Protein AF-A0A813QWI6-F1 (afdb_monomer)

Solvent-accessible surface area (backbone atoms only — not comparable to full-atom values): 54389 Å² total; per-residue (Å²): 132,90,76,75,90,68,83,46,74,73,52,45,56,65,76,45,95,67,82,45,71,69,49,52,54,50,31,51,52,47,18,45,76,72,71,45,42,45,34,25,43,69,98,45,74,49,68,54,59,76,91,63,94,68,90,76,75,42,73,71,46,53,60,67,35,51,85,63,88,57,77,86,82,52,78,53,50,66,47,46,58,32,37,49,43,52,48,46,28,51,73,70,72,46,90,71,85,87,86,83,84,77,62,89,78,44,46,57,68,59,53,49,54,53,25,51,52,42,42,52,61,67,38,47,95,74,88,50,66,64,62,55,48,42,63,61,50,48,54,64,51,51,40,37,66,41,12,23,29,41,88,87,31,73,74,34,73,41,47,46,80,47,78,47,76,39,59,47,90,86,41,38,73,77,51,72,48,80,46,80,41,76,64,56,65,62,39,65,79,53,69,56,64,72,28,51,37,45,45,42,65,54,13,49,68,49,47,52,52,76,68,56,29,57,74,62,70,51,75,65,68,85,73,33,59,58,55,48,26,78,74,68,54,59,70,61,83,43,70,69,58,38,54,49,27,23,53,49,30,54,51,45,56,51,50,41,45,72,69,67,46,48,74,67,53,52,49,50,53,53,50,52,54,43,49,51,52,54,62,61,52,64,46,73,47,73,38,89,86,76,77,44,79,44,71,64,76,77,63,79,68,67,86,64,79,42,71,74,48,44,56,68,75,46,94,67,82,43,72,68,41,54,52,48,28,50,52,44,18,44,74,73,69,45,41,44,32,27,46,68,87,34,37,39,36,45,47,77,92,62,92,70,94,75,77,44,72,71,44,53,61,64,35,50,85,64,88,53,76,86,80,51,78,51,47,66,48,44,58,30,37,48,46,53,47,44,31,49,71,72,73,44,30,24,31,39,42,42,46,36,46,72,72,13,47,60,70,65,49,50,54,51,27,54,53,42,39,53,60,65,42,43,89,90,52,63,63,65,59,54,50,47,62,64,52,48,56,66,51,47,43,35,70,41,12,23,28,42,89,82,26,76,75,33,57,40,34,29,39,38,41,36,36,30,20,46,88,84,41,38,67,53,30,36,42,70,43,54,38,77,65,57,44,60,41,63,77,51,73,60,86,84,37,51,35,47,43,44,64,56,14,48,71,46,44,52,52,74,69,53,28,56,71,60,71,52,74,66,65,68,76,29,65,60,57,41,43,90,87,67,58,62,76,60,84,43,70,68,57,34,53,50,30,22,50,49,29,55,50,47,56,51,49,39,46,75,50,69,43,45,76,65,54,52,48,49,54,51,39,54,55,43,25,41,51,29,48,68,54,54,44,75,39,73,43,92,91,46,74,27,42,48,70,70,54,61,64,36,50,53,49,27,19,62,59,50,36,38,61,58,70,54,47,51,47,31,43,34,34,45,80,44,74,60,98,86,42,84,44,79,43,67,25,34,65,65,58,26,52,50,47,46,46,46,50,44,29,49,54,51,52,49,50,51,54,48,52,49,50,46,46,33,67,68,30,45,56,79,80,64,98,82,64,98,59,86,82,83,60,45,37,49,30,39,38,46,51,53,27,59,68,81,59,100,75,24,42,66,66,43,48,55,41,36,52,50,43,51,52,51,51,42,52,48,51,44,56,64,55,51,48,52,51,49,49,35,58,73,73,68,49,89,76,80,86,81,86,74,89,78,54,61,71,58,50,42,47,42,70,34,88,85,8,57,49,41,51,47,54,53,43,51,70,38,89,92,58,48,39,58,55,46,41,51,50,49,51,70,73,40,62,84,42,92,46,45,41,80,61,98,69,91,64,47,45,44,29,38,55,50,94,90,43,81,40,60,34,43,34,75,60,39,47,57,63,30,45,70,68,72,53,68,53,45,43,57,39,39,48,64,21,74,36,68,65,52,21,57,74,52,50,81,54,101,78,70,77,86,55,74,61,60,76,67,71,82,92,86,81,93,76,81,81,63,78,84,80,69,81,79,91,88,81,93,84,85,79,89,86,89,82,86,88,82,92,83,71,98,78,54,62,79,57,49,57,57,62,58,56,75,78,64,75,54,31,37,56,57,36,45,53,52,54,52,50,53,52,51,56,65,49,68,76,29,52,78,44,46,36,44,30,37,49,84,84,54,65,64,70,58,74,71,76,98

InterPro domains:
  IPR001609 Myosin head, motor domain-like [PF00063] (11-298)
  IPR001609 Myosin head, motor domain-like [PF00063] (309-932)
  IPR001609 Myosin head, motor domain-like [PR00193] (336-355)
  IPR001609 Myosin head, motor domain-like [PR00193] (393-418)
  IPR001609 Myosin head, motor domain-like [PR00193] (438-465)
  IPR001609 Myosin head, motor domain-like [PR00193] (681-709)
  IPR001609 Myosin head, motor domain-like [PR00193] (734-762)
  IPR001609 Myosin head, motor domain-like [PS51456] (8-302)
  IPR001609 Myosin head, motor domain-like [PS51456] (306-944)
  IPR001609 Myosin head, motor domain-like [SM00242] (297-944)
  IPR027417 P-loop containing nucleoside triphosphate hydrolase [SSF52540] (9-301)
  IPR027417 P-loop containing nucleoside triphosphate hydrolase [SSF52540] (307-930)
  IPR036961 Kinesin motor domain superfamily [G3DSA:3.40.850.10] (4-300)
  IPR036961 Kinesin motor domain superfamily [G3DSA:3.40.850.10] (310-932)
  IPR052409 Myosin-III family with kinase activity [PTHR46256] (307-930)

Sequence (944 aa):
MVIQVGSGEINDLSILNILNENNLLYELRIRYKKGIIYTYIGDVLIAINPFKQLNIYEKQQHDLYKHIQYRNHSPPHIFWIADHAYRKLCLSKQSQCIIVTGESGSGKTESTKLMVSHVIYCSGNTGDRELQNRIIETSPLLEAFGNAQTCMNQNSSRFGKYLQLNFTDNGRIVGAKVYEYLLEKSRIVQHGSNERTFHFFYYLFAGLEKEDLNYFHLNDPETYRILKDPSGEKVFPNQTDFDHCRQMFNTQKNIMKRMGFTDKDINIVFTILSAILHLTNIQFTRDDETDGVYIEDEYPLEVGSGEINDLSILNILNKNNLLYELRIRYKKGIIYTYIGDVLIAINPFKQLNIYEKQQHDLYKHIQYRNHSPPHIFWVADHAYRKLCLSKQSQCIIVTGESGSGKTESTKLMVSHIIYCSGNSGDRELQNRIIETSPLLEAFGNAQTCMNQNSSRFGKYLQLNFTDNGRIVGAKVYEYLLEKSRIVQHGSNERTFHFFYYLFAGLAKEDLTYFHLNDPETYRILKDPSGEKVFPNQTDFDHCRQMFNTQKNIMKRMGFTDKDINIVFTILSAILHLTNIQFTRDDETDGVYIEDEYPLEVVCTLLALDQEMLTMALISTFSITKGEHVISLKNFDQANDCRDALAKALYERLFSWIVKQINNLLQPTRRNNSMDGDIYLTCSILDMSGFENFQMNSFEQLCINITNEHLQYYFNEHIFIQEQQDYQTEGISYEKIHFQNNEDLIALFMDSLGILALLDEESHFPKANDESLVQKFHSHCKYHSRYIKPKGNETTFGIHHYAGKVVYDAHGFLEKNRDNLSINLIECMKKSGMELIKHLFVITDEINHSSISPYTMTGYTKKHPNWYRKSSANEHIQDHMTEQTNKSNQQELTNIHFKEYFNQNTVAFHFKISLAELLDKMKDTEPSFVRYVDQYVNVTYTFNQ

Organism: NCBI:txid433720

Mean predicted aligned error: 17.24 Å

Radius of gyration: 44.23 Å; Cα contacts (8 Å, |Δi|>4): 1298; chains: 1; bounding box: 97×110×122 Å

Secondary structure (DSSP, 8-state):
-------S--SBGGG-SS--HHHHHHHHHHHHHTT--EEEETTEEEE---SS--GGGSHHHHHHHTT--SGGGS-S-HHHHHHHHHHHHHHH----------STTSSHHHHHHHHHHHHHHHT---S-HHHHHHHHHHHHHHHHHHEE--SS-TTEE-SEEEEEEEE-TTS-EEEEEEEEE---GGGGT---TT--SBHHHHHHHHHS-HHHHHHTT---GGG-GGGS-TT---SS-SHHHHHHHHHHHHHHHHHHHHTT--HHHHHHHHHHHHHHHHHTT--EEE-TTT--EEE---PPPP---S--SBGGG-SS--HHHHHHHHHHHHHTT--EEEETTEEEEE--SS--TTSSHHHHHHHTT--SGGGS-S-HHHHHHHHHHHHHHH---EEEEEEESTTSSHHHHHHHHHHHHHHHH-TTS-HHHHHHHHHHHHHHHHHHEE--SS-TTEE-SEEEEEEEE-TTS-EEEEEEEEE---GGGGT---TT---BHHHHHHHHHS-HHHHHHTT---GGGSTTTS-TT---SS-SHHHHHHHHHHHHHHHHHHHHTT--HHHHHHHHHHHHHHHHHTT--EEE-SSSS-EEES-SHHHHHHHHHTT--HHHHHHHHHEEEEEETTEEEEEE--HHHHHHHHHHHHHHHHHHHHHHHHHHHHHHHS----TT--S----EEEEEEEPPPP---SSB-HHHHHHHHHHHHHHHHHHIIIIIIHHHHHHHTT-----------HHHHHHHHSTTSHHHHHHHHHHSTT--HHHHHHHHHHHHTTSTTEE--SSS-SEEEEEETTEEEEEE-TTHHHHHH-PPPHHHHHHHHT-S-HHHHHHTS--TT--S----TTS-S-------GGG--------------------TTSHHHHHHHHHTT----HHHHHHHHHHHHHHHHHTSEEEEEEEE-SSS-HHHHTT-

Foldseek 3Di:
DDADPAPLPAQECCPDPDDDPVNVVVSCVVVVVVVNQWGHHVVDIGGADNVDDDPCLDPVNLVVLAPDPDPVSDGGDLLVVLNVQLVCCLVVVDHGDDDFDDDWPRCRLVSVLSSLLSLLVNLDPPDCVLQSVLLSLVSLLVQQAAFWCDPVHHRTGQWDKDKAWDADNNSHTDHIDIDIGHRPPCLLQDDAAPIARRLVLLLLVLADDPVVCVVLVNDDLVLFPRQAGPVRADSQNDPVSSVVSNVSSVVNVVSCVSNPQDPVNVSVVSSVSSVSSVVSSWDWDQPPFPSDTDTPPCPPQDPQPLPAQELCPDPDPDPVNVVVSCVSVVVVVNQWHHHVQAIEGADNVDDDPCLDPVNLVVLAPDPDPVVDGGDLLVLLNVQLVCCLPVVFFAEAEEAEAWPLCLLVSVLSSLLSLQVNLHPPDDVLLSVLLSLVSLLLQQQQFWDDPRDRRTGQWKWKKKFWADNNSHTQFIAIFIGQRPLLLLQDDDAPIARHNNLLLLVLADDPVVCVVLVNDQQCLFPRQNHPVRAHSQNDPVSSVVSNVSSVVNVVSCVSLVQDPVNVVLLSLLSSLLRLLSNFAWDADPVDLFIATPDCVSLVSNCVSQVFDSVLVRLLLQWAWDQDPNDTDIDGDGRVSSSLLSSLLSSLSSQLSSLVSSVSSRVSRDGDDDPPDPDDPDTHIYMYIRAHHQDADPAAEPSNVLSLLLVLVVVLVVCCQPQVVVVVVCVVVVHDDDRDDDDHCVLVNCLDPPCLHLLVLLVVLLPDPPRDLLNSQVSCCVSCVPPPQWADDPDSASKTWGQGLLGIHIHRSHCSSVQFLSDHRPSVLVRQCPGPDPSSVVSSDADQPPPDRGLDQRHDDDDPDDDDPVVDPDDDDDDDDDDDDDDDDDDPPCPVVVVVVVVVRPRHTSSNSSVVNSVVVVVVNVSHHYRYYYGDYPPPDSVRSVSD

Nearest PDB structures (foldseek):
  5i0h-assembly2_B  TM=8.793E-01  e=1.228E-44  Homo sapiens
  5i0i-assembly2_B  TM=8.735E-01  e=7.220E-44  Homo sapiens
  5i0h-assembly1_A  TM=8.658E-01  e=7.220E-44  Homo sapiens
  5i4e-assembly1_A  TM=9.130E-01  e=2.925E-40  Homo sapiens
  1l2o-assembly1_A  TM=8.723E-01  e=1.300E-33  Argopecten irradians

Structure (mmCIF, N/CA/C/O backbone):
data_AF-A0A813QWI6-F1
#
_entry.id   AF-A0A813QWI6-F1
#
loop_
_atom_site.group_PDB
_atom_site.id
_atom_site.type_symbol
_atom_site.label_atom_id
_atom_site.label_alt_id
_atom_site.label_comp_id
_atom_site.label_asym_id
_atom_site.label_entity_id
_atom_site.label_seq_id
_atom_site.pdbx_PDB_ins_code
_atom_site.Cartn_x
_atom_site.Cartn_y
_atom_site.Cartn_z
_atom_site.occupancy
_atom_site.B_iso_or_equiv
_atom_site.auth_seq_id
_atom_site.auth_comp_id
_atom_site.auth_asym_id
_atom_site.auth_atom_id
_atom_site.pdbx_PDB_model_num
ATOM 1 N N . MET A 1 1 ? 23.910 70.030 -37.036 1.00 44.31 1 MET A N 1
ATOM 2 C CA . MET A 1 1 ? 25.082 69.230 -37.457 1.00 44.31 1 MET A CA 1
ATOM 3 C C . MET A 1 1 ? 25.262 69.421 -38.952 1.00 44.31 1 MET A C 1
ATOM 5 O O . MET A 1 1 ? 24.313 69.187 -39.686 1.00 44.31 1 MET A O 1
ATOM 9 N N . VAL A 1 2 ? 26.413 69.930 -39.388 1.00 47.38 2 VAL A N 1
ATOM 10 C CA . VAL A 1 2 ? 26.706 70.178 -40.809 1.00 47.38 2 VAL A CA 1
ATOM 11 C C . VAL A 1 2 ? 27.079 68.842 -41.458 1.00 47.38 2 VAL A C 1
ATOM 13 O O . VAL A 1 2 ? 28.115 68.277 -41.120 1.00 47.38 2 VAL A O 1
ATOM 16 N N . ILE A 1 3 ? 26.223 68.313 -42.336 1.00 53.88 3 ILE A N 1
ATOM 17 C CA . ILE A 1 3 ? 26.542 67.161 -43.193 1.00 53.88 3 ILE A CA 1
ATOM 18 C C . ILE A 1 3 ? 27.289 67.713 -44.409 1.00 53.88 3 ILE A C 1
ATOM 20 O O . ILE A 1 3 ? 26.789 68.614 -45.083 1.00 53.88 3 ILE A O 1
ATOM 24 N N . GLN A 1 4 ? 28.492 67.209 -44.679 1.00 59.91 4 GLN A N 1
ATOM 25 C CA . GLN A 1 4 ? 29.205 67.529 -45.916 1.00 59.91 4 GLN A CA 1
ATOM 26 C C . GLN A 1 4 ? 28.412 66.937 -47.093 1.00 59.91 4 GLN A C 1
ATOM 28 O O . GLN A 1 4 ? 28.024 65.772 -47.041 1.00 59.91 4 GLN A O 1
ATOM 33 N N . VAL A 1 5 ? 28.140 67.718 -48.147 1.00 58.56 5 VAL A N 1
ATOM 34 C CA . VAL A 1 5 ? 27.462 67.200 -49.349 1.00 58.56 5 VAL A CA 1
ATOM 35 C C . VAL A 1 5 ? 28.380 66.166 -50.010 1.00 58.56 5 VAL A C 1
ATOM 37 O O . VAL A 1 5 ? 29.357 66.522 -50.664 1.00 58.56 5 VAL A O 1
ATOM 40 N N . GLY A 1 6 ? 28.100 64.886 -49.775 1.00 60.72 6 GLY A N 1
ATOM 41 C CA . GLY A 1 6 ? 28.828 63.759 -50.356 1.00 60.72 6 GLY A CA 1
ATOM 42 C C . GLY A 1 6 ? 28.501 63.563 -51.838 1.00 60.72 6 GLY A C 1
ATOM 43 O O . GLY A 1 6 ? 27.328 63.573 -52.217 1.00 60.72 6 GLY A O 1
ATOM 44 N N . SER A 1 7 ? 29.521 63.395 -52.687 1.00 69.25 7 SER A N 1
ATOM 45 C CA . SER A 1 7 ? 29.357 63.133 -54.127 1.00 69.25 7 SER A CA 1
ATOM 46 C C . SER A 1 7 ? 29.187 61.640 -54.442 1.00 69.25 7 SER A C 1
ATOM 48 O O . SER A 1 7 ? 28.728 61.276 -55.530 1.00 69.25 7 SER A O 1
ATOM 50 N N . GLY A 1 8 ? 29.526 60.742 -53.513 1.00 71.12 8 GLY A N 1
ATOM 51 C CA . GLY A 1 8 ? 29.617 59.302 -53.758 1.00 71.12 8 GLY A CA 1
ATOM 52 C C . GLY A 1 8 ? 30.841 58.894 -54.586 1.00 71.12 8 GLY A C 1
ATOM 53 O O . GLY A 1 8 ? 30.968 57.724 -54.936 1.00 71.12 8 GLY A O 1
ATOM 54 N N . GLU A 1 9 ? 31.716 59.826 -54.966 1.00 77.31 9 GLU A N 1
ATOM 55 C CA . GLU A 1 9 ? 32.822 59.583 -55.909 1.00 77.31 9 GLU A CA 1
ATOM 56 C C . GLU A 1 9 ? 34.158 59.320 -55.206 1.00 77.31 9 GLU A C 1
ATOM 58 O O . GLU A 1 9 ? 35.120 58.874 -55.831 1.00 77.31 9 GLU A O 1
ATOM 63 N N . ILE A 1 10 ? 34.215 59.532 -53.891 1.00 83.38 10 ILE A N 1
ATOM 64 C CA . ILE A 1 10 ? 35.433 59.359 -53.106 1.00 83.38 10 ILE A CA 1
ATOM 65 C C . ILE A 1 10 ? 35.701 57.866 -52.893 1.00 83.38 10 ILE A C 1
ATOM 67 O O . ILE A 1 10 ? 34.918 57.149 -52.273 1.00 83.38 10 ILE A O 1
ATOM 71 N N . ASN A 1 11 ? 36.833 57.393 -53.415 1.00 86.69 11 ASN A N 1
ATOM 72 C CA . ASN A 1 11 ? 37.232 55.988 -53.326 1.00 86.69 11 ASN A CA 1
ATOM 73 C C . ASN A 1 11 ? 37.906 55.619 -52.000 1.00 86.69 11 ASN A C 1
ATOM 75 O O . ASN A 1 11 ? 37.876 54.442 -51.644 1.00 86.69 11 ASN A O 1
ATOM 79 N N . ASP A 1 12 ? 38.480 56.592 -51.287 1.00 89.25 12 ASP A N 1
ATOM 80 C CA . ASP A 1 12 ? 39.084 56.421 -49.961 1.00 89.25 12 ASP A CA 1
ATOM 81 C C . ASP A 1 12 ? 38.489 57.433 -48.981 1.00 89.25 12 ASP A C 1
ATOM 83 O O . ASP A 1 12 ? 38.676 58.634 -49.125 1.00 89.25 12 ASP A O 1
ATOM 87 N N . LEU A 1 13 ? 37.744 56.972 -47.982 1.00 89.00 13 LEU A N 1
ATOM 88 C CA . LEU A 1 13 ? 37.056 57.858 -47.045 1.00 89.00 13 LEU A CA 1
ATOM 89 C C . LEU A 1 13 ? 38.000 58.523 -46.034 1.00 89.00 13 LEU A C 1
ATOM 91 O O . LEU A 1 13 ? 37.581 59.451 -45.347 1.00 89.00 13 LEU A O 1
ATOM 95 N N . SER A 1 14 ? 39.269 58.104 -45.946 1.00 86.00 14 SER A N 1
ATOM 96 C CA . SER A 1 14 ? 40.253 58.741 -45.055 1.00 86.00 14 SER A CA 1
ATOM 97 C C . SER A 1 14 ? 40.628 60.165 -45.478 1.00 86.00 14 SER A C 1
ATOM 99 O O . SER A 1 14 ? 41.108 60.932 -44.649 1.00 86.00 14 SER A O 1
ATOM 101 N N . ILE A 1 15 ? 40.365 60.545 -46.736 1.00 86.00 15 ILE A N 1
ATOM 102 C CA . ILE A 1 15 ? 40.625 61.898 -47.253 1.00 86.00 15 ILE A CA 1
ATOM 103 C C . ILE A 1 15 ? 39.456 62.873 -47.037 1.00 86.00 15 ILE A C 1
ATOM 105 O O . ILE A 1 15 ? 39.494 63.999 -47.530 1.00 86.00 15 ILE A O 1
ATOM 109 N N . LEU A 1 16 ? 38.397 62.464 -46.327 1.00 83.81 16 LEU A N 1
ATOM 110 C CA . LEU A 1 16 ? 37.287 63.355 -45.996 1.00 83.81 16 LEU A CA 1
ATOM 111 C C . LEU A 1 16 ? 37.747 64.485 -45.064 1.00 83.81 16 LEU A C 1
ATOM 113 O O . LEU A 1 16 ? 38.348 64.238 -44.022 1.00 83.81 16 LEU A O 1
ATOM 117 N N . ASN A 1 17 ? 37.363 65.723 -45.393 1.00 81.00 17 ASN A N 1
ATOM 118 C CA . ASN A 1 17 ? 37.655 66.906 -44.573 1.00 81.00 17 ASN A CA 1
ATOM 119 C C . ASN A 1 17 ? 37.103 66.783 -43.141 1.00 81.00 17 ASN A C 1
ATOM 121 O O . ASN A 1 17 ? 37.677 67.340 -42.208 1.00 81.00 17 ASN A O 1
ATOM 125 N N . ILE A 1 18 ? 35.977 66.079 -42.968 1.00 81.56 18 ILE A N 1
ATOM 126 C CA . ILE A 1 18 ? 35.355 65.813 -41.666 1.00 81.56 18 ILE A CA 1
ATOM 127 C C . ILE A 1 18 ? 35.074 64.311 -41.544 1.00 81.56 18 ILE A C 1
ATOM 129 O O . ILE A 1 18 ? 34.026 63.823 -41.980 1.00 81.56 18 ILE A O 1
ATOM 133 N N . LEU A 1 19 ? 36.002 63.589 -40.913 1.00 81.81 19 LEU A N 1
ATOM 134 C CA . LEU A 1 19 ? 35.899 62.156 -40.647 1.00 81.81 19 LEU A CA 1
ATOM 135 C C . LEU A 1 19 ? 35.086 61.900 -39.366 1.00 81.81 19 LEU A C 1
ATOM 137 O O . LEU A 1 19 ? 35.622 61.884 -38.261 1.00 81.81 19 LEU A O 1
ATOM 141 N N . ASN A 1 20 ? 33.774 61.719 -39.513 1.00 83.81 20 ASN A N 1
ATOM 142 C CA . ASN A 1 20 ? 32.887 61.274 -38.437 1.00 83.81 20 ASN A CA 1
ATOM 143 C C . ASN A 1 20 ? 31.924 60.190 -38.942 1.00 83.81 20 ASN A C 1
ATOM 145 O O . ASN A 1 20 ? 31.740 60.022 -40.149 1.00 83.81 20 ASN A O 1
ATOM 149 N N . GLU A 1 21 ? 31.304 59.465 -38.012 1.00 84.12 21 GLU A N 1
ATOM 150 C CA . GLU A 1 21 ? 30.407 58.343 -38.313 1.00 84.12 21 GLU A CA 1
ATOM 151 C C . GLU A 1 21 ? 29.265 58.733 -39.265 1.00 84.12 21 GLU A C 1
ATOM 153 O O . GLU A 1 21 ? 29.009 58.040 -40.248 1.00 84.12 21 GLU A O 1
ATOM 158 N N . ASN A 1 22 ? 28.631 59.887 -39.038 1.00 84.75 22 ASN A N 1
ATOM 159 C CA . ASN A 1 22 ? 27.509 60.355 -39.852 1.00 84.75 22 ASN A CA 1
ATOM 160 C C . ASN A 1 22 ? 27.908 60.596 -41.315 1.00 84.75 22 ASN A C 1
ATOM 162 O O . ASN A 1 22 ? 27.182 60.195 -42.224 1.00 84.75 22 ASN A O 1
ATOM 166 N N . ASN A 1 23 ? 29.066 61.218 -41.552 1.00 83.69 23 ASN A N 1
ATOM 167 C CA . ASN A 1 23 ? 29.574 61.478 -42.899 1.00 83.69 23 ASN A CA 1
ATOM 168 C C . ASN A 1 23 ? 30.032 60.186 -43.592 1.00 83.69 23 ASN A C 1
ATOM 170 O O . ASN A 1 23 ? 29.757 60.007 -44.778 1.00 83.69 23 ASN A O 1
ATOM 174 N N . LEU A 1 24 ? 30.662 59.262 -42.856 1.00 86.94 24 LEU A N 1
ATOM 175 C CA . LEU A 1 24 ? 31.039 57.942 -43.372 1.00 86.94 24 LEU A CA 1
ATOM 176 C C . LEU A 1 24 ? 29.807 57.146 -43.818 1.00 86.94 24 LEU A C 1
ATOM 178 O O . LEU A 1 24 ? 29.759 56.657 -44.947 1.00 86.94 24 LEU A O 1
ATOM 182 N N . LEU A 1 25 ? 28.783 57.061 -42.964 1.00 87.88 25 LEU A N 1
ATOM 183 C CA . LEU A 1 25 ? 27.530 56.372 -43.278 1.00 87.88 25 LEU A CA 1
ATOM 184 C C . LEU A 1 25 ? 26.789 57.033 -44.444 1.00 87.88 25 LEU A C 1
ATOM 186 O O . LEU A 1 25 ? 26.219 56.333 -45.283 1.00 87.88 25 LEU A O 1
ATOM 190 N N . TYR A 1 26 ? 26.788 58.365 -44.515 1.00 87.00 26 TYR A N 1
ATOM 191 C CA . TYR A 1 26 ? 26.155 59.102 -45.607 1.00 87.00 26 TYR A CA 1
ATOM 192 C C . TYR A 1 26 ? 26.817 58.796 -46.959 1.00 87.00 26 TYR A C 1
ATOM 194 O O . TYR A 1 26 ? 26.122 58.436 -47.912 1.00 87.00 26 TYR A O 1
ATOM 202 N N . GLU A 1 27 ? 28.150 58.841 -47.031 1.00 87.88 27 GLU A N 1
ATOM 203 C CA . GLU A 1 27 ? 28.899 58.565 -48.263 1.00 87.88 27 GLU A CA 1
ATOM 204 C C . GLU A 1 27 ? 28.772 57.094 -48.689 1.00 87.88 27 GLU A C 1
ATOM 206 O O . GLU A 1 27 ? 28.483 56.802 -49.853 1.00 87.88 27 GLU A O 1
ATOM 211 N N . LEU A 1 28 ? 28.878 56.155 -47.741 1.00 91.00 28 LEU A N 1
ATOM 212 C CA . LEU A 1 28 ? 28.663 54.727 -47.995 1.00 91.00 28 LEU A CA 1
ATOM 213 C C . LEU A 1 28 ? 27.247 54.442 -48.518 1.00 91.00 28 LEU A C 1
ATOM 215 O O . LEU A 1 28 ? 27.088 53.656 -49.453 1.00 91.00 28 LEU A O 1
ATOM 219 N N . ARG A 1 29 ? 26.213 55.110 -47.984 1.00 90.25 29 ARG A N 1
ATOM 220 C CA . ARG A 1 29 ? 24.828 54.983 -48.477 1.00 90.25 29 ARG A CA 1
ATOM 221 C C . ARG A 1 29 ? 24.676 55.480 -49.913 1.00 90.25 29 ARG A C 1
ATOM 223 O O . ARG A 1 29 ? 23.979 54.836 -50.697 1.00 90.25 29 ARG A O 1
ATOM 230 N N . ILE A 1 30 ? 25.297 56.604 -50.273 1.00 89.62 30 ILE A N 1
ATOM 231 C CA . ILE A 1 30 ? 25.254 57.124 -51.650 1.00 89.62 30 ILE A CA 1
ATOM 232 C C . ILE A 1 30 ? 25.974 56.167 -52.603 1.00 89.62 30 ILE A C 1
ATOM 234 O O . ILE A 1 30 ? 25.431 55.833 -53.657 1.00 89.62 30 ILE A O 1
ATOM 238 N N . ARG A 1 31 ? 27.161 55.682 -52.224 1.00 91.69 31 ARG A N 1
ATOM 239 C CA . ARG A 1 31 ? 27.935 54.712 -53.017 1.00 91.69 31 ARG A CA 1
ATOM 240 C C . ARG A 1 31 ? 27.169 53.412 -53.231 1.00 91.69 31 ARG A C 1
ATOM 242 O O . ARG A 1 31 ? 27.044 52.965 -54.371 1.00 91.69 31 ARG A O 1
ATOM 249 N N . TYR A 1 32 ? 26.544 52.884 -52.180 1.00 90.56 32 TYR A N 1
ATOM 250 C CA . TYR A 1 32 ? 25.694 51.700 -52.274 1.00 90.56 32 TYR A CA 1
ATOM 251 C C . TYR A 1 32 ? 24.506 51.908 -53.225 1.00 90.56 32 TYR A C 1
ATOM 253 O O . TYR A 1 32 ? 24.249 51.062 -54.080 1.00 90.56 32 TYR A O 1
ATOM 261 N N . LYS A 1 33 ? 23.826 53.067 -53.164 1.00 89.12 33 LYS A N 1
ATOM 262 C CA . LYS A 1 33 ? 22.745 53.419 -54.110 1.00 89.12 33 LYS A CA 1
ATOM 263 C C . LYS A 1 33 ? 23.216 53.475 -55.568 1.00 89.12 33 LYS A C 1
ATOM 265 O O . LYS A 1 33 ? 22.429 53.178 -56.460 1.00 89.12 33 LYS A O 1
ATOM 270 N N . LYS A 1 34 ? 24.484 53.819 -55.811 1.00 88.44 34 LYS A N 1
ATOM 271 C CA . LYS A 1 34 ? 25.125 53.796 -57.139 1.00 88.44 34 LYS A CA 1
ATOM 272 C C . LYS A 1 34 ? 25.622 52.398 -57.553 1.00 88.44 34 LYS A C 1
ATOM 274 O O . LYS A 1 34 ? 26.202 52.259 -58.624 1.00 88.44 34 LYS A O 1
ATOM 279 N N . GLY A 1 35 ? 25.420 51.367 -56.728 1.00 86.88 35 GLY A N 1
ATOM 280 C CA . GLY A 1 35 ? 25.907 50.006 -56.978 1.00 86.88 35 GLY A CA 1
ATOM 281 C C . GLY A 1 35 ? 27.397 49.804 -56.684 1.00 86.88 35 GLY A C 1
ATOM 282 O O . GLY A 1 35 ? 27.949 48.763 -57.030 1.00 86.88 35 GLY A O 1
ATOM 283 N N . ILE A 1 36 ? 28.052 50.774 -56.041 1.00 91.19 36 ILE A N 1
ATOM 284 C CA . ILE A 1 36 ? 29.466 50.705 -55.668 1.00 91.19 36 ILE A CA 1
ATOM 285 C C . ILE A 1 36 ? 29.559 50.146 -54.248 1.00 91.19 36 ILE A C 1
ATOM 287 O O . ILE A 1 36 ? 29.297 50.846 -53.271 1.00 91.19 36 ILE A O 1
ATOM 291 N N . ILE A 1 37 ? 29.922 48.869 -54.141 1.00 92.75 37 ILE A N 1
ATOM 292 C CA . ILE A 1 37 ? 29.901 48.133 -52.867 1.00 92.75 37 ILE A CA 1
ATOM 293 C C . ILE A 1 37 ? 31.237 48.119 -52.117 1.00 92.75 37 ILE A C 1
ATOM 295 O O . ILE A 1 37 ? 31.281 47.728 -50.952 1.00 92.75 37 ILE A O 1
ATOM 299 N N . TYR A 1 38 ? 32.314 48.544 -52.778 1.00 94.00 38 TYR A N 1
ATOM 300 C CA . TYR A 1 38 ? 33.671 48.552 -52.246 1.00 94.00 38 TYR A CA 1
ATOM 301 C C . TYR A 1 38 ? 34.173 49.985 -52.079 1.00 94.00 38 TYR A C 1
ATOM 303 O O . TYR A 1 38 ? 34.094 50.809 -52.997 1.00 94.00 38 TYR A O 1
ATOM 311 N N . THR A 1 39 ? 34.694 50.290 -50.894 1.00 93.56 39 THR A N 1
ATOM 312 C CA . THR A 1 39 ? 35.210 51.624 -50.564 1.00 93.56 39 THR A CA 1
ATOM 313 C C . THR A 1 39 ? 36.405 51.501 -49.629 1.00 93.56 39 THR A C 1
ATOM 315 O O . THR A 1 39 ? 36.351 50.746 -48.663 1.00 93.56 39 THR A O 1
ATOM 318 N N . TYR A 1 40 ? 37.493 52.216 -49.900 1.00 92.00 40 TYR A N 1
ATOM 319 C CA . TYR A 1 40 ? 38.649 52.241 -49.009 1.00 92.00 40 TYR A CA 1
ATOM 320 C C . TYR A 1 40 ? 38.436 53.192 -47.826 1.00 92.00 40 TYR A C 1
ATOM 322 O O . TYR A 1 40 ? 37.682 54.159 -47.921 1.00 92.00 40 TYR A O 1
ATOM 330 N N . ILE A 1 41 ? 39.120 52.921 -46.718 1.00 89.56 41 ILE A N 1
ATOM 331 C CA . ILE A 1 41 ? 39.307 53.845 -45.597 1.00 89.56 41 ILE A CA 1
ATOM 332 C C . ILE A 1 41 ? 40.699 53.607 -45.003 1.00 89.56 41 ILE A C 1
ATOM 334 O O . ILE A 1 41 ? 40.916 52.665 -44.240 1.00 89.56 41 ILE A O 1
ATOM 338 N N . GLY A 1 42 ? 41.685 54.410 -45.410 1.00 86.19 42 GLY A N 1
ATOM 339 C CA . GLY A 1 42 ? 43.085 54.113 -45.081 1.00 86.19 42 GLY A CA 1
ATOM 340 C C . GLY A 1 42 ? 43.440 52.717 -45.596 1.00 86.19 42 GLY A C 1
ATOM 341 O O . GLY A 1 42 ? 43.032 52.371 -46.694 1.00 86.19 42 GLY A O 1
ATOM 342 N N . ASP A 1 43 ? 44.121 51.862 -44.837 1.00 84.50 43 ASP A N 1
ATOM 343 C CA . ASP A 1 43 ? 44.499 50.510 -45.303 1.00 84.50 43 ASP A CA 1
ATOM 344 C C . ASP A 1 43 ? 43.355 49.475 -45.310 1.00 84.50 43 ASP A C 1
ATOM 346 O O . ASP A 1 43 ? 43.538 48.342 -45.757 1.00 84.50 43 ASP A O 1
ATOM 350 N N . VAL A 1 44 ? 42.156 49.853 -44.861 1.00 90.56 44 VAL A N 1
ATOM 351 C CA . VAL A 1 44 ? 40.992 48.961 -44.785 1.00 90.56 44 VAL A CA 1
ATOM 352 C C . VAL A 1 44 ? 40.128 49.096 -46.040 1.00 90.56 44 VAL A C 1
ATOM 354 O O . VAL A 1 44 ? 39.949 50.185 -46.590 1.00 90.56 44 VAL A O 1
ATOM 357 N N . LEU A 1 45 ? 39.560 47.978 -46.498 1.00 93.81 45 LEU A N 1
ATOM 358 C CA . LEU A 1 45 ? 38.522 47.951 -47.526 1.00 93.81 45 LEU A CA 1
ATOM 359 C C . LEU A 1 45 ? 37.172 47.618 -46.882 1.00 93.81 45 LEU A C 1
ATOM 361 O O . LEU A 1 45 ? 36.987 46.528 -46.347 1.00 93.81 45 LEU A O 1
ATOM 365 N N . ILE A 1 46 ? 36.221 48.544 -46.976 1.00 93.38 46 ILE A N 1
ATOM 366 C CA . ILE A 1 46 ? 34.824 48.329 -46.599 1.00 93.38 46 ILE A CA 1
ATOM 367 C C . ILE A 1 46 ? 34.105 47.650 -47.766 1.00 93.38 46 ILE A C 1
ATOM 369 O O . ILE A 1 46 ? 34.158 48.128 -48.902 1.00 93.38 46 ILE A O 1
ATOM 373 N N . ALA A 1 47 ? 33.406 46.556 -47.464 1.00 93.31 47 ALA A N 1
ATOM 374 C CA . ALA A 1 47 ? 32.544 45.828 -48.385 1.00 93.31 47 ALA A CA 1
ATOM 375 C C . ALA A 1 47 ? 31.105 45.814 -47.854 1.00 93.31 47 ALA A C 1
ATOM 377 O O . ALA A 1 47 ? 30.873 45.422 -46.711 1.00 93.31 47 ALA A O 1
ATOM 378 N N . ILE A 1 48 ? 30.141 46.223 -48.680 1.00 91.69 48 ILE A N 1
ATOM 379 C CA . ILE A 1 48 ? 28.708 46.179 -48.353 1.00 91.69 48 ILE A CA 1
ATOM 380 C C . ILE A 1 48 ? 28.053 45.076 -49.184 1.00 91.69 48 ILE A C 1
ATOM 382 O O . ILE A 1 48 ? 28.099 45.132 -50.410 1.00 91.69 48 ILE A O 1
ATOM 386 N N . ASN A 1 49 ? 27.436 44.078 -48.544 1.00 89.00 49 ASN A N 1
ATOM 387 C CA . ASN A 1 49 ? 26.795 42.980 -49.271 1.00 89.00 49 ASN A CA 1
ATOM 388 C C . ASN A 1 49 ? 25.585 43.491 -50.084 1.00 89.00 49 ASN A C 1
ATOM 390 O O . ASN A 1 49 ? 24.640 44.008 -49.488 1.00 89.00 49 ASN A O 1
ATOM 394 N N . PRO A 1 50 ? 25.571 43.331 -51.421 1.00 87.50 50 PRO A N 1
ATOM 395 C CA . PRO A 1 50 ? 24.446 43.747 -52.256 1.00 87.50 50 PRO A CA 1
ATOM 396 C C . PRO A 1 50 ? 23.258 42.770 -52.248 1.00 87.50 50 PRO A C 1
ATOM 398 O O . PRO A 1 50 ? 22.249 43.068 -52.885 1.00 87.50 50 PRO A O 1
ATOM 401 N N . PHE A 1 51 ? 23.380 41.600 -51.604 1.00 82.00 51 PHE A N 1
ATOM 402 C CA . PHE A 1 51 ? 22.396 40.501 -51.619 1.00 82.00 51 PHE A CA 1
ATOM 403 C C . PHE A 1 51 ? 21.979 40.047 -53.030 1.00 82.00 51 PHE A C 1
ATOM 405 O O . PHE A 1 51 ? 20.906 39.486 -53.235 1.00 82.00 51 PHE A O 1
ATOM 412 N N . LYS A 1 52 ? 22.846 40.281 -54.019 1.00 84.56 52 LYS A N 1
ATOM 413 C CA . LYS A 1 52 ? 22.683 39.856 -55.410 1.00 84.56 52 LYS A CA 1
ATOM 414 C C . LYS A 1 52 ? 24.045 39.624 -56.046 1.00 84.56 52 LYS A C 1
ATOM 416 O O . LYS A 1 52 ? 25.039 40.225 -55.638 1.00 84.56 52 LYS A O 1
ATOM 421 N N . GLN A 1 53 ? 24.084 38.792 -57.075 1.00 80.19 53 GLN A N 1
ATOM 422 C CA . GLN A 1 53 ? 25.299 38.577 -57.847 1.00 80.19 53 GLN A CA 1
ATOM 423 C C . GLN A 1 53 ? 25.615 39.815 -58.696 1.00 80.19 53 GLN A C 1
ATOM 425 O O . GLN A 1 53 ? 24.723 40.421 -59.293 1.00 80.19 53 GLN A O 1
ATOM 430 N N . LEU A 1 54 ? 26.888 40.206 -58.725 1.00 84.25 54 LEU A N 1
ATOM 431 C CA . LEU A 1 54 ? 27.390 41.315 -59.531 1.00 84.25 54 LEU A CA 1
ATOM 432 C C . LEU A 1 54 ? 28.420 40.790 -60.535 1.00 84.25 54 LEU A C 1
ATOM 434 O O . LEU A 1 54 ? 29.246 39.947 -60.191 1.00 84.25 54 LEU A O 1
ATOM 438 N N . ASN A 1 55 ? 28.446 41.361 -61.737 1.00 84.56 55 ASN A N 1
ATOM 439 C CA . ASN A 1 55 ? 29.378 40.978 -62.809 1.00 84.56 55 ASN A CA 1
ATOM 440 C C . ASN A 1 55 ? 30.785 41.597 -62.636 1.00 84.56 55 ASN A C 1
ATOM 442 O O . ASN A 1 55 ? 31.520 41.802 -63.597 1.00 84.56 55 ASN A O 1
ATOM 446 N N . ILE A 1 56 ? 31.176 41.924 -61.401 1.00 87.50 56 ILE A N 1
ATOM 447 C CA . ILE A 1 56 ? 32.455 42.584 -61.075 1.00 87.50 56 ILE A CA 1
ATOM 448 C C . ILE A 1 56 ? 33.569 41.594 -60.700 1.00 87.50 56 ILE A C 1
ATOM 450 O O . ILE A 1 56 ? 34.652 42.003 -60.294 1.00 87.50 56 ILE A O 1
ATOM 454 N N . TYR A 1 57 ? 33.324 40.294 -60.869 1.00 88.81 57 TYR A N 1
ATOM 455 C CA . TYR A 1 57 ? 34.276 39.221 -60.559 1.00 88.81 57 TYR A CA 1
ATOM 456 C C . TYR A 1 57 ? 34.638 38.371 -61.783 1.00 88.81 57 TYR A C 1
ATOM 458 O O . TYR A 1 57 ? 35.241 37.309 -61.656 1.00 88.81 57 TYR A O 1
ATOM 466 N N . GLU A 1 58 ? 34.249 38.815 -62.979 1.00 87.50 58 GLU A N 1
ATOM 467 C CA . GLU A 1 58 ? 34.548 38.114 -64.225 1.00 87.50 58 GLU A CA 1
ATOM 468 C C . GLU A 1 58 ? 36.046 38.150 -64.558 1.00 87.50 58 GLU A C 1
ATOM 470 O O . GLU A 1 58 ? 36.822 38.937 -64.014 1.00 87.50 58 GLU A O 1
ATOM 475 N N . LYS A 1 59 ? 36.471 37.319 -65.514 1.00 85.00 59 LYS A N 1
ATOM 476 C CA . LYS A 1 59 ? 37.880 37.193 -65.914 1.00 85.00 59 LYS A CA 1
ATOM 477 C C . LYS A 1 59 ? 38.549 38.535 -66.254 1.00 85.00 59 LYS A C 1
ATOM 479 O O . LYS A 1 59 ? 39.688 38.758 -65.862 1.00 85.00 59 LYS A O 1
ATOM 484 N N . GLN A 1 60 ? 37.828 39.448 -66.907 1.00 86.44 60 GLN A N 1
ATOM 485 C CA . GLN A 1 60 ? 38.335 40.787 -67.240 1.00 86.44 60 GLN A CA 1
ATOM 486 C C . GLN A 1 60 ? 38.744 41.587 -65.992 1.00 86.44 60 GLN A C 1
ATOM 488 O O . GLN A 1 60 ? 39.698 42.358 -66.031 1.00 86.44 60 GLN A O 1
ATOM 493 N N . GLN A 1 61 ? 38.057 41.372 -64.868 1.00 88.31 61 GLN A N 1
ATOM 494 C CA . GLN A 1 61 ? 38.363 42.020 -63.594 1.00 88.31 61 GLN A CA 1
ATOM 495 C C . GLN A 1 61 ? 39.593 41.400 -62.934 1.00 88.31 61 GLN A C 1
ATOM 497 O O . GLN A 1 61 ? 40.396 42.111 -62.335 1.00 88.31 61 GLN A O 1
ATOM 502 N N . HIS A 1 62 ? 39.809 40.091 -63.087 1.00 88.06 62 HIS A N 1
ATOM 503 C CA . HIS A 1 62 ? 41.078 39.491 -62.681 1.00 88.06 62 HIS A CA 1
ATOM 504 C C . HIS A 1 62 ? 42.260 40.108 -63.435 1.00 88.06 62 HIS A C 1
ATOM 506 O O . HIS A 1 62 ? 43.266 40.432 -62.811 1.00 88.06 62 HIS A O 1
ATOM 512 N N . ASP A 1 63 ? 42.132 40.312 -64.748 1.00 87.56 63 ASP A N 1
ATOM 513 C CA . ASP A 1 63 ? 43.179 40.946 -65.556 1.00 87.56 63 ASP A CA 1
ATOM 514 C C . ASP A 1 63 ? 43.397 42.415 -65.179 1.00 87.56 63 ASP A C 1
ATOM 516 O O . ASP A 1 63 ? 44.543 42.853 -65.117 1.00 87.56 63 ASP A O 1
ATOM 520 N N . LEU A 1 64 ? 42.321 43.149 -64.863 1.00 88.25 64 LEU A N 1
ATOM 521 C CA . LEU A 1 64 ? 42.409 44.541 -64.426 1.00 88.25 64 LEU A CA 1
ATOM 522 C C . LEU A 1 64 ? 43.289 44.677 -63.180 1.00 88.25 64 LEU A C 1
ATOM 524 O O . LEU A 1 64 ? 44.185 45.509 -63.175 1.00 88.25 64 LEU A O 1
ATOM 528 N N . TYR A 1 65 ? 43.063 43.849 -62.154 1.00 89.75 65 TYR A N 1
ATOM 529 C CA . TYR A 1 65 ? 43.731 43.962 -60.850 1.00 89.75 65 TYR A CA 1
ATOM 530 C C . TYR A 1 65 ? 45.061 43.208 -60.731 1.00 89.75 65 TYR A C 1
ATOM 532 O O . TYR A 1 65 ? 45.771 43.375 -59.737 1.00 89.75 65 TYR A O 1
ATOM 540 N N . LYS A 1 66 ? 45.429 42.416 -61.739 1.00 87.75 66 LYS A N 1
ATOM 541 C CA . LYS A 1 66 ? 46.655 41.622 -61.738 1.00 87.75 66 LYS A CA 1
ATOM 542 C C . LYS A 1 66 ? 47.892 42.512 -61.875 1.00 87.75 66 LYS A C 1
ATOM 544 O O . LYS A 1 66 ? 48.064 43.225 -62.858 1.00 87.75 66 LYS A O 1
ATOM 549 N N . HIS A 1 67 ? 48.804 42.406 -60.912 1.00 79.94 67 HIS A N 1
ATOM 550 C CA . HIS A 1 67 ? 50.097 43.099 -60.888 1.00 79.94 67 HIS A CA 1
ATOM 551 C C . HIS A 1 67 ? 50.048 44.641 -60.851 1.00 79.94 67 HIS A C 1
ATOM 553 O O . HIS A 1 67 ? 51.039 45.298 -61.186 1.00 79.94 67 HIS A O 1
ATOM 559 N N . ILE A 1 68 ? 48.951 45.248 -60.388 1.00 80.06 68 ILE A N 1
ATOM 560 C CA . ILE A 1 68 ? 48.869 46.711 -60.247 1.00 80.06 68 ILE A CA 1
ATOM 561 C C . ILE A 1 68 ? 49.799 47.190 -59.128 1.00 80.06 68 ILE A C 1
ATOM 563 O O . ILE A 1 68 ? 49.590 46.874 -57.960 1.00 80.06 68 ILE A O 1
ATOM 567 N N . GLN A 1 69 ? 50.773 48.050 -59.438 1.00 71.19 69 GLN A N 1
ATOM 568 C CA . GLN A 1 69 ? 51.735 48.531 -58.438 1.00 71.19 69 GLN A CA 1
ATOM 569 C C . GLN A 1 69 ? 51.156 49.542 -57.437 1.00 71.19 69 GLN A C 1
ATOM 571 O O . GLN A 1 69 ? 51.437 49.418 -56.243 1.00 71.19 69 GLN A O 1
ATOM 576 N N . TYR A 1 70 ? 50.330 50.499 -57.882 1.00 76.44 70 TYR A N 1
ATOM 577 C CA . TYR A 1 70 ? 49.800 51.556 -57.009 1.00 76.44 70 TYR A CA 1
ATOM 578 C C . TYR A 1 70 ? 48.279 51.523 -56.891 1.00 76.44 70 TYR A C 1
ATOM 580 O O . TYR A 1 70 ? 47.566 51.442 -57.890 1.00 76.44 70 TYR A O 1
ATOM 588 N N . ARG A 1 71 ? 47.801 51.690 -55.656 1.00 76.88 71 ARG A N 1
ATOM 589 C CA . ARG A 1 71 ? 46.391 51.639 -55.250 1.00 76.88 71 ARG A CA 1
ATOM 590 C C . ARG A 1 71 ? 45.449 52.543 -56.048 1.00 76.88 71 ARG A C 1
ATOM 592 O O . ARG A 1 71 ? 44.322 52.148 -56.309 1.00 76.88 71 ARG A O 1
ATOM 599 N N . ASN A 1 72 ? 45.916 53.720 -56.463 1.00 75.25 72 ASN A N 1
ATOM 600 C CA . ASN A 1 72 ? 45.076 54.736 -57.108 1.00 75.25 72 ASN A CA 1
ATOM 601 C C . ASN A 1 72 ? 44.836 54.492 -58.610 1.00 75.25 72 ASN A C 1
ATOM 603 O O . ASN A 1 72 ? 44.056 55.220 -59.214 1.00 75.25 72 ASN A O 1
ATOM 607 N N . HIS A 1 73 ? 45.475 53.485 -59.221 1.00 78.19 73 HIS A N 1
ATOM 608 C CA . HIS A 1 73 ? 45.269 53.162 -60.642 1.00 78.19 73 HIS A CA 1
ATOM 609 C C . HIS A 1 73 ? 43.997 52.350 -60.904 1.00 78.19 73 HIS A C 1
ATOM 611 O O . HIS A 1 73 ? 43.661 52.100 -62.060 1.00 78.19 73 HIS A O 1
ATOM 617 N N . SER A 1 74 ? 43.291 51.894 -59.867 1.00 80.50 74 SER A N 1
ATOM 618 C CA . SER A 1 74 ? 42.045 51.148 -60.035 1.00 80.50 74 SER A CA 1
ATOM 619 C C . SER A 1 74 ? 41.051 51.411 -58.906 1.00 80.50 74 SER A C 1
ATOM 621 O O . SER A 1 74 ? 41.461 51.767 -57.799 1.00 80.50 74 SER A O 1
ATOM 623 N N . PRO A 1 75 ? 39.740 51.241 -59.163 1.00 87.62 75 PRO A N 1
ATOM 624 C CA . PRO A 1 75 ? 38.708 51.404 -58.145 1.00 87.62 75 PRO A CA 1
ATOM 625 C C . PRO A 1 75 ? 38.905 50.463 -56.943 1.00 87.62 75 PRO A C 1
ATOM 627 O O . PRO A 1 75 ? 39.553 49.419 -57.083 1.00 87.62 75 PRO A O 1
ATOM 630 N N . PRO A 1 76 ? 38.321 50.774 -55.771 1.00 92.19 76 PRO A N 1
ATOM 631 C CA . PRO A 1 76 ? 38.366 49.887 -54.616 1.00 92.19 76 PRO A CA 1
ATOM 632 C C . PRO A 1 76 ? 37.794 48.504 -54.926 1.00 92.19 76 PRO A C 1
ATOM 634 O O . PRO A 1 76 ? 36.674 48.395 -55.423 1.00 92.19 76 PRO A O 1
ATOM 637 N N . HIS A 1 77 ? 38.556 47.448 -54.633 1.00 93.25 77 HIS A N 1
ATOM 638 C CA . HIS A 1 77 ? 38.130 46.072 -54.891 1.00 93.25 77 HIS A CA 1
ATOM 639 C C . HIS A 1 77 ? 38.917 45.055 -54.057 1.00 93.25 77 HIS A C 1
ATOM 641 O O . HIS A 1 77 ? 40.095 45.258 -53.754 1.00 93.25 77 HIS A O 1
ATOM 647 N N . ILE A 1 78 ? 38.291 43.917 -53.745 1.00 94.31 78 ILE A N 1
ATOM 648 C CA . ILE A 1 78 ? 38.920 42.818 -52.988 1.00 94.31 78 ILE A CA 1
ATOM 649 C C . ILE A 1 78 ? 40.124 42.204 -53.719 1.00 94.31 78 ILE A C 1
ATOM 651 O O . ILE A 1 78 ? 41.087 41.782 -53.086 1.00 94.31 78 ILE A O 1
ATOM 655 N N . PHE A 1 79 ? 40.109 42.205 -55.054 1.00 94.19 79 PHE A N 1
ATOM 656 C CA . PHE A 1 79 ? 41.220 41.694 -55.864 1.00 94.19 79 PHE A CA 1
ATOM 657 C C . PHE A 1 79 ? 42.483 42.530 -55.710 1.00 94.19 79 PHE A C 1
ATOM 659 O O . PHE A 1 79 ? 43.567 41.963 -55.678 1.00 94.19 79 PHE A O 1
ATOM 666 N N . TRP A 1 80 ? 42.361 43.847 -55.517 1.00 92.31 80 TRP A N 1
ATOM 667 C CA . TRP A 1 80 ? 43.532 44.673 -55.243 1.00 92.31 80 TRP A CA 1
ATOM 668 C C . TRP A 1 80 ? 44.194 44.292 -53.913 1.00 92.31 80 TRP A C 1
ATOM 670 O O . TRP A 1 80 ? 45.413 44.179 -53.854 1.00 92.31 80 TRP A O 1
ATOM 680 N N . ILE A 1 81 ? 43.404 44.046 -52.858 1.00 92.81 81 ILE A N 1
ATOM 681 C CA . ILE A 1 81 ? 43.915 43.592 -51.551 1.00 92.81 81 ILE A CA 1
ATOM 682 C C . ILE A 1 81 ? 44.644 42.250 -51.704 1.00 92.81 81 ILE A C 1
ATOM 684 O O . ILE A 1 81 ? 45.753 42.075 -51.195 1.00 92.81 81 ILE A O 1
ATOM 688 N N . ALA A 1 82 ? 44.040 41.328 -52.455 1.00 93.75 82 ALA A N 1
ATOM 689 C CA . ALA A 1 82 ? 44.581 40.002 -52.717 1.00 93.75 82 ALA A CA 1
ATOM 690 C C . ALA A 1 82 ? 45.882 40.041 -53.547 1.00 93.75 82 ALA A C 1
ATOM 692 O O . ALA A 1 82 ? 46.879 39.430 -53.159 1.00 93.75 82 ALA A O 1
ATOM 693 N N . ASP A 1 83 ? 45.908 40.803 -54.645 1.00 92.25 83 ASP A N 1
ATOM 694 C CA . ASP A 1 83 ? 47.095 41.004 -55.488 1.00 92.25 83 ASP A CA 1
ATOM 695 C C . ASP A 1 83 ? 48.201 41.759 -54.741 1.00 92.25 83 ASP A C 1
ATOM 697 O O . ASP A 1 83 ? 49.373 41.407 -54.850 1.00 92.25 83 ASP A O 1
ATOM 701 N N . HIS A 1 84 ? 47.850 42.758 -53.924 1.00 92.00 84 HIS A N 1
ATOM 702 C CA . HIS A 1 84 ? 48.810 43.479 -53.091 1.00 92.00 84 HIS A CA 1
ATOM 703 C C . HIS A 1 84 ? 49.510 42.550 -52.097 1.00 92.00 84 HIS A C 1
ATOM 705 O O . HIS A 1 84 ? 50.741 42.562 -52.024 1.00 92.00 84 HIS A O 1
ATOM 711 N N . ALA A 1 85 ? 48.756 41.707 -51.385 1.00 92.75 85 ALA A N 1
ATOM 712 C CA . ALA A 1 85 ? 49.329 40.695 -50.503 1.00 92.75 85 ALA A CA 1
ATOM 713 C C . ALA A 1 85 ? 50.209 39.707 -51.289 1.00 92.75 85 ALA A C 1
ATOM 715 O O . ALA A 1 85 ? 51.360 39.481 -50.924 1.00 92.75 85 ALA A O 1
ATOM 716 N N . TYR A 1 86 ? 49.730 39.179 -52.417 1.00 92.94 86 TYR A N 1
ATOM 717 C CA . TYR A 1 86 ? 50.507 38.255 -53.248 1.00 92.94 86 TYR A CA 1
ATOM 718 C C . TYR A 1 86 ? 51.819 38.877 -53.764 1.00 92.94 86 TYR A C 1
ATOM 720 O O . TYR A 1 86 ? 52.887 38.279 -53.650 1.00 92.94 86 TYR A O 1
ATOM 728 N N . ARG A 1 87 ? 51.794 40.119 -54.257 1.00 91.06 87 ARG A N 1
ATOM 729 C CA . ARG A 1 87 ? 53.009 40.822 -54.694 1.00 91.06 87 ARG A CA 1
ATOM 730 C C . ARG A 1 87 ? 53.973 41.077 -53.551 1.00 91.06 87 ARG A C 1
ATOM 732 O O . ARG A 1 87 ? 55.174 40.899 -53.737 1.00 91.06 87 ARG A O 1
ATOM 739 N N . LYS A 1 88 ? 53.480 41.510 -52.386 1.00 91.50 88 LYS A N 1
ATOM 740 C CA . LYS A 1 88 ? 54.329 41.717 -51.207 1.00 91.50 88 LYS A CA 1
ATOM 741 C C . LYS A 1 88 ? 55.004 40.415 -50.804 1.00 91.50 88 LYS A C 1
ATOM 743 O O . LYS A 1 88 ? 56.216 40.434 -50.649 1.00 91.50 88 LYS A O 1
ATOM 748 N N . LEU A 1 89 ? 54.275 39.299 -50.781 1.00 92.25 89 LEU A N 1
ATOM 749 C CA . LEU A 1 89 ? 54.843 37.965 -50.575 1.00 92.25 89 LEU A CA 1
ATOM 750 C C . LEU A 1 89 ? 55.978 37.672 -51.575 1.00 92.25 89 LEU A C 1
ATOM 752 O O . LEU A 1 89 ? 57.077 37.301 -51.167 1.00 92.25 89 LEU A O 1
ATOM 756 N N . CYS A 1 90 ? 55.750 37.884 -52.876 1.00 89.62 90 CYS A N 1
ATOM 757 C CA . CYS A 1 90 ? 56.756 37.620 -53.911 1.00 89.62 90 CYS A CA 1
ATOM 758 C C . CYS A 1 90 ? 57.986 38.537 -53.828 1.00 89.62 90 CYS A C 1
ATOM 760 O O . CYS A 1 90 ? 59.092 38.085 -54.135 1.00 89.62 90 CYS A O 1
ATOM 762 N N . LEU A 1 91 ? 57.804 39.806 -53.448 1.00 89.56 91 LEU A N 1
ATOM 763 C CA . LEU A 1 91 ? 58.861 40.821 -53.399 1.00 89.56 91 LEU A CA 1
ATOM 764 C C . LEU A 1 91 ? 59.670 40.768 -52.100 1.00 89.56 91 LEU A C 1
ATOM 766 O O . LEU A 1 91 ? 60.894 40.802 -52.152 1.00 89.56 91 LEU A O 1
ATOM 770 N N . SER A 1 92 ? 59.006 40.703 -50.942 1.00 89.62 92 SER A N 1
ATOM 771 C CA . SER A 1 92 ? 59.669 40.731 -49.632 1.00 89.62 92 SER A CA 1
ATOM 772 C C . SER A 1 92 ? 60.107 39.354 -49.146 1.00 89.62 92 SER A C 1
ATOM 774 O O . SER A 1 92 ? 60.893 39.280 -48.206 1.00 89.62 92 SER A O 1
ATOM 776 N N . LYS A 1 93 ? 59.586 38.274 -49.750 1.00 86.50 93 LYS A N 1
ATOM 777 C CA . LYS A 1 93 ? 59.742 36.887 -49.276 1.00 86.50 93 LYS A CA 1
ATOM 778 C C . LYS A 1 93 ? 59.250 36.675 -47.837 1.00 86.50 93 LYS A C 1
ATOM 780 O O . LYS A 1 93 ? 59.659 35.730 -47.173 1.00 86.50 93 LYS A O 1
ATOM 785 N N . GLN A 1 94 ? 58.363 37.545 -47.347 1.00 90.94 94 GLN A N 1
ATOM 786 C CA . GLN A 1 94 ? 57.745 37.432 -46.024 1.00 90.94 94 GLN A CA 1
ATOM 787 C C . GLN A 1 94 ? 56.280 37.014 -46.144 1.00 90.94 94 GLN A C 1
ATOM 789 O O . GLN A 1 94 ? 55.557 37.524 -47.004 1.00 90.94 94 GLN A O 1
ATOM 794 N N . SER A 1 95 ? 55.823 36.147 -45.240 1.00 91.38 95 SER A N 1
ATOM 795 C CA . SER A 1 95 ? 54.425 35.711 -45.150 1.00 91.38 95 SER A CA 1
ATOM 796 C C . SER A 1 95 ? 53.459 36.890 -45.011 1.00 91.38 95 SER A C 1
ATOM 798 O O . SER A 1 95 ? 53.735 37.847 -44.291 1.00 91.38 95 SER A O 1
ATOM 800 N N . GLN A 1 96 ? 52.314 36.806 -45.688 1.00 94.50 96 GLN A N 1
ATOM 801 C CA . GLN A 1 96 ? 51.278 37.842 -45.691 1.00 94.50 96 GLN A CA 1
ATOM 802 C C . GLN A 1 96 ? 49.974 37.292 -45.109 1.00 94.50 96 GLN A C 1
ATOM 804 O O . GLN A 1 96 ? 49.703 36.096 -45.209 1.00 94.50 96 GLN A O 1
ATOM 809 N N . CYS A 1 97 ? 49.160 38.165 -44.516 1.00 93.38 97 CYS A N 1
ATOM 810 C CA . CYS A 1 97 ? 47.875 37.805 -43.924 1.00 93.38 97 CYS A CA 1
ATOM 811 C C . CYS A 1 97 ? 46.787 38.768 -44.407 1.00 93.38 97 CYS A C 1
ATOM 813 O O . CYS A 1 97 ? 46.981 39.982 -44.384 1.00 93.38 97 CYS A O 1
ATOM 815 N N . ILE A 1 98 ? 45.647 38.221 -44.831 1.00 93.81 98 ILE A N 1
ATOM 816 C CA . ILE A 1 98 ? 44.438 38.985 -45.148 1.00 93.81 98 ILE A CA 1
ATOM 817 C C . ILE A 1 98 ? 43.396 38.628 -44.093 1.00 93.81 98 ILE A C 1
ATOM 819 O O . ILE A 1 98 ? 43.059 37.458 -43.922 1.00 93.81 98 ILE A O 1
ATOM 823 N N . ILE A 1 99 ? 42.887 39.640 -43.395 1.00 92.19 99 ILE A N 1
ATOM 824 C CA . ILE A 1 99 ? 41.880 39.480 -42.346 1.00 92.19 99 ILE A CA 1
ATOM 825 C C . ILE A 1 99 ? 40.539 39.983 -42.885 1.00 92.19 99 ILE A C 1
ATOM 827 O O . ILE A 1 99 ? 40.438 41.122 -43.334 1.00 92.19 99 ILE A O 1
ATOM 831 N N . VAL A 1 100 ? 39.510 39.133 -42.833 1.00 91.38 100 VAL A N 1
ATOM 832 C CA . VAL A 1 100 ? 38.149 39.457 -43.289 1.00 91.38 100 VAL A CA 1
ATOM 833 C C . VAL A 1 100 ? 37.189 39.353 -42.108 1.00 91.38 100 VAL A C 1
ATOM 835 O O . VAL A 1 100 ? 36.935 38.262 -41.601 1.00 91.38 100 VAL A O 1
ATOM 838 N N . THR A 1 101 ? 36.640 40.484 -41.672 1.00 90.12 101 THR A N 1
ATOM 839 C CA . THR A 1 101 ? 35.730 40.578 -40.519 1.00 90.12 101 THR A CA 1
ATOM 840 C C . THR A 1 101 ? 34.409 41.245 -40.904 1.00 90.12 101 THR A C 1
ATOM 842 O O . THR A 1 101 ? 34.279 41.840 -41.972 1.00 90.12 101 THR A O 1
ATOM 845 N N . GLY A 1 102 ? 33.388 41.085 -40.060 1.00 87.19 102 GLY A N 1
ATOM 846 C CA . GLY A 1 102 ? 32.049 41.637 -40.278 1.00 87.19 102 GLY A CA 1
ATOM 847 C C . GLY A 1 102 ? 30.936 40.754 -39.714 1.00 87.19 102 GLY A C 1
ATOM 848 O O . GLY A 1 102 ? 31.158 39.582 -39.393 1.00 87.19 102 GLY A O 1
ATOM 849 N N . GLU A 1 103 ? 29.729 41.304 -39.625 1.00 81.94 103 GLU A N 1
ATOM 850 C CA . GLU A 1 103 ? 28.535 40.620 -39.108 1.00 81.94 103 GLU A CA 1
ATOM 851 C C . GLU A 1 103 ? 28.088 39.436 -39.984 1.00 81.94 103 GLU A C 1
ATOM 853 O O . GLU A 1 103 ? 28.532 39.271 -41.127 1.00 81.94 103 GLU A O 1
ATOM 858 N N . SER A 1 104 ? 27.237 38.549 -39.453 1.00 80.62 104 SER A N 1
ATOM 859 C CA . SER A 1 104 ? 26.694 37.445 -40.257 1.00 80.62 104 SER A CA 1
ATOM 860 C C . SER A 1 104 ? 25.933 37.981 -41.473 1.00 80.62 104 SER A C 1
ATOM 862 O O . SER A 1 104 ? 25.285 39.018 -41.407 1.00 80.62 104 SER A O 1
ATOM 864 N N . GLY A 1 105 ? 26.064 37.303 -42.613 1.00 78.06 105 GLY A N 1
ATOM 865 C CA . GLY A 1 105 ? 25.453 37.752 -43.864 1.00 78.06 105 GLY A CA 1
ATOM 866 C C . GLY A 1 105 ? 26.178 38.911 -44.559 1.00 78.06 105 GLY A C 1
ATOM 867 O O . GLY A 1 105 ? 25.767 39.288 -45.647 1.00 78.06 105 GLY A O 1
ATOM 868 N N . SER A 1 106 ? 27.293 39.440 -44.037 1.00 85.50 106 SER A N 1
ATOM 869 C CA . SER A 1 106 ? 28.027 40.544 -44.689 1.00 85.50 106 SER A CA 1
ATOM 870 C C . SER A 1 106 ? 28.850 40.152 -45.933 1.00 85.50 106 SER A C 1
ATOM 872 O O . SER A 1 106 ? 29.476 41.012 -46.545 1.00 85.50 106 SER A O 1
ATOM 874 N N . GLY A 1 107 ? 28.877 38.870 -46.327 1.00 85.81 107 GLY A N 1
ATOM 875 C CA . GLY A 1 107 ? 29.586 38.402 -47.533 1.00 85.81 107 GLY A CA 1
ATOM 876 C C . GLY A 1 107 ? 31.065 38.022 -47.341 1.00 85.81 107 GLY A C 1
ATOM 877 O O . GLY A 1 107 ? 31.797 37.891 -48.323 1.00 85.81 107 GLY A O 1
ATOM 878 N N . LYS A 1 108 ? 31.523 37.814 -46.096 1.00 87.19 108 LYS A N 1
ATOM 879 C CA . LYS A 1 108 ? 32.923 37.454 -45.766 1.00 87.19 108 LYS A CA 1
ATOM 880 C C . LYS A 1 108 ? 33.426 36.209 -46.500 1.00 87.19 108 LYS A C 1
ATOM 882 O O . LYS A 1 108 ? 34.490 36.231 -47.117 1.00 87.19 108 LYS A O 1
ATOM 887 N N . THR A 1 109 ? 32.659 35.123 -46.410 1.00 85.12 109 THR A N 1
ATOM 888 C CA . THR A 1 109 ? 33.023 33.817 -46.970 1.00 85.12 109 THR A CA 1
ATOM 889 C C . THR A 1 109 ? 33.157 33.906 -48.488 1.00 85.12 109 THR A C 1
ATOM 891 O O . THR A 1 109 ? 34.150 33.448 -49.046 1.00 85.12 109 THR A O 1
ATOM 894 N N . GLU A 1 110 ? 32.216 34.588 -49.142 1.00 85.88 110 GLU A N 1
ATOM 895 C CA . GLU A 1 110 ? 32.237 34.784 -50.591 1.00 85.88 110 GLU A CA 1
ATOM 896 C C . GLU A 1 110 ? 33.404 35.672 -51.035 1.00 85.88 110 GLU A C 1
ATOM 898 O O . GLU A 1 110 ? 34.165 35.308 -51.928 1.00 85.88 110 GLU A O 1
ATOM 903 N N . SER A 1 111 ? 33.640 36.782 -50.329 1.00 90.12 111 SER A N 1
ATOM 904 C CA . SER A 1 111 ? 34.800 37.646 -50.582 1.00 90.12 111 SER A CA 1
ATOM 905 C C . SER A 1 111 ? 36.117 36.875 -50.453 1.00 90.12 111 SER A C 1
ATOM 907 O O . SER A 1 111 ? 37.029 37.066 -51.253 1.00 90.12 111 SER A O 1
ATOM 909 N N . THR A 1 112 ? 36.211 35.960 -49.485 1.00 89.94 112 THR A N 1
ATOM 910 C CA . THR A 1 112 ? 37.395 35.112 -49.286 1.00 89.94 112 THR A CA 1
ATOM 911 C C . THR A 1 112 ? 37.599 34.146 -50.454 1.00 89.94 112 THR A C 1
ATOM 913 O O . THR A 1 112 ? 38.707 34.084 -50.984 1.00 89.94 112 THR A O 1
ATOM 916 N N . LYS A 1 113 ? 36.548 33.449 -50.915 1.00 88.50 113 LYS A N 1
ATOM 917 C CA . LYS A 1 113 ? 36.611 32.566 -52.100 1.00 88.50 113 LYS A CA 1
ATOM 918 C C . LYS A 1 113 ? 37.106 33.318 -53.334 1.00 88.50 113 LYS A C 1
ATOM 920 O O . LYS A 1 113 ? 38.001 32.848 -54.035 1.00 88.50 113 LYS A O 1
ATOM 925 N N . LEU A 1 114 ? 36.558 34.509 -53.563 1.00 91.06 114 LEU A N 1
ATOM 926 C CA . LEU A 1 114 ? 36.908 35.362 -54.694 1.00 91.06 114 LEU A CA 1
ATOM 927 C C . LEU A 1 114 ? 38.364 35.844 -54.613 1.00 91.06 114 LEU A C 1
ATOM 929 O O . LEU A 1 114 ? 39.087 35.781 -55.607 1.00 91.06 114 LEU A O 1
ATOM 933 N N . MET A 1 115 ? 38.839 36.257 -53.434 1.00 92.38 115 MET A N 1
ATOM 934 C CA . MET A 1 115 ? 40.245 36.632 -53.238 1.00 92.38 115 MET A CA 1
ATOM 935 C C . MET A 1 115 ? 41.198 35.454 -53.455 1.00 92.38 115 MET A C 1
ATOM 937 O O . MET A 1 11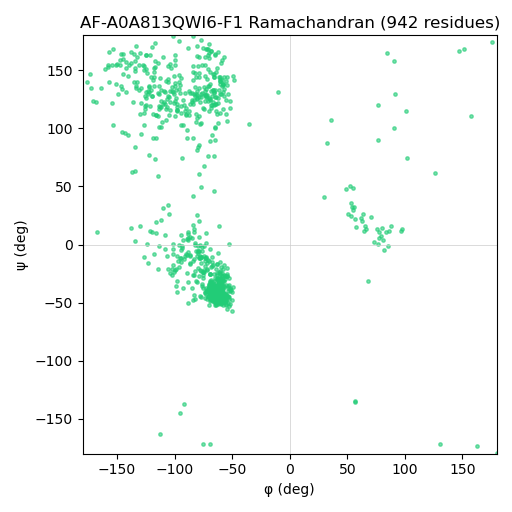5 ? 42.217 35.622 -54.117 1.00 92.38 115 MET A O 1
ATOM 941 N N . VAL A 1 116 ? 40.866 34.261 -52.955 1.00 90.81 116 VAL A N 1
ATOM 942 C CA . VAL A 1 116 ? 41.667 33.042 -53.171 1.00 90.81 116 VAL A CA 1
ATOM 943 C C . VAL A 1 116 ? 41.738 32.701 -54.657 1.00 90.81 116 VAL A C 1
ATOM 945 O O . VAL A 1 116 ? 42.829 32.477 -55.176 1.00 90.81 116 VAL A O 1
ATOM 948 N N . SER A 1 117 ? 40.602 32.742 -55.359 1.00 89.69 117 SER A N 1
ATOM 949 C CA . SER A 1 117 ? 40.538 32.569 -56.816 1.00 89.69 117 SER A CA 1
ATOM 950 C C . SER A 1 117 ? 41.446 33.571 -57.540 1.00 89.69 117 SER A C 1
ATOM 952 O O . SER A 1 117 ? 42.210 33.202 -58.433 1.00 89.69 117 SER A O 1
ATOM 954 N N . HIS A 1 118 ? 41.450 34.835 -57.106 1.00 91.94 118 HIS A N 1
ATOM 955 C CA . HIS A 1 118 ? 42.318 35.859 -57.679 1.00 91.94 118 HIS A CA 1
ATOM 956 C C . HIS A 1 118 ? 43.806 35.617 -57.403 1.00 91.94 118 HIS A C 1
ATOM 958 O O . HIS A 1 118 ? 44.618 35.732 -58.317 1.00 91.94 118 HIS A O 1
ATOM 964 N N . VAL A 1 119 ? 44.179 35.211 -56.188 1.00 91.31 119 VAL A N 1
ATOM 965 C CA . VAL A 1 119 ? 45.571 34.861 -55.856 1.00 91.31 119 VAL A CA 1
ATOM 966 C C . VAL A 1 119 ? 46.054 33.676 -56.695 1.00 91.31 119 VAL A C 1
ATOM 968 O O . VAL A 1 119 ? 47.166 33.709 -57.224 1.00 91.31 119 VAL A O 1
ATOM 971 N N . ILE A 1 120 ? 45.211 32.655 -56.879 1.00 88.31 120 ILE A N 1
ATOM 972 C CA . ILE A 1 120 ? 45.501 31.516 -57.762 1.00 88.31 120 ILE A CA 1
ATOM 973 C C . ILE A 1 120 ? 45.694 31.998 -59.208 1.00 88.31 120 ILE A C 1
ATOM 975 O O . ILE A 1 120 ? 46.655 31.599 -59.865 1.00 88.31 120 ILE A O 1
ATOM 979 N N . TYR A 1 121 ? 44.843 32.912 -59.686 1.00 88.00 121 TYR A N 1
ATOM 980 C CA . TYR A 1 121 ? 44.967 33.520 -61.014 1.00 88.00 121 TYR A CA 1
ATOM 981 C C . TYR A 1 121 ? 46.283 34.302 -61.194 1.00 88.00 121 TYR A C 1
ATOM 983 O O . TYR A 1 121 ? 46.945 34.191 -62.234 1.00 88.00 121 TYR A O 1
ATOM 991 N N . CYS A 1 122 ? 46.702 35.065 -60.178 1.00 88.25 122 CYS A N 1
ATOM 992 C CA . CYS A 1 122 ? 47.961 35.816 -60.179 1.00 88.25 122 CYS A CA 1
ATOM 993 C C . CYS A 1 122 ? 49.201 34.913 -60.106 1.00 88.25 122 CYS A C 1
ATOM 995 O O . CYS A 1 122 ? 50.223 35.246 -60.708 1.00 88.25 122 CYS A O 1
ATOM 997 N N . SER A 1 123 ? 49.104 33.753 -59.447 1.00 84.88 123 SER A N 1
ATOM 998 C CA . SER A 1 123 ? 50.171 32.740 -59.365 1.00 84.88 123 SER A CA 1
ATOM 999 C C . SER A 1 123 ? 50.482 32.050 -60.707 1.00 84.88 123 SER A C 1
ATOM 1001 O O . SER A 1 123 ? 51.509 31.385 -60.858 1.00 84.88 123 SER A O 1
ATOM 1003 N N . GLY A 1 124 ? 49.644 32.266 -61.727 1.00 72.81 124 GLY A N 1
ATOM 1004 C CA . GLY A 1 124 ? 49.867 31.801 -63.094 1.00 72.81 124 GLY A CA 1
ATOM 1005 C C . GLY A 1 124 ? 49.408 30.360 -63.350 1.00 72.81 124 GLY A C 1
ATOM 1006 O O . GLY A 1 124 ? 49.156 29.569 -62.443 1.00 72.81 124 GLY A O 1
ATOM 1007 N N . ASN A 1 125 ? 49.295 30.014 -64.637 1.00 60.66 125 ASN A N 1
ATOM 1008 C CA . ASN A 1 125 ? 48.722 28.759 -65.144 1.00 60.66 125 ASN A CA 1
ATOM 1009 C C . ASN A 1 125 ? 49.726 27.589 -65.025 1.00 60.66 125 ASN A C 1
ATOM 1011 O O . ASN A 1 125 ? 50.200 27.032 -66.013 1.00 60.66 125 ASN A O 1
ATOM 1015 N N . THR A 1 126 ? 50.139 27.272 -63.802 1.00 54.06 126 THR A N 1
ATOM 1016 C CA . THR A 1 126 ? 51.281 26.395 -63.527 1.00 54.06 126 THR A CA 1
ATOM 1017 C C . THR A 1 126 ? 50.873 24.930 -63.325 1.00 54.06 126 THR A C 1
ATOM 1019 O O . THR A 1 126 ? 50.918 24.409 -62.219 1.00 54.06 126 THR A O 1
ATOM 1022 N N . GLY A 1 127 ? 50.534 24.237 -64.417 1.00 56.91 127 GLY A N 1
ATOM 1023 C CA . GLY A 1 127 ? 50.593 22.767 -64.569 1.00 56.91 127 GLY A CA 1
ATOM 1024 C C . GLY A 1 127 ? 49.628 21.884 -63.759 1.00 56.91 127 GLY A C 1
ATOM 1025 O O . GLY A 1 127 ? 49.227 20.847 -64.270 1.00 56.91 127 GLY A O 1
ATOM 1026 N N . ASP A 1 128 ? 49.213 22.278 -62.556 1.00 69.25 128 ASP A N 1
ATOM 1027 C CA . ASP A 1 128 ? 48.387 21.465 -61.659 1.00 69.25 128 ASP A CA 1
ATOM 1028 C C . ASP A 1 128 ? 47.030 22.141 -61.414 1.00 69.25 128 ASP A C 1
ATOM 1030 O O . ASP A 1 128 ? 46.757 22.749 -60.375 1.00 69.25 128 ASP A O 1
ATOM 1034 N N . ARG A 1 129 ? 46.177 22.089 -62.445 1.00 77.00 129 ARG A N 1
ATOM 1035 C CA . ARG A 1 129 ? 44.788 22.575 -62.367 1.00 77.00 129 ARG A CA 1
ATOM 1036 C C . ARG A 1 129 ? 43.978 21.818 -61.314 1.00 77.00 129 ARG A C 1
ATOM 1038 O O . ARG A 1 129 ? 43.005 22.354 -60.795 1.00 77.00 129 ARG A O 1
ATOM 1045 N N . GLU A 1 130 ? 44.373 20.590 -61.001 1.00 79.62 130 GLU A N 1
ATOM 1046 C CA . GLU A 1 130 ? 43.695 19.745 -60.028 1.00 79.62 130 GLU A CA 1
ATOM 1047 C C . GLU A 1 130 ? 43.910 20.265 -58.604 1.00 79.62 130 GLU A C 1
ATOM 1049 O O . GLU A 1 130 ? 42.940 20.448 -57.867 1.00 79.62 130 GLU A O 1
ATOM 1054 N N . LEU A 1 131 ? 45.144 20.636 -58.247 1.00 83.56 131 LEU A N 1
ATOM 1055 C CA . LEU A 1 131 ? 45.444 21.312 -56.984 1.00 83.56 131 LEU A CA 1
ATOM 1056 C C . LEU A 1 131 ? 44.657 22.620 -56.838 1.00 83.56 131 LEU A C 1
ATOM 1058 O O . LEU A 1 131 ? 44.080 22.882 -55.785 1.00 83.56 131 LEU A O 1
ATOM 1062 N N . GLN A 1 132 ? 44.600 23.434 -57.894 1.00 82.50 132 GLN A N 1
ATOM 1063 C CA . GLN A 1 132 ? 43.862 24.702 -57.877 1.00 82.50 132 GLN A CA 1
ATOM 1064 C C . GLN A 1 132 ? 42.362 24.485 -57.637 1.00 82.50 132 GLN A C 1
ATOM 1066 O O . GLN A 1 132 ? 41.773 25.149 -56.782 1.00 82.50 132 GLN A O 1
ATOM 1071 N N . ASN A 1 133 ? 41.762 23.514 -58.331 1.00 82.69 133 ASN A N 1
ATOM 1072 C CA . ASN A 1 133 ? 40.359 23.152 -58.142 1.00 82.69 133 ASN A CA 1
ATOM 1073 C C . ASN A 1 133 ? 40.098 22.640 -56.721 1.00 82.69 133 ASN A C 1
ATOM 1075 O O . ASN A 1 133 ? 39.151 23.091 -56.084 1.00 82.69 133 ASN A O 1
ATOM 1079 N N . ARG A 1 134 ? 40.973 21.787 -56.172 1.00 87.00 134 ARG A N 1
ATOM 1080 C CA . ARG A 1 134 ? 40.856 21.301 -54.786 1.00 87.00 134 ARG A CA 1
ATOM 1081 C C . ARG A 1 134 ? 40.871 22.438 -53.764 1.00 87.00 134 ARG A C 1
ATOM 1083 O O . ARG A 1 134 ? 40.080 22.423 -52.822 1.00 87.00 134 ARG A O 1
ATOM 1090 N N . ILE A 1 135 ? 41.734 23.440 -53.949 1.00 87.00 135 ILE A N 1
ATOM 1091 C CA . ILE A 1 135 ? 41.810 24.606 -53.053 1.00 87.00 135 ILE A CA 1
ATOM 1092 C C . ILE A 1 135 ? 40.496 25.400 -53.085 1.00 87.00 135 ILE A C 1
ATOM 1094 O O . ILE A 1 135 ? 39.984 25.781 -52.033 1.00 87.00 135 ILE A O 1
ATOM 1098 N N . ILE A 1 136 ? 39.913 25.603 -54.270 1.00 84.50 136 ILE A N 1
ATOM 1099 C CA . ILE A 1 136 ? 38.636 26.317 -54.430 1.00 84.50 136 ILE A CA 1
ATOM 1100 C C . ILE A 1 136 ? 37.477 25.513 -53.819 1.00 84.50 136 ILE A C 1
ATOM 1102 O O . ILE A 1 136 ? 36.669 26.056 -53.061 1.00 84.50 136 ILE A O 1
ATOM 1106 N N . GLU A 1 137 ? 37.423 24.208 -54.085 1.00 86.50 137 GLU A N 1
ATOM 1107 C CA . GLU A 1 137 ? 36.362 23.305 -53.616 1.00 86.50 137 GLU A CA 1
ATOM 1108 C C . GLU A 1 137 ? 36.398 23.040 -52.104 1.00 86.50 137 GLU A C 1
ATOM 1110 O O . GLU A 1 137 ? 35.406 22.586 -51.531 1.00 86.50 137 GLU A O 1
ATOM 1115 N N . THR A 1 138 ? 37.496 23.392 -51.428 1.00 86.69 138 THR A N 1
ATOM 1116 C CA . THR A 1 138 ? 37.616 23.267 -49.966 1.00 86.69 138 THR A CA 1
ATOM 1117 C C . THR A 1 138 ? 36.567 24.104 -49.236 1.00 86.69 138 THR A C 1
ATOM 1119 O O . THR A 1 138 ? 36.038 23.681 -48.209 1.00 86.69 138 THR A O 1
ATOM 1122 N N . SER A 1 139 ? 36.212 25.276 -49.770 1.00 85.06 139 SER A N 1
ATOM 1123 C CA . SER A 1 139 ? 35.234 26.148 -49.110 1.00 85.06 139 SER A CA 1
ATOM 1124 C C . SER A 1 139 ? 33.806 25.581 -49.152 1.00 85.06 139 SER A C 1
ATOM 1126 O O . SER A 1 139 ? 33.229 25.449 -48.072 1.00 85.06 139 SER A O 1
ATOM 1128 N N . PRO A 1 140 ? 33.243 25.187 -50.317 1.00 87.38 140 PRO A N 1
ATOM 1129 C CA . PRO A 1 140 ? 31.943 24.511 -50.381 1.00 87.38 140 PRO A CA 1
ATOM 1130 C C . PRO A 1 140 ? 31.835 23.266 -49.496 1.00 87.38 140 PRO A C 1
ATOM 1132 O O . PRO A 1 140 ? 30.810 23.086 -48.840 1.00 87.38 140 PRO A O 1
ATOM 1135 N N . LEU A 1 141 ? 32.892 22.445 -49.428 1.00 90.06 141 LEU A N 1
ATOM 1136 C CA . LEU A 1 141 ? 32.882 21.247 -48.588 1.00 90.06 141 LEU A CA 1
ATOM 1137 C C . LEU A 1 141 ? 32.763 21.604 -47.108 1.00 90.06 141 LEU A C 1
ATOM 1139 O O . LEU A 1 141 ? 31.871 21.126 -46.416 1.00 90.06 141 LEU A O 1
ATOM 1143 N N . LEU A 1 142 ? 33.622 22.500 -46.623 1.00 89.44 142 LEU A N 1
ATOM 1144 C CA . LEU A 1 142 ? 33.592 22.929 -45.226 1.00 89.44 142 LEU A CA 1
ATOM 1145 C C . LEU A 1 142 ? 32.296 23.675 -44.870 1.00 89.44 142 LEU A C 1
ATOM 1147 O O . LEU A 1 142 ? 31.856 23.636 -43.726 1.00 89.44 142 LEU A O 1
ATOM 1151 N N . GLU A 1 143 ? 31.669 24.357 -45.830 1.00 88.88 143 GLU A N 1
ATOM 1152 C CA . GLU A 1 143 ? 30.358 24.989 -45.641 1.00 88.88 143 GLU A CA 1
ATOM 1153 C C . GLU A 1 143 ? 29.246 23.964 -45.441 1.00 88.88 143 GLU A C 1
ATOM 1155 O O . GLU A 1 143 ? 28.411 24.161 -44.567 1.00 88.88 143 GLU A O 1
ATOM 1160 N N . ALA A 1 144 ? 29.259 22.846 -46.166 1.00 90.94 144 ALA A N 1
ATOM 1161 C CA . ALA A 1 144 ? 28.252 21.806 -45.982 1.00 90.94 144 ALA A CA 1
ATOM 1162 C C . ALA A 1 144 ? 28.262 21.227 -44.553 1.00 90.94 144 ALA A C 1
ATOM 1164 O O . ALA A 1 144 ? 27.201 20.958 -43.993 1.00 90.94 144 ALA A O 1
ATOM 1165 N N . PHE A 1 145 ? 29.446 21.089 -43.948 1.00 92.69 145 PHE A N 1
ATOM 1166 C CA . PHE A 1 145 ? 29.616 20.547 -42.594 1.00 92.69 145 PHE A CA 1
ATOM 1167 C C . PHE A 1 145 ? 29.549 21.593 -41.471 1.00 92.69 145 PHE A C 1
ATOM 1169 O O . PHE A 1 145 ? 29.253 21.233 -40.337 1.00 92.69 145 PHE A O 1
ATOM 1176 N N . GLY A 1 146 ? 29.848 22.866 -41.751 1.00 91.31 146 GLY A N 1
ATOM 1177 C CA . GLY A 1 146 ? 30.012 23.900 -40.720 1.00 91.31 146 GLY A CA 1
ATOM 1178 C C . GLY A 1 146 ? 29.113 25.132 -40.868 1.00 91.31 146 GLY A C 1
ATOM 1179 O O . GLY A 1 146 ? 29.203 26.056 -40.052 1.00 91.31 146 GLY A O 1
ATOM 1180 N N . ASN A 1 147 ? 28.249 25.180 -41.884 1.00 92.25 147 ASN A N 1
ATOM 1181 C CA . ASN A 1 147 ? 27.214 26.204 -42.000 1.00 92.25 147 ASN A CA 1
ATOM 1182 C C . ASN A 1 147 ? 25.831 25.651 -41.634 1.00 92.25 147 ASN A C 1
ATOM 1184 O O . ASN A 1 147 ? 25.569 24.452 -41.745 1.00 92.25 147 ASN A O 1
ATOM 1188 N N . ALA A 1 148 ? 24.954 26.556 -41.208 1.00 92.25 148 ALA A N 1
ATOM 1189 C CA . ALA A 1 148 ? 23.572 26.260 -40.860 1.00 92.25 148 ALA A CA 1
ATOM 1190 C C . ALA A 1 148 ? 22.643 27.423 -41.236 1.00 92.25 148 ALA A C 1
ATOM 1192 O O . ALA A 1 148 ? 23.082 28.576 -41.350 1.00 92.25 148 ALA A O 1
ATOM 1193 N N . GLN A 1 149 ? 21.351 27.123 -41.365 1.00 89.81 149 GLN A N 1
ATOM 1194 C CA . GLN A 1 149 ? 20.308 28.133 -41.531 1.00 89.81 149 GLN A CA 1
ATOM 1195 C C . GLN A 1 149 ? 19.990 28.799 -40.191 1.00 89.81 149 GLN A C 1
ATOM 1197 O O . GLN A 1 149 ? 19.707 28.124 -39.202 1.00 89.81 149 GLN A O 1
ATOM 1202 N N . THR A 1 150 ? 20.001 30.130 -40.187 1.00 87.31 150 THR A N 1
ATOM 1203 C CA . THR A 1 150 ? 19.533 30.978 -39.086 1.00 87.31 150 THR A CA 1
ATOM 1204 C C . THR A 1 150 ? 18.392 31.874 -39.557 1.00 87.31 150 THR A C 1
ATOM 1206 O O . THR A 1 150 ? 18.174 32.032 -40.760 1.00 87.31 150 THR A O 1
ATOM 1209 N N . CYS A 1 151 ? 17.722 32.547 -38.622 1.00 83.31 151 CYS A N 1
ATOM 1210 C CA . CYS A 1 151 ? 16.645 33.494 -38.929 1.00 83.31 151 CYS A CA 1
ATOM 1211 C C . CYS A 1 151 ? 17.056 34.643 -39.876 1.00 83.31 151 CYS A C 1
ATOM 1213 O O . CYS A 1 151 ? 16.218 35.185 -40.591 1.00 83.31 151 CYS A O 1
ATOM 1215 N N . MET A 1 152 ? 18.344 35.003 -39.902 1.00 77.31 152 MET A N 1
ATOM 1216 C CA . MET A 1 152 ? 18.879 36.108 -40.712 1.00 77.31 152 MET A CA 1
ATOM 1217 C C . MET A 1 152 ? 19.592 35.647 -41.989 1.00 77.31 152 MET A C 1
ATOM 1219 O O . MET A 1 152 ? 19.804 36.450 -42.896 1.00 77.31 152 MET A O 1
ATOM 1223 N N . ASN A 1 153 ? 20.041 34.390 -42.054 1.00 81.31 153 ASN A N 1
ATOM 1224 C CA . ASN A 1 153 ? 20.872 33.892 -43.147 1.00 81.31 153 ASN A CA 1
ATOM 1225 C C . ASN A 1 153 ? 20.721 32.373 -43.306 1.00 81.31 153 ASN A C 1
ATOM 1227 O O . ASN A 1 153 ? 21.053 31.612 -42.400 1.00 81.31 153 ASN A O 1
ATOM 1231 N N . GLN A 1 154 ? 20.308 31.936 -44.497 1.00 83.38 154 GLN A N 1
ATOM 1232 C CA . GLN A 1 154 ? 20.084 30.523 -44.815 1.00 83.38 154 GLN A CA 1
ATOM 1233 C C . GLN A 1 154 ? 21.364 29.676 -44.870 1.00 83.38 154 GLN A C 1
ATOM 1235 O O . GLN A 1 154 ? 21.275 28.463 -44.741 1.00 83.38 154 GLN A O 1
ATOM 1240 N N . ASN A 1 155 ? 22.544 30.284 -45.027 1.00 87.19 155 ASN A N 1
ATOM 1241 C CA . ASN A 1 155 ? 23.823 29.572 -45.111 1.00 87.19 155 ASN A CA 1
ATOM 1242 C C . ASN A 1 155 ? 24.899 30.296 -44.280 1.00 87.19 155 ASN A C 1
ATOM 1244 O O . ASN A 1 155 ? 25.880 30.844 -44.793 1.00 87.19 155 ASN A O 1
ATOM 1248 N N . SER A 1 156 ? 24.669 30.382 -42.971 1.00 88.00 156 SER A N 1
ATOM 1249 C CA . SER A 1 156 ? 25.522 31.110 -42.030 1.00 88.00 156 SER A CA 1
ATOM 1250 C C . SER A 1 156 ? 26.687 30.246 -41.555 1.00 88.00 156 SER A C 1
ATOM 1252 O O . SER A 1 156 ? 26.473 29.175 -40.994 1.00 88.00 156 SER A O 1
ATOM 1254 N N . SER A 1 157 ? 27.928 30.716 -41.717 1.00 89.31 157 SER A N 1
ATOM 1255 C CA . SER A 1 157 ? 29.105 30.016 -41.182 1.00 89.31 157 SER A CA 1
ATOM 1256 C C . SER A 1 157 ? 29.146 30.080 -39.659 1.00 89.31 157 SER A C 1
ATOM 1258 O O . SER A 1 157 ? 29.143 31.168 -39.084 1.00 89.31 157 SER A O 1
ATOM 1260 N N . ARG A 1 158 ? 29.215 28.912 -39.010 1.00 89.94 158 ARG A N 1
ATOM 1261 C CA . ARG A 1 158 ? 29.226 28.771 -37.542 1.00 89.94 158 ARG A CA 1
ATOM 1262 C C . ARG A 1 158 ? 30.584 28.303 -37.005 1.00 89.94 158 ARG A C 1
ATOM 1264 O O . ARG A 1 158 ? 30.662 27.585 -36.014 1.00 89.94 158 ARG A O 1
ATOM 1271 N N . PHE A 1 159 ? 31.650 28.692 -37.700 1.00 89.62 159 PHE A N 1
ATOM 1272 C CA . PHE A 1 159 ? 33.044 28.432 -37.348 1.00 89.62 159 PHE A CA 1
ATOM 1273 C C . PHE A 1 159 ? 33.965 29.448 -38.027 1.00 89.62 159 PHE A C 1
ATOM 1275 O O . PHE A 1 159 ? 33.641 30.005 -39.082 1.00 89.62 159 PHE A O 1
ATOM 1282 N N . GLY A 1 160 ? 35.127 29.678 -37.424 1.00 85.25 160 GLY A N 1
ATOM 1283 C CA . GLY A 1 160 ? 36.232 30.426 -38.008 1.00 85.25 160 GLY A CA 1
ATOM 1284 C C . GLY A 1 160 ? 37.067 29.554 -38.946 1.00 85.25 160 GLY A C 1
ATOM 1285 O O . GLY A 1 160 ? 37.278 28.370 -38.687 1.00 85.25 160 GLY A O 1
ATOM 1286 N N . LYS A 1 161 ? 37.564 30.158 -40.028 1.00 86.31 161 LYS A N 1
ATOM 1287 C CA . LYS A 1 161 ? 38.420 29.514 -41.032 1.00 86.31 161 LYS A CA 1
ATOM 1288 C C . LYS A 1 161 ? 39.705 30.317 -41.196 1.00 86.31 161 LYS A C 1
ATOM 1290 O O . LYS A 1 161 ? 39.643 31.512 -41.476 1.00 86.31 161 LYS A O 1
ATOM 1295 N N . TYR A 1 162 ? 40.852 29.658 -41.097 1.00 89.00 162 TYR A N 1
ATOM 1296 C CA . TYR A 1 162 ? 42.145 30.193 -41.508 1.00 89.00 162 TYR A CA 1
ATOM 1297 C C . TYR A 1 162 ? 42.686 29.338 -42.652 1.00 89.00 162 TYR A C 1
ATOM 1299 O O . TYR A 1 162 ? 43.013 28.165 -42.474 1.00 89.00 162 TYR A O 1
ATOM 1307 N N . LEU A 1 163 ? 42.736 29.924 -43.846 1.00 90.25 163 LEU A N 1
ATOM 1308 C CA . LEU A 1 163 ? 43.266 29.280 -45.041 1.00 90.25 163 LEU A CA 1
ATOM 1309 C C . LEU A 1 163 ? 44.694 29.771 -45.275 1.00 90.25 163 LEU A C 1
ATOM 1311 O O . LEU A 1 163 ? 44.919 30.921 -45.648 1.00 90.25 163 LEU A O 1
ATOM 1315 N N . GLN A 1 164 ? 45.653 28.877 -45.082 1.00 92.69 164 GLN A N 1
ATOM 1316 C CA . GLN A 1 164 ? 47.053 29.100 -45.396 1.00 92.69 164 GLN A CA 1
ATOM 1317 C C . GLN A 1 164 ? 47.328 28.611 -46.820 1.00 92.69 164 GLN A C 1
ATOM 1319 O O . GLN A 1 164 ? 47.167 27.428 -47.110 1.00 92.69 164 GLN A O 1
ATOM 1324 N N . LEU A 1 165 ? 47.768 29.505 -47.703 1.00 91.88 165 LEU A N 1
ATOM 1325 C CA . LEU A 1 165 ? 48.226 29.163 -49.051 1.00 91.88 165 LEU A CA 1
ATOM 1326 C C . LEU A 1 165 ? 49.759 29.144 -49.074 1.00 91.88 165 LEU A C 1
ATOM 1328 O O . LEU A 1 165 ? 50.397 30.099 -48.634 1.00 91.88 165 LEU A O 1
ATOM 1332 N N . ASN A 1 166 ? 50.343 28.065 -49.589 1.00 91.06 166 ASN A N 1
ATOM 1333 C CA . ASN A 1 166 ? 51.787 27.869 -49.649 1.00 91.06 166 ASN A CA 1
ATOM 1334 C C . ASN A 1 166 ? 52.297 28.138 -51.064 1.00 91.06 166 ASN A C 1
ATOM 1336 O O . ASN A 1 166 ? 51.762 27.603 -52.041 1.00 91.06 166 ASN A O 1
ATOM 1340 N N . PHE A 1 167 ? 53.368 28.921 -51.160 1.00 90.19 167 PHE A N 1
ATOM 1341 C CA . PHE A 1 167 ? 53.994 29.305 -52.420 1.00 90.19 167 PHE A CA 1
ATOM 1342 C C . PHE A 1 167 ? 55.489 28.983 -52.396 1.00 90.19 167 PHE A C 1
ATOM 1344 O O . PHE A 1 167 ? 56.123 29.016 -51.346 1.00 90.19 167 PHE A O 1
ATOM 1351 N N . THR A 1 168 ? 56.051 28.691 -53.564 1.00 88.12 168 THR A N 1
ATOM 1352 C CA . THR A 1 168 ? 57.506 28.677 -53.782 1.00 88.12 168 THR A CA 1
ATOM 1353 C C . THR A 1 168 ? 58.092 30.085 -53.709 1.00 88.12 168 THR A C 1
ATOM 1355 O O . THR A 1 168 ? 57.375 31.074 -53.886 1.00 88.12 168 THR A O 1
ATOM 1358 N N . ASP A 1 169 ? 59.420 30.176 -53.614 1.00 83.56 169 ASP A N 1
ATOM 1359 C CA . ASP A 1 169 ? 60.157 31.441 -53.725 1.00 83.56 169 ASP A CA 1
ATOM 1360 C C . ASP A 1 169 ? 59.839 32.210 -55.015 1.00 83.56 169 ASP A C 1
ATOM 1362 O O . ASP A 1 169 ? 59.891 33.438 -55.035 1.00 83.56 169 ASP A O 1
ATOM 1366 N N . ASN A 1 170 ? 59.439 31.519 -56.083 1.00 84.50 170 ASN A N 1
ATOM 1367 C CA . ASN A 1 170 ? 59.083 32.129 -57.364 1.00 84.50 170 ASN A CA 1
ATOM 1368 C C . ASN A 1 170 ? 57.596 32.529 -57.463 1.00 84.50 170 ASN A C 1
ATOM 1370 O O . ASN A 1 170 ? 57.133 32.883 -58.543 1.00 84.50 170 ASN A O 1
ATOM 1374 N N . GLY A 1 171 ? 56.828 32.463 -56.368 1.00 85.31 171 GLY A N 1
ATOM 1375 C CA . GLY A 1 171 ? 55.409 32.851 -56.328 1.00 85.31 171 GLY A CA 1
ATOM 1376 C C . GLY A 1 171 ? 54.432 31.789 -56.848 1.00 85.31 171 GLY A C 1
ATOM 1377 O O . GLY A 1 171 ? 53.226 32.018 -56.896 1.00 85.31 171 GLY A O 1
ATOM 1378 N N . ARG A 1 172 ? 54.914 30.595 -57.210 1.00 86.44 172 ARG A N 1
ATOM 1379 C CA . ARG A 1 172 ? 54.054 29.479 -57.636 1.00 86.44 172 ARG A CA 1
ATOM 1380 C C . ARG A 1 172 ? 53.366 28.818 -56.443 1.00 86.44 172 ARG A C 1
ATOM 1382 O O . ARG A 1 172 ? 54.065 28.430 -55.511 1.00 86.44 172 ARG A O 1
ATOM 1389 N N . ILE A 1 173 ? 52.049 28.626 -56.505 1.00 88.44 173 ILE A N 1
ATOM 1390 C CA . ILE A 1 173 ? 51.282 27.885 -55.495 1.00 88.44 173 ILE A CA 1
ATOM 1391 C C . ILE A 1 173 ? 51.657 26.395 -55.488 1.00 88.44 173 ILE A C 1
ATOM 1393 O O . ILE A 1 173 ? 51.759 25.770 -56.542 1.00 88.44 173 ILE A O 1
ATOM 1397 N N . VAL A 1 174 ? 51.885 25.835 -54.300 1.00 89.06 174 VAL A N 1
ATOM 1398 C CA . VAL A 1 174 ? 52.291 24.425 -54.104 1.00 89.06 174 VAL A CA 1
ATOM 1399 C C . VAL A 1 174 ? 51.398 23.663 -53.137 1.00 89.06 174 VAL A C 1
ATOM 1401 O O . VAL A 1 174 ? 51.490 22.445 -53.044 1.00 89.06 174 VAL A O 1
ATOM 1404 N N . GLY A 1 175 ? 50.516 24.354 -52.421 1.00 88.75 175 GLY A N 1
ATOM 1405 C CA . GLY A 1 175 ? 49.561 23.703 -51.541 1.00 88.75 175 GLY A CA 1
ATOM 1406 C C . GLY A 1 175 ? 48.732 24.694 -50.748 1.00 88.75 175 GLY A C 1
ATOM 1407 O O . GLY A 1 175 ? 48.978 25.899 -50.771 1.00 88.75 175 GLY A O 1
ATOM 1408 N N . ALA A 1 176 ? 47.768 24.161 -50.013 1.00 90.00 176 ALA A N 1
ATOM 1409 C CA . ALA A 1 176 ? 47.001 24.909 -49.036 1.00 90.00 176 ALA A CA 1
ATOM 1410 C C . ALA A 1 176 ? 46.772 24.058 -47.790 1.00 90.00 176 ALA A C 1
ATOM 1412 O O . ALA A 1 176 ? 46.755 22.828 -47.859 1.00 90.00 176 ALA A O 1
ATOM 1413 N N . LYS A 1 177 ? 46.571 24.722 -46.657 1.00 90.38 177 LYS A N 1
ATOM 1414 C CA . LYS A 1 177 ? 46.157 24.105 -45.404 1.00 90.38 177 LYS A CA 1
ATOM 1415 C C . LYS A 1 177 ? 45.033 24.927 -44.798 1.00 90.38 177 LYS A C 1
ATOM 1417 O O . LYS A 1 177 ? 45.114 26.153 -44.768 1.00 90.38 177 LYS A O 1
ATOM 1422 N N . VAL A 1 178 ? 43.990 24.254 -44.331 1.00 88.25 178 VAL A N 1
ATOM 1423 C CA . VAL A 1 178 ? 42.896 24.898 -43.606 1.00 88.25 178 VAL A CA 1
ATOM 1424 C C . VAL A 1 178 ? 43.015 24.567 -42.134 1.00 88.25 178 VAL A C 1
ATOM 1426 O O . VAL A 1 178 ? 43.343 23.439 -41.777 1.00 88.25 178 VAL A O 1
ATOM 1429 N N . TYR A 1 179 ? 42.754 25.571 -41.311 1.00 88.56 179 TYR A N 1
ATOM 1430 C CA . TYR A 1 179 ? 42.592 25.444 -39.877 1.00 88.56 179 TYR A CA 1
ATOM 1431 C C . TYR A 1 179 ? 41.223 26.004 -39.501 1.00 88.56 179 TYR A C 1
ATOM 1433 O O . TYR A 1 179 ? 40.853 27.114 -39.900 1.00 88.56 179 TYR A O 1
ATOM 1441 N N . GLU A 1 180 ? 40.466 25.225 -38.754 1.00 85.19 180 GLU A N 1
ATOM 1442 C CA . GLU A 1 180 ? 39.175 25.582 -38.196 1.00 85.19 180 GLU A CA 1
ATOM 1443 C C . GLU A 1 180 ? 39.313 26.078 -36.756 1.00 85.19 180 GLU A C 1
ATOM 1445 O O . GLU A 1 180 ? 40.142 25.602 -35.981 1.00 85.19 180 GLU A O 1
ATOM 1450 N N . TYR A 1 181 ? 38.471 27.037 -36.381 1.00 84.12 181 TYR A N 1
ATOM 1451 C CA . TYR A 1 181 ? 38.415 27.565 -35.021 1.00 84.12 181 TYR A CA 1
ATOM 1452 C C . TYR A 1 181 ? 36.967 27.696 -34.574 1.00 84.12 181 TYR A C 1
ATOM 1454 O O . TYR A 1 181 ? 36.126 28.164 -35.337 1.00 84.12 181 TYR A O 1
ATOM 1462 N N . LEU A 1 182 ? 36.691 27.346 -33.316 1.00 85.94 182 LEU A N 1
ATOM 1463 C CA . LEU A 1 182 ? 35.422 27.652 -32.645 1.00 85.94 182 LEU A CA 1
ATOM 1464 C C . LEU A 1 182 ? 34.174 27.216 -33.439 1.00 85.94 182 LEU A C 1
ATOM 1466 O O . LEU A 1 182 ? 33.256 28.007 -33.641 1.00 85.94 182 LEU A O 1
ATOM 1470 N N . LEU A 1 183 ? 34.137 25.959 -33.897 1.00 89.88 183 LEU A N 1
ATOM 1471 C CA . LEU A 1 183 ? 32.895 25.371 -34.405 1.00 89.88 183 LEU A CA 1
ATOM 1472 C C . LEU A 1 183 ? 31.824 25.414 -33.308 1.00 89.88 183 LEU A C 1
ATOM 1474 O O . LEU A 1 183 ? 32.081 24.997 -32.177 1.00 89.88 183 LEU A O 1
ATOM 1478 N N . GLU A 1 184 ? 30.628 25.897 -33.635 1.00 90.31 184 GLU A N 1
ATOM 1479 C CA . GLU A 1 184 ? 29.485 25.968 -32.719 1.00 90.31 184 GLU A CA 1
ATOM 1480 C C . GLU A 1 184 ? 28.916 24.570 -32.422 1.00 90.31 184 GLU A C 1
ATOM 1482 O O . GLU A 1 184 ? 27.874 24.161 -32.931 1.00 90.31 184 GLU A O 1
ATOM 1487 N N . LYS A 1 185 ? 29.616 23.811 -31.576 1.00 88.56 185 LYS A N 1
ATOM 1488 C CA . LYS A 1 185 ? 29.246 22.433 -31.220 1.00 88.56 185 LYS A CA 1
ATOM 1489 C C . LYS A 1 185 ? 27.875 22.338 -30.544 1.00 88.56 185 LYS A C 1
ATOM 1491 O O . LYS A 1 185 ? 27.191 21.336 -30.715 1.00 88.56 185 LYS A O 1
ATOM 1496 N N . SER A 1 186 ? 27.455 23.376 -29.816 1.00 88.81 186 SER A N 1
ATOM 1497 C CA . SER A 1 186 ? 26.149 23.425 -29.142 1.00 88.81 186 SER A CA 1
ATOM 1498 C C . SER A 1 186 ? 24.972 23.270 -30.106 1.00 88.81 186 SER A C 1
ATOM 1500 O O . SER A 1 186 ? 23.944 22.731 -29.708 1.00 88.81 186 SER A O 1
ATOM 1502 N N . ARG A 1 187 ? 25.138 23.651 -31.381 1.00 89.12 187 ARG A N 1
ATOM 1503 C CA . ARG A 1 187 ? 24.097 23.543 -32.413 1.00 89.12 187 ARG A CA 1
ATOM 1504 C C . ARG A 1 187 ? 23.662 22.104 -32.705 1.00 89.12 187 ARG A C 1
ATOM 1506 O O . ARG A 1 187 ? 22.539 21.888 -33.142 1.00 89.12 187 ARG A O 1
ATOM 1513 N N . ILE A 1 188 ? 24.528 21.124 -32.437 1.00 87.88 188 ILE A N 1
ATOM 1514 C CA . ILE A 1 188 ? 24.181 19.697 -32.527 1.00 87.88 188 ILE A CA 1
ATOM 1515 C C . ILE A 1 188 ? 23.199 19.288 -31.425 1.00 87.88 188 ILE A C 1
ATOM 1517 O O . ILE A 1 188 ? 22.460 18.335 -31.601 1.00 87.88 188 ILE A O 1
ATOM 1521 N N . VAL A 1 189 ? 23.174 19.991 -30.293 1.00 84.06 189 VAL A N 1
ATOM 1522 C CA . VAL A 1 189 ? 22.333 19.630 -29.142 1.00 84.06 189 VAL A CA 1
ATOM 1523 C C . VAL A 1 189 ? 21.051 20.461 -29.106 1.00 84.06 189 VAL A C 1
ATOM 1525 O O . VAL A 1 189 ? 20.000 19.947 -28.710 1.00 84.06 189 VAL A O 1
ATOM 1528 N N . GLN A 1 190 ? 21.140 21.733 -29.511 1.00 83.62 190 GLN A N 1
ATOM 1529 C CA . GLN A 1 190 ? 20.041 22.693 -29.483 1.00 83.62 190 GLN A CA 1
ATOM 1530 C C . GLN A 1 190 ? 20.260 23.828 -30.497 1.00 83.62 190 GLN A C 1
ATOM 1532 O O . GLN A 1 190 ? 21.358 24.373 -30.613 1.00 83.62 190 GLN A O 1
ATOM 1537 N N . HIS A 1 191 ? 19.192 24.243 -31.172 1.00 86.94 191 HIS A N 1
ATOM 1538 C CA . HIS A 1 191 ? 19.129 25.466 -31.975 1.00 86.94 191 HIS A CA 1
ATOM 1539 C C . HIS A 1 191 ? 17.795 26.190 -31.738 1.00 86.94 191 HIS A C 1
ATOM 1541 O O . HIS A 1 191 ? 16.887 25.634 -31.122 1.00 86.94 191 HIS A O 1
ATOM 1547 N N . GLY A 1 192 ? 17.703 27.456 -32.154 1.00 83.44 192 GLY A N 1
ATOM 1548 C CA . GLY A 1 192 ? 16.489 28.260 -31.986 1.00 83.44 192 GLY A CA 1
ATOM 1549 C C . GLY A 1 192 ? 15.354 27.840 -32.925 1.00 83.44 192 GLY A C 1
ATOM 1550 O O . GLY A 1 192 ? 15.575 27.095 -33.881 1.00 83.44 192 GLY A O 1
ATOM 1551 N N . SER A 1 193 ? 14.148 28.352 -32.662 1.00 86.38 193 SER A N 1
ATOM 1552 C CA . SER A 1 193 ? 13.000 28.233 -33.570 1.00 86.38 193 SER A CA 1
ATOM 1553 C C . SER A 1 193 ? 13.299 28.886 -34.921 1.00 86.38 193 SER A C 1
ATOM 1555 O O . SER A 1 193 ? 13.900 29.965 -34.957 1.00 86.38 193 SER A O 1
ATOM 1557 N N . ASN A 1 194 ? 12.852 28.273 -36.017 1.00 84.69 194 ASN A N 1
ATOM 1558 C CA . ASN A 1 194 ? 13.114 28.706 -37.398 1.00 84.69 194 ASN A CA 1
ATOM 1559 C C . ASN A 1 194 ? 14.608 28.673 -37.787 1.00 84.69 194 ASN A C 1
ATOM 1561 O O . ASN A 1 194 ? 15.037 29.338 -38.737 1.00 84.69 194 ASN A O 1
ATOM 1565 N N . GLU A 1 195 ? 15.420 27.910 -37.051 1.00 89.44 195 GLU A N 1
ATOM 1566 C CA . GLU A 1 195 ? 16.806 27.594 -37.393 1.00 89.44 195 GLU A CA 1
ATOM 1567 C C . GLU A 1 195 ? 16.963 26.098 -37.665 1.00 89.44 195 GLU A C 1
ATOM 1569 O O . GLU A 1 195 ? 16.223 25.275 -37.134 1.00 89.44 195 GLU A O 1
ATOM 1574 N N . ARG A 1 196 ? 17.988 25.739 -38.443 1.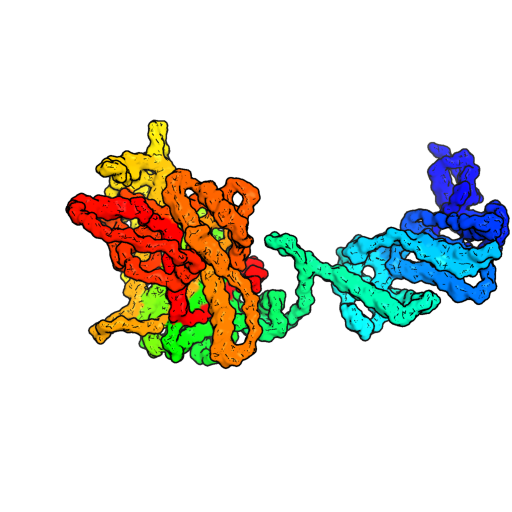00 91.12 196 ARG A N 1
ATOM 1575 C CA . ARG A 1 196 ? 18.393 24.343 -38.649 1.00 91.12 196 ARG A CA 1
ATOM 1576 C C . ARG A 1 196 ? 19.736 24.063 -37.973 1.00 91.12 196 ARG A C 1
ATOM 1578 O O . ARG A 1 196 ? 20.532 24.974 -37.701 1.00 91.12 196 ARG A O 1
ATOM 1585 N N . THR A 1 197 ? 20.018 22.781 -37.750 1.00 93.69 197 THR A N 1
ATOM 1586 C CA . THR A 1 197 ? 21.387 22.298 -37.517 1.00 93.69 197 THR A CA 1
ATOM 1587 C C . THR A 1 197 ? 22.241 22.382 -38.799 1.00 93.69 197 THR A C 1
ATOM 1589 O O . THR A 1 197 ? 21.834 22.986 -39.796 1.00 93.69 197 THR A O 1
ATOM 1592 N N . PHE A 1 198 ? 23.454 21.824 -38.787 1.00 95.31 198 PHE A N 1
ATOM 1593 C CA . PHE A 1 198 ? 24.363 21.844 -39.937 1.00 95.31 198 PHE A CA 1
ATOM 1594 C C . PHE A 1 198 ? 23.770 21.149 -41.168 1.00 95.31 198 PHE A C 1
ATOM 1596 O O . PHE A 1 198 ? 23.146 20.090 -41.066 1.00 95.31 198 PHE A O 1
ATOM 1603 N N . HIS A 1 199 ? 24.010 21.723 -42.348 1.00 95.38 199 HIS A N 1
ATOM 1604 C CA . HIS A 1 199 ? 23.346 21.301 -43.585 1.00 95.38 199 HIS A CA 1
ATOM 1605 C C . HIS A 1 199 ? 23.569 19.830 -43.954 1.00 95.38 199 HIS A C 1
ATOM 1607 O O . HIS A 1 199 ? 22.653 19.184 -44.462 1.00 95.38 199 HIS A O 1
ATOM 1613 N N . PHE A 1 200 ? 24.756 19.276 -43.682 1.00 96.25 200 PHE A N 1
ATOM 1614 C CA . PHE A 1 200 ? 25.083 17.917 -44.113 1.00 96.25 200 PHE A CA 1
ATOM 1615 C C . PHE A 1 200 ? 24.153 16.843 -43.531 1.00 96.25 200 PHE A C 1
ATOM 1617 O O . PHE A 1 200 ? 23.921 15.842 -44.201 1.00 96.25 200 PHE A O 1
ATOM 1624 N N . PHE A 1 201 ? 23.570 17.039 -42.342 1.00 95.75 201 PHE A N 1
ATOM 1625 C CA . PHE A 1 201 ? 22.613 16.069 -41.794 1.00 95.75 201 PHE A CA 1
ATOM 1626 C C . PHE A 1 201 ? 21.355 15.947 -42.667 1.00 95.75 201 PHE A C 1
ATOM 1628 O O . PHE A 1 201 ? 20.882 14.843 -42.914 1.00 95.75 201 PHE A O 1
ATOM 1635 N N . TYR A 1 202 ? 20.869 17.060 -43.218 1.00 95.50 202 TYR A N 1
ATOM 1636 C CA . TYR A 1 202 ? 19.741 17.077 -44.154 1.00 95.50 202 TYR A CA 1
ATOM 1637 C C . TYR A 1 202 ? 20.140 16.502 -45.518 1.00 95.50 202 TYR A C 1
ATOM 1639 O O . TYR A 1 202 ? 19.382 15.752 -46.131 1.00 95.50 202 TYR A O 1
ATOM 1647 N N . TYR A 1 203 ? 21.360 16.804 -45.979 1.00 96.38 203 TYR A N 1
ATOM 1648 C CA . TYR A 1 203 ? 21.906 16.239 -47.217 1.00 96.38 203 TYR A CA 1
ATOM 1649 C C . TYR A 1 203 ? 22.013 14.713 -47.131 1.00 96.38 203 TYR A C 1
ATOM 1651 O O . TYR A 1 203 ? 21.681 14.028 -48.094 1.00 96.38 203 TYR A O 1
ATOM 1659 N N . LEU A 1 204 ? 22.432 14.184 -45.979 1.00 95.75 204 LEU A N 1
ATOM 1660 C CA . LEU A 1 204 ? 22.554 12.751 -45.726 1.00 95.75 204 LEU A CA 1
ATOM 1661 C C . LEU A 1 204 ? 21.202 12.041 -45.891 1.00 95.75 204 LEU A C 1
ATOM 1663 O O . LEU A 1 204 ? 21.110 11.105 -46.678 1.00 95.75 204 LEU A O 1
ATOM 1667 N N . PHE A 1 205 ? 20.143 12.531 -45.238 1.00 93.75 205 PHE A N 1
ATOM 1668 C CA . PHE A 1 205 ? 18.799 11.946 -45.359 1.00 93.75 205 PHE A CA 1
ATOM 1669 C C . PHE A 1 205 ? 18.226 12.028 -46.776 1.00 93.75 205 PHE A C 1
ATOM 1671 O O . PHE A 1 205 ? 17.620 11.073 -47.250 1.00 93.75 205 PHE A O 1
ATOM 1678 N N . ALA A 1 206 ? 18.417 13.153 -47.468 1.00 94.94 206 ALA A N 1
ATOM 1679 C CA . ALA A 1 206 ? 17.875 13.324 -48.814 1.00 94.94 206 ALA A CA 1
ATOM 1680 C C . ALA A 1 206 ? 18.654 12.538 -49.887 1.00 94.94 206 ALA A C 1
ATOM 1682 O O . ALA A 1 206 ? 18.110 12.183 -50.939 1.00 94.94 206 ALA A O 1
ATOM 1683 N N . GLY A 1 207 ? 19.948 12.315 -49.654 1.00 94.00 207 GLY A N 1
ATOM 1684 C CA . GLY A 1 207 ? 20.881 11.790 -50.643 1.00 94.00 207 GLY A CA 1
ATOM 1685 C C . GLY A 1 207 ? 21.192 10.298 -50.552 1.00 94.00 207 GLY A C 1
ATOM 1686 O O . GLY A 1 207 ? 21.623 9.737 -51.558 1.00 94.00 207 GLY A O 1
ATOM 1687 N N . LEU A 1 208 ? 20.996 9.662 -49.394 1.00 94.56 208 LEU A N 1
ATOM 1688 C CA . LEU A 1 208 ? 21.168 8.216 -49.250 1.00 94.56 208 LEU A CA 1
ATOM 1689 C C . LEU A 1 208 ? 20.019 7.447 -49.913 1.00 94.56 208 LEU A C 1
ATOM 1691 O O . LEU A 1 208 ? 18.861 7.868 -49.892 1.00 94.56 208 LEU A O 1
ATOM 1695 N N . GLU A 1 209 ? 20.354 6.295 -50.489 1.00 92.31 209 GLU A N 1
ATOM 1696 C CA . GLU A 1 209 ? 19.355 5.356 -50.990 1.00 92.31 209 GLU A CA 1
ATOM 1697 C C . GLU A 1 209 ? 18.751 4.552 -49.834 1.00 92.31 209 GLU A C 1
ATOM 1699 O O . GLU A 1 209 ? 19.320 4.455 -48.746 1.00 92.31 209 GLU A O 1
ATOM 1704 N N . LYS A 1 210 ? 17.587 3.938 -50.067 1.00 87.38 210 LYS A N 1
ATOM 1705 C CA . LYS A 1 210 ? 16.846 3.207 -49.024 1.00 87.38 210 LYS A CA 1
ATOM 1706 C C . LYS A 1 210 ? 17.670 2.091 -48.364 1.00 87.38 210 LYS A C 1
ATOM 1708 O O . LYS A 1 210 ? 17.537 1.857 -47.168 1.00 87.38 210 LYS A O 1
ATOM 1713 N N . GLU A 1 211 ? 18.512 1.408 -49.135 1.00 88.38 211 GLU A N 1
ATOM 1714 C CA . GLU A 1 211 ? 19.399 0.354 -48.627 1.00 88.38 211 GLU A CA 1
ATOM 1715 C C . GLU A 1 211 ? 20.463 0.914 -47.674 1.00 88.38 211 GLU A C 1
ATOM 1717 O O . GLU A 1 211 ? 20.697 0.336 -46.613 1.00 88.38 211 GLU A O 1
ATOM 1722 N N . ASP A 1 212 ? 21.038 2.073 -48.003 1.00 89.06 212 ASP A N 1
ATOM 1723 C CA . ASP A 1 212 ? 22.036 2.741 -47.165 1.00 89.06 212 ASP A CA 1
ATOM 1724 C C . ASP A 1 212 ? 21.399 3.332 -45.900 1.00 89.06 212 ASP A C 1
ATOM 1726 O O . ASP A 1 212 ? 21.962 3.220 -44.814 1.00 89.06 212 ASP A O 1
ATOM 1730 N N . LEU A 1 213 ? 20.198 3.916 -46.009 1.00 89.19 213 LEU A N 1
ATOM 1731 C CA . LEU A 1 213 ? 19.430 4.374 -44.845 1.00 89.19 213 LEU A CA 1
ATOM 1732 C C . LEU A 1 213 ? 19.193 3.222 -43.862 1.00 89.19 213 LEU A C 1
ATOM 1734 O O . LEU A 1 213 ? 19.459 3.371 -42.671 1.00 89.19 213 LEU A O 1
ATOM 1738 N N . ASN A 1 214 ? 18.797 2.049 -44.364 1.00 86.31 214 ASN A N 1
ATOM 1739 C CA . ASN A 1 214 ? 18.638 0.851 -43.541 1.00 86.31 214 ASN A CA 1
ATOM 1740 C C . ASN A 1 214 ? 19.966 0.393 -42.920 1.00 86.31 214 ASN A C 1
ATOM 1742 O O . ASN A 1 214 ? 19.991 0.041 -41.744 1.00 86.31 214 ASN A O 1
ATOM 1746 N N . TYR A 1 215 ? 21.065 0.418 -43.683 1.00 87.50 215 TYR A N 1
ATOM 1747 C CA . TYR A 1 215 ? 22.398 0.052 -43.190 1.00 87.50 215 TYR A CA 1
ATOM 1748 C C . TYR A 1 215 ? 22.855 0.942 -42.021 1.00 87.50 215 TYR A C 1
ATOM 1750 O O . TYR A 1 215 ? 23.467 0.453 -41.074 1.00 87.50 215 TYR A O 1
ATOM 1758 N N . PHE A 1 216 ? 22.524 2.235 -42.050 1.00 88.62 216 PHE A N 1
ATOM 1759 C CA . PHE A 1 216 ? 22.822 3.175 -40.962 1.00 88.62 216 PHE A CA 1
ATOM 1760 C C . PHE A 1 216 ? 21.729 3.259 -39.883 1.00 88.62 216 PHE A C 1
ATOM 1762 O O . PHE A 1 216 ? 21.833 4.078 -38.964 1.00 88.62 216 PHE A O 1
ATOM 1769 N N . HIS A 1 217 ? 20.684 2.430 -39.978 1.00 89.12 217 HIS A N 1
ATOM 1770 C CA . HIS A 1 217 ? 19.500 2.474 -39.116 1.00 89.12 217 HIS A CA 1
ATOM 1771 C C . HIS A 1 217 ? 18.840 3.863 -39.067 1.00 89.12 217 HIS A C 1
ATOM 1773 O O . HIS A 1 217 ? 18.362 4.299 -38.022 1.00 89.12 217 HIS A O 1
ATOM 1779 N N . LEU A 1 218 ? 18.852 4.585 -40.187 1.00 87.88 218 LEU A N 1
ATOM 1780 C CA . LEU A 1 218 ? 18.219 5.890 -40.325 1.00 87.88 218 LEU A CA 1
ATOM 1781 C C . LEU A 1 218 ? 16.775 5.721 -40.804 1.00 87.88 218 LEU A C 1
ATOM 1783 O O . LEU A 1 218 ? 16.537 5.306 -41.937 1.00 87.88 218 LEU A O 1
ATOM 1787 N N . ASN A 1 219 ? 15.823 6.044 -39.927 1.00 86.25 219 ASN A N 1
ATOM 1788 C CA . ASN A 1 219 ? 14.388 5.921 -40.190 1.00 86.25 219 ASN A CA 1
ATOM 1789 C C . ASN A 1 219 ? 13.815 7.235 -40.759 1.00 86.25 219 ASN A C 1
ATOM 1791 O O . ASN A 1 219 ? 14.415 7.862 -41.631 1.00 86.25 219 ASN A O 1
ATOM 1795 N N . ASP A 1 220 ? 12.641 7.657 -40.291 1.00 87.69 220 ASP A N 1
ATOM 1796 C CA . ASP A 1 220 ? 12.033 8.924 -40.691 1.00 87.69 220 ASP A CA 1
ATOM 1797 C C . ASP A 1 220 ? 12.871 10.104 -40.145 1.00 87.69 220 ASP A C 1
ATOM 1799 O O . ASP A 1 220 ? 13.157 10.139 -38.948 1.00 87.69 220 ASP A O 1
ATOM 1803 N N . PRO A 1 221 ? 13.284 11.088 -40.968 1.00 89.38 221 PRO A N 1
ATOM 1804 C CA . PRO A 1 221 ? 13.971 12.285 -40.474 1.00 89.38 221 PRO A CA 1
ATOM 1805 C C . PRO A 1 221 ? 13.209 13.000 -39.341 1.00 89.38 221 PRO A C 1
ATOM 1807 O O . PRO A 1 221 ? 13.840 13.580 -38.456 1.00 89.38 221 PRO A O 1
ATOM 1810 N N . GLU A 1 222 ? 11.876 12.905 -39.311 1.00 88.88 222 GLU A N 1
ATOM 1811 C CA . GLU A 1 222 ? 11.009 13.454 -38.261 1.00 88.88 222 GLU A CA 1
ATOM 1812 C C . GLU A 1 222 ? 11.147 12.733 -36.905 1.00 88.88 222 GLU A C 1
ATOM 1814 O O . GLU A 1 222 ? 10.525 13.147 -35.927 1.00 88.88 222 GLU A O 1
ATOM 1819 N N . THR A 1 223 ? 11.938 11.663 -36.774 1.00 87.06 223 THR A N 1
ATOM 1820 C CA . THR A 1 223 ? 12.194 11.015 -35.470 1.00 87.06 223 THR A CA 1
ATOM 1821 C C . THR A 1 223 ? 13.428 11.557 -34.761 1.00 87.06 223 THR A C 1
ATOM 1823 O O . THR A 1 223 ? 13.594 11.303 -33.571 1.00 87.06 223 THR A O 1
ATOM 1826 N N . TYR A 1 224 ? 14.278 12.327 -35.447 1.00 89.25 224 TYR A N 1
ATOM 1827 C CA . TYR A 1 224 ? 15.567 12.773 -34.914 1.00 89.25 224 TYR A CA 1
ATOM 1828 C C . TYR A 1 224 ? 15.485 14.187 -34.354 1.00 89.25 224 TYR A C 1
ATOM 1830 O O . TYR A 1 224 ? 15.293 15.154 -35.093 1.00 89.25 224 TYR A O 1
ATOM 1838 N N . ARG A 1 225 ? 15.690 14.329 -33.040 1.00 87.19 225 ARG A N 1
ATOM 1839 C CA . ARG A 1 225 ? 15.537 15.604 -32.316 1.00 87.19 225 ARG A CA 1
ATOM 1840 C C . ARG A 1 225 ? 16.302 16.772 -32.941 1.00 87.19 225 ARG A C 1
ATOM 1842 O O . ARG A 1 225 ? 15.775 17.874 -32.995 1.00 87.19 225 ARG A O 1
ATOM 1849 N N . ILE A 1 226 ? 17.520 16.534 -33.424 1.00 89.94 226 ILE A N 1
ATOM 1850 C CA . ILE A 1 226 ? 18.412 17.586 -33.948 1.00 89.94 226 ILE A CA 1
ATOM 1851 C C . ILE A 1 226 ? 18.003 18.129 -35.319 1.00 89.94 226 ILE A C 1
ATOM 1853 O O . ILE A 1 226 ? 18.584 19.105 -35.792 1.00 89.94 226 ILE A O 1
ATOM 1857 N N . LEU A 1 227 ? 17.070 17.452 -35.991 1.00 91.25 227 LEU A N 1
ATOM 1858 C CA . LEU A 1 227 ? 16.525 17.880 -37.276 1.00 91.25 227 LEU A CA 1
ATOM 1859 C C . LEU A 1 227 ? 15.217 18.652 -37.120 1.00 91.25 227 LEU A C 1
ATOM 1861 O O . LEU A 1 227 ? 14.833 19.371 -38.040 1.00 91.25 227 LEU A O 1
ATOM 1865 N N . LYS A 1 228 ? 14.542 18.507 -35.974 1.00 86.88 228 LYS A N 1
ATOM 1866 C CA . LYS A 1 228 ? 13.249 19.139 -35.721 1.00 86.88 228 LYS A CA 1
ATOM 1867 C C . LYS A 1 228 ? 13.417 20.623 -35.470 1.00 86.88 228 LYS A C 1
ATOM 1869 O O . LYS A 1 228 ? 14.248 21.034 -34.661 1.00 86.88 228 LYS A O 1
ATOM 1874 N N . ASP A 1 229 ? 12.551 21.416 -36.086 1.00 81.62 229 ASP A N 1
ATOM 1875 C CA . ASP A 1 229 ? 12.373 22.796 -35.663 1.00 81.62 229 ASP A CA 1
ATOM 1876 C C . ASP A 1 229 ? 11.611 22.821 -34.326 1.00 81.62 229 ASP A C 1
ATOM 1878 O O . ASP A 1 229 ? 10.529 22.229 -34.232 1.00 81.62 229 ASP A O 1
ATOM 1882 N N . PRO A 1 230 ? 12.111 23.519 -33.289 1.00 78.44 230 PRO A N 1
ATOM 1883 C CA . PRO A 1 230 ? 11.349 23.756 -32.065 1.00 78.44 230 PRO A CA 1
ATOM 1884 C C . PRO A 1 230 ? 9.966 24.398 -32.283 1.00 78.44 230 PRO A C 1
ATOM 1886 O O . PRO A 1 230 ? 9.118 24.313 -31.399 1.00 78.44 230 PRO A O 1
ATOM 1889 N N . SER A 1 231 ? 9.725 25.057 -33.423 1.00 78.88 231 SER A N 1
ATOM 1890 C CA . SER A 1 231 ? 8.421 25.619 -33.809 1.00 78.88 231 SER A CA 1
ATOM 1891 C C . SER A 1 231 ? 7.415 24.578 -34.329 1.00 78.88 231 SER A C 1
ATOM 1893 O O . SER A 1 231 ? 6.236 24.900 -34.476 1.00 78.88 231 SER A O 1
ATOM 1895 N N . GLY A 1 232 ? 7.851 23.336 -34.582 1.00 78.00 232 GLY A N 1
ATOM 1896 C CA . GLY A 1 232 ? 7.018 22.254 -35.113 1.00 78.00 232 GLY A CA 1
ATOM 1897 C C . GLY A 1 232 ? 6.915 22.207 -36.643 1.00 78.00 232 GLY A C 1
ATOM 1898 O O . GLY A 1 232 ? 6.073 21.477 -37.167 1.00 78.00 232 GLY A O 1
ATOM 1899 N N . GLU A 1 233 ? 7.740 22.968 -37.371 1.00 82.62 233 GLU A N 1
ATOM 1900 C CA . GLU A 1 233 ? 7.861 22.817 -38.825 1.00 82.62 233 GLU A CA 1
ATOM 1901 C C . GLU A 1 233 ? 8.464 21.455 -39.210 1.00 82.62 233 GLU A C 1
ATOM 1903 O O . GLU A 1 233 ? 9.324 20.912 -38.514 1.00 82.62 233 GLU A O 1
ATOM 1908 N N . LYS A 1 234 ? 8.016 20.914 -40.353 1.00 87.25 234 LYS A N 1
ATOM 1909 C CA . LYS A 1 234 ? 8.560 19.671 -40.919 1.00 87.25 234 LYS A CA 1
ATOM 1910 C C . LYS A 1 234 ? 10.042 19.822 -41.242 1.00 87.25 234 LYS A C 1
ATOM 1912 O O . LYS A 1 234 ? 10.452 20.852 -41.782 1.00 87.25 234 LYS A O 1
ATOM 1917 N N . VAL A 1 235 ? 10.811 18.751 -41.042 1.00 90.62 235 VAL A N 1
ATOM 1918 C CA . VAL A 1 235 ? 12.251 18.694 -41.356 1.00 90.62 235 VAL A CA 1
ATOM 1919 C C . VAL A 1 235 ? 12.503 19.105 -42.808 1.00 90.62 235 VAL A C 1
ATOM 1921 O O . VAL A 1 235 ? 13.382 19.927 -43.078 1.00 90.62 235 VAL A O 1
ATOM 1924 N N . PHE A 1 236 ? 11.678 18.595 -43.728 1.00 92.69 236 PHE A N 1
ATOM 1925 C CA . PHE A 1 236 ? 11.627 19.010 -45.131 1.00 92.69 236 PHE A CA 1
ATOM 1926 C C . PHE A 1 236 ? 10.276 19.687 -45.428 1.00 92.69 236 PHE A C 1
ATOM 1928 O O . PHE A 1 236 ? 9.272 18.997 -45.631 1.00 92.69 236 PHE A O 1
ATOM 1935 N N . PRO A 1 237 ? 10.216 21.032 -45.480 1.00 85.50 237 PRO A N 1
ATOM 1936 C CA . PRO A 1 237 ? 8.971 21.778 -45.662 1.00 85.50 237 PRO A CA 1
ATOM 1937 C C . PRO A 1 237 ? 8.265 21.497 -46.993 1.00 85.50 237 PRO A C 1
ATOM 1939 O O . PRO A 1 237 ? 7.046 21.627 -47.094 1.00 85.50 237 PRO A O 1
ATOM 1942 N N . ASN A 1 238 ? 9.020 21.147 -48.038 1.00 89.88 238 ASN A N 1
ATOM 1943 C CA . ASN A 1 238 ? 8.502 20.873 -49.376 1.00 89.88 238 ASN A CA 1
ATOM 1944 C C . ASN A 1 238 ? 9.460 19.982 -50.187 1.00 89.88 238 ASN A C 1
ATOM 1946 O O . ASN A 1 238 ? 10.634 19.829 -49.852 1.00 89.88 238 ASN A O 1
ATOM 1950 N N . GLN A 1 239 ? 8.956 19.428 -51.295 1.00 90.81 239 GLN A N 1
ATOM 1951 C CA . GLN A 1 239 ? 9.738 18.562 -52.185 1.00 90.81 239 GLN A CA 1
ATOM 1952 C C . GLN A 1 239 ? 10.954 19.281 -52.789 1.00 90.81 239 GLN A C 1
ATOM 1954 O O . GLN A 1 239 ? 12.006 18.678 -52.961 1.00 90.81 239 GLN A O 1
ATOM 1959 N N . THR A 1 240 ? 10.841 20.584 -53.060 1.00 93.25 240 THR A N 1
ATOM 1960 C CA . THR A 1 240 ? 11.945 21.373 -53.624 1.00 93.25 240 THR A CA 1
ATOM 1961 C C . THR A 1 240 ? 13.149 21.476 -52.683 1.00 93.25 240 THR A C 1
ATOM 1963 O O . THR A 1 240 ? 14.284 21.435 -53.152 1.00 93.25 240 THR A O 1
ATOM 1966 N N . ASP A 1 241 ? 12.928 21.565 -51.369 1.00 91.31 241 ASP A N 1
ATOM 1967 C CA . ASP A 1 241 ? 13.991 21.566 -50.355 1.00 91.31 241 ASP A CA 1
ATOM 1968 C C . ASP A 1 241 ? 14.670 20.190 -50.258 1.00 91.31 241 ASP A C 1
ATOM 1970 O O . ASP A 1 241 ? 15.900 20.103 -50.224 1.00 91.31 241 ASP A O 1
ATOM 1974 N N . PHE A 1 242 ? 13.882 19.111 -50.314 1.00 93.00 242 PHE A N 1
ATOM 1975 C CA . PHE A 1 242 ? 14.398 17.740 -50.352 1.00 93.00 242 PHE A CA 1
ATOM 1976 C C . PHE A 1 242 ? 15.272 17.493 -51.593 1.00 93.00 242 PHE A C 1
ATOM 1978 O O . PHE A 1 242 ? 16.409 17.030 -51.478 1.00 93.00 242 PHE A O 1
ATOM 1985 N N . ASP A 1 243 ? 14.787 17.868 -52.779 1.00 94.38 243 ASP A N 1
ATOM 1986 C CA . ASP A 1 243 ? 15.517 17.701 -54.040 1.00 94.38 243 ASP A CA 1
ATOM 1987 C C . ASP A 1 243 ? 16.811 18.533 -54.061 1.00 94.38 243 ASP A C 1
ATOM 1989 O O . ASP A 1 243 ? 17.857 18.059 -54.520 1.00 94.38 243 ASP A O 1
ATOM 1993 N N . HIS A 1 244 ? 16.778 19.749 -53.502 1.00 94.19 244 HIS A N 1
ATOM 1994 C CA . HIS A 1 244 ? 17.969 20.578 -53.331 1.00 94.19 244 HIS A CA 1
ATOM 1995 C C . HIS A 1 244 ? 19.001 19.906 -52.414 1.00 94.19 244 HIS A C 1
ATOM 1997 O O . HIS A 1 244 ? 20.177 19.803 -52.778 1.00 94.19 244 HIS A O 1
ATOM 2003 N N . CYS A 1 245 ? 18.573 19.387 -51.259 1.00 95.62 245 CYS A N 1
ATOM 2004 C CA . CYS A 1 245 ? 19.444 18.667 -50.328 1.00 95.62 245 CYS A CA 1
ATOM 2005 C C . CYS A 1 245 ? 20.074 17.426 -50.977 1.00 95.62 245 CYS A C 1
ATOM 2007 O O . CYS A 1 245 ? 21.276 17.192 -50.827 1.00 95.62 245 CYS A O 1
ATOM 2009 N N . ARG A 1 246 ? 19.303 16.676 -51.773 1.00 95.81 246 ARG A N 1
ATOM 2010 C CA . ARG A 1 246 ? 19.789 15.524 -52.548 1.00 95.81 246 ARG A CA 1
ATOM 2011 C C . ARG A 1 246 ? 20.831 15.929 -53.595 1.00 95.81 246 ARG A C 1
ATOM 2013 O O . ARG A 1 246 ? 21.853 15.256 -53.758 1.00 95.81 246 ARG A O 1
ATOM 2020 N N . GLN A 1 247 ? 20.624 17.041 -54.301 1.00 96.44 247 GLN A N 1
ATOM 2021 C CA . GLN A 1 247 ? 21.616 17.566 -55.245 1.00 96.44 247 GLN A CA 1
ATOM 2022 C C . GLN A 1 247 ? 22.908 17.984 -54.527 1.00 96.44 247 GLN A C 1
ATOM 2024 O O . GLN A 1 247 ? 24.014 17.692 -55.002 1.00 96.44 247 GLN A O 1
ATOM 2029 N N . MET A 1 248 ? 22.782 18.653 -53.379 1.00 95.44 248 MET A N 1
ATOM 2030 C CA . MET A 1 248 ? 23.929 19.071 -52.576 1.00 95.44 248 MET A CA 1
ATOM 2031 C C . MET A 1 248 ? 24.705 17.867 -52.047 1.00 95.44 248 MET A C 1
ATOM 2033 O O . MET A 1 248 ? 25.926 17.856 -52.181 1.00 95.44 248 MET A O 1
ATOM 2037 N N . PHE A 1 249 ? 24.035 16.818 -51.567 1.00 96.81 249 PHE A N 1
ATOM 2038 C CA . PHE A 1 249 ? 24.680 15.569 -51.151 1.00 96.81 249 PHE A CA 1
ATOM 2039 C C . PHE A 1 249 ? 25.592 14.992 -52.238 1.00 96.81 249 PHE A C 1
ATOM 2041 O O . PHE A 1 249 ? 26.784 14.774 -52.009 1.00 96.81 249 PHE A O 1
ATOM 2048 N N . ASN A 1 250 ? 25.063 14.820 -53.453 1.00 95.31 250 ASN A N 1
ATOM 2049 C CA . ASN A 1 250 ? 25.828 14.294 -54.584 1.00 95.31 250 ASN A CA 1
ATOM 2050 C C . ASN A 1 250 ? 27.008 15.201 -54.955 1.00 95.31 250 ASN A C 1
ATOM 2052 O O . ASN A 1 250 ? 28.105 14.726 -55.258 1.00 95.31 250 ASN A O 1
ATOM 2056 N N . THR A 1 251 ? 26.805 16.518 -54.886 1.00 95.06 251 THR A N 1
ATOM 2057 C CA . THR A 1 251 ? 27.861 17.506 -55.133 1.00 95.06 251 THR A CA 1
ATOM 2058 C C . THR A 1 251 ? 28.989 17.369 -54.112 1.00 95.06 251 THR A C 1
ATOM 2060 O O . THR A 1 251 ? 30.152 17.265 -54.504 1.00 95.06 251 THR A O 1
ATOM 2063 N N . GLN A 1 252 ? 28.664 17.293 -52.818 1.00 95.44 252 GLN A N 1
ATOM 2064 C CA . GLN A 1 252 ? 29.663 17.160 -51.758 1.00 95.44 252 GLN A CA 1
ATOM 2065 C C . GLN A 1 252 ? 30.386 15.813 -51.815 1.00 95.44 252 GLN A C 1
ATOM 2067 O O . GLN A 1 252 ? 31.611 15.783 -51.721 1.00 95.44 252 GLN A O 1
ATOM 2072 N N . LYS A 1 253 ? 29.668 14.711 -52.070 1.00 94.81 253 LYS A N 1
ATOM 2073 C CA . LYS A 1 253 ? 30.265 13.378 -52.258 1.00 94.81 253 LYS A CA 1
ATOM 2074 C C . LYS A 1 253 ? 31.302 13.384 -53.387 1.00 94.81 253 LYS A C 1
ATOM 2076 O O . LYS A 1 253 ? 32.395 12.844 -53.231 1.00 94.81 253 LYS A O 1
ATOM 2081 N N . ASN A 1 254 ? 31.003 14.053 -54.502 1.00 93.88 254 ASN A N 1
ATOM 2082 C CA . ASN A 1 254 ? 31.938 14.199 -55.620 1.00 93.88 254 ASN A CA 1
ATOM 2083 C C . ASN A 1 254 ? 33.148 15.085 -55.281 1.00 93.88 254 ASN A C 1
ATOM 2085 O O . ASN A 1 254 ? 34.262 14.776 -55.706 1.00 93.88 254 ASN A O 1
ATOM 2089 N N . ILE A 1 255 ? 32.949 16.161 -54.512 1.00 93.69 255 ILE A N 1
ATOM 2090 C CA . ILE A 1 255 ? 34.045 17.010 -54.022 1.00 93.69 255 ILE A CA 1
ATOM 2091 C C . ILE A 1 255 ? 34.974 16.208 -53.099 1.00 93.69 255 ILE A C 1
ATOM 2093 O O . ILE A 1 255 ? 36.188 16.249 -53.281 1.00 93.69 255 ILE A O 1
ATOM 2097 N N . MET A 1 256 ? 34.430 15.417 -52.167 1.00 94.31 256 MET A N 1
ATOM 2098 C CA . MET A 1 256 ? 35.225 14.550 -51.286 1.00 94.31 256 MET A CA 1
ATOM 2099 C C . MET A 1 256 ? 36.109 13.591 -52.095 1.00 94.31 256 MET A C 1
ATOM 2101 O O . MET A 1 256 ? 37.309 13.498 -51.835 1.00 94.31 256 MET A O 1
ATOM 2105 N N . LYS A 1 257 ? 35.566 12.955 -53.144 1.00 93.31 257 LYS A N 1
ATOM 2106 C CA . LYS A 1 257 ? 36.355 12.094 -54.045 1.00 93.31 257 LYS A CA 1
ATOM 2107 C C . LYS A 1 257 ? 37.502 12.850 -54.721 1.00 93.31 257 LYS A C 1
ATOM 2109 O O . LYS A 1 257 ? 38.628 12.363 -54.728 1.00 93.31 257 LYS A O 1
ATOM 2114 N N . ARG A 1 258 ? 37.256 14.064 -55.229 1.00 89.75 258 ARG A N 1
ATOM 2115 C CA . ARG A 1 258 ? 38.305 14.916 -55.831 1.00 89.75 258 ARG A CA 1
ATOM 2116 C C . ARG A 1 258 ? 39.354 15.395 -54.829 1.00 89.75 258 ARG A C 1
ATOM 2118 O O . ARG A 1 258 ? 40.487 15.671 -55.209 1.00 89.75 258 ARG A O 1
ATOM 2125 N N . MET A 1 259 ? 39.009 15.477 -53.547 1.00 88.00 259 MET A N 1
ATOM 2126 C CA . MET A 1 259 ? 39.966 15.777 -52.480 1.00 88.00 259 MET A CA 1
ATOM 2127 C C . MET A 1 259 ? 40.806 14.572 -52.047 1.00 88.00 259 MET A C 1
ATOM 2129 O O . MET A 1 259 ? 41.738 14.754 -51.264 1.00 88.00 259 MET A O 1
ATOM 2133 N N . GLY A 1 260 ? 40.520 13.380 -52.580 1.00 89.94 260 GLY A N 1
ATOM 2134 C CA . GLY A 1 260 ? 41.264 12.152 -52.311 1.00 89.94 260 GLY A CA 1
ATOM 2135 C C . GLY A 1 260 ? 40.643 11.248 -51.246 1.00 89.94 260 GLY A C 1
ATOM 2136 O O . GLY A 1 260 ? 41.316 10.328 -50.794 1.00 89.94 260 GLY A O 1
ATOM 2137 N N . PHE A 1 261 ? 39.389 11.478 -50.841 1.00 94.38 261 PHE A N 1
ATOM 2138 C CA . PHE A 1 261 ? 38.678 10.556 -49.952 1.00 94.38 261 PHE A CA 1
ATOM 2139 C C . PHE A 1 261 ? 38.307 9.285 -50.718 1.00 94.38 261 PHE A C 1
ATOM 2141 O O . PHE A 1 261 ? 37.687 9.349 -51.785 1.00 94.38 261 PHE A O 1
ATOM 2148 N N . THR A 1 262 ? 38.651 8.127 -50.162 1.00 96.62 262 THR A N 1
ATOM 2149 C CA . THR A 1 262 ? 38.196 6.835 -50.686 1.00 96.62 262 THR A CA 1
ATOM 2150 C C . THR A 1 262 ? 36.714 6.620 -50.365 1.00 96.62 262 THR A C 1
ATOM 2152 O O . THR A 1 262 ? 36.167 7.243 -49.454 1.00 96.62 262 THR A O 1
ATOM 2155 N N . ASP A 1 263 ? 36.044 5.699 -51.065 1.00 94.12 263 ASP A N 1
ATOM 2156 C CA . ASP A 1 263 ? 34.657 5.336 -50.726 1.00 94.12 263 ASP A CA 1
ATOM 2157 C C . ASP A 1 263 ? 34.537 4.827 -49.277 1.00 94.12 263 ASP A C 1
ATOM 2159 O O . ASP A 1 263 ? 33.534 5.081 -48.611 1.00 94.12 263 ASP A O 1
ATOM 2163 N N . LYS A 1 264 ? 35.595 4.193 -48.750 1.00 94.00 264 LYS A N 1
ATOM 2164 C CA . LYS A 1 264 ? 35.679 3.789 -47.343 1.00 94.00 264 LYS A CA 1
ATOM 2165 C C . LYS A 1 264 ? 35.719 4.996 -46.403 1.00 94.00 264 LYS A C 1
ATOM 2167 O O . LYS A 1 264 ? 34.997 4.995 -45.411 1.00 94.00 264 LYS A O 1
ATOM 2172 N N . ASP A 1 265 ? 36.514 6.020 -46.714 1.00 95.88 265 ASP A N 1
ATOM 2173 C CA . ASP A 1 265 ? 36.590 7.240 -45.896 1.00 95.88 265 ASP A CA 1
ATOM 2174 C C . ASP A 1 265 ? 35.244 7.970 -45.876 1.00 95.88 265 ASP A C 1
ATOM 2176 O O . ASP A 1 265 ? 34.779 8.395 -44.821 1.00 95.88 265 ASP A O 1
ATOM 2180 N N . ILE A 1 266 ? 34.579 8.060 -47.032 1.00 95.56 266 ILE A N 1
ATOM 2181 C CA . ILE A 1 266 ? 33.240 8.651 -47.151 1.00 95.56 266 ILE A CA 1
ATOM 2182 C C . ILE A 1 266 ? 32.229 7.859 -46.308 1.00 95.56 266 ILE A C 1
ATOM 2184 O O . ILE A 1 266 ? 31.458 8.455 -45.557 1.00 95.56 266 ILE A O 1
ATOM 2188 N N . ASN A 1 267 ? 32.264 6.526 -46.374 1.00 93.62 267 ASN A N 1
ATOM 2189 C CA . ASN A 1 267 ? 31.385 5.670 -45.578 1.00 93.62 267 ASN A CA 1
ATOM 2190 C C . ASN A 1 267 ? 31.609 5.844 -44.066 1.00 93.62 267 ASN A C 1
ATOM 2192 O O . ASN A 1 267 ? 30.653 5.890 -43.294 1.00 93.62 267 ASN A O 1
ATOM 2196 N N . ILE A 1 268 ? 32.866 5.993 -43.631 1.00 95.62 268 ILE A N 1
ATOM 2197 C CA . ILE A 1 268 ? 33.202 6.282 -42.228 1.00 95.62 268 ILE A CA 1
ATOM 2198 C C . ILE A 1 268 ? 32.611 7.630 -41.805 1.00 95.62 268 ILE A C 1
ATOM 2200 O O . ILE A 1 268 ? 32.003 7.717 -40.741 1.00 95.62 268 ILE A O 1
ATOM 2204 N N . VAL A 1 269 ? 32.725 8.667 -42.641 1.00 95.88 269 VAL A N 1
ATOM 2205 C CA . VAL A 1 269 ? 32.114 9.977 -42.363 1.00 95.88 269 VAL A CA 1
ATOM 2206 C C . VAL A 1 269 ? 30.596 9.846 -42.201 1.00 95.88 269 VAL A C 1
ATOM 2208 O O . VAL A 1 269 ? 30.043 10.372 -41.237 1.00 95.88 269 VAL A O 1
ATOM 2211 N N . PHE A 1 270 ? 29.918 9.106 -43.080 1.00 96.06 270 PHE A N 1
ATOM 2212 C CA . PHE A 1 270 ? 28.468 8.884 -42.981 1.00 96.06 270 PHE A CA 1
ATOM 2213 C C . PHE A 1 270 ? 28.083 8.073 -41.743 1.00 96.06 270 PHE A C 1
ATOM 2215 O O . PHE A 1 270 ? 27.101 8.403 -41.079 1.00 96.06 270 PHE A O 1
ATOM 2222 N N . THR A 1 271 ? 28.895 7.083 -41.374 1.00 95.19 271 THR A N 1
ATOM 2223 C CA . THR A 1 271 ? 28.720 6.308 -40.137 1.00 95.19 271 THR A CA 1
ATOM 2224 C C . THR A 1 271 ? 28.786 7.222 -38.914 1.00 95.19 271 THR A C 1
ATOM 2226 O O . THR A 1 271 ? 27.916 7.160 -38.051 1.00 95.19 271 THR A O 1
ATOM 2229 N N . ILE A 1 272 ? 29.779 8.118 -38.853 1.00 95.56 272 ILE A N 1
ATOM 2230 C CA . ILE A 1 272 ? 29.944 9.066 -37.742 1.00 95.56 272 ILE A CA 1
ATOM 2231 C C . ILE A 1 272 ? 28.748 10.019 -37.657 1.00 95.56 272 ILE A C 1
ATOM 2233 O O . ILE A 1 272 ? 28.211 10.232 -36.574 1.00 95.56 272 ILE A O 1
ATOM 2237 N N . LEU A 1 273 ? 28.300 10.575 -38.785 1.00 95.06 273 LEU A N 1
ATOM 2238 C CA . LEU A 1 273 ? 27.134 11.464 -38.812 1.00 95.06 273 LEU A CA 1
ATOM 2239 C C . LEU A 1 273 ? 25.851 10.750 -38.366 1.00 95.06 273 LEU A C 1
ATOM 2241 O O . LEU A 1 273 ? 25.077 11.310 -37.593 1.00 95.06 273 LEU A O 1
ATOM 2245 N N . SER A 1 274 ? 25.657 9.505 -38.801 1.00 94.00 274 SER A N 1
ATOM 2246 C CA . SER A 1 274 ? 24.516 8.676 -38.395 1.00 94.00 274 SER A CA 1
ATOM 2247 C C . SER A 1 274 ? 24.567 8.346 -36.902 1.00 94.00 274 SER A C 1
ATOM 2249 O O . SER A 1 274 ? 23.564 8.453 -36.204 1.00 94.00 274 SER A O 1
ATOM 2251 N N . ALA A 1 275 ? 25.750 8.038 -36.366 1.00 91.88 275 ALA A N 1
ATOM 2252 C CA . ALA A 1 275 ? 25.936 7.820 -34.934 1.00 91.88 275 ALA A CA 1
ATOM 2253 C C . ALA A 1 275 ? 25.635 9.082 -34.108 1.00 91.88 275 ALA A C 1
ATOM 2255 O O . ALA A 1 275 ? 25.044 8.979 -33.039 1.00 91.88 275 ALA A O 1
ATOM 2256 N N . ILE A 1 276 ? 25.986 10.276 -34.602 1.00 93.31 276 ILE A N 1
ATOM 2257 C CA . ILE A 1 276 ? 25.639 11.548 -33.945 1.00 93.31 276 ILE A CA 1
ATOM 2258 C C . ILE A 1 276 ? 24.115 11.749 -33.906 1.00 93.31 276 ILE A C 1
ATOM 2260 O O . ILE A 1 276 ? 23.584 12.164 -32.874 1.00 93.31 276 ILE A O 1
ATOM 2264 N N . LEU A 1 277 ? 23.405 11.429 -34.993 1.00 91.44 277 LEU A N 1
ATOM 2265 C CA . LEU A 1 277 ? 21.937 11.477 -35.039 1.00 91.44 277 LEU A CA 1
ATOM 2266 C C . LEU A 1 277 ? 21.307 10.573 -33.971 1.00 91.44 277 LEU A C 1
ATOM 2268 O O . LEU A 1 277 ? 20.413 11.012 -33.256 1.00 91.44 277 LEU A O 1
ATOM 2272 N N . HIS A 1 278 ? 21.813 9.351 -33.811 1.00 89.12 278 HIS A N 1
ATOM 2273 C CA . HIS A 1 278 ? 21.335 8.419 -32.784 1.00 89.12 278 HIS A CA 1
ATOM 2274 C C . HIS A 1 278 ? 21.692 8.864 -31.364 1.00 89.12 278 HIS A C 1
ATOM 2276 O O . HIS A 1 278 ? 20.826 8.908 -30.496 1.00 89.12 278 HIS A O 1
ATOM 2282 N N . LEU A 1 279 ? 22.944 9.273 -31.130 1.00 87.19 279 LEU A N 1
ATOM 2283 C CA . LEU A 1 279 ? 23.433 9.702 -29.814 1.00 87.19 279 LEU A CA 1
ATOM 2284 C C . LEU A 1 279 ? 22.629 10.882 -29.257 1.00 87.19 279 LEU A C 1
ATOM 2286 O O . LEU A 1 279 ? 22.376 10.966 -28.060 1.00 87.19 279 LEU A O 1
ATOM 2290 N N . THR A 1 280 ? 22.231 11.803 -30.130 1.00 85.25 280 THR A N 1
ATOM 2291 C CA . THR A 1 280 ? 21.457 12.992 -29.750 1.00 85.25 280 THR A CA 1
ATOM 2292 C C . THR A 1 280 ? 19.970 12.716 -29.537 1.00 85.25 280 THR A C 1
ATOM 2294 O O . THR A 1 280 ? 19.272 13.573 -28.992 1.00 85.25 280 THR A O 1
ATOM 2297 N N . ASN A 1 281 ? 19.493 11.535 -29.934 1.00 83.94 281 ASN A N 1
ATOM 2298 C CA . ASN A 1 281 ? 18.123 11.093 -29.705 1.00 83.94 281 ASN A CA 1
ATOM 2299 C C . ASN A 1 281 ? 17.946 10.359 -28.367 1.00 83.94 281 ASN A C 1
ATOM 2301 O O . ASN A 1 281 ? 16.813 10.120 -27.963 1.00 83.94 281 ASN A O 1
ATOM 2305 N N . ILE A 1 282 ? 19.044 10.037 -27.672 1.00 80.62 282 ILE A N 1
ATOM 2306 C CA . ILE A 1 282 ? 19.017 9.443 -26.333 1.00 80.62 282 ILE A CA 1
ATOM 2307 C C . ILE A 1 282 ? 18.403 10.446 -25.354 1.00 80.62 282 ILE A C 1
ATOM 2309 O O . ILE A 1 282 ? 18.919 11.555 -25.175 1.00 80.62 282 ILE A O 1
ATOM 2313 N N . GLN A 1 283 ? 17.307 10.048 -24.710 1.00 70.19 283 GLN A N 1
ATOM 2314 C CA . GLN A 1 283 ? 16.681 10.814 -23.642 1.00 70.19 283 GLN A CA 1
ATOM 2315 C C . GLN A 1 283 ? 17.082 10.246 -22.291 1.00 70.19 283 GLN A C 1
ATOM 2317 O O . GLN A 1 283 ? 17.186 9.037 -22.101 1.00 70.19 283 GLN A O 1
ATOM 2322 N N . PHE A 1 284 ? 17.341 11.157 -21.364 1.00 72.25 284 PHE A N 1
ATOM 2323 C CA . PHE A 1 284 ? 17.700 10.827 -20.002 1.00 72.25 284 PHE A CA 1
ATOM 2324 C C . PHE A 1 284 ? 16.556 11.255 -19.100 1.00 72.25 284 PHE A C 1
ATOM 2326 O O . PHE A 1 284 ? 16.242 12.445 -19.017 1.00 72.25 284 PHE A O 1
ATOM 2333 N N . THR A 1 285 ? 15.956 10.294 -18.418 1.00 61.53 285 THR A N 1
ATOM 2334 C CA . THR A 1 285 ? 14.977 10.558 -17.369 1.00 61.53 285 THR A CA 1
ATOM 2335 C C . THR A 1 285 ? 15.676 10.530 -16.023 1.00 61.53 285 THR A C 1
ATOM 2337 O O . THR A 1 285 ? 16.485 9.641 -15.738 1.00 61.53 285 THR A O 1
ATOM 2340 N N . ARG A 1 286 ? 15.372 11.535 -15.202 1.00 54.38 286 ARG A N 1
ATOM 2341 C CA . ARG A 1 286 ? 15.792 11.557 -13.808 1.00 54.38 286 ARG A CA 1
ATOM 2342 C C . ARG A 1 286 ? 14.832 10.678 -13.027 1.00 54.38 286 ARG A C 1
ATOM 2344 O O . ARG A 1 286 ? 13.622 10.869 -13.097 1.00 54.38 286 ARG A O 1
ATOM 2351 N N . ASP A 1 287 ? 15.389 9.720 -12.313 1.00 51.69 287 ASP A N 1
ATOM 2352 C CA . ASP A 1 287 ? 14.669 9.045 -11.253 1.00 51.69 287 ASP A CA 1
ATOM 2353 C C . ASP A 1 287 ? 14.667 9.979 -10.038 1.00 51.69 287 ASP A C 1
ATOM 2355 O O . ASP A 1 287 ? 15.689 10.158 -9.366 1.00 51.69 287 ASP A O 1
ATOM 2359 N N . ASP A 1 288 ? 13.522 10.616 -9.793 1.00 52.88 288 ASP A N 1
ATOM 2360 C CA . ASP A 1 288 ? 13.333 11.555 -8.686 1.00 52.88 288 ASP A CA 1
ATOM 2361 C C . ASP A 1 288 ? 13.558 10.893 -7.308 1.00 52.88 288 ASP A C 1
ATOM 2363 O O . ASP A 1 288 ? 13.758 11.592 -6.312 1.00 52.88 288 ASP A O 1
ATOM 2367 N N . GLU A 1 289 ? 13.592 9.555 -7.227 1.00 44.00 289 GLU A N 1
ATOM 2368 C CA . GLU A 1 289 ? 13.798 8.820 -5.980 1.00 44.00 289 GLU A CA 1
ATOM 2369 C C . GLU A 1 289 ? 15.260 8.473 -5.696 1.00 44.00 289 GLU A C 1
ATOM 2371 O O . GLU A 1 289 ? 15.675 8.507 -4.530 1.00 44.00 289 GLU A O 1
ATOM 2376 N N . THR A 1 290 ? 16.050 8.125 -6.714 1.00 47.19 290 THR A N 1
ATOM 2377 C CA . THR A 1 290 ? 17.463 7.719 -6.550 1.00 47.19 290 THR A CA 1
ATOM 2378 C C . THR A 1 290 ? 18.460 8.816 -6.906 1.00 47.19 290 THR A C 1
ATOM 2380 O O . THR A 1 290 ? 19.653 8.659 -6.648 1.00 47.19 290 THR A O 1
ATOM 2383 N N . ASP A 1 291 ? 17.985 9.927 -7.479 1.00 50.88 291 ASP A N 1
ATOM 2384 C CA . ASP A 1 291 ? 18.814 10.936 -8.149 1.00 50.88 291 ASP A CA 1
ATOM 2385 C C . ASP A 1 291 ? 19.654 10.342 -9.306 1.00 50.88 291 ASP A C 1
ATOM 2387 O O . ASP A 1 291 ? 20.612 10.949 -9.794 1.00 50.88 291 ASP A O 1
ATOM 2391 N N . GLY A 1 292 ? 19.295 9.127 -9.739 1.00 47.44 292 GLY A N 1
ATOM 2392 C CA . GLY A 1 292 ? 19.902 8.394 -10.836 1.00 47.44 292 GLY A CA 1
ATOM 2393 C C . GLY A 1 292 ? 19.409 8.902 -12.186 1.00 47.44 292 GLY A C 1
ATOM 2394 O O . GLY A 1 292 ? 18.273 9.353 -12.339 1.00 47.44 292 GLY A O 1
ATOM 2395 N N . VAL A 1 293 ? 20.284 8.838 -13.186 1.00 46.00 293 VAL A N 1
ATOM 2396 C CA . VAL A 1 293 ? 19.974 9.227 -14.562 1.00 46.00 293 VAL A CA 1
ATOM 2397 C C . VAL A 1 293 ? 20.029 7.973 -15.420 1.00 46.00 293 VAL A C 1
ATOM 2399 O O . VAL A 1 293 ? 21.092 7.365 -15.550 1.00 46.00 293 VAL A O 1
ATOM 2402 N N . TYR A 1 294 ? 18.895 7.598 -16.003 1.00 59.62 294 TYR A N 1
ATOM 2403 C CA . TYR A 1 294 ? 18.784 6.413 -16.850 1.00 59.62 294 TYR A CA 1
ATOM 2404 C C . TYR A 1 294 ? 18.375 6.814 -18.264 1.00 59.62 294 TYR A C 1
ATOM 2406 O O . TYR A 1 294 ? 17.695 7.822 -18.464 1.00 59.62 294 TYR A O 1
ATOM 2414 N N . ILE A 1 295 ? 18.840 6.038 -19.241 1.00 56.34 295 ILE A N 1
ATOM 2415 C CA . ILE A 1 295 ? 18.436 6.188 -20.636 1.00 56.34 295 ILE A CA 1
ATOM 2416 C C . ILE A 1 295 ? 17.013 5.643 -20.761 1.00 56.34 295 ILE A C 1
ATOM 2418 O O . ILE A 1 295 ? 16.734 4.535 -20.306 1.00 56.34 295 ILE A O 1
ATOM 2422 N N . GLU A 1 296 ? 16.118 6.428 -21.351 1.00 55.53 296 GLU A N 1
ATOM 2423 C CA . GLU A 1 296 ? 14.786 5.970 -21.732 1.00 55.53 296 GLU A CA 1
ATOM 2424 C C . GLU A 1 296 ? 14.953 4.974 -22.892 1.00 55.53 296 GLU A C 1
ATOM 2426 O O . GLU A 1 296 ? 15.025 5.356 -24.060 1.00 55.53 296 GLU A O 1
ATOM 2431 N N . ASP A 1 297 ? 15.128 3.690 -22.568 1.00 48.19 297 ASP A N 1
ATOM 2432 C CA . ASP A 1 297 ? 15.170 2.628 -23.569 1.00 48.19 297 ASP A CA 1
ATOM 2433 C C . ASP A 1 297 ? 13.768 2.494 -24.186 1.00 48.19 297 ASP A C 1
ATOM 2435 O O . ASP A 1 297 ? 12.901 1.771 -23.680 1.00 48.19 297 ASP A O 1
ATOM 2439 N N . GLU A 1 298 ? 13.532 3.173 -25.312 1.00 45.41 298 GLU A N 1
ATOM 2440 C CA . GLU A 1 298 ? 12.501 2.769 -26.268 1.00 45.41 298 GLU A CA 1
ATOM 2441 C C . GLU A 1 298 ? 12.921 1.419 -26.873 1.00 45.41 298 GLU A C 1
ATOM 2443 O O . GLU A 1 298 ? 13.365 1.316 -28.017 1.00 45.41 298 GLU A O 1
ATOM 2448 N N . TYR A 1 299 ? 12.753 0.335 -26.111 1.00 44.16 299 TYR A N 1
ATOM 2449 C CA . TYR A 1 299 ? 12.406 -0.925 -26.756 1.00 44.16 299 TYR A CA 1
ATOM 2450 C C . TYR A 1 299 ? 11.164 -0.627 -27.600 1.00 44.16 299 TYR A C 1
ATOM 2452 O O . TYR A 1 299 ? 10.229 -0.020 -27.063 1.00 44.16 299 TYR A O 1
ATOM 2460 N N . PRO A 1 300 ? 11.124 -0.994 -28.895 1.00 47.16 300 PRO A N 1
ATOM 2461 C CA . PRO A 1 300 ? 9.903 -0.848 -29.667 1.00 47.16 300 PRO A CA 1
ATOM 2462 C C . PRO A 1 300 ? 8.794 -1.532 -28.872 1.00 47.16 300 PRO A C 1
ATOM 2464 O O . PRO A 1 300 ? 8.897 -2.727 -28.583 1.00 47.16 300 PRO A O 1
ATOM 2467 N N . LEU A 1 301 ? 7.790 -0.752 -28.454 1.00 49.28 301 LEU A N 1
ATOM 2468 C CA . LEU A 1 301 ? 6.604 -1.307 -27.821 1.00 49.28 301 LEU A CA 1
ATOM 2469 C C . LEU A 1 301 ? 6.104 -2.393 -28.765 1.00 49.28 301 LEU A C 1
ATOM 2471 O O . LEU A 1 301 ? 5.873 -2.123 -29.951 1.00 49.28 301 LEU A O 1
ATOM 2475 N N . GLU A 1 302 ? 5.974 -3.623 -28.270 1.00 56.09 302 GLU A N 1
ATOM 2476 C CA . GLU A 1 302 ? 5.253 -4.621 -29.047 1.00 56.09 302 GLU A CA 1
ATOM 2477 C C . GLU A 1 302 ? 3.872 -4.035 -29.366 1.00 56.09 302 GLU A C 1
ATOM 2479 O O . GLU A 1 302 ? 3.306 -3.284 -28.563 1.00 56.09 302 GLU A O 1
ATOM 2484 N N . VAL A 1 303 ? 3.334 -4.322 -30.555 1.00 56.91 303 VAL A N 1
ATOM 2485 C CA . VAL A 1 303 ? 1.968 -3.910 -30.896 1.00 56.91 303 VAL A CA 1
ATOM 2486 C C . VAL A 1 303 ? 1.027 -4.655 -29.950 1.00 56.91 303 VAL A C 1
ATOM 2488 O O . VAL A 1 303 ? 0.606 -5.775 -30.228 1.00 56.91 303 VAL A O 1
ATOM 2491 N N . GLY A 1 304 ? 0.751 -4.044 -28.801 1.00 59.84 304 GLY A N 1
ATOM 2492 C CA . GLY A 1 304 ? -0.124 -4.579 -27.774 1.00 59.84 304 GLY A CA 1
ATOM 2493 C C . GLY A 1 304 ? -1.511 -4.773 -28.359 1.00 59.84 304 GLY A C 1
ATOM 2494 O O . GLY A 1 304 ? -2.184 -3.818 -28.757 1.00 59.84 304 GLY A O 1
ATOM 2495 N N . SER A 1 305 ? -1.928 -6.029 -28.467 1.00 71.69 305 SER A N 1
ATOM 2496 C CA . SER A 1 305 ? -3.255 -6.372 -28.968 1.00 71.69 305 SER A CA 1
ATOM 2497 C C . SER A 1 305 ? -4.318 -6.095 -27.907 1.00 71.69 305 SER A C 1
ATOM 2499 O O . SER A 1 305 ? -5.482 -5.871 -28.247 1.00 71.69 305 SER A O 1
ATOM 2501 N N . GLY A 1 306 ? -3.950 -6.077 -26.621 1.00 76.50 306 GLY A N 1
ATOM 2502 C CA . GLY A 1 306 ? -4.890 -6.130 -25.506 1.00 76.50 306 GLY A CA 1
ATOM 2503 C C . GLY A 1 306 ? -5.633 -7.465 -25.412 1.00 76.50 306 GLY A C 1
ATOM 2504 O O . GLY A 1 306 ? -6.681 -7.518 -24.771 1.00 76.50 306 GLY A O 1
ATOM 2505 N N . GLU A 1 307 ? -5.188 -8.501 -26.124 1.00 82.88 307 GLU A N 1
ATOM 2506 C CA . GLU A 1 307 ? -5.826 -9.825 -26.191 1.00 82.88 307 GLU A CA 1
ATOM 2507 C C . GLU A 1 307 ? -5.040 -10.881 -25.406 1.00 82.88 307 GLU A C 1
ATOM 2509 O O . GLU A 1 307 ? -5.546 -11.977 -25.162 1.00 82.88 307 GLU A O 1
ATOM 2514 N N . ILE A 1 308 ? -3.831 -10.545 -24.949 1.00 87.81 308 ILE A N 1
ATOM 2515 C CA . ILE A 1 308 ? -2.964 -11.469 -24.226 1.00 87.81 308 ILE A CA 1
ATOM 2516 C C . ILE A 1 308 ? -3.501 -11.647 -22.807 1.00 87.81 308 ILE A C 1
ATOM 2518 O O . ILE A 1 308 ? -3.596 -10.701 -22.026 1.00 87.81 308 ILE A O 1
ATOM 2522 N N . ASN A 1 309 ? -3.899 -12.876 -22.487 1.00 90.56 309 ASN A N 1
ATOM 2523 C CA . ASN A 1 309 ? -4.486 -13.222 -21.195 1.00 90.56 309 ASN A CA 1
ATOM 2524 C C . ASN A 1 309 ? -3.442 -13.497 -20.110 1.00 90.56 309 ASN A C 1
ATOM 2526 O O . ASN A 1 309 ? -3.753 -13.305 -18.937 1.00 90.56 309 ASN A O 1
ATOM 2530 N N . ASP A 1 310 ? -2.238 -13.917 -20.499 1.00 91.56 310 ASP A N 1
ATOM 2531 C CA . ASP A 1 310 ? -1.104 -14.160 -19.608 1.00 91.56 310 ASP A CA 1
ATOM 2532 C C . ASP A 1 310 ? 0.106 -13.368 -20.099 1.00 91.56 310 ASP A C 1
ATOM 2534 O O . ASP A 1 310 ? 0.584 -13.580 -21.206 1.00 91.56 310 ASP A O 1
ATOM 2538 N N . LEU A 1 311 ? 0.588 -12.418 -19.308 1.00 90.38 311 LEU A N 1
ATOM 2539 C CA . LEU A 1 311 ? 1.687 -11.547 -19.713 1.00 90.38 311 LEU A CA 1
ATOM 2540 C C . LEU A 1 311 ? 3.043 -12.263 -19.722 1.00 90.38 311 LEU A C 1
ATOM 2542 O O . LEU A 1 311 ? 3.980 -11.749 -20.326 1.00 90.38 311 LEU A O 1
ATOM 2546 N N . SER A 1 312 ? 3.157 -13.449 -19.114 1.00 86.81 312 SER A N 1
ATOM 2547 C CA . SER A 1 312 ? 4.402 -14.234 -19.130 1.00 86.81 312 SER A CA 1
ATOM 2548 C C . SER A 1 312 ? 4.787 -14.749 -20.524 1.00 86.81 312 SER A C 1
ATOM 2550 O O . SER A 1 312 ? 5.945 -15.093 -20.740 1.00 86.81 312 SER A O 1
ATOM 2552 N N . ILE A 1 313 ? 3.849 -14.765 -21.481 1.00 86.69 313 ILE A N 1
ATOM 2553 C CA . ILE A 1 313 ? 4.092 -15.205 -22.866 1.00 86.69 313 ILE A CA 1
ATOM 2554 C C . ILE A 1 313 ? 4.477 -14.065 -23.824 1.00 86.69 313 ILE A C 1
ATOM 2556 O O . ILE A 1 313 ? 4.606 -14.304 -25.024 1.00 86.69 313 ILE A O 1
ATOM 2560 N N . LEU A 1 314 ? 4.632 -12.829 -23.333 1.00 83.25 314 LEU A N 1
ATOM 2561 C CA . LEU A 1 314 ? 5.148 -11.716 -24.140 1.00 83.25 314 LEU A CA 1
ATOM 2562 C C . LEU A 1 314 ? 6.564 -12.038 -24.636 1.00 83.25 314 LEU A C 1
ATOM 2564 O O . LEU A 1 314 ? 7.386 -12.519 -23.856 1.00 83.25 314 LEU A O 1
ATOM 2568 N N . ASN A 1 315 ? 6.888 -11.735 -25.902 1.00 78.00 315 ASN A N 1
ATOM 2569 C CA . ASN A 1 315 ? 8.239 -12.040 -26.399 1.00 78.00 315 ASN A CA 1
ATOM 2570 C C . ASN A 1 315 ? 9.284 -11.130 -25.744 1.00 78.00 315 ASN A C 1
ATOM 2572 O O . ASN A 1 315 ? 10.424 -11.542 -25.540 1.00 78.00 315 ASN A O 1
ATOM 2576 N N . ILE A 1 316 ? 8.893 -9.893 -25.416 1.00 77.69 316 ILE A N 1
ATOM 2577 C CA . ILE A 1 316 ? 9.726 -8.926 -24.700 1.00 77.69 316 ILE A CA 1
ATOM 2578 C C . ILE A 1 316 ? 9.051 -8.573 -23.372 1.00 77.69 316 ILE A C 1
ATOM 2580 O O . ILE A 1 316 ? 8.260 -7.627 -23.280 1.00 77.69 316 ILE A O 1
ATOM 2584 N N . LEU A 1 317 ? 9.401 -9.325 -22.328 1.00 76.50 317 LEU A N 1
ATOM 2585 C CA . LEU A 1 317 ? 8.941 -9.100 -20.961 1.00 76.50 317 LEU A CA 1
ATOM 2586 C C . LEU A 1 317 ? 9.728 -7.949 -20.311 1.00 76.50 317 LEU A C 1
ATOM 2588 O O . LEU A 1 317 ? 10.733 -8.159 -19.638 1.00 76.50 317 LEU A O 1
ATOM 2592 N N . ASN A 1 318 ? 9.279 -6.714 -20.534 1.00 76.25 318 ASN A N 1
ATOM 2593 C CA . ASN A 1 318 ? 9.807 -5.527 -19.862 1.00 76.25 318 ASN A CA 1
ATOM 2594 C C . ASN A 1 318 ? 8.674 -4.678 -19.273 1.00 76.25 318 ASN A C 1
ATOM 2596 O O . ASN A 1 318 ? 7.503 -4.822 -19.636 1.00 76.25 318 ASN A O 1
ATOM 2600 N N . LYS A 1 319 ? 9.038 -3.760 -18.375 1.00 74.88 319 LYS A N 1
ATOM 2601 C CA . LYS A 1 319 ? 8.092 -2.876 -17.689 1.00 74.88 319 LYS A CA 1
ATOM 2602 C C . LYS A 1 319 ? 7.177 -2.118 -18.656 1.00 74.88 319 LYS A C 1
ATOM 2604 O O . LYS A 1 319 ? 5.971 -2.073 -18.444 1.00 74.88 319 LYS A O 1
ATOM 2609 N N . ASN A 1 320 ? 7.726 -1.559 -19.732 1.00 72.56 320 ASN A N 1
ATOM 2610 C CA . ASN A 1 320 ? 6.967 -0.740 -20.675 1.00 72.56 320 ASN A CA 1
ATOM 2611 C C . ASN A 1 320 ? 5.911 -1.561 -21.431 1.00 72.56 320 ASN A C 1
ATOM 2613 O O . ASN A 1 320 ? 4.763 -1.129 -21.523 1.00 72.56 320 ASN A O 1
ATOM 2617 N N . ASN A 1 321 ? 6.258 -2.762 -21.898 1.00 79.44 321 ASN A N 1
ATOM 2618 C CA . ASN A 1 321 ? 5.336 -3.663 -22.593 1.00 79.44 321 ASN A CA 1
ATOM 2619 C C . ASN A 1 321 ? 4.244 -4.203 -21.662 1.00 79.44 321 ASN A C 1
ATOM 2621 O O . ASN A 1 321 ? 3.074 -4.222 -22.042 1.00 79.44 321 ASN A O 1
ATOM 2625 N N . LEU A 1 322 ? 4.602 -4.573 -20.426 1.00 84.19 322 LEU A N 1
ATOM 2626 C CA . LEU A 1 322 ? 3.642 -5.007 -19.405 1.00 84.19 322 LEU A CA 1
ATOM 2627 C C . LEU A 1 322 ? 2.600 -3.919 -19.117 1.00 84.19 322 LEU A C 1
ATOM 2629 O O . LEU A 1 322 ? 1.392 -4.165 -19.169 1.00 84.19 322 LEU A O 1
ATOM 2633 N N . LEU A 1 323 ? 3.072 -2.694 -18.873 1.00 82.88 323 LEU A N 1
ATOM 2634 C CA . LEU A 1 323 ? 2.224 -1.528 -18.636 1.00 82.88 323 LEU A CA 1
ATOM 2635 C C . LEU A 1 323 ? 1.357 -1.189 -19.850 1.00 82.88 323 LEU A C 1
ATOM 2637 O O . LEU A 1 323 ? 0.178 -0.858 -19.700 1.00 82.88 323 LEU A O 1
ATOM 2641 N N . TYR A 1 324 ? 1.926 -1.268 -21.052 1.00 81.25 324 TYR A N 1
ATOM 2642 C CA . TYR A 1 324 ? 1.222 -0.977 -22.293 1.00 81.25 324 TYR A CA 1
ATOM 2643 C C . TYR A 1 324 ? 0.070 -1.959 -22.539 1.00 81.25 324 TYR A C 1
ATOM 2645 O O . TYR A 1 324 ? -1.064 -1.521 -22.755 1.00 81.25 324 TYR A O 1
ATOM 2653 N N . GLU A 1 325 ? 0.318 -3.267 -22.425 1.00 85.50 325 GLU A N 1
ATOM 2654 C CA . GLU A 1 325 ? -0.699 -4.304 -22.639 1.00 85.50 325 GLU A CA 1
ATOM 2655 C C . GLU A 1 325 ? -1.822 -4.209 -21.596 1.00 85.50 325 GLU A C 1
ATOM 2657 O O . GLU A 1 325 ? -3.005 -4.180 -21.956 1.00 85.50 325 GLU A O 1
ATOM 2662 N N . LEU A 1 326 ? -1.485 -4.046 -20.310 1.00 88.81 326 LEU A N 1
ATOM 2663 C CA . LEU A 1 326 ? -2.488 -3.817 -19.267 1.00 88.81 326 LEU A CA 1
ATOM 2664 C C . LEU A 1 326 ? -3.330 -2.571 -19.525 1.00 88.81 326 LEU A C 1
ATOM 2666 O O . LEU A 1 326 ? -4.547 -2.599 -19.340 1.00 88.81 326 LEU A O 1
ATOM 2670 N N . ARG A 1 327 ? -2.711 -1.474 -19.972 1.00 85.38 327 ARG A N 1
ATOM 2671 C CA . ARG A 1 327 ? -3.429 -0.232 -20.272 1.00 85.38 327 ARG A CA 1
ATOM 2672 C C . ARG A 1 327 ? -4.430 -0.425 -21.409 1.00 85.38 327 ARG A C 1
ATOM 2674 O O . ARG A 1 327 ? -5.523 0.141 -21.352 1.00 85.38 327 ARG A O 1
ATOM 2681 N N . ILE A 1 328 ? -4.087 -1.202 -22.437 1.00 85.50 328 ILE A N 1
ATOM 2682 C CA . ILE A 1 328 ? -5.014 -1.526 -23.531 1.00 85.50 328 ILE A CA 1
ATOM 2683 C C . ILE A 1 328 ? -6.142 -2.429 -23.027 1.00 85.50 328 ILE A C 1
ATOM 2685 O O . ILE A 1 328 ? -7.309 -2.128 -23.290 1.00 85.50 328 ILE A O 1
ATOM 2689 N N . ARG A 1 329 ? -5.829 -3.485 -22.265 1.00 90.69 329 ARG A N 1
ATOM 2690 C CA . ARG A 1 329 ? -6.830 -4.381 -21.656 1.00 90.69 329 ARG A CA 1
ATOM 2691 C C . ARG A 1 329 ? -7.817 -3.612 -20.780 1.00 90.69 329 ARG A C 1
ATOM 2693 O O . ARG A 1 329 ? -9.028 -3.720 -20.979 1.00 90.69 329 ARG A O 1
ATOM 2700 N N . TYR A 1 330 ? -7.312 -2.735 -19.914 1.00 89.38 330 TYR A N 1
ATOM 2701 C CA . TYR A 1 330 ? -8.130 -1.887 -19.053 1.00 89.38 330 TYR A CA 1
ATOM 2702 C C . TYR A 1 330 ? -9.055 -0.962 -19.857 1.00 89.38 330 TYR A C 1
ATOM 2704 O O . TYR A 1 330 ? -10.252 -0.886 -19.581 1.00 89.38 330 TYR A O 1
ATOM 2712 N N . LYS A 1 331 ? -8.547 -0.325 -20.925 1.00 86.88 331 LYS A N 1
ATOM 2713 C CA . LYS A 1 331 ? -9.367 0.497 -21.840 1.00 86.88 331 LYS A CA 1
ATOM 2714 C C . LYS A 1 331 ? -10.482 -0.299 -22.526 1.00 86.88 331 LYS A C 1
ATOM 2716 O O . LYS A 1 331 ? -11.536 0.268 -22.802 1.00 86.88 331 LYS A O 1
ATOM 2721 N N . LYS A 1 332 ? -10.276 -1.596 -22.777 1.00 89.25 332 LYS A N 1
ATOM 2722 C CA . LYS A 1 332 ? -11.304 -2.517 -23.295 1.00 89.25 332 LYS A CA 1
ATOM 2723 C C . LYS A 1 332 ? -12.273 -3.023 -22.213 1.00 89.25 332 LYS A C 1
ATOM 2725 O O . LYS A 1 332 ? -13.192 -3.770 -22.528 1.00 89.25 332 LYS A O 1
ATOM 2730 N N . GLY A 1 333 ? -12.096 -2.625 -20.951 1.00 88.44 333 GLY A N 1
ATOM 2731 C CA . GLY A 1 333 ? -12.897 -3.091 -19.817 1.00 88.44 333 GLY A CA 1
ATOM 2732 C C . GLY A 1 333 ? -12.481 -4.462 -19.277 1.00 88.44 333 GLY A C 1
ATOM 2733 O O . GLY A 1 333 ? -13.234 -5.061 -18.512 1.00 88.44 333 GLY A O 1
ATOM 2734 N N . ILE A 1 334 ? -11.303 -4.960 -19.660 1.00 92.62 334 ILE A N 1
ATOM 2735 C CA . ILE A 1 334 ? -10.745 -6.226 -19.185 1.00 92.62 334 ILE A CA 1
ATOM 2736 C C . ILE A 1 334 ? -9.823 -5.924 -18.002 1.00 92.62 334 ILE A C 1
ATOM 2738 O O . ILE A 1 334 ? -8.710 -5.434 -18.178 1.00 92.62 334 ILE A O 1
ATOM 2742 N N . ILE A 1 335 ? -10.310 -6.193 -16.792 1.00 93.44 335 ILE A N 1
ATOM 2743 C CA . ILE A 1 335 ? -9.634 -5.804 -15.543 1.00 93.44 335 ILE A CA 1
ATOM 2744 C C . ILE A 1 335 ? -8.747 -6.891 -14.933 1.00 93.44 335 ILE A C 1
ATOM 2746 O O . ILE A 1 335 ? -7.944 -6.601 -14.051 1.00 93.44 335 ILE A O 1
ATOM 2750 N N . TYR A 1 336 ? -8.905 -8.130 -15.390 1.00 95.19 336 TYR A N 1
ATOM 2751 C CA . TYR A 1 336 ? -8.182 -9.294 -14.897 1.00 95.19 336 TYR A CA 1
ATOM 2752 C C . TYR A 1 336 ? -7.174 -9.755 -15.944 1.00 95.19 336 TYR A C 1
ATOM 2754 O O . TYR A 1 336 ? -7.517 -9.907 -17.121 1.00 95.19 336 TYR A O 1
ATOM 2762 N N . THR A 1 337 ? -5.933 -9.985 -15.526 1.00 94.44 337 THR A N 1
ATOM 2763 C CA . THR A 1 337 ? -4.848 -10.441 -16.407 1.00 94.44 337 THR A CA 1
ATOM 2764 C C . THR A 1 337 ? -3.908 -11.346 -15.629 1.00 94.44 337 THR A C 1
ATOM 2766 O O . THR A 1 337 ? -3.576 -11.042 -14.490 1.00 94.44 337 THR A O 1
ATOM 2769 N N . TYR A 1 338 ? -3.483 -12.459 -16.212 1.00 93.31 338 TYR A N 1
ATOM 2770 C CA . TYR A 1 338 ? -2.494 -13.331 -15.591 1.00 93.31 338 TYR A CA 1
ATOM 2771 C C . TYR A 1 338 ? -1.066 -12.850 -15.860 1.00 93.31 338 TYR A C 1
ATOM 2773 O O . TYR A 1 338 ? -0.807 -12.200 -16.871 1.00 93.31 338 TYR A O 1
ATOM 2781 N N . ILE A 1 339 ? -0.146 -13.182 -14.961 1.00 90.19 339 ILE A N 1
ATOM 2782 C CA . ILE A 1 339 ? 1.300 -13.103 -15.180 1.00 90.19 339 ILE A CA 1
ATOM 2783 C C . ILE A 1 339 ? 1.948 -14.299 -14.479 1.00 90.19 339 ILE A C 1
ATOM 2785 O O . ILE A 1 339 ? 2.121 -14.303 -13.261 1.00 90.19 339 ILE A O 1
ATOM 2789 N N . GLY A 1 340 ? 2.207 -15.373 -15.229 1.00 87.62 340 GLY A N 1
ATOM 2790 C CA . GLY A 1 340 ? 2.575 -16.648 -14.605 1.00 87.62 340 GLY A CA 1
ATOM 2791 C C . GLY A 1 340 ? 1.484 -17.074 -13.621 1.00 87.62 340 GLY A C 1
ATOM 2792 O O . GLY A 1 340 ? 0.303 -16.932 -13.927 1.00 87.62 340 GLY A O 1
ATOM 2793 N N . ASP A 1 341 ? 1.817 -17.523 -12.416 1.00 85.00 341 ASP A N 1
ATOM 2794 C CA . ASP A 1 341 ? 0.823 -17.998 -11.434 1.00 85.00 341 ASP A CA 1
ATOM 2795 C C . ASP A 1 341 ? 0.049 -16.900 -10.688 1.00 85.00 341 ASP A C 1
ATOM 2797 O O . ASP A 1 341 ? -0.853 -17.186 -9.897 1.00 85.00 341 ASP A O 1
ATOM 2801 N N . VAL A 1 342 ? 0.337 -15.628 -10.969 1.00 91.06 342 VAL A N 1
ATOM 2802 C CA . VAL A 1 342 ? -0.309 -14.488 -10.314 1.00 91.06 342 VAL A CA 1
ATOM 2803 C C . VAL A 1 342 ? -1.468 -13.964 -11.161 1.00 91.06 342 VAL A C 1
ATOM 2805 O O . VAL A 1 342 ? -1.378 -13.855 -12.387 1.00 91.06 342 VAL A O 1
ATOM 2808 N N . LEU A 1 343 ? -2.577 -13.599 -10.510 1.00 94.44 343 LEU A N 1
ATOM 2809 C CA . LEU A 1 343 ? -3.651 -12.822 -11.133 1.00 94.44 343 LEU A CA 1
ATOM 2810 C C . LEU A 1 343 ? -3.507 -11.338 -10.774 1.00 94.44 343 LEU A C 1
ATOM 2812 O O . LEU A 1 343 ? -3.591 -10.973 -9.605 1.00 94.44 343 LEU A O 1
ATOM 2816 N N . ILE A 1 344 ? -3.362 -10.484 -11.785 1.00 93.44 344 ILE A N 1
ATOM 2817 C CA . ILE A 1 344 ? -3.446 -9.028 -11.661 1.00 93.44 344 ILE A CA 1
ATOM 2818 C C . ILE A 1 344 ? -4.907 -8.595 -11.810 1.00 93.44 344 ILE A C 1
ATOM 2820 O O . ILE A 1 344 ? -5.590 -8.996 -12.758 1.00 93.44 344 ILE A O 1
ATOM 2824 N N . ALA A 1 345 ? -5.366 -7.743 -10.897 1.00 93.25 345 ALA A N 1
ATOM 2825 C CA . ALA A 1 345 ? -6.682 -7.121 -10.907 1.00 93.25 345 ALA A CA 1
ATOM 2826 C C . ALA A 1 345 ? -6.557 -5.589 -10.846 1.00 93.25 345 ALA A C 1
ATOM 2828 O O . ALA A 1 345 ? -5.927 -5.052 -9.939 1.00 93.25 345 ALA A O 1
ATOM 2829 N N . ILE A 1 346 ? -7.175 -4.880 -11.792 1.00 92.00 346 ILE A N 1
ATOM 2830 C CA . ILE A 1 346 ? -7.190 -3.407 -11.828 1.00 92.00 346 ILE A CA 1
ATOM 2831 C C . ILE A 1 346 ? -8.597 -2.914 -11.498 1.00 92.00 346 ILE A C 1
ATOM 2833 O O . ILE A 1 346 ? -9.551 -3.271 -12.190 1.00 92.00 346 ILE A O 1
ATOM 2837 N N . ASN A 1 347 ? -8.750 -2.088 -10.463 1.00 88.62 347 ASN A N 1
ATOM 2838 C CA . ASN A 1 347 ? -10.073 -1.606 -10.059 1.00 88.62 347 ASN A CA 1
ATOM 2839 C C . ASN A 1 347 ? -10.710 -0.731 -11.162 1.00 88.62 347 ASN A C 1
ATOM 2841 O O . ASN A 1 347 ? -10.143 0.306 -11.502 1.00 88.62 347 ASN A O 1
ATOM 2845 N N . PRO A 1 348 ? -11.892 -1.087 -11.708 1.00 87.75 348 PRO A N 1
ATOM 2846 C CA . PRO A 1 348 ? -12.559 -0.289 -12.738 1.00 87.75 348 PRO A CA 1
ATOM 2847 C C . PRO A 1 348 ? -13.291 0.953 -12.205 1.00 87.75 348 PRO A C 1
ATOM 2849 O O . PRO A 1 348 ? -13.784 1.742 -13.011 1.00 87.75 348 PRO A O 1
ATOM 2852 N N . PHE A 1 349 ? -13.465 1.086 -10.881 1.00 84.12 349 PHE A N 1
ATOM 2853 C CA . PHE A 1 349 ? -14.291 2.117 -10.225 1.00 84.12 349 PHE A CA 1
ATOM 2854 C C . PHE A 1 349 ? -15.723 2.229 -10.786 1.00 84.12 349 PHE A C 1
ATOM 2856 O O . PHE A 1 349 ? -16.372 3.272 -10.722 1.00 84.12 349 PHE A O 1
ATOM 2863 N N . LYS A 1 350 ? -16.232 1.126 -11.341 1.00 86.44 350 LYS A N 1
ATOM 2864 C CA . LYS A 1 350 ? -17.602 0.973 -11.835 1.00 86.44 350 LYS A CA 1
ATOM 2865 C C . LYS A 1 350 ? -18.032 -0.483 -11.728 1.00 86.44 350 LYS A C 1
ATOM 2867 O O . LYS A 1 350 ? -17.207 -1.394 -11.786 1.00 86.44 350 LYS A O 1
ATOM 2872 N N . GLN A 1 351 ? -19.334 -0.704 -11.628 1.00 85.31 351 GLN A N 1
ATOM 2873 C CA . GLN A 1 351 ? -19.892 -2.049 -11.641 1.00 85.31 351 GLN A CA 1
ATOM 2874 C C . GLN A 1 351 ? -19.770 -2.668 -13.042 1.00 85.31 351 GLN A C 1
ATOM 2876 O O . GLN A 1 351 ? -20.029 -2.008 -14.050 1.00 85.31 351 GLN A O 1
ATOM 2881 N N . LEU A 1 352 ? -19.366 -3.937 -13.098 1.00 87.75 352 LEU A N 1
ATOM 2882 C CA . LEU A 1 352 ? -19.244 -4.721 -14.326 1.00 87.75 352 LEU A CA 1
ATOM 2883 C C . LEU A 1 352 ? -20.144 -5.959 -14.240 1.00 87.75 352 LEU A C 1
ATOM 2885 O O . LEU A 1 352 ? -20.231 -6.594 -13.190 1.00 87.75 352 LEU A O 1
ATOM 2889 N N . ASN A 1 353 ? -20.743 -6.359 -15.362 1.00 89.31 353 ASN A N 1
ATOM 2890 C CA . ASN A 1 353 ? -21.626 -7.532 -15.447 1.00 89.31 353 ASN A CA 1
ATOM 2891 C C . ASN A 1 353 ? -20.834 -8.843 -15.644 1.00 89.31 353 ASN A C 1
ATOM 2893 O O . ASN A 1 353 ? -21.192 -9.687 -16.461 1.00 89.31 353 ASN A O 1
ATOM 2897 N N . ILE A 1 354 ? -19.719 -8.999 -14.925 1.00 91.81 354 ILE A N 1
ATOM 2898 C CA . ILE A 1 354 ? -18.812 -10.162 -15.021 1.00 91.81 354 ILE A CA 1
ATOM 2899 C C . ILE A 1 354 ? -18.879 -11.077 -13.788 1.00 91.81 354 ILE A C 1
ATOM 2901 O O . ILE A 1 354 ? -18.120 -12.032 -13.677 1.00 91.81 354 ILE A O 1
ATOM 2905 N N . TYR A 1 355 ? -19.835 -10.833 -12.890 1.00 93.19 355 TYR A N 1
ATOM 2906 C CA . TYR A 1 355 ? -20.019 -11.598 -11.649 1.00 93.19 355 TYR A CA 1
ATOM 2907 C C . TYR A 1 355 ? -21.406 -12.242 -11.536 1.00 93.19 355 TYR A C 1
ATOM 2909 O O . TYR A 1 355 ? -21.807 -12.707 -10.472 1.00 93.19 355 TYR A O 1
ATOM 2917 N N . GLU A 1 356 ? -22.174 -12.245 -12.625 1.00 92.19 356 GLU A N 1
ATOM 2918 C CA . GLU A 1 356 ? -23.509 -12.838 -12.650 1.00 92.19 356 GLU A CA 1
ATOM 2919 C C . GLU A 1 356 ? -23.456 -14.370 -12.587 1.00 92.19 356 GLU A C 1
ATOM 2921 O O . GLU A 1 356 ? -22.419 -15.000 -12.806 1.00 92.19 356 GLU A O 1
ATOM 2926 N N . LYS A 1 357 ? -24.610 -15.005 -12.355 1.00 91.06 357 LYS A N 1
ATOM 2927 C CA . LYS A 1 357 ? -24.725 -16.469 -12.271 1.00 91.06 357 LYS A CA 1
ATOM 2928 C C . LYS A 1 357 ? -24.115 -17.198 -13.479 1.00 91.06 357 LYS A C 1
ATOM 2930 O O . LYS A 1 357 ? -23.476 -18.226 -13.302 1.00 91.06 357 LYS A O 1
ATOM 2935 N N . GLN A 1 358 ? -24.255 -16.643 -14.684 1.00 92.12 358 GLN A N 1
ATOM 2936 C CA . GLN A 1 358 ? -23.664 -17.219 -15.898 1.00 92.12 358 GLN A CA 1
ATOM 2937 C C . GLN A 1 358 ? -22.135 -17.342 -15.802 1.00 92.12 358 GLN A C 1
ATOM 2939 O O . GLN A 1 358 ? -21.562 -18.303 -16.301 1.00 92.12 358 GLN A O 1
ATOM 2944 N N . GLN A 1 359 ? -21.478 -16.398 -15.123 1.00 93.06 359 GLN A N 1
ATOM 2945 C CA . GLN A 1 359 ? -20.031 -16.409 -14.914 1.00 93.06 359 GLN A CA 1
ATOM 2946 C C . GLN A 1 359 ? -19.635 -17.422 -13.840 1.00 93.06 359 GLN A C 1
ATOM 2948 O O . GLN A 1 359 ? -18.631 -18.111 -13.986 1.00 93.06 359 GLN A O 1
ATOM 2953 N N . HIS A 1 360 ? -20.453 -17.592 -12.797 1.00 93.50 360 HIS A N 1
ATOM 2954 C CA . HIS A 1 360 ? -20.262 -18.704 -11.866 1.00 93.50 360 HIS A CA 1
ATOM 2955 C C . HIS A 1 360 ? -20.312 -20.060 -12.582 1.00 93.50 360 HIS A C 1
ATOM 2957 O O . HIS A 1 360 ? -19.460 -20.905 -12.332 1.00 93.50 360 HIS A O 1
ATOM 2963 N N . ASP A 1 361 ? -21.273 -20.256 -13.486 1.00 92.38 361 ASP A N 1
ATOM 2964 C CA . ASP A 1 361 ? -21.384 -21.488 -14.274 1.00 92.38 361 ASP A CA 1
ATOM 2965 C C . ASP A 1 361 ? -20.213 -21.666 -15.250 1.00 92.38 361 ASP A C 1
ATOM 2967 O O . ASP A 1 361 ? -19.737 -22.785 -15.417 1.00 92.38 361 ASP A O 1
ATOM 2971 N N . LEU A 1 362 ? -19.719 -20.575 -15.848 1.00 92.06 362 LEU A N 1
ATOM 2972 C CA . LEU A 1 362 ? -18.571 -20.605 -16.755 1.00 92.06 362 LEU A CA 1
ATOM 2973 C C . LEU A 1 362 ? -17.297 -21.086 -16.051 1.00 92.06 362 LEU A C 1
ATOM 2975 O O . LEU A 1 362 ? -16.613 -21.952 -16.582 1.00 92.06 362 LEU A O 1
ATOM 2979 N N . TYR A 1 363 ? -16.991 -20.539 -14.868 1.00 93.62 363 TYR A N 1
ATOM 2980 C CA . TYR A 1 363 ? -15.737 -20.813 -14.151 1.00 93.62 363 TYR A CA 1
ATOM 2981 C C . TYR A 1 363 ? -15.766 -22.050 -13.251 1.00 93.62 363 TYR A C 1
ATOM 2983 O O . TYR A 1 363 ? -14.719 -22.487 -12.776 1.00 93.62 363 TYR A O 1
ATOM 2991 N N . LYS A 1 364 ? -16.939 -22.647 -13.045 1.00 90.50 364 LYS A N 1
ATOM 2992 C CA . LYS A 1 364 ? -17.098 -23.839 -12.219 1.00 90.50 364 LYS A CA 1
ATOM 2993 C C . LYS A 1 364 ? -16.525 -25.077 -12.915 1.00 90.50 364 LYS A C 1
ATOM 2995 O O . LYS A 1 364 ? -16.944 -25.432 -14.013 1.00 90.50 364 LYS A O 1
ATOM 3000 N N . HIS A 1 365 ? -15.637 -25.796 -12.228 1.00 82.00 365 HIS A N 1
ATOM 3001 C CA . HIS A 1 365 ? -15.026 -27.051 -12.697 1.00 82.00 365 HIS A CA 1
ATOM 3002 C C . HIS A 1 365 ? -14.152 -26.930 -13.960 1.00 82.00 365 HIS A C 1
ATOM 3004 O O . HIS A 1 365 ? -13.963 -27.915 -14.682 1.00 82.00 365 HIS A O 1
ATOM 3010 N N . ILE A 1 366 ? -13.568 -25.759 -14.221 1.00 81.25 366 ILE A N 1
ATOM 3011 C CA . ILE A 1 366 ? -12.615 -25.601 -15.325 1.00 81.25 366 ILE A CA 1
ATOM 3012 C C . ILE A 1 366 ? -11.321 -26.345 -14.985 1.00 81.25 366 ILE A C 1
ATOM 3014 O O . ILE A 1 366 ? -10.591 -25.952 -14.083 1.00 81.25 366 ILE A O 1
ATOM 3018 N N . GLN A 1 367 ? -10.978 -27.388 -15.744 1.00 75.38 367 GLN A N 1
ATOM 3019 C CA . GLN A 1 367 ? -9.730 -28.134 -15.520 1.00 75.38 367 GLN A CA 1
ATOM 3020 C C . GLN A 1 367 ? -8.476 -27.365 -15.957 1.00 75.38 367 GLN A C 1
ATOM 3022 O O . GLN A 1 367 ? -7.455 -27.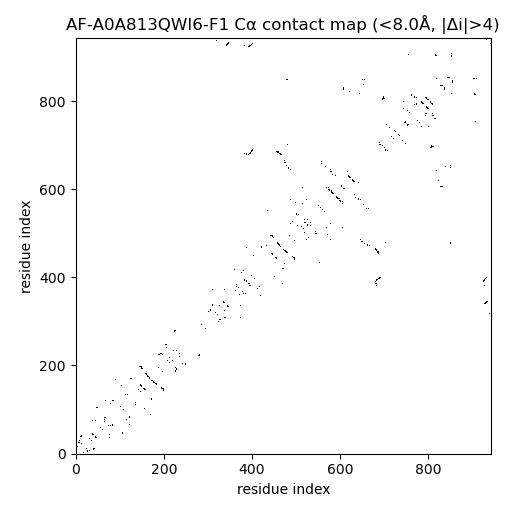437 -15.279 1.00 75.38 367 GLN A O 1
ATOM 3027 N N . TYR A 1 368 ? -8.555 -26.614 -17.061 1.00 79.56 368 TYR A N 1
ATOM 3028 C CA . TYR A 1 368 ? -7.404 -25.950 -17.675 1.00 79.56 368 TYR A CA 1
ATOM 3029 C C . TYR A 1 368 ? -7.592 -24.437 -17.716 1.00 79.56 368 TYR A C 1
ATOM 3031 O O . TYR A 1 368 ? -8.587 -23.946 -18.246 1.00 79.56 368 TYR A O 1
ATOM 3039 N N . ARG A 1 369 ? -6.598 -23.697 -17.212 1.00 83.00 369 ARG A N 1
ATOM 3040 C CA . ARG A 1 369 ? -6.588 -22.225 -17.146 1.00 83.00 369 ARG A CA 1
ATOM 3041 C C . ARG A 1 369 ? -6.923 -21.549 -18.474 1.00 83.00 369 ARG A C 1
ATOM 3043 O O . ARG A 1 369 ? -7.705 -20.611 -18.500 1.00 83.00 369 ARG A O 1
ATOM 3050 N N . ASN A 1 370 ? -6.400 -22.078 -19.577 1.00 81.38 370 ASN A N 1
ATOM 3051 C CA . ASN A 1 370 ? -6.502 -21.453 -20.898 1.00 81.38 370 ASN A CA 1
ATOM 3052 C C . ASN A 1 370 ? -7.883 -21.615 -21.559 1.00 81.38 370 ASN A C 1
ATOM 3054 O O . ASN A 1 370 ? -8.118 -21.049 -22.623 1.00 81.38 370 ASN A O 1
ATOM 3058 N N . HIS A 1 371 ? -8.801 -22.382 -20.961 1.00 83.62 371 HIS A N 1
ATOM 3059 C CA . HIS A 1 371 ? -10.158 -22.554 -21.492 1.00 83.62 371 HIS A CA 1
ATOM 3060 C C . HIS A 1 371 ? -11.085 -21.374 -21.198 1.00 83.62 371 HIS A C 1
ATOM 3062 O O . HIS A 1 371 ? -12.190 -21.318 -21.739 1.00 83.62 371 HIS A O 1
ATOM 3068 N N . SER A 1 372 ? -10.690 -20.443 -20.333 1.00 86.69 372 SER A N 1
ATOM 3069 C CA . SER A 1 372 ? -11.477 -19.243 -20.058 1.00 86.69 372 SER A CA 1
ATOM 3070 C C . SER A 1 372 ? -10.581 -18.026 -19.852 1.00 86.69 372 SER A C 1
ATOM 3072 O O . SER A 1 372 ? -9.399 -18.181 -19.542 1.00 86.69 372 SER A O 1
ATOM 3074 N N . PRO A 1 373 ? -11.112 -16.809 -20.063 1.00 91.69 373 PRO A N 1
ATOM 3075 C CA . PRO A 1 373 ? -10.370 -15.584 -19.798 1.00 91.69 373 PRO A CA 1
ATOM 3076 C C . PRO A 1 373 ? -9.889 -15.488 -18.338 1.00 91.69 373 PRO A C 1
ATOM 3078 O O . PRO A 1 373 ? -10.431 -16.157 -17.457 1.00 91.69 373 PRO A O 1
ATOM 3081 N N . PRO A 1 374 ? -8.902 -14.628 -18.045 1.00 95.00 374 PRO A N 1
ATOM 3082 C CA . PRO A 1 374 ? -8.478 -14.384 -16.680 1.00 95.00 374 PRO A CA 1
ATOM 3083 C C . PRO A 1 374 ? -9.629 -13.847 -15.844 1.00 95.00 374 PRO A C 1
ATOM 3085 O O . PRO A 1 374 ? -10.302 -12.887 -16.226 1.00 95.00 374 PRO A O 1
ATOM 3088 N N . HIS A 1 375 ? -9.851 -14.472 -14.692 1.00 95.25 375 HIS A N 1
ATOM 3089 C CA . HIS A 1 375 ? -10.908 -14.067 -13.781 1.00 95.25 375 HIS A CA 1
ATOM 3090 C C . HIS A 1 375 ? -10.633 -14.548 -12.363 1.00 95.25 375 HIS A C 1
ATOM 3092 O O . HIS A 1 375 ? -10.028 -15.599 -12.141 1.00 95.25 375 HIS A O 1
ATOM 3098 N N . ILE A 1 376 ? -11.158 -13.812 -11.390 1.00 95.56 376 ILE A N 1
ATOM 3099 C CA . ILE A 1 376 ? -11.014 -14.155 -9.978 1.00 95.56 376 ILE A CA 1
ATOM 3100 C C . ILE A 1 376 ? -11.729 -15.460 -9.595 1.00 95.56 376 ILE A C 1
ATOM 3102 O O . ILE A 1 376 ? -11.251 -16.221 -8.756 1.00 95.56 376 ILE A O 1
ATOM 3106 N N . PHE A 1 377 ? -12.842 -15.769 -10.264 1.00 95.81 377 PHE A N 1
ATOM 3107 C CA . PHE A 1 377 ? -13.546 -17.042 -10.081 1.00 95.81 377 PHE A CA 1
ATOM 3108 C C . PHE A 1 377 ? -12.692 -18.247 -10.468 1.00 95.81 377 PHE A C 1
ATOM 3110 O O . PHE A 1 377 ? -12.799 -19.280 -9.819 1.00 95.81 377 PHE A O 1
ATOM 3117 N N . TRP A 1 378 ? -11.791 -18.110 -11.447 1.00 94.62 378 TRP A N 1
ATOM 3118 C CA . TRP A 1 378 ? -10.854 -19.184 -11.758 1.00 94.62 378 TRP A CA 1
ATOM 3119 C C . TRP A 1 378 ? -9.897 -19.456 -10.593 1.00 94.62 378 TRP A C 1
ATOM 3121 O O . TRP A 1 378 ? -9.672 -20.614 -10.268 1.00 94.62 378 TRP A O 1
ATOM 3131 N N . VAL A 1 379 ? -9.373 -18.415 -9.933 1.00 94.81 379 VAL A N 1
ATOM 3132 C CA . VAL A 1 379 ? -8.480 -18.570 -8.764 1.00 94.81 379 VAL A CA 1
ATOM 3133 C C . VAL A 1 379 ? -9.218 -19.273 -7.621 1.00 94.81 379 VAL A C 1
ATOM 3135 O O . VAL A 1 379 ? -8.700 -20.219 -7.031 1.00 94.81 379 VAL A O 1
ATOM 3138 N N . ALA A 1 380 ? -10.462 -18.862 -7.365 1.00 95.31 380 ALA A N 1
ATOM 3139 C CA . ALA A 1 380 ? -11.340 -19.483 -6.378 1.00 95.31 380 ALA A CA 1
ATOM 3140 C C . ALA A 1 380 ? -11.653 -20.963 -6.691 1.00 95.31 380 ALA A C 1
ATOM 3142 O O . ALA A 1 380 ? -11.513 -21.818 -5.816 1.00 95.31 380 ALA A O 1
ATOM 3143 N N . ASP A 1 381 ? -12.052 -21.283 -7.927 1.00 94.00 381 ASP A N 1
ATOM 3144 C CA . ASP A 1 381 ? -12.329 -22.658 -8.368 1.00 94.00 381 ASP A CA 1
ATOM 3145 C C . ASP A 1 381 ? -11.058 -23.519 -8.373 1.00 94.00 381 ASP A C 1
ATOM 3147 O O . ASP A 1 381 ? -11.100 -24.681 -7.975 1.00 94.00 381 ASP A O 1
ATOM 3151 N N . HIS A 1 382 ? -9.912 -22.950 -8.757 1.00 93.12 382 HIS A N 1
ATOM 3152 C CA . HIS A 1 382 ? -8.612 -23.615 -8.730 1.00 93.12 382 HIS A CA 1
ATOM 3153 C C . HIS A 1 382 ? -8.201 -24.016 -7.314 1.00 93.12 382 HIS A C 1
ATOM 3155 O O . HIS A 1 382 ? -7.925 -25.195 -7.091 1.00 93.12 382 HIS A O 1
ATOM 3161 N N . ALA A 1 383 ? -8.239 -23.084 -6.356 1.00 93.62 383 ALA A N 1
ATOM 3162 C CA . ALA A 1 383 ? -7.970 -23.382 -4.951 1.00 93.62 383 ALA A CA 1
ATOM 3163 C C . ALA A 1 383 ? -8.948 -24.448 -4.424 1.00 93.62 383 ALA A C 1
ATOM 3165 O O . ALA A 1 383 ? -8.536 -25.474 -3.888 1.00 93.62 383 ALA A O 1
ATOM 3166 N N . TYR A 1 384 ? -10.253 -24.284 -4.664 1.00 93.62 384 TYR A N 1
ATOM 3167 C CA . TYR A 1 384 ? -11.255 -25.260 -4.227 1.00 93.62 384 TYR A CA 1
ATOM 3168 C C . TYR A 1 384 ? -11.035 -26.663 -4.824 1.00 93.62 384 TYR A C 1
ATOM 3170 O O . TYR A 1 384 ? -11.126 -27.669 -4.114 1.00 93.62 384 TYR A O 1
ATOM 3178 N N . ARG A 1 385 ? -10.717 -26.764 -6.119 1.00 91.56 385 ARG A N 1
ATOM 3179 C CA . ARG A 1 385 ? -10.422 -28.047 -6.770 1.00 91.56 385 ARG A CA 1
ATOM 3180 C C . ARG A 1 385 ? -9.139 -28.669 -6.248 1.00 91.56 385 ARG A C 1
ATOM 3182 O O . ARG A 1 385 ? -9.157 -29.870 -5.991 1.00 91.56 385 ARG A O 1
ATOM 3189 N N . LYS A 1 386 ? -8.060 -27.894 -6.086 1.00 90.75 386 LYS A N 1
ATOM 3190 C CA . LYS A 1 386 ? -6.814 -28.395 -5.492 1.00 90.75 386 LYS A CA 1
ATOM 3191 C C . LYS A 1 386 ? -7.090 -28.969 -4.110 1.00 90.75 386 LYS A C 1
ATOM 3193 O O . LYS A 1 386 ? -6.824 -30.148 -3.918 1.00 90.75 386 LYS A O 1
ATOM 3198 N N . LEU A 1 387 ? -7.793 -28.240 -3.241 1.00 92.12 387 LEU A N 1
ATOM 3199 C CA . LEU A 1 387 ? -8.241 -28.746 -1.938 1.00 92.12 387 LEU A CA 1
ATOM 3200 C C . LEU A 1 387 ? -8.956 -30.101 -2.050 1.00 92.12 387 LEU A C 1
ATOM 3202 O O . LEU A 1 387 ? -8.645 -31.044 -1.322 1.00 92.12 387 LEU A O 1
ATOM 3206 N N . CYS A 1 388 ? -9.900 -30.227 -2.986 1.00 90.25 388 CYS A N 1
ATOM 3207 C CA . CYS A 1 388 ? -10.661 -31.462 -3.170 1.00 90.25 388 CYS A CA 1
ATOM 3208 C C . CYS A 1 388 ? -9.817 -32.629 -3.710 1.00 90.25 388 CYS A C 1
ATOM 3210 O O . CYS A 1 388 ? -10.094 -33.780 -3.356 1.00 90.25 388 CYS A O 1
ATOM 3212 N N . LEU A 1 389 ? -8.831 -32.352 -4.568 1.00 90.00 389 LEU A N 1
ATOM 3213 C CA . LEU A 1 389 ? -8.015 -33.347 -5.270 1.00 90.00 389 LEU A CA 1
ATOM 3214 C C . LEU A 1 389 ? -6.778 -33.767 -4.469 1.00 90.00 389 LEU A C 1
ATOM 3216 O O . LEU A 1 389 ? -6.562 -34.963 -4.293 1.00 90.00 389 LEU A O 1
ATOM 3220 N N . SER A 1 390 ? -5.988 -32.809 -3.977 1.00 88.00 390 SER A N 1
ATOM 3221 C CA . SER A 1 390 ? -4.735 -33.052 -3.251 1.00 88.00 390 SER A CA 1
ATOM 3222 C C . SER A 1 390 ? -4.942 -33.338 -1.765 1.00 88.00 390 SER A C 1
ATOM 3224 O O . SER A 1 390 ? -4.024 -33.825 -1.114 1.00 88.00 390 SER A O 1
ATOM 3226 N N . LYS A 1 391 ? -6.140 -33.057 -1.226 1.00 88.81 391 LYS A N 1
ATOM 3227 C CA . LYS A 1 391 ? -6.425 -33.103 0.221 1.00 88.81 391 LYS A CA 1
ATOM 3228 C C . LYS A 1 391 ? -5.476 -32.210 1.029 1.00 88.81 391 LYS A C 1
ATOM 3230 O O . LYS A 1 391 ? -5.152 -32.518 2.171 1.00 88.81 391 LYS A O 1
ATOM 3235 N N . GLN A 1 392 ? -5.051 -31.097 0.434 1.00 89.44 392 GLN A N 1
ATOM 3236 C CA . GLN A 1 392 ? -4.203 -30.091 1.064 1.00 89.44 392 GLN A CA 1
ATOM 3237 C C . GLN A 1 392 ? -4.976 -28.785 1.238 1.00 89.44 392 GLN A C 1
ATOM 3239 O O . GLN A 1 392 ? -5.668 -28.335 0.322 1.00 89.44 392 GLN A O 1
ATOM 3244 N N . SER A 1 393 ? -4.838 -28.158 2.404 1.00 92.69 393 SER A N 1
ATOM 3245 C CA . SER A 1 393 ? -5.419 -26.843 2.666 1.00 92.69 393 SER A CA 1
ATOM 3246 C C . SER A 1 393 ? -4.814 -25.759 1.771 1.00 92.69 393 SER A C 1
ATOM 3248 O O . SER A 1 393 ? -3.648 -25.820 1.390 1.00 92.69 393 SER A O 1
ATOM 3250 N N . GLN A 1 394 ? -5.616 -24.754 1.435 1.00 94.69 394 GLN A N 1
ATOM 3251 C CA . GLN A 1 394 ? -5.290 -23.716 0.457 1.00 94.69 394 GLN A CA 1
ATOM 3252 C C . GLN A 1 394 ? -5.428 -22.334 1.093 1.00 94.69 394 GLN A C 1
ATOM 3254 O O . GLN A 1 394 ? -6.270 -22.135 1.973 1.00 94.69 394 GLN A O 1
ATOM 3259 N N . CYS A 1 395 ? -4.651 -21.366 0.621 1.00 95.00 395 CYS A N 1
ATOM 3260 C CA . CYS A 1 395 ? -4.756 -19.975 1.050 1.00 95.00 395 CYS A CA 1
ATOM 3261 C C . CYS A 1 395 ? -4.688 -19.036 -0.153 1.00 95.00 395 CYS A C 1
ATOM 3263 O O . CYS A 1 395 ? -3.720 -19.034 -0.904 1.00 95.00 395 CYS A O 1
ATOM 3265 N N . ILE A 1 396 ? -5.715 -18.212 -0.340 1.00 95.50 396 ILE A N 1
ATOM 3266 C CA . ILE A 1 396 ? -5.708 -17.153 -1.346 1.00 95.50 396 ILE A CA 1
ATOM 3267 C C . ILE A 1 396 ? -5.249 -15.865 -0.670 1.00 95.50 396 ILE A C 1
ATOM 3269 O O . ILE A 1 396 ? -5.891 -15.372 0.259 1.00 95.50 396 ILE A O 1
ATOM 3273 N N . ILE A 1 397 ? -4.139 -15.317 -1.146 1.00 92.62 397 ILE A N 1
ATOM 3274 C CA . ILE A 1 397 ? -3.501 -14.131 -0.587 1.00 92.62 397 ILE A CA 1
ATOM 3275 C C . ILE A 1 397 ? -3.818 -12.948 -1.496 1.00 92.62 397 ILE A C 1
ATOM 3277 O O . ILE A 1 397 ? -3.422 -12.915 -2.665 1.00 92.62 397 ILE A O 1
ATOM 3281 N N . VAL A 1 398 ? -4.556 -11.985 -0.945 1.00 89.75 398 VAL A N 1
ATOM 3282 C CA . VAL A 1 398 ? -4.997 -10.778 -1.641 1.00 89.75 398 VAL A CA 1
ATOM 3283 C C . VAL A 1 398 ? -4.162 -9.594 -1.161 1.00 89.75 398 VAL A C 1
ATOM 3285 O O . VAL A 1 398 ? -4.292 -9.158 -0.018 1.00 89.75 398 VAL A O 1
ATOM 3288 N N . THR A 1 399 ? -3.313 -9.053 -2.037 1.00 85.75 399 THR A N 1
ATOM 3289 C CA . THR A 1 399 ? -2.444 -7.904 -1.721 1.00 85.75 399 THR A CA 1
ATOM 3290 C C . THR A 1 399 ? -2.591 -6.786 -2.743 1.00 85.75 399 THR A C 1
ATOM 3292 O O . THR A 1 399 ? -2.985 -7.001 -3.886 1.00 85.75 399 THR A O 1
ATOM 3295 N N . GLY A 1 400 ? -2.294 -5.561 -2.322 1.00 80.69 400 GLY A N 1
ATOM 3296 C CA . GLY A 1 400 ? -2.404 -4.361 -3.149 1.00 80.69 400 GLY A CA 1
ATOM 3297 C C . GLY A 1 400 ? -2.689 -3.131 -2.300 1.00 80.69 400 GLY A C 1
ATOM 3298 O O . GLY A 1 400 ? -3.045 -3.245 -1.125 1.00 80.69 400 GLY A O 1
ATOM 3299 N N . GLU A 1 401 ? -2.574 -1.951 -2.891 1.00 76.00 401 GLU A N 1
ATOM 3300 C CA . GLU A 1 401 ? -2.723 -0.663 -2.201 1.00 76.00 401 GLU A CA 1
ATOM 3301 C C . GLU A 1 401 ? -4.146 -0.434 -1.668 1.00 76.00 401 GLU A C 1
ATOM 3303 O O . GLU A 1 401 ? -5.100 -1.134 -2.038 1.00 76.00 401 GLU A O 1
ATOM 3308 N N . SER A 1 402 ? -4.313 0.517 -0.748 1.00 74.25 402 SER A N 1
ATOM 3309 C CA . SER A 1 402 ? -5.639 0.885 -0.235 1.00 74.25 402 SER A CA 1
ATOM 3310 C C . SER A 1 402 ? -6.566 1.346 -1.373 1.00 74.25 402 SER A C 1
ATOM 3312 O O . SER A 1 402 ? -6.137 2.062 -2.264 1.00 74.25 402 SER A O 1
ATOM 3314 N N . GLY A 1 403 ? -7.829 0.900 -1.385 1.00 74.12 403 GLY A N 1
ATOM 3315 C CA . GLY A 1 403 ? -8.803 1.262 -2.435 1.00 74.12 403 GLY A CA 1
ATOM 3316 C C . GLY A 1 403 ? -8.729 0.457 -3.747 1.00 74.12 403 GLY A C 1
ATOM 3317 O O . GLY A 1 403 ? -9.619 0.564 -4.588 1.00 74.12 403 GLY A O 1
ATOM 3318 N N . SER A 1 404 ? -7.750 -0.436 -3.909 1.00 81.56 404 SER A N 1
ATOM 3319 C CA . SER A 1 404 ? -7.536 -1.213 -5.148 1.00 81.56 404 SER A CA 1
ATOM 3320 C C . SER A 1 404 ? -8.555 -2.338 -5.438 1.00 81.56 404 SER A C 1
ATOM 3322 O O . SER A 1 404 ? -8.441 -3.023 -6.449 1.00 81.56 404 SER A O 1
ATOM 3324 N N . GLY A 1 405 ? -9.580 -2.540 -4.597 1.00 85.69 405 GLY A N 1
ATOM 3325 C CA . GLY A 1 405 ? -10.664 -3.514 -4.843 1.00 85.69 405 GLY A CA 1
ATOM 3326 C C . GLY A 1 405 ? -10.516 -4.888 -4.168 1.00 85.69 405 GLY A C 1
ATOM 3327 O O . GLY A 1 405 ? -11.290 -5.802 -4.471 1.00 85.69 405 GLY A O 1
ATOM 3328 N N . LYS A 1 406 ? -9.568 -5.029 -3.230 1.00 87.44 406 LYS A N 1
ATOM 3329 C CA . LYS A 1 406 ? -9.306 -6.248 -2.436 1.00 87.44 406 LYS A CA 1
ATOM 3330 C C . LYS A 1 406 ? -10.559 -6.834 -1.771 1.00 87.44 406 LYS A C 1
ATOM 3332 O O . LYS A 1 406 ? -10.935 -7.973 -2.036 1.00 87.44 406 LYS A O 1
ATOM 3337 N N . THR A 1 407 ? -11.242 -6.030 -0.958 1.00 86.38 407 THR A N 1
ATOM 3338 C CA . THR A 1 407 ? -12.371 -6.473 -0.126 1.00 86.38 407 THR A CA 1
ATOM 3339 C C . THR A 1 407 ? -13.577 -6.929 -0.949 1.00 86.38 407 THR A C 1
ATOM 3341 O O . THR A 1 407 ? -14.159 -7.976 -0.662 1.00 86.38 407 THR A O 1
ATOM 3344 N N . GLU A 1 408 ? -13.921 -6.204 -2.018 1.00 87.56 408 GLU A N 1
ATOM 3345 C CA . GLU A 1 408 ? -15.002 -6.596 -2.939 1.00 87.56 408 GLU A CA 1
ATOM 3346 C C . GLU A 1 408 ? -14.705 -7.928 -3.623 1.00 87.56 408 GLU A C 1
ATOM 3348 O O . GLU A 1 408 ? -15.550 -8.818 -3.730 1.00 87.56 408 GLU A O 1
ATOM 3353 N N . SER A 1 409 ? -13.455 -8.104 -4.016 1.00 90.19 409 SER A N 1
ATOM 3354 C CA . SER A 1 409 ? -13.000 -9.309 -4.681 1.00 90.19 409 SER A CA 1
ATOM 3355 C C . SER A 1 409 ? -12.964 -10.524 -3.749 1.00 90.19 409 SER A C 1
ATOM 3357 O O . SER A 1 409 ? -13.337 -11.625 -4.156 1.00 90.19 409 SER A O 1
ATOM 3359 N N . THR A 1 410 ? -12.635 -10.330 -2.469 1.00 91.81 410 THR A N 1
ATOM 3360 C CA . THR A 1 410 ? -12.781 -11.356 -1.424 1.00 91.81 410 THR A CA 1
ATOM 3361 C C . THR A 1 410 ? -14.227 -11.848 -1.314 1.00 91.81 410 THR A C 1
ATOM 3363 O O . THR A 1 410 ? -14.454 -13.058 -1.321 1.00 91.81 410 THR A O 1
ATOM 3366 N N . LYS A 1 411 ? -15.224 -10.947 -1.294 1.00 90.69 411 LYS A N 1
ATOM 3367 C CA . LYS A 1 411 ? -16.656 -11.325 -1.263 1.00 90.69 411 LYS A CA 1
ATOM 3368 C C . LYS A 1 411 ? -17.032 -12.194 -2.468 1.00 90.69 411 LYS A C 1
ATOM 3370 O O . LYS A 1 411 ? -17.717 -13.209 -2.323 1.00 90.69 411 LYS A O 1
ATOM 3375 N N . LEU A 1 412 ? -16.551 -11.815 -3.651 1.00 93.31 412 LEU A N 1
ATOM 3376 C CA . LEU A 1 412 ? -16.796 -12.526 -4.906 1.00 93.31 412 LEU A CA 1
ATOM 3377 C C . LEU A 1 412 ? -16.168 -13.928 -4.912 1.00 93.31 412 LEU A C 1
ATOM 3379 O O . LEU A 1 412 ? -16.835 -14.890 -5.296 1.00 93.31 412 LEU A O 1
ATOM 3383 N N . MET A 1 413 ? -14.929 -14.074 -4.433 1.00 94.69 413 MET A N 1
ATOM 3384 C CA . MET A 1 413 ? -14.276 -15.383 -4.298 1.00 94.69 413 MET A CA 1
ATOM 3385 C C . MET A 1 413 ? -15.025 -16.304 -3.346 1.00 94.69 413 MET A C 1
ATOM 3387 O O . MET A 1 413 ? -15.303 -17.445 -3.706 1.00 94.69 413 MET A O 1
ATOM 3391 N N . VAL A 1 414 ? -15.401 -15.809 -2.163 1.00 93.75 414 VAL A N 1
ATOM 3392 C CA . VAL A 1 414 ? -16.174 -16.583 -1.178 1.00 93.75 414 VAL A CA 1
ATOM 3393 C C . VAL A 1 414 ? -17.483 -17.075 -1.791 1.00 93.75 414 VAL A C 1
ATOM 3395 O O . VAL A 1 414 ? -17.794 -18.263 -1.707 1.00 93.75 414 VAL A O 1
ATOM 3398 N N . SER A 1 415 ? -18.218 -16.185 -2.464 1.00 92.50 415 SER A N 1
ATOM 3399 C CA . SER A 1 415 ? -19.454 -16.532 -3.172 1.00 92.50 415 SER A CA 1
ATOM 3400 C C . SER A 1 415 ? -19.227 -17.638 -4.211 1.00 92.50 415 SER A C 1
ATOM 3402 O O . SER A 1 415 ? -20.002 -18.593 -4.293 1.00 92.50 415 SER A O 1
ATOM 3404 N N . HIS A 1 416 ? -18.133 -17.565 -4.975 1.00 94.38 416 HIS A N 1
ATOM 3405 C CA . HIS A 1 416 ? -17.809 -18.575 -5.979 1.00 94.38 416 HIS A CA 1
ATOM 3406 C C . HIS A 1 416 ? -17.405 -19.924 -5.370 1.00 94.38 416 HIS A C 1
ATOM 3408 O O . HIS A 1 416 ? -17.905 -20.955 -5.812 1.00 94.38 416 HIS A O 1
ATOM 3414 N N . ILE A 1 417 ? -16.586 -19.939 -4.313 1.00 93.88 417 ILE A N 1
ATOM 3415 C CA . ILE A 1 417 ? -16.213 -21.172 -3.597 1.00 93.88 417 ILE A CA 1
ATOM 3416 C C . ILE A 1 417 ? -17.464 -21.865 -3.039 1.00 93.88 417 ILE A C 1
ATOM 3418 O O . ILE A 1 417 ? -17.633 -23.078 -3.194 1.00 93.88 417 ILE A O 1
ATOM 3422 N N . ILE A 1 418 ? -18.378 -21.096 -2.440 1.00 91.31 418 ILE A N 1
ATOM 3423 C CA . ILE A 1 418 ? -19.669 -21.602 -1.954 1.00 91.31 418 ILE A CA 1
ATOM 3424 C C . ILE A 1 418 ? -20.487 -22.200 -3.110 1.00 91.31 418 ILE A C 1
ATOM 3426 O O . ILE A 1 418 ? -21.026 -23.302 -2.980 1.00 91.31 418 ILE A O 1
ATOM 3430 N N . TYR A 1 419 ? -20.532 -21.525 -4.263 1.00 90.62 419 TYR A N 1
ATOM 3431 C CA . TYR A 1 419 ? -21.216 -22.013 -5.465 1.00 90.62 419 TYR A CA 1
ATOM 3432 C C . TYR A 1 419 ? -20.628 -23.332 -6.005 1.00 90.62 419 TYR A C 1
ATOM 3434 O O . TYR A 1 419 ? -21.368 -24.232 -6.438 1.00 90.62 419 TYR A O 1
ATOM 3442 N N . CYS A 1 420 ? -19.300 -23.479 -5.964 1.00 90.19 420 CYS A N 1
ATOM 3443 C CA . CYS A 1 420 ? -18.598 -24.694 -6.377 1.00 90.19 420 CYS A CA 1
ATOM 3444 C C . CYS A 1 420 ? -18.838 -25.863 -5.413 1.00 90.19 420 CYS A C 1
ATOM 3446 O O . CYS A 1 420 ? -19.066 -26.978 -5.883 1.00 90.19 420 CYS A O 1
ATOM 3448 N N . SER A 1 421 ? -18.906 -25.606 -4.101 1.00 87.19 421 SER A N 1
ATOM 3449 C CA . SER A 1 421 ? -19.210 -26.618 -3.070 1.00 87.19 421 SER A CA 1
ATOM 3450 C C . SER A 1 421 ? -20.611 -27.244 -3.201 1.00 87.19 421 SER A C 1
ATOM 3452 O O . SER A 1 421 ? -20.868 -28.339 -2.694 1.00 87.19 421 SER A O 1
ATOM 3454 N N . GLY A 1 422 ? -21.505 -26.598 -3.956 1.00 75.88 422 GLY A N 1
ATOM 3455 C CA . GLY A 1 422 ? -22.808 -27.128 -4.351 1.00 75.88 422 GLY A CA 1
ATOM 3456 C C . GLY A 1 422 ? -23.953 -26.798 -3.385 1.00 75.88 422 GLY A C 1
ATOM 3457 O O . GLY A 1 422 ? -23.770 -26.536 -2.199 1.00 75.88 422 GLY A O 1
ATOM 3458 N N . ASN A 1 423 ? -25.183 -26.855 -3.910 1.00 60.12 423 ASN A N 1
ATOM 3459 C CA . ASN A 1 423 ? -26.422 -26.492 -3.201 1.00 60.12 423 ASN A CA 1
ATOM 3460 C C . ASN A 1 423 ? -26.951 -27.571 -2.231 1.00 60.12 423 ASN A C 1
ATOM 3462 O O . ASN A 1 423 ? -28.059 -27.440 -1.721 1.00 60.12 423 ASN A O 1
ATOM 3466 N N . SER A 1 424 ? -26.215 -28.661 -1.993 1.00 53.31 424 SER A N 1
ATOM 3467 C CA . SER A 1 424 ? -26.643 -29.751 -1.096 1.00 53.31 424 SER A CA 1
ATOM 3468 C C . SER A 1 424 ? -26.316 -29.508 0.387 1.00 53.31 424 SER A C 1
ATOM 3470 O O . SER A 1 424 ? -26.470 -30.422 1.196 1.00 53.31 424 SER A O 1
ATOM 3472 N N . GLY A 1 425 ? -25.796 -28.324 0.725 1.00 60.09 425 GLY A N 1
ATOM 3473 C CA . GLY A 1 425 ? -25.424 -27.916 2.081 1.00 60.09 425 GLY A CA 1
ATOM 3474 C C . GLY A 1 425 ? -26.454 -27.002 2.749 1.00 60.09 425 GLY A C 1
ATOM 3475 O O . GLY A 1 425 ? -27.479 -26.649 2.167 1.00 60.09 425 GLY A O 1
ATOM 3476 N N . ASP A 1 426 ? -26.157 -26.612 3.984 1.00 74.94 426 ASP A N 1
ATOM 3477 C CA . ASP A 1 426 ? -26.933 -25.642 4.751 1.00 74.94 426 ASP A CA 1
ATOM 3478 C C . ASP A 1 426 ? -26.864 -24.253 4.084 1.00 74.94 426 ASP A C 1
ATOM 3480 O O . ASP A 1 426 ? -25.870 -23.531 4.184 1.00 74.94 426 ASP A O 1
ATOM 3484 N N . ARG A 1 427 ? -27.927 -23.886 3.357 1.00 81.81 427 ARG A N 1
ATOM 3485 C CA . ARG A 1 427 ? -28.029 -22.588 2.672 1.00 81.81 427 ARG A CA 1
ATOM 3486 C C . ARG A 1 427 ? -28.020 -21.417 3.655 1.00 81.81 427 ARG A C 1
ATOM 3488 O O . ARG A 1 427 ? -27.616 -20.318 3.285 1.00 81.81 427 ARG A O 1
ATOM 3495 N N . GLU A 1 428 ? -28.459 -21.635 4.891 1.00 84.50 428 GLU A N 1
ATOM 3496 C CA . GLU A 1 428 ? -28.428 -20.609 5.926 1.00 84.50 428 GLU A CA 1
ATOM 3497 C C . GLU A 1 428 ? -26.988 -20.332 6.365 1.00 84.50 428 GLU A C 1
ATOM 3499 O O . GLU A 1 428 ? -26.582 -19.171 6.398 1.00 84.50 428 GLU A O 1
ATOM 3504 N N . LEU A 1 429 ? -26.183 -21.378 6.580 1.00 87.31 429 LEU A N 1
ATOM 3505 C CA . LEU A 1 429 ? -24.743 -21.244 6.828 1.00 87.31 429 LEU A CA 1
ATOM 3506 C C . LEU A 1 429 ? -24.043 -20.490 5.688 1.00 87.31 429 LEU A C 1
ATOM 3508 O O . LEU A 1 429 ? -23.278 -19.564 5.942 1.00 87.31 429 LEU A O 1
ATOM 3512 N N . GLN A 1 430 ? -24.324 -20.848 4.433 1.00 87.12 430 GLN A N 1
ATOM 3513 C CA . GLN A 1 430 ? -23.734 -20.184 3.264 1.00 87.12 430 GLN A CA 1
ATOM 3514 C C . GLN A 1 430 ? -24.055 -18.682 3.224 1.00 87.12 430 GLN A C 1
ATOM 3516 O O . GLN A 1 430 ? -23.159 -17.864 3.015 1.00 87.12 430 GLN A O 1
ATOM 3521 N N . ASN A 1 431 ? -25.315 -18.310 3.473 1.00 87.38 431 ASN A N 1
ATOM 3522 C CA . ASN A 1 431 ? -25.723 -16.907 3.540 1.00 87.38 431 ASN A CA 1
ATOM 3523 C C . ASN A 1 431 ? -25.037 -16.175 4.700 1.00 87.38 431 ASN A C 1
ATOM 3525 O O . ASN A 1 431 ? -24.566 -15.056 4.511 1.00 87.38 431 ASN A O 1
ATOM 3529 N N . ARG A 1 432 ? -24.925 -16.812 5.875 1.00 90.50 432 ARG A N 1
ATOM 3530 C CA . ARG A 1 432 ? -24.206 -16.242 7.025 1.00 90.50 432 ARG A CA 1
ATOM 3531 C C . ARG A 1 432 ? -22.743 -15.967 6.679 1.00 90.50 432 ARG A C 1
ATOM 3533 O O . ARG A 1 432 ? -22.277 -14.868 6.927 1.00 90.50 432 ARG A O 1
ATOM 3540 N N . ILE A 1 433 ? -22.038 -16.892 6.026 1.00 91.44 433 ILE A N 1
ATOM 3541 C CA . ILE A 1 433 ? -20.634 -16.681 5.619 1.00 91.44 433 ILE A CA 1
ATOM 3542 C C . ILE A 1 433 ? -20.486 -15.447 4.712 1.00 91.44 433 ILE A C 1
ATOM 3544 O O . ILE A 1 433 ? -19.566 -14.649 4.890 1.00 91.44 433 ILE A O 1
ATOM 3548 N N . ILE A 1 434 ? -21.398 -15.261 3.752 1.00 88.81 434 ILE A N 1
ATOM 3549 C CA . ILE A 1 434 ? -21.377 -14.105 2.839 1.00 88.81 434 ILE A CA 1
ATOM 3550 C C . ILE A 1 434 ? -21.654 -12.798 3.601 1.00 88.81 434 ILE A C 1
ATOM 3552 O O . ILE A 1 434 ? -20.983 -11.789 3.381 1.00 88.81 434 ILE A O 1
ATOM 3556 N N . GLU A 1 435 ? -22.612 -12.817 4.527 1.00 90.12 435 GLU A N 1
ATOM 3557 C CA . GLU A 1 435 ? -23.022 -11.654 5.321 1.00 90.12 435 GLU A CA 1
ATOM 3558 C C . GLU A 1 435 ? -22.005 -11.238 6.395 1.00 90.12 435 GLU A C 1
ATOM 3560 O O . GLU A 1 435 ? -22.101 -10.135 6.934 1.00 90.12 435 GLU A O 1
ATOM 3565 N N . THR A 1 436 ? -20.996 -12.066 6.680 1.00 91.50 436 THR A N 1
ATOM 3566 C CA . THR A 1 436 ? -19.940 -11.734 7.642 1.00 91.50 436 THR A CA 1
ATOM 3567 C C . THR A 1 436 ? -19.140 -10.505 7.218 1.00 91.50 436 THR A C 1
ATOM 3569 O O . THR A 1 436 ? -18.868 -9.648 8.052 1.00 91.50 436 THR A O 1
ATOM 3572 N N . SER A 1 437 ? -18.781 -10.378 5.935 1.00 90.12 437 SER A N 1
ATOM 3573 C CA . SER A 1 437 ? -17.951 -9.247 5.485 1.00 90.12 437 SER A CA 1
ATOM 3574 C C . SER A 1 437 ? -18.660 -7.892 5.645 1.00 90.12 437 SER A C 1
ATOM 3576 O O . SER A 1 437 ? -18.096 -7.041 6.327 1.00 90.12 437 SER A O 1
ATOM 3578 N N . PRO A 1 438 ? -19.903 -7.689 5.150 1.00 91.69 438 PRO A N 1
ATOM 3579 C CA . PRO A 1 438 ? -20.631 -6.436 5.368 1.00 91.69 438 PRO A CA 1
ATOM 3580 C C . PRO A 1 438 ? -20.781 -6.033 6.839 1.00 91.69 438 PRO A C 1
ATOM 3582 O O . PRO A 1 438 ? -20.751 -4.840 7.139 1.00 91.69 438 PRO A O 1
ATOM 3585 N N . LEU A 1 439 ? -20.940 -7.007 7.744 1.00 93.69 439 LEU A N 1
ATOM 3586 C CA . LEU A 1 439 ? -21.045 -6.733 9.176 1.00 93.69 439 LEU A CA 1
ATOM 3587 C C . LEU A 1 439 ? -19.715 -6.245 9.749 1.00 93.69 439 LEU A C 1
ATOM 3589 O O . LEU A 1 439 ? -19.683 -5.223 10.425 1.00 93.69 439 LEU A O 1
ATOM 3593 N N . LEU A 1 440 ? -18.615 -6.938 9.452 1.00 93.62 440 LEU A N 1
ATOM 3594 C CA . LEU A 1 440 ? -17.291 -6.529 9.921 1.00 93.62 440 LEU A CA 1
ATOM 3595 C C . LEU A 1 440 ? -16.863 -5.189 9.333 1.00 93.62 440 LEU A C 1
ATOM 3597 O O . LEU A 1 440 ? -16.252 -4.399 10.036 1.00 93.62 440 LEU A O 1
ATOM 3601 N N . GLU A 1 441 ? -17.221 -4.896 8.083 1.00 92.50 441 GLU A N 1
ATOM 3602 C CA . GLU A 1 441 ? -16.937 -3.602 7.457 1.00 92.50 441 GLU A CA 1
ATOM 3603 C C . GLU A 1 441 ? -17.634 -2.452 8.190 1.00 92.50 441 GLU A C 1
ATOM 3605 O O . GLU A 1 441 ? -17.038 -1.398 8.381 1.00 92.50 441 GLU A O 1
ATOM 3610 N N . ALA A 1 442 ? -18.852 -2.650 8.699 1.00 94.62 442 ALA A N 1
ATOM 3611 C CA . ALA A 1 442 ? -19.542 -1.603 9.448 1.00 94.62 442 ALA A CA 1
ATOM 3612 C C . ALA A 1 442 ? -18.799 -1.192 10.737 1.00 94.62 442 ALA A C 1
ATOM 3614 O O . ALA A 1 442 ? -18.840 -0.020 11.111 1.00 94.62 442 ALA A O 1
ATOM 3615 N N . PHE A 1 443 ? -18.106 -2.132 11.393 1.00 96.25 443 PHE A N 1
ATOM 3616 C CA . PHE A 1 443 ? -17.347 -1.895 12.632 1.00 96.25 443 PHE A CA 1
ATOM 3617 C C . PHE A 1 443 ? -15.828 -1.750 12.422 1.00 96.25 443 PHE A C 1
ATOM 3619 O O . PHE A 1 443 ? -15.129 -1.264 13.302 1.00 96.25 443 PHE A O 1
ATOM 3626 N N . GLY A 1 444 ? -15.285 -2.185 11.292 1.00 93.00 444 GLY A N 1
ATOM 3627 C CA . GLY A 1 444 ? -13.843 -2.254 11.049 1.00 93.00 444 GLY A CA 1
ATOM 3628 C C . GLY A 1 444 ? -13.363 -1.383 9.891 1.00 93.00 444 GLY A C 1
ATOM 3629 O O . GLY A 1 444 ? -12.153 -1.234 9.709 1.00 93.00 444 GLY A O 1
ATOM 3630 N N . ASN A 1 445 ? -14.277 -0.788 9.119 1.00 92.50 445 ASN A N 1
ATOM 3631 C CA . ASN A 1 445 ? -13.931 0.139 8.049 1.00 92.50 445 ASN A CA 1
ATOM 3632 C C . ASN A 1 445 ? -14.243 1.591 8.420 1.00 92.50 445 ASN A C 1
ATOM 3634 O O . ASN A 1 445 ? -15.124 1.888 9.234 1.00 92.50 445 ASN A O 1
ATOM 3638 N N . ALA A 1 446 ? -13.497 2.492 7.789 1.00 90.69 446 ALA A N 1
ATOM 3639 C CA . ALA A 1 446 ? -13.664 3.928 7.914 1.00 90.69 446 ALA A CA 1
ATOM 3640 C C . ALA A 1 446 ? -13.324 4.643 6.600 1.00 90.69 446 ALA A C 1
ATOM 3642 O O . ALA A 1 446 ? -12.656 4.088 5.722 1.00 90.69 446 ALA A O 1
ATOM 3643 N N . GLN A 1 447 ? -13.755 5.900 6.486 1.00 88.38 447 GLN A N 1
ATOM 3644 C CA . GLN A 1 447 ? -13.365 6.770 5.379 1.00 88.38 447 GLN A CA 1
ATOM 3645 C C . GLN A 1 447 ? -11.979 7.371 5.640 1.00 88.38 447 GLN A C 1
ATOM 3647 O O . GLN A 1 447 ? -11.750 7.983 6.684 1.00 88.38 447 GLN A O 1
ATOM 3652 N N . THR A 1 448 ? -11.093 7.240 4.654 1.00 80.94 448 THR A N 1
ATOM 3653 C CA . THR A 1 448 ? -9.779 7.894 4.579 1.00 80.94 448 THR A CA 1
ATOM 3654 C C . THR A 1 448 ? -9.723 8.837 3.377 1.00 80.94 448 THR A C 1
ATOM 3656 O O . THR A 1 448 ? -10.618 8.825 2.527 1.00 80.94 448 THR A O 1
ATOM 3659 N N . CYS A 1 449 ? -8.639 9.604 3.243 1.00 75.56 449 CYS A N 1
ATOM 3660 C CA . CYS A 1 449 ? -8.410 10.475 2.082 1.00 75.56 449 CYS A CA 1
ATOM 3661 C C . CYS A 1 449 ? -8.435 9.736 0.728 1.00 75.56 449 CYS A C 1
ATOM 3663 O O . CYS A 1 449 ? -8.736 10.345 -0.296 1.00 75.56 449 CYS A O 1
ATOM 3665 N N . MET A 1 450 ? -8.111 8.438 0.717 1.00 68.62 450 MET A N 1
ATOM 3666 C CA . MET A 1 450 ? -7.977 7.632 -0.505 1.00 68.62 450 MET A CA 1
ATOM 3667 C C . MET A 1 450 ? -9.190 6.732 -0.772 1.00 68.62 450 MET A C 1
ATOM 3669 O O . MET A 1 450 ? -9.438 6.355 -1.914 1.00 68.62 450 MET A O 1
ATOM 3673 N N . ASN A 1 451 ? -9.939 6.344 0.266 1.00 76.06 451 ASN A N 1
ATOM 3674 C CA . ASN A 1 451 ? -11.010 5.358 0.149 1.00 76.06 451 ASN A CA 1
ATOM 3675 C C . ASN A 1 451 ? -12.137 5.631 1.156 1.00 76.06 451 ASN A C 1
ATOM 3677 O O . ASN A 1 451 ? -11.900 5.740 2.356 1.00 76.06 451 ASN A O 1
ATOM 3681 N N . GLN A 1 452 ? -13.379 5.666 0.669 1.00 84.00 452 GLN A N 1
ATOM 3682 C CA . GLN A 1 452 ? -14.572 5.891 1.490 1.00 84.00 452 GLN A CA 1
ATOM 3683 C C . GLN A 1 452 ? -14.943 4.703 2.392 1.00 84.00 452 GLN A C 1
ATOM 3685 O O . GLN A 1 452 ? -15.637 4.904 3.381 1.00 84.00 452 GLN A O 1
ATOM 3690 N N . ASN A 1 453 ? -14.488 3.487 2.072 1.00 86.38 453 ASN A N 1
ATOM 3691 C CA . ASN A 1 453 ? -14.757 2.260 2.831 1.00 86.38 453 ASN A CA 1
ATOM 3692 C C . ASN A 1 453 ? -13.453 1.456 3.003 1.00 86.38 453 ASN A C 1
ATOM 3694 O O . ASN A 1 453 ? -13.282 0.374 2.439 1.00 86.38 453 ASN A O 1
ATOM 3698 N N . SER A 1 454 ? -12.477 2.038 3.703 1.00 84.50 454 SER A N 1
ATOM 3699 C CA . SER A 1 454 ? -11.143 1.464 3.907 1.00 84.50 454 SER A CA 1
ATOM 3700 C C . SER A 1 454 ? -11.132 0.500 5.087 1.00 84.50 454 SER A C 1
ATOM 3702 O O . SER A 1 454 ? -11.443 0.906 6.206 1.00 84.50 454 SER A O 1
ATOM 3704 N N . SER A 1 455 ? -10.734 -0.758 4.871 1.00 87.25 455 SER A N 1
ATOM 3705 C CA . SER A 1 455 ? -10.536 -1.717 5.963 1.00 87.25 455 SER A CA 1
ATOM 3706 C C . SER A 1 455 ? -9.357 -1.321 6.842 1.00 87.25 455 SER A C 1
ATOM 3708 O O . SER A 1 455 ? -8.218 -1.215 6.377 1.00 87.25 455 SER A O 1
ATOM 3710 N N . ARG A 1 456 ? -9.646 -1.103 8.128 1.00 86.75 456 ARG A N 1
ATOM 3711 C CA . ARG A 1 456 ? -8.678 -0.702 9.159 1.00 86.75 456 ARG A CA 1
ATOM 3712 C C . ARG A 1 456 ? -8.320 -1.860 10.094 1.00 86.75 456 ARG A C 1
ATOM 3714 O O . ARG A 1 456 ? -7.986 -1.649 11.254 1.00 86.75 456 ARG A O 1
ATOM 3721 N N . PHE A 1 457 ? -8.451 -3.082 9.588 1.00 87.00 457 PHE A N 1
ATOM 3722 C CA . PHE A 1 457 ? -8.047 -4.329 10.223 1.00 87.00 457 PHE A CA 1
ATOM 3723 C C . PHE A 1 457 ? -7.764 -5.370 9.132 1.00 87.00 457 PHE A C 1
ATOM 3725 O O . PHE A 1 457 ? -8.300 -5.305 8.024 1.00 87.00 457 PHE A O 1
ATOM 3732 N N . GLY A 1 458 ? -6.925 -6.340 9.462 1.00 85.69 458 GLY A N 1
ATOM 3733 C CA . GLY A 1 458 ? -6.672 -7.539 8.687 1.00 85.69 458 GLY A CA 1
ATOM 3734 C C . GLY A 1 458 ? -7.720 -8.617 8.926 1.00 85.69 458 GLY A C 1
ATOM 3735 O O . GLY A 1 458 ? -8.068 -8.908 10.070 1.00 85.69 458 GLY A O 1
ATOM 3736 N N . LYS A 1 459 ? -8.196 -9.247 7.853 1.00 89.31 459 LYS A N 1
ATOM 3737 C CA . LYS A 1 459 ? -9.208 -10.306 7.896 1.00 89.31 459 LYS A CA 1
ATOM 3738 C C . LYS A 1 459 ? -8.659 -11.580 7.266 1.00 89.31 459 LYS A C 1
ATOM 3740 O O . LYS A 1 459 ? -8.375 -11.617 6.072 1.00 89.31 459 LYS A O 1
ATOM 3745 N N . TYR A 1 460 ? -8.591 -12.653 8.045 1.00 91.75 460 TYR A N 1
ATOM 3746 C CA . TYR A 1 460 ? -8.326 -14.000 7.536 1.00 91.75 460 TYR A CA 1
ATOM 3747 C C . TYR A 1 460 ? -9.592 -14.841 7.691 1.00 91.75 460 TYR A C 1
ATOM 3749 O O . TYR A 1 460 ? -9.972 -15.234 8.798 1.00 91.75 460 TYR A O 1
ATOM 3757 N N . LEU A 1 461 ? -10.278 -15.087 6.575 1.00 93.94 461 LEU A N 1
ATOM 3758 C CA . LEU A 1 461 ? -11.477 -15.920 6.531 1.00 93.94 461 LEU A CA 1
ATOM 3759 C C . LEU A 1 461 ? -11.079 -17.347 6.168 1.00 93.94 461 LEU A C 1
ATOM 3761 O O . LEU A 1 461 ? -10.677 -17.610 5.040 1.00 93.94 461 LEU A O 1
ATOM 3765 N N . GLN A 1 462 ? -11.240 -18.268 7.107 1.00 93.75 462 GLN A N 1
ATOM 3766 C CA . GLN A 1 462 ? -11.013 -19.694 6.920 1.00 93.75 462 GLN A CA 1
ATOM 3767 C C . GLN A 1 462 ? -12.345 -20.397 6.646 1.00 93.75 462 GLN A C 1
ATOM 3769 O O . GLN A 1 462 ? -13.227 -20.405 7.504 1.00 93.75 462 GLN A O 1
ATOM 3774 N N . LEU A 1 463 ? -12.498 -21.019 5.479 1.00 94.00 463 LEU A N 1
ATOM 3775 C CA . LEU A 1 463 ? -13.643 -21.872 5.153 1.00 94.00 463 LEU A CA 1
ATOM 3776 C C . LEU A 1 463 ? -13.281 -23.336 5.426 1.00 94.00 463 LEU A C 1
ATOM 3778 O O . LEU A 1 463 ? -12.246 -23.807 4.958 1.00 94.00 463 LEU A O 1
ATOM 3782 N N . ASN A 1 464 ? -14.131 -24.056 6.158 1.00 92.50 464 ASN A N 1
ATOM 3783 C CA . ASN A 1 464 ? -13.902 -25.448 6.550 1.00 92.50 464 ASN A CA 1
ATOM 3784 C C . ASN A 1 464 ? -14.702 -26.401 5.657 1.00 92.50 464 ASN A C 1
ATOM 3786 O O . ASN A 1 464 ? -15.918 -26.243 5.492 1.00 92.50 464 ASN A O 1
ATOM 3790 N N . PHE A 1 465 ? -14.033 -27.430 5.143 1.00 90.62 465 PHE A N 1
ATOM 3791 C CA . PHE A 1 465 ? -14.595 -28.436 4.251 1.00 90.62 465 PHE A CA 1
ATOM 3792 C C . PHE A 1 465 ? -14.404 -29.847 4.803 1.00 90.62 465 PHE A C 1
ATOM 3794 O O . PHE A 1 465 ? -13.405 -30.173 5.440 1.00 90.62 465 PHE A O 1
ATOM 3801 N N . THR A 1 466 ? -15.370 -30.709 4.502 1.00 87.31 466 THR A N 1
ATOM 3802 C CA . THR A 1 466 ? -15.183 -32.166 4.589 1.00 87.31 466 THR A CA 1
ATOM 3803 C C . THR A 1 466 ? -14.235 -32.668 3.501 1.00 87.31 466 THR A C 1
ATOM 3805 O O . THR A 1 466 ? -14.089 -32.025 2.461 1.00 87.31 466 THR A O 1
ATOM 3808 N N . ASP A 1 467 ? -13.731 -33.893 3.655 1.00 83.12 467 ASP A N 1
ATOM 3809 C CA . ASP A 1 467 ? -12.943 -34.592 2.627 1.00 83.12 467 ASP A CA 1
ATOM 3810 C C . ASP A 1 467 ? -13.644 -34.687 1.265 1.00 83.12 467 ASP A C 1
ATOM 3812 O O . ASP A 1 467 ? -12.991 -34.772 0.227 1.00 83.12 467 ASP A O 1
ATOM 3816 N N . ASN A 1 468 ? -14.979 -34.642 1.244 1.00 83.69 468 ASN A N 1
ATOM 3817 C CA . ASN A 1 468 ? -15.783 -34.671 0.021 1.00 83.69 468 ASN A CA 1
ATOM 3818 C C . ASN A 1 468 ? -16.031 -33.272 -0.577 1.00 83.69 468 ASN A C 1
ATOM 3820 O O . ASN A 1 468 ? -16.898 -33.125 -1.437 1.00 83.69 468 ASN A O 1
ATOM 3824 N N . GLY A 1 469 ? -15.342 -32.231 -0.098 1.00 86.38 469 GLY A N 1
ATOM 3825 C CA . GLY A 1 469 ? -15.435 -30.867 -0.628 1.00 86.38 469 GLY A CA 1
ATOM 3826 C C . GLY A 1 469 ? -16.705 -30.106 -0.231 1.00 86.38 469 GLY A C 1
ATOM 3827 O O . GLY A 1 469 ? -17.008 -29.062 -0.816 1.00 86.38 469 GLY A O 1
ATOM 3828 N N . ARG A 1 470 ? -17.476 -30.599 0.748 1.00 87.81 470 ARG A N 1
ATOM 3829 C CA . ARG A 1 470 ? -18.661 -29.893 1.273 1.00 87.81 470 ARG A CA 1
ATOM 3830 C C . ARG A 1 470 ? -18.277 -28.920 2.373 1.00 87.81 470 ARG A C 1
ATOM 3832 O O . ARG A 1 470 ? -17.617 -29.342 3.321 1.00 87.81 470 ARG A O 1
ATOM 3839 N N . ILE A 1 471 ? -18.746 -27.680 2.265 1.00 90.06 471 ILE A N 1
ATOM 3840 C CA . ILE A 1 471 ? -18.587 -26.662 3.304 1.00 90.06 471 ILE A CA 1
ATOM 3841 C C . ILE A 1 471 ? -19.374 -27.046 4.564 1.00 90.06 471 ILE A C 1
ATOM 3843 O O . ILE A 1 471 ? -20.539 -27.439 4.483 1.00 90.06 471 ILE A O 1
ATOM 3847 N N . VAL A 1 472 ? -18.724 -26.964 5.723 1.00 89.56 472 VAL A N 1
ATOM 3848 C CA . VAL A 1 472 ? -19.313 -27.318 7.031 1.00 89.56 472 VAL A CA 1
ATOM 3849 C C . VAL A 1 472 ? -19.262 -26.190 8.043 1.00 89.56 472 VAL A C 1
ATOM 3851 O O . VAL A 1 472 ? -19.975 -26.244 9.036 1.00 89.56 472 VAL A O 1
ATOM 3854 N N . GLY A 1 473 ? -18.442 -25.173 7.800 1.00 91.62 473 GLY A N 1
ATOM 3855 C CA . GLY A 1 473 ? -18.337 -24.013 8.667 1.00 91.62 473 GLY A CA 1
ATOM 3856 C C . GLY A 1 473 ? -17.316 -23.016 8.149 1.00 91.62 473 GLY A C 1
ATOM 3857 O O . GLY A 1 473 ? -16.673 -23.239 7.122 1.00 91.62 473 GLY A O 1
ATOM 3858 N N . ALA A 1 474 ? -17.143 -21.934 8.888 1.00 92.81 474 ALA A N 1
ATOM 3859 C CA . ALA A 1 474 ? -16.104 -20.948 8.656 1.00 92.81 474 ALA A CA 1
ATOM 3860 C C . ALA A 1 474 ? -15.595 -20.382 9.984 1.00 92.81 474 ALA A C 1
ATOM 3862 O O . ALA A 1 474 ? -16.227 -20.534 11.031 1.00 92.81 474 ALA A O 1
ATOM 3863 N N . LYS A 1 475 ? -14.437 -19.733 9.939 1.00 92.38 475 LYS A N 1
ATOM 3864 C CA . LYS A 1 475 ? -13.873 -18.993 11.060 1.00 92.38 475 LYS A CA 1
ATOM 3865 C C . LYS A 1 475 ? -13.191 -17.735 10.545 1.00 92.38 475 LYS A C 1
ATOM 3867 O O . LYS A 1 475 ? -12.402 -17.798 9.609 1.00 92.38 475 LYS A O 1
ATOM 3872 N N . VAL A 1 476 ? -13.496 -16.605 11.162 1.00 92.00 476 VAL A N 1
ATOM 3873 C CA . VAL A 1 476 ? -12.828 -15.332 10.916 1.00 92.00 476 VAL A CA 1
ATOM 3874 C C . VAL A 1 476 ? -11.794 -15.098 11.998 1.00 92.00 476 VAL A C 1
ATOM 3876 O O . VAL A 1 476 ? -12.081 -15.245 13.186 1.00 92.00 476 VAL A O 1
ATOM 3879 N N . TYR A 1 477 ? -10.605 -14.706 11.569 1.00 89.75 477 TYR A N 1
ATOM 3880 C CA . TYR A 1 477 ? -9.586 -14.128 12.423 1.00 89.75 477 TYR A CA 1
ATOM 3881 C C . TYR A 1 477 ? -9.422 -12.659 12.042 1.00 89.75 477 TYR A C 1
ATOM 3883 O O . TYR A 1 477 ? -9.352 -12.317 10.858 1.00 89.75 477 TYR A O 1
ATOM 3891 N N . GLU A 1 478 ? -9.401 -11.813 13.059 1.00 87.44 478 GLU A N 1
ATOM 3892 C CA . GLU A 1 478 ? -9.119 -10.389 12.954 1.00 87.44 478 GLU A CA 1
ATOM 3893 C C . GLU A 1 478 ? -7.669 -10.136 13.369 1.00 87.44 478 GLU A C 1
ATOM 3895 O O . GLU A 1 478 ? -7.142 -10.807 14.254 1.00 87.44 478 GLU A O 1
ATOM 3900 N N . TYR A 1 479 ? -7.021 -9.179 12.721 1.00 83.06 479 TYR A N 1
ATOM 3901 C CA . TYR A 1 479 ? -5.653 -8.783 13.027 1.00 83.06 479 TYR A CA 1
ATOM 3902 C C . TYR A 1 479 ? -5.538 -7.263 12.926 1.00 83.06 479 TYR A C 1
ATOM 3904 O O . TYR A 1 479 ? -6.139 -6.662 12.045 1.00 83.06 479 TYR A O 1
ATOM 3912 N N . LEU A 1 480 ? -4.726 -6.634 13.777 1.00 75.88 480 LEU A N 1
ATOM 3913 C CA . LEU A 1 480 ? -4.285 -5.241 13.596 1.00 75.88 480 LEU A CA 1
ATOM 3914 C C . LEU A 1 480 ? -5.415 -4.201 13.433 1.00 75.88 480 LEU A C 1
ATOM 3916 O O . LEU A 1 480 ? -5.365 -3.379 12.521 1.00 75.88 480 LEU A O 1
ATOM 3920 N N . LEU A 1 481 ? -6.433 -4.220 14.301 1.00 85.31 481 LEU A N 1
ATOM 3921 C CA . LEU A 1 481 ? -7.445 -3.158 14.309 1.00 85.31 481 LEU A CA 1
ATOM 3922 C C . LEU A 1 481 ? -6.800 -1.801 14.650 1.00 85.31 481 LEU A C 1
ATOM 3924 O O . LEU A 1 481 ? -6.175 -1.652 15.702 1.00 85.31 481 LEU A O 1
ATOM 3928 N N . GLU A 1 482 ? -7.002 -0.792 13.802 1.00 82.94 482 GLU A N 1
ATOM 3929 C CA . GLU A 1 482 ? -6.529 0.586 14.000 1.00 82.94 482 GLU A CA 1
ATOM 3930 C C . GLU A 1 482 ? -7.367 1.321 15.064 1.00 82.94 482 GLU A C 1
ATOM 3932 O O . GLU A 1 482 ? -8.120 2.257 14.792 1.00 82.94 482 GLU A O 1
ATOM 3937 N N . LYS A 1 483 ? -7.264 0.880 16.318 1.00 83.38 483 LYS A N 1
ATOM 3938 C CA . LYS A 1 483 ? -8.048 1.419 17.439 1.00 83.38 483 LYS A CA 1
ATOM 3939 C C . LYS A 1 483 ? -7.817 2.906 17.715 1.00 83.38 483 LYS A C 1
ATOM 3941 O O . LYS A 1 483 ? -8.712 3.556 18.248 1.00 83.38 483 LYS A O 1
ATOM 3946 N N . SER A 1 484 ? -6.670 3.474 17.334 1.00 81.50 484 SER A N 1
ATOM 3947 C CA . SER A 1 484 ? -6.399 4.912 17.488 1.00 81.50 484 SER A CA 1
ATOM 3948 C C . SER A 1 484 ? -7.407 5.795 16.752 1.00 81.50 484 SER A C 1
ATOM 3950 O O . SER A 1 484 ? -7.701 6.891 17.230 1.00 81.50 484 SER A O 1
ATOM 3952 N N . ARG A 1 485 ? -8.057 5.277 15.701 1.00 86.75 485 ARG A N 1
ATOM 3953 C CA . ARG A 1 485 ? -9.143 5.952 14.974 1.00 86.75 485 ARG A CA 1
ATOM 3954 C C . ARG A 1 485 ? -10.348 6.333 15.845 1.00 86.75 485 ARG A C 1
ATOM 3956 O O . ARG A 1 485 ? -11.129 7.214 15.480 1.00 86.75 485 ARG A O 1
ATOM 3963 N N . ILE A 1 486 ? -10.513 5.689 17.002 1.00 90.75 486 ILE A N 1
ATOM 3964 C CA . ILE A 1 486 ? -11.551 6.043 17.979 1.00 90.75 486 ILE A CA 1
ATOM 3965 C C . ILE A 1 486 ? -11.285 7.399 18.619 1.00 90.75 486 ILE A C 1
ATOM 3967 O O . ILE A 1 486 ? -12.234 8.089 18.956 1.00 90.75 486 ILE A O 1
ATOM 3971 N N . VAL A 1 487 ? -10.026 7.795 18.793 1.00 87.00 487 VAL A N 1
ATOM 3972 C CA . VAL A 1 487 ? -9.665 8.999 19.557 1.00 87.00 487 VAL A CA 1
ATOM 3973 C C . VAL A 1 487 ? -9.037 10.083 18.686 1.00 87.00 487 VAL A C 1
ATOM 3975 O O . VAL A 1 487 ? -9.088 11.257 19.049 1.00 87.00 487 VAL A O 1
ATOM 3978 N N . GLN A 1 488 ? -8.496 9.708 17.525 1.00 78.94 488 GLN A N 1
ATOM 3979 C CA . GLN A 1 488 ? -7.834 10.616 16.598 1.00 78.94 488 GLN A CA 1
ATOM 3980 C C . GLN A 1 488 ? -7.964 10.123 15.152 1.00 78.94 488 GLN A C 1
ATOM 3982 O O . GLN A 1 488 ? -7.792 8.943 14.873 1.00 78.94 488 GLN A O 1
ATOM 3987 N N . HIS A 1 489 ? -8.230 11.032 14.219 1.00 78.62 489 HIS A N 1
ATOM 3988 C CA . HIS A 1 489 ? -8.201 10.774 12.777 1.00 78.62 489 HIS A CA 1
ATOM 3989 C C . HIS A 1 489 ? -7.744 12.039 12.035 1.00 78.62 489 HIS A C 1
ATOM 3991 O O . HIS A 1 489 ? -7.777 13.137 12.597 1.00 78.62 489 HIS A O 1
ATOM 3997 N N . GLY A 1 490 ? -7.245 11.878 10.806 1.00 70.25 490 GLY A N 1
ATOM 3998 C CA . GLY A 1 490 ? -6.730 12.988 10.000 1.00 70.25 490 GLY A CA 1
ATOM 3999 C C . GLY A 1 490 ? -7.827 13.914 9.464 1.00 70.25 490 GLY A C 1
ATOM 4000 O O . GLY A 1 490 ? -9.013 13.587 9.490 1.00 70.25 490 GLY A O 1
ATOM 4001 N N . SER A 1 491 ? -7.430 15.072 8.931 1.00 74.56 491 SER A N 1
ATOM 4002 C CA . SER A 1 491 ? -8.347 15.973 8.218 1.00 74.56 491 SER A CA 1
ATOM 4003 C C . SER A 1 491 ? -9.003 15.258 7.030 1.00 74.56 491 SER A C 1
ATOM 4005 O O . SER A 1 491 ? -8.311 14.576 6.277 1.00 74.56 491 SER A O 1
ATOM 4007 N N . ASN A 1 492 ? -10.310 15.458 6.828 1.00 78.94 492 ASN A N 1
ATOM 4008 C CA . ASN A 1 492 ? -11.136 14.783 5.809 1.00 78.94 492 ASN A CA 1
ATOM 4009 C C . ASN A 1 492 ? -11.286 13.255 5.984 1.00 78.94 492 ASN A C 1
ATOM 4011 O O . ASN A 1 492 ? -11.782 12.573 5.080 1.00 78.94 492 ASN A O 1
ATOM 4015 N N . GLU A 1 493 ? -10.880 12.703 7.128 1.00 85.56 493 GLU A N 1
ATOM 4016 C CA . GLU A 1 493 ? -11.157 11.317 7.499 1.00 85.56 493 GLU A CA 1
ATOM 4017 C C . GLU A 1 493 ? -12.345 11.221 8.459 1.00 85.56 493 GLU A C 1
ATOM 4019 O O . GLU A 1 493 ? -12.748 12.198 9.085 1.00 85.56 493 GLU A O 1
ATOM 4024 N N . ARG A 1 494 ? -12.905 10.018 8.593 1.00 90.81 494 ARG A N 1
ATOM 4025 C CA . ARG A 1 494 ? -13.952 9.708 9.575 1.00 90.81 494 ARG A CA 1
ATOM 4026 C C . ARG A 1 494 ? -13.496 8.590 10.509 1.00 90.81 494 ARG A C 1
ATOM 4028 O O . ARG A 1 494 ? -12.563 7.838 10.198 1.00 90.81 494 ARG A O 1
ATOM 4035 N N . THR A 1 495 ? -14.186 8.450 11.640 1.00 93.19 495 THR A N 1
ATOM 4036 C CA . THR A 1 495 ? -14.078 7.242 12.470 1.00 93.19 495 THR A CA 1
ATOM 4037 C C . THR A 1 495 ? -14.849 6.064 11.843 1.00 93.19 495 THR A C 1
ATOM 4039 O O . THR A 1 495 ? -15.293 6.143 10.693 1.00 93.19 495 THR A O 1
ATOM 4042 N N . PHE A 1 496 ? -14.993 4.946 12.557 1.00 95.94 496 PHE A N 1
ATOM 4043 C CA . PHE A 1 496 ? -15.686 3.755 12.054 1.00 95.94 496 PHE A CA 1
ATOM 4044 C C . PHE A 1 496 ? -17.155 4.021 11.701 1.00 95.94 496 PHE A C 1
ATOM 4046 O O . PHE A 1 496 ? -17.868 4.749 12.398 1.00 95.94 496 PHE A O 1
ATOM 4053 N N . HIS A 1 497 ? -17.631 3.389 10.625 1.00 96.50 497 HIS A N 1
ATOM 4054 C CA . HIS A 1 497 ? -18.937 3.689 10.032 1.00 96.50 497 HIS A CA 1
ATOM 4055 C C . HIS A 1 497 ? -20.126 3.510 10.986 1.00 96.50 497 HIS A C 1
ATOM 4057 O O . HIS A 1 497 ? -21.080 4.290 10.925 1.00 96.50 497 HIS A O 1
ATOM 4063 N N . PHE A 1 498 ? -20.076 2.525 11.891 1.00 97.69 498 PHE A N 1
ATOM 4064 C CA . PHE A 1 498 ? -21.206 2.220 12.768 1.00 97.69 498 PHE A CA 1
ATOM 4065 C C . PHE A 1 498 ? -21.614 3.391 13.670 1.00 97.69 498 PHE A C 1
ATOM 4067 O O . PHE A 1 498 ? -22.800 3.530 13.962 1.00 97.69 498 PHE A O 1
ATOM 4074 N N . PHE A 1 499 ? -20.686 4.269 14.069 1.00 97.38 499 PHE A N 1
ATOM 4075 C CA . PHE A 1 499 ? -21.046 5.445 14.867 1.00 97.38 499 PHE A CA 1
ATOM 4076 C C . PHE A 1 499 ? -21.992 6.384 14.105 1.00 97.38 499 PHE A C 1
ATOM 4078 O O . PHE A 1 499 ? -22.980 6.849 14.666 1.00 97.38 499 PHE A O 1
ATOM 4085 N N . TYR A 1 500 ? -21.763 6.595 12.809 1.00 96.38 500 TYR A N 1
ATOM 4086 C CA . TYR A 1 500 ? -22.641 7.402 11.954 1.00 96.38 500 TYR A CA 1
ATOM 4087 C C . TYR A 1 500 ? -23.980 6.695 11.701 1.00 96.38 500 TYR A C 1
ATOM 4089 O O . TYR A 1 500 ? -25.043 7.316 11.735 1.00 96.38 500 TYR A O 1
ATOM 4097 N N . TYR A 1 501 ? -23.949 5.373 11.501 1.00 97.31 501 TYR A N 1
ATOM 4098 C CA . TYR A 1 501 ? -25.160 4.563 11.342 1.00 97.31 501 TYR A CA 1
ATOM 4099 C C . TYR A 1 501 ? -26.048 4.623 12.589 1.00 97.31 501 TYR A C 1
ATOM 4101 O O . TYR A 1 501 ? -27.268 4.689 12.460 1.00 97.31 501 TYR A O 1
ATOM 4109 N N . LEU A 1 502 ? -25.450 4.643 13.783 1.00 96.75 502 LEU A N 1
ATOM 4110 C CA . LEU A 1 502 ? -26.160 4.740 15.056 1.00 96.75 502 LEU A CA 1
ATOM 4111 C C . LEU A 1 502 ? -27.010 6.019 15.128 1.00 96.75 502 LEU A C 1
ATOM 4113 O O . LEU A 1 502 ? -28.212 5.933 15.377 1.00 96.75 502 LEU A O 1
ATOM 4117 N N . PHE A 1 503 ? -26.424 7.183 14.823 1.00 95.75 503 PHE A N 1
ATOM 4118 C CA . PHE A 1 503 ? -27.145 8.465 14.824 1.00 95.75 503 PHE A CA 1
ATOM 4119 C C . PHE A 1 503 ? -28.262 8.528 13.780 1.00 95.75 503 PHE A C 1
ATOM 4121 O O . PHE A 1 503 ? -29.351 9.018 14.071 1.00 95.75 503 PHE A O 1
ATOM 4128 N N . ALA A 1 504 ? -28.015 8.025 12.569 1.00 96.31 504 ALA A N 1
ATOM 4129 C CA . ALA A 1 504 ? -29.010 8.064 11.499 1.00 96.31 504 ALA A CA 1
ATOM 4130 C C . ALA A 1 504 ? -30.138 7.028 11.677 1.00 96.31 504 ALA A C 1
ATOM 4132 O O . ALA A 1 504 ? -31.243 7.186 11.150 1.00 96.31 504 ALA A O 1
ATOM 4133 N N . GLY A 1 505 ? -29.844 5.929 12.370 1.00 96.00 505 GLY A N 1
ATOM 4134 C CA . GLY A 1 505 ? -30.679 4.738 12.421 1.00 96.00 505 GLY A CA 1
ATOM 4135 C C . GLY A 1 505 ? -31.587 4.602 13.638 1.00 96.00 505 GLY A C 1
ATOM 4136 O O . GLY A 1 505 ? -32.662 4.005 13.517 1.00 96.00 505 GLY A O 1
ATOM 4137 N N . LEU A 1 506 ? -31.172 5.124 14.795 1.00 96.38 506 LEU A N 1
ATOM 4138 C CA . LEU A 1 506 ? -31.948 5.044 16.032 1.00 96.38 506 LEU A CA 1
ATOM 4139 C C . LEU A 1 506 ? -33.218 5.904 15.979 1.00 96.38 506 LEU A C 1
ATOM 4141 O O . LEU A 1 506 ? -33.269 6.952 15.333 1.00 96.38 506 LEU A O 1
ATOM 4145 N N . ALA A 1 507 ? -34.265 5.456 16.676 1.00 94.62 507 ALA A N 1
ATOM 4146 C CA . ALA A 1 507 ? -35.455 6.272 16.886 1.00 94.62 507 ALA A CA 1
ATOM 4147 C C . ALA A 1 507 ? -35.145 7.428 17.851 1.00 94.62 507 ALA A C 1
ATOM 4149 O O . ALA A 1 507 ? -34.190 7.372 18.623 1.00 94.62 507 ALA A O 1
ATOM 4150 N N . LYS A 1 508 ? -35.970 8.480 17.847 1.00 92.38 508 LYS A N 1
ATOM 4151 C CA . LYS A 1 508 ? -35.750 9.653 18.710 1.00 92.38 508 LYS A CA 1
ATOM 4152 C C . LYS A 1 508 ? -35.793 9.286 20.198 1.00 92.38 508 LYS A C 1
ATOM 4154 O O . LYS A 1 508 ? -35.041 9.835 21.002 1.00 92.38 508 LYS A O 1
ATOM 4159 N N . GLU A 1 509 ? -36.659 8.344 20.551 1.00 93.31 509 GLU A N 1
ATOM 4160 C CA . GLU A 1 509 ? -36.781 7.792 21.896 1.00 93.31 509 GLU A CA 1
ATOM 4161 C C . GLU A 1 509 ? -35.505 7.042 22.303 1.00 93.31 509 GLU A C 1
ATOM 4163 O O . GLU A 1 509 ? -35.017 7.233 23.415 1.00 93.31 509 GLU A O 1
ATOM 4168 N N . ASP A 1 510 ? -34.918 6.267 21.384 1.00 93.81 510 ASP A N 1
ATOM 4169 C CA . ASP A 1 510 ? -33.673 5.530 21.623 1.00 93.81 510 ASP A CA 1
ATOM 4170 C C . ASP A 1 510 ? -32.467 6.475 21.721 1.00 93.81 510 ASP A C 1
ATOM 4172 O O . ASP A 1 510 ? -31.630 6.313 22.604 1.00 93.81 510 ASP A O 1
ATOM 4176 N N . LEU A 1 511 ? -32.387 7.503 20.867 1.00 95.12 511 LEU A N 1
ATOM 4177 C CA . LEU A 1 511 ? -31.366 8.553 20.981 1.00 95.12 511 LEU A CA 1
ATOM 4178 C C . LEU A 1 511 ? -31.423 9.209 22.364 1.00 95.12 511 LEU A C 1
ATOM 4180 O O . LEU A 1 511 ? -30.397 9.358 23.019 1.00 95.12 511 LEU A O 1
ATOM 4184 N N . THR A 1 512 ? -32.630 9.508 22.852 1.00 94.56 512 THR A N 1
ATOM 4185 C CA . THR A 1 512 ? -32.828 10.058 24.202 1.00 94.56 512 THR A CA 1
ATOM 4186 C C . THR A 1 512 ? -32.388 9.063 25.281 1.00 94.56 512 THR A C 1
ATOM 4188 O O . THR A 1 512 ? -31.712 9.455 26.226 1.00 94.56 512 THR A O 1
ATOM 4191 N N . TYR A 1 513 ? -32.718 7.775 25.130 1.00 94.12 513 TYR A N 1
ATOM 4192 C CA . TYR A 1 513 ? -32.305 6.711 26.053 1.00 94.12 513 TYR A CA 1
ATOM 4193 C C . TYR A 1 513 ? -30.778 6.563 26.148 1.00 94.12 513 TYR A C 1
ATOM 4195 O O . TYR A 1 513 ? -30.242 6.366 27.234 1.00 94.12 513 TYR A O 1
ATOM 4203 N N . PHE A 1 514 ? -30.067 6.702 25.028 1.00 96.56 514 PHE A N 1
ATOM 4204 C CA . PHE A 1 514 ? -28.603 6.660 24.986 1.00 96.56 514 PHE A CA 1
ATOM 4205 C C . PHE A 1 514 ? -27.934 8.019 25.244 1.00 96.56 514 PHE A C 1
ATOM 4207 O O . PHE A 1 514 ? -26.714 8.135 25.101 1.00 96.56 514 PHE A O 1
ATOM 4214 N N . HIS A 1 515 ? -28.711 9.046 25.610 1.00 96.25 515 HIS A N 1
ATOM 4215 C CA . HIS A 1 515 ? -28.237 10.418 25.802 1.00 96.25 515 HIS A CA 1
ATOM 4216 C C . HIS A 1 515 ? -27.497 10.973 24.570 1.00 96.25 515 HIS A C 1
ATOM 4218 O O . HIS A 1 515 ? -26.548 11.742 24.697 1.00 96.25 515 HIS A O 1
ATOM 4224 N N . LEU A 1 516 ? -27.895 10.546 23.371 1.00 95.75 516 LEU A N 1
ATOM 4225 C CA . LEU A 1 516 ? -27.315 10.977 22.107 1.00 95.75 516 LEU A CA 1
ATOM 4226 C C . LEU A 1 516 ? -28.012 12.245 21.608 1.00 95.75 516 LEU A C 1
ATOM 4228 O O . LEU A 1 516 ? -29.185 12.215 21.235 1.00 95.75 516 LEU A O 1
ATOM 4232 N N . ASN A 1 517 ? -27.269 13.353 21.615 1.00 91.38 517 ASN A N 1
ATOM 4233 C CA . ASN A 1 517 ? -27.733 14.662 21.151 1.00 91.38 517 ASN A CA 1
ATOM 4234 C C . ASN A 1 517 ? -27.322 14.903 19.682 1.00 91.38 517 ASN A C 1
ATOM 4236 O O . ASN A 1 517 ? -27.319 13.980 18.873 1.00 91.38 517 ASN A O 1
ATOM 4240 N N . ASP A 1 518 ? -27.000 16.146 19.319 1.00 92.00 518 ASP A N 1
ATOM 4241 C CA . ASP A 1 518 ? -26.528 16.511 17.980 1.00 92.00 518 ASP A CA 1
ATOM 4242 C C . ASP A 1 518 ? -25.158 15.854 17.702 1.00 92.00 518 ASP A C 1
ATOM 4244 O O . ASP A 1 518 ? -24.254 16.002 18.535 1.00 92.00 518 ASP A O 1
ATOM 4248 N N . PRO A 1 519 ? -24.967 15.110 16.594 1.00 93.81 519 PRO A N 1
ATOM 4249 C CA . PRO A 1 519 ? -23.730 14.366 16.335 1.00 93.81 519 PRO A CA 1
ATOM 4250 C C . PRO A 1 519 ? -22.476 15.259 16.301 1.00 93.81 519 PRO A C 1
ATOM 4252 O O . PRO A 1 519 ? -21.394 14.807 16.672 1.00 93.81 519 PRO A O 1
ATOM 4255 N N . GLU A 1 520 ? -22.615 16.540 15.955 1.00 92.00 520 GLU A N 1
ATOM 4256 C CA . GLU A 1 520 ? -21.560 17.563 15.972 1.00 92.00 520 GLU A CA 1
ATOM 4257 C C . GLU A 1 520 ? -20.992 17.842 17.379 1.00 92.00 520 GLU A C 1
ATOM 4259 O O . GLU A 1 520 ? -19.909 18.420 17.507 1.00 92.00 520 GLU A O 1
ATOM 4264 N N . THR A 1 521 ? -21.695 17.432 18.442 1.00 92.06 521 THR A N 1
ATOM 4265 C CA . THR A 1 521 ? -21.254 17.601 19.840 1.00 92.06 521 THR A CA 1
ATOM 4266 C C . THR A 1 521 ? -20.247 16.540 20.287 1.00 92.06 521 THR A C 1
ATOM 4268 O O . THR A 1 521 ? -19.645 16.677 21.352 1.00 92.06 521 THR A O 1
ATOM 4271 N N . TYR A 1 522 ? -20.022 15.491 19.491 1.00 94.12 522 TYR A N 1
ATOM 4272 C CA . TYR A 1 522 ? -19.129 14.388 19.843 1.00 94.12 522 TYR A CA 1
ATOM 4273 C C . TYR A 1 522 ? -17.764 14.536 19.178 1.00 94.12 522 TYR A C 1
ATOM 4275 O O . TYR A 1 522 ? -17.656 14.576 17.950 1.00 94.12 522 TYR A O 1
ATOM 4283 N N . ARG A 1 523 ? -16.702 14.556 19.996 1.00 91.38 523 ARG A N 1
ATOM 4284 C CA . ARG A 1 523 ? -15.310 14.784 19.567 1.00 91.38 523 ARG A CA 1
ATOM 4285 C C . ARG A 1 523 ? -14.890 13.883 18.407 1.00 91.38 523 ARG A C 1
ATOM 4287 O O . ARG A 1 523 ? -14.192 14.339 17.514 1.00 91.38 523 ARG A O 1
ATOM 4294 N N . ILE A 1 524 ? -15.315 12.623 18.423 1.00 92.31 524 ILE A N 1
ATOM 4295 C CA . ILE A 1 524 ? -14.864 11.600 17.470 1.00 92.31 524 ILE A CA 1
ATOM 4296 C C . ILE A 1 524 ? -15.622 11.627 16.135 1.00 92.31 524 ILE A C 1
ATOM 4298 O O . ILE A 1 524 ? -15.207 10.959 15.192 1.00 92.31 524 ILE A O 1
ATOM 4302 N N . LEU A 1 525 ? -16.739 12.360 16.060 1.00 92.06 525 LEU A N 1
ATOM 4303 C CA . LEU A 1 525 ? -17.542 12.522 14.841 1.00 92.06 525 LEU A CA 1
ATOM 4304 C C . LEU A 1 525 ? -17.344 13.878 14.180 1.00 92.06 525 LEU A C 1
ATOM 4306 O O . LEU A 1 525 ? -17.590 14.011 12.983 1.00 92.06 525 LEU A O 1
ATOM 4310 N N . LYS A 1 526 ? -16.935 14.871 14.969 1.00 84.19 526 LYS A N 1
ATOM 4311 C CA . LYS A 1 526 ? -16.734 16.239 14.523 1.00 84.19 526 LYS A CA 1
ATOM 4312 C C . LYS A 1 526 ? -15.607 16.318 13.497 1.00 84.19 526 LYS A C 1
ATOM 4314 O O . LYS A 1 526 ? -14.480 15.924 13.778 1.00 84.19 526 LYS A O 1
ATOM 4319 N N . ASP A 1 527 ? -15.903 16.920 12.349 1.00 79.31 527 ASP A N 1
ATOM 4320 C CA . ASP A 1 527 ? -14.883 17.235 11.356 1.00 79.31 527 ASP A CA 1
ATOM 4321 C C . ASP A 1 527 ? -14.029 18.431 11.835 1.00 79.31 527 ASP A C 1
ATOM 4323 O O . ASP A 1 527 ? -14.592 19.479 12.190 1.00 79.31 527 ASP A O 1
ATOM 4327 N N . PRO A 1 528 ? -12.684 18.331 11.845 1.00 74.12 528 PRO A N 1
ATOM 4328 C CA . PRO A 1 528 ? -11.803 19.448 12.192 1.00 74.12 528 PRO A CA 1
ATOM 4329 C C . PRO A 1 528 ? -12.017 20.710 11.338 1.00 74.12 528 PRO A C 1
ATOM 4331 O O . PRO A 1 528 ? -11.752 21.816 11.807 1.00 74.12 528 PRO A O 1
ATOM 4334 N N . SER A 1 529 ? -12.504 20.567 10.102 1.00 77.19 529 SER A N 1
ATOM 4335 C CA . SER A 1 529 ? -12.824 21.675 9.190 1.00 77.19 529 SER A CA 1
ATOM 4336 C C . SER A 1 529 ? -14.144 22.388 9.519 1.00 77.19 529 SER A C 1
ATOM 4338 O O . SER A 1 529 ? -14.409 23.468 8.989 1.00 77.19 529 SER A O 1
ATOM 4340 N N . GLY A 1 530 ? -14.962 21.822 10.415 1.00 78.06 530 GLY A N 1
ATOM 4341 C CA . GLY A 1 530 ? -16.265 22.367 10.800 1.00 78.06 530 GLY A CA 1
ATOM 4342 C C . GLY A 1 530 ? -17.418 22.001 9.861 1.00 78.06 530 GLY A C 1
ATOM 4343 O O . GLY A 1 530 ? -18.504 22.569 9.997 1.00 78.06 530 GLY A O 1
ATOM 4344 N N . GLU A 1 531 ? -17.215 21.074 8.921 1.00 83.25 531 GLU A N 1
ATOM 4345 C CA . GLU A 1 531 ? -18.309 20.495 8.140 1.00 83.25 531 GLU A CA 1
ATOM 4346 C C . GLU A 1 531 ? -19.298 19.716 9.025 1.00 83.25 531 GLU A C 1
ATOM 4348 O O . GLU A 1 531 ? -18.952 19.183 10.082 1.00 83.25 531 GLU A O 1
ATOM 4353 N N . LYS A 1 532 ? -20.563 19.661 8.587 1.00 89.56 532 LYS A N 1
ATOM 4354 C CA . LYS A 1 532 ? -21.601 18.876 9.269 1.00 89.56 532 LYS A CA 1
ATOM 4355 C C . LYS A 1 532 ? -21.295 17.387 9.178 1.00 89.56 532 LYS A C 1
ATOM 4357 O O . LYS A 1 532 ? -20.887 16.909 8.119 1.00 89.56 532 LYS A O 1
ATOM 4362 N N . VAL A 1 533 ? -21.617 16.644 10.238 1.00 90.94 533 VAL A N 1
ATOM 4363 C CA . VAL A 1 533 ? -21.424 15.184 10.285 1.00 90.94 533 VAL A CA 1
ATOM 4364 C C . VAL A 1 533 ? -22.193 14.502 9.150 1.00 90.94 533 VAL A C 1
ATOM 4366 O O . VAL A 1 533 ? -21.665 13.614 8.479 1.00 90.94 533 VAL A O 1
ATOM 4369 N N . PHE A 1 534 ? -23.413 14.980 8.891 1.00 93.19 534 PHE A N 1
ATOM 4370 C CA . PHE A 1 534 ? -24.230 14.604 7.739 1.00 93.19 534 PHE A CA 1
ATOM 4371 C C . PHE A 1 534 ? -24.369 15.806 6.789 1.00 93.19 534 PHE A C 1
ATOM 4373 O O . PHE A 1 534 ? -25.184 16.700 7.044 1.00 93.19 534 PHE A O 1
ATOM 4380 N N . PRO A 1 535 ? -23.603 15.859 5.682 1.00 88.25 535 PRO A N 1
ATOM 4381 C CA . PRO A 1 535 ? -23.589 17.018 4.786 1.00 88.25 535 PRO A CA 1
ATOM 4382 C C . PRO A 1 535 ? -24.939 17.301 4.114 1.00 88.25 535 PRO A C 1
ATOM 4384 O O . PRO A 1 535 ? -25.249 18.445 3.782 1.00 88.25 535 PRO A O 1
ATOM 4387 N N . ASN A 1 536 ? -25.748 16.264 3.876 1.00 92.25 536 ASN A N 1
ATOM 4388 C CA . ASN A 1 536 ? -27.054 16.369 3.228 1.00 92.25 536 ASN A CA 1
ATOM 4389 C C . ASN A 1 536 ? -28.000 15.226 3.648 1.00 92.25 536 ASN A C 1
ATOM 4391 O O . ASN A 1 536 ? -27.579 14.233 4.239 1.00 92.25 536 ASN A O 1
ATOM 4395 N N . GLN A 1 537 ? -29.288 15.364 3.310 1.00 93.75 537 GLN A N 1
ATOM 4396 C CA . GLN A 1 537 ? -30.317 14.367 3.641 1.00 93.75 537 GLN A CA 1
ATOM 4397 C C . GLN A 1 537 ? -30.043 12.998 3.000 1.00 93.75 537 GLN A C 1
ATOM 4399 O O . GLN A 1 537 ? -30.344 11.974 3.602 1.00 93.75 537 GLN A O 1
ATOM 4404 N N . THR A 1 538 ? -29.443 12.967 1.809 1.00 94.25 538 THR A N 1
ATOM 4405 C CA . THR A 1 538 ? -29.111 11.718 1.113 1.00 94.25 538 THR A CA 1
ATOM 4406 C C . THR A 1 538 ? -28.081 10.896 1.891 1.00 94.25 538 THR A C 1
ATOM 4408 O O . THR A 1 538 ? -28.240 9.683 2.004 1.00 94.25 538 THR A O 1
ATOM 4411 N N . ASP A 1 539 ? -27.057 11.540 2.460 1.00 92.44 539 ASP A N 1
ATOM 4412 C CA . ASP A 1 539 ? -26.046 10.885 3.304 1.00 92.44 539 ASP A CA 1
ATOM 4413 C C . ASP A 1 539 ? -26.666 10.326 4.594 1.00 92.44 539 ASP A C 1
ATOM 4415 O O . ASP A 1 539 ? -26.416 9.179 4.972 1.00 92.44 539 ASP A O 1
ATOM 4419 N N . PHE A 1 540 ? -27.560 11.101 5.220 1.00 94.88 540 PHE A N 1
ATOM 4420 C CA . PHE A 1 540 ? -28.320 10.661 6.390 1.00 94.88 540 PHE A CA 1
ATOM 4421 C C . PHE A 1 540 ? -29.204 9.442 6.075 1.00 94.88 540 PHE A C 1
ATOM 4423 O O . PHE A 1 540 ? -29.158 8.434 6.783 1.00 94.88 540 PHE A O 1
ATOM 4430 N N . ASP A 1 541 ? -29.976 9.492 4.987 1.00 96.19 541 ASP A N 1
ATOM 4431 C CA . ASP A 1 541 ? -30.862 8.399 4.571 1.00 96.19 541 ASP A CA 1
ATOM 4432 C C . ASP A 1 541 ? -30.071 7.135 4.196 1.00 96.19 541 ASP A C 1
ATOM 4434 O O . ASP A 1 541 ? -30.483 6.019 4.532 1.00 96.19 541 ASP A O 1
ATOM 4438 N N . HIS A 1 542 ? -28.902 7.296 3.568 1.00 94.94 542 HIS A N 1
ATOM 4439 C CA . HIS A 1 542 ? -27.980 6.199 3.286 1.00 94.94 542 HIS A CA 1
ATOM 4440 C C . HIS A 1 542 ? -27.464 5.547 4.577 1.00 94.94 542 HIS A C 1
ATOM 4442 O O . HIS A 1 542 ? -27.578 4.328 4.737 1.00 94.94 542 HIS A O 1
ATOM 4448 N N . CYS A 1 543 ? -26.978 6.337 5.540 1.00 96.19 543 CYS A N 1
ATOM 4449 C CA . CYS A 1 543 ? -26.537 5.831 6.844 1.00 96.19 543 CYS A CA 1
ATOM 4450 C C . CYS A 1 543 ? -27.671 5.119 7.597 1.00 96.19 543 CYS A C 1
ATOM 4452 O O . CYS A 1 543 ? -27.458 4.060 8.190 1.00 96.19 543 CYS A O 1
ATOM 4454 N N . ARG A 1 544 ? -28.901 5.637 7.512 1.00 97.25 544 ARG A N 1
ATOM 4455 C CA . ARG A 1 544 ? -30.098 5.010 8.087 1.00 97.25 544 ARG A CA 1
ATOM 4456 C C . ARG A 1 544 ? -30.427 3.670 7.429 1.00 97.25 544 ARG A C 1
ATOM 4458 O O . ARG A 1 544 ? -30.806 2.714 8.111 1.00 97.25 544 ARG A O 1
ATOM 4465 N N . GLN A 1 545 ? -30.294 3.567 6.109 1.00 97.31 545 GLN A N 1
ATOM 4466 C CA . GLN A 1 545 ? -30.462 2.301 5.395 1.00 97.31 545 GLN A CA 1
ATOM 4467 C C . GLN A 1 545 ? -29.386 1.287 5.803 1.00 97.31 545 GLN A C 1
ATOM 4469 O O . GLN A 1 545 ? -29.706 0.117 6.044 1.00 97.31 545 GLN A O 1
ATOM 4474 N N . MET A 1 546 ? -28.131 1.729 5.918 1.00 97.00 546 MET A N 1
ATOM 4475 C CA . MET A 1 546 ? -27.028 0.883 6.368 1.00 97.00 546 MET A CA 1
ATOM 4476 C C . MET A 1 546 ? -27.258 0.387 7.792 1.00 97.00 546 MET A C 1
ATOM 4478 O O . MET A 1 546 ? -27.198 -0.818 8.009 1.00 97.00 546 MET A O 1
ATOM 4482 N N . PHE A 1 547 ? -27.661 1.247 8.730 1.00 97.88 547 PHE A N 1
ATOM 4483 C CA . PHE A 1 547 ? -28.020 0.833 10.090 1.00 97.88 547 PHE A CA 1
ATOM 4484 C C . PHE A 1 547 ? -29.047 -0.304 10.112 1.00 97.88 547 PHE A C 1
ATOM 4486 O O . PHE A 1 547 ? -28.829 -1.340 10.741 1.00 97.88 547 PHE A O 1
ATOM 4493 N N . ASN A 1 548 ? -30.158 -0.143 9.387 1.00 97.31 548 ASN A N 1
ATOM 4494 C CA . ASN A 1 548 ? -31.207 -1.162 9.322 1.00 97.31 548 ASN A CA 1
ATOM 4495 C C . ASN A 1 548 ? -30.694 -2.469 8.705 1.00 97.31 548 ASN A C 1
ATOM 4497 O O . ASN A 1 548 ? -31.038 -3.558 9.168 1.00 97.31 548 ASN A O 1
ATOM 4501 N N . THR A 1 549 ? -29.850 -2.366 7.679 1.00 96.69 549 THR A N 1
ATOM 4502 C CA . THR A 1 549 ? -29.220 -3.520 7.029 1.00 96.69 549 THR A CA 1
ATOM 4503 C C . THR A 1 549 ? -28.316 -4.266 8.007 1.00 96.69 549 THR A C 1
ATOM 4505 O O . THR A 1 549 ? -28.483 -5.473 8.180 1.00 96.69 549 THR A O 1
ATOM 4508 N N . GLN A 1 550 ? -27.435 -3.557 8.715 1.00 96.69 550 GLN A N 1
ATOM 4509 C CA . GLN A 1 550 ? -26.510 -4.156 9.675 1.00 96.69 550 GLN A CA 1
ATOM 4510 C C . GLN A 1 550 ? -27.239 -4.757 10.877 1.00 96.69 550 GLN A C 1
ATOM 4512 O O . GLN A 1 550 ? -26.958 -5.890 11.257 1.00 96.69 550 GLN A O 1
ATOM 4517 N N . LYS A 1 551 ? -28.261 -4.076 11.412 1.00 96.69 551 LYS A N 1
ATOM 4518 C CA . LYS A 1 551 ? -29.122 -4.617 12.476 1.00 96.69 551 LYS A CA 1
ATOM 4519 C C . LYS A 1 551 ? -29.797 -5.926 12.054 1.00 96.69 551 LYS A C 1
ATOM 4521 O O . LYS A 1 551 ? -29.867 -6.866 12.842 1.00 96.69 551 LYS A O 1
ATOM 4526 N N . ASN A 1 552 ? -30.272 -6.017 10.810 1.00 95.75 552 ASN A N 1
ATOM 4527 C CA . ASN A 1 552 ? -30.861 -7.247 10.277 1.00 95.75 552 ASN A CA 1
ATOM 4528 C C . ASN A 1 552 ? -29.824 -8.365 10.100 1.00 95.75 552 ASN A C 1
ATOM 4530 O O . ASN A 1 552 ? -30.129 -9.518 10.405 1.00 95.75 552 ASN A O 1
ATOM 4534 N N . ILE A 1 553 ? -28.609 -8.035 9.649 1.00 95.06 553 ILE A N 1
ATOM 4535 C CA . ILE A 1 553 ? -27.506 -9.000 9.549 1.00 95.06 553 ILE A CA 1
ATOM 4536 C C . ILE A 1 553 ? -27.131 -9.520 10.941 1.00 95.06 553 ILE A C 1
ATOM 4538 O O . ILE A 1 553 ? -27.063 -10.731 11.122 1.00 95.06 553 ILE A O 1
ATOM 4542 N N . MET A 1 554 ? -26.993 -8.652 11.949 1.00 95.31 554 MET A N 1
ATOM 4543 C CA . MET A 1 554 ? -26.737 -9.065 13.338 1.00 95.31 554 MET A CA 1
ATOM 4544 C C . MET A 1 554 ? -27.782 -10.081 13.824 1.00 95.31 554 MET A C 1
ATOM 4546 O O . MET A 1 554 ? -27.424 -11.130 14.352 1.00 95.31 554 MET A O 1
ATOM 4550 N N . LYS A 1 555 ? -29.076 -9.848 13.565 1.00 94.44 555 LYS A N 1
ATOM 4551 C CA . LYS A 1 555 ? -30.134 -10.814 13.920 1.00 94.44 555 LYS A CA 1
ATOM 4552 C C . LYS A 1 555 ? -29.965 -12.166 13.221 1.00 94.44 555 LYS A C 1
ATOM 4554 O O . LYS A 1 555 ? -30.132 -13.205 13.853 1.00 94.44 555 LYS A O 1
ATOM 4559 N N . ARG A 1 556 ? -29.613 -12.176 11.929 1.00 90.75 556 ARG A N 1
ATOM 4560 C CA . ARG A 1 556 ? -29.336 -13.417 11.173 1.00 90.75 556 ARG A CA 1
ATOM 4561 C C . ARG A 1 556 ? -28.054 -14.122 11.624 1.00 90.75 556 ARG A C 1
ATOM 4563 O O . ARG A 1 556 ? -27.957 -15.342 11.508 1.00 90.75 556 ARG A O 1
ATOM 4570 N N . MET A 1 557 ? -27.121 -13.360 12.188 1.00 89.19 557 MET A N 1
ATOM 4571 C CA . MET A 1 557 ? -25.900 -13.820 12.852 1.00 89.19 557 MET A CA 1
ATOM 4572 C C . MET A 1 557 ? -26.126 -14.221 14.317 1.00 89.19 557 MET A C 1
ATOM 4574 O O . MET A 1 557 ? -25.163 -14.409 15.053 1.00 89.19 557 MET A O 1
ATOM 4578 N N . GLY A 1 558 ? -27.381 -14.379 14.750 1.00 88.38 558 GLY A N 1
ATOM 4579 C CA . GLY A 1 558 ? -27.721 -14.923 16.066 1.00 88.38 558 GLY A CA 1
ATOM 4580 C C . GLY A 1 558 ? -27.597 -13.944 17.223 1.00 88.38 558 GLY A C 1
ATOM 4581 O O . GLY A 1 558 ? -27.781 -14.359 18.364 1.00 88.38 558 GLY A O 1
ATOM 4582 N N . PHE A 1 559 ? -27.336 -12.662 16.957 1.00 93.56 559 PHE A N 1
ATOM 4583 C CA . PHE A 1 559 ? -27.375 -11.641 17.995 1.00 93.56 559 PHE A CA 1
ATOM 4584 C C . PHE A 1 559 ? -28.824 -11.446 18.439 1.00 93.56 559 PHE A C 1
ATOM 4586 O O . PHE A 1 559 ? -29.713 -11.161 17.627 1.00 93.56 559 PHE A O 1
ATOM 4593 N N . THR A 1 560 ? -29.070 -11.585 19.738 1.00 94.81 560 THR A N 1
ATOM 4594 C CA . THR A 1 560 ? -30.375 -11.280 20.323 1.00 94.81 560 THR A CA 1
ATOM 4595 C C . THR A 1 560 ? -30.617 -9.769 20.335 1.00 94.81 560 THR A C 1
ATOM 4597 O O . THR A 1 560 ? -29.684 -8.971 20.250 1.00 94.81 560 THR A O 1
ATOM 4600 N N . ASP A 1 561 ? -31.869 -9.332 20.499 1.00 95.25 561 ASP A N 1
ATOM 4601 C CA . ASP A 1 561 ? -32.156 -7.897 20.658 1.00 95.25 561 ASP A CA 1
ATOM 4602 C C . ASP A 1 561 ? -31.426 -7.293 21.876 1.00 95.25 561 ASP A C 1
ATOM 4604 O O . ASP A 1 561 ? -31.055 -6.121 21.847 1.00 95.25 561 ASP A O 1
ATOM 4608 N N . LYS A 1 562 ? -31.153 -8.101 22.914 1.00 94.00 562 LYS A N 1
ATOM 4609 C CA . LYS A 1 562 ? -30.329 -7.694 24.062 1.00 94.00 562 LYS A CA 1
ATOM 4610 C C . LYS A 1 562 ? -28.871 -7.485 23.664 1.00 94.00 562 LYS A C 1
ATOM 4612 O O . LYS A 1 562 ? -28.301 -6.466 24.033 1.00 94.00 562 LYS A O 1
ATOM 4617 N N . ASP A 1 563 ? -28.296 -8.409 22.897 1.00 94.00 563 ASP A N 1
ATOM 4618 C CA . ASP A 1 563 ? -26.921 -8.305 22.396 1.00 94.00 563 ASP A CA 1
ATOM 4619 C C . ASP A 1 563 ? -26.746 -7.052 21.535 1.00 94.00 563 ASP A C 1
ATOM 4621 O O . ASP A 1 563 ? -25.819 -6.275 21.746 1.00 94.00 563 ASP A O 1
ATOM 4625 N N . ILE A 1 564 ? -27.681 -6.809 20.610 1.00 96.50 564 ILE A N 1
ATOM 4626 C CA . ILE A 1 564 ? -27.687 -5.616 19.753 1.00 96.50 564 ILE A CA 1
ATOM 4627 C C . ILE A 1 564 ? -27.785 -4.342 20.601 1.00 96.50 564 ILE A C 1
ATOM 4629 O O . ILE A 1 564 ? -27.042 -3.391 20.368 1.00 96.50 564 ILE A O 1
ATOM 4633 N N . ASN A 1 565 ? -28.668 -4.324 21.604 1.00 95.44 565 ASN A N 1
ATOM 4634 C CA . ASN A 1 565 ? -28.790 -3.180 22.501 1.00 95.44 565 ASN A CA 1
ATOM 4635 C C . ASN A 1 565 ? -27.497 -2.931 23.285 1.00 95.44 565 ASN A C 1
ATOM 4637 O O . ASN A 1 565 ? -27.086 -1.786 23.405 1.00 95.44 565 ASN A O 1
ATOM 4641 N N . ILE A 1 566 ? -26.826 -3.983 23.766 1.00 95.00 566 ILE A N 1
ATOM 4642 C CA . ILE A 1 566 ? -25.538 -3.865 24.463 1.00 95.00 566 ILE A CA 1
ATOM 4643 C C . ILE A 1 566 ? -24.464 -3.273 23.541 1.00 95.00 566 ILE A C 1
ATOM 4645 O O . ILE A 1 566 ? -23.709 -2.407 23.977 1.00 95.00 566 ILE A O 1
ATOM 4649 N N . VAL A 1 567 ? -24.412 -3.684 22.269 1.00 97.12 567 VAL A N 1
ATOM 4650 C CA . VAL A 1 567 ? -23.504 -3.076 21.279 1.00 97.12 567 VAL A CA 1
ATOM 4651 C C . VAL A 1 567 ? -23.764 -1.572 21.174 1.00 97.12 567 VAL A C 1
ATOM 4653 O O . VAL A 1 567 ? -22.823 -0.786 21.257 1.00 97.12 567 VAL A O 1
ATOM 4656 N N . PHE A 1 568 ? -25.028 -1.157 21.056 1.00 97.75 568 PHE A N 1
ATOM 4657 C CA . PHE A 1 568 ? -25.389 0.264 20.986 1.00 97.75 568 PHE A CA 1
ATOM 4658 C C . PHE A 1 568 ? -25.028 1.007 22.275 1.00 97.75 568 PHE A C 1
ATOM 4660 O O . PHE A 1 568 ? -24.432 2.075 22.201 1.00 97.75 568 PHE A O 1
ATOM 4667 N N . THR A 1 569 ? -25.293 0.416 23.445 1.00 97.88 569 THR A N 1
ATOM 4668 C CA . THR A 1 569 ? -24.907 0.964 24.753 1.00 97.88 569 THR A CA 1
ATOM 4669 C C . THR A 1 569 ? -23.408 1.244 24.829 1.00 97.88 569 THR A C 1
ATOM 4671 O O . THR A 1 569 ? -23.018 2.329 25.251 1.00 97.88 569 THR A O 1
ATOM 4674 N N . ILE A 1 570 ? -22.561 0.296 24.411 1.00 97.81 570 ILE A N 1
ATOM 4675 C CA . ILE A 1 570 ? -21.101 0.447 24.486 1.00 97.81 570 ILE A CA 1
ATOM 4676 C C . ILE A 1 570 ? -20.612 1.514 23.502 1.00 97.81 570 ILE A C 1
ATOM 4678 O O . ILE A 1 570 ? -19.792 2.348 23.878 1.00 97.81 570 ILE A O 1
ATOM 4682 N N . LEU A 1 571 ? -21.133 1.541 22.271 1.00 98.00 571 LEU A N 1
ATOM 4683 C CA . LEU A 1 571 ? -20.787 2.584 21.299 1.00 98.00 571 LEU A CA 1
ATOM 4684 C C . LEU A 1 571 ? -21.191 3.982 21.791 1.00 98.00 571 LEU A C 1
ATOM 4686 O O . LEU A 1 571 ? -20.389 4.913 21.716 1.00 98.00 571 LEU A O 1
ATOM 4690 N N . SER A 1 572 ? -22.390 4.128 22.358 1.00 98.19 572 SER A N 1
ATOM 4691 C CA . SER A 1 572 ? -22.838 5.382 22.971 1.00 98.19 572 SER A CA 1
ATOM 4692 C C . SER A 1 572 ? -21.983 5.773 24.174 1.00 98.19 572 SER A C 1
ATOM 4694 O O . SER A 1 572 ? -21.626 6.939 24.322 1.00 98.19 572 SER A O 1
ATOM 4696 N N . ALA A 1 573 ? -21.581 4.813 25.009 1.00 98.12 573 ALA A N 1
ATOM 4697 C CA . ALA A 1 573 ? -20.675 5.080 26.120 1.00 98.12 573 ALA A CA 1
ATOM 4698 C C . ALA A 1 573 ? -19.298 5.557 25.636 1.00 98.12 573 ALA A C 1
ATOM 4700 O O . ALA A 1 573 ? -18.738 6.462 26.238 1.00 98.12 573 ALA A O 1
ATOM 4701 N N . ILE A 1 574 ? -18.763 5.018 24.535 1.00 98.19 574 ILE A N 1
ATOM 4702 C CA . ILE A 1 574 ? -17.498 5.487 23.942 1.00 98.19 574 ILE A CA 1
ATOM 4703 C C . ILE A 1 574 ? -17.622 6.939 23.447 1.00 98.19 574 ILE A C 1
ATOM 4705 O O . ILE A 1 574 ? -16.720 7.746 23.682 1.00 98.19 574 ILE A O 1
ATOM 4709 N N . LEU A 1 575 ? -18.745 7.295 22.812 1.00 97.25 575 LEU A N 1
ATOM 4710 C CA . LEU A 1 575 ? -19.031 8.670 22.380 1.00 97.25 575 LEU A CA 1
ATOM 4711 C C . LEU A 1 575 ? -18.996 9.657 23.561 1.00 97.25 575 LEU A C 1
ATOM 4713 O O . LEU A 1 575 ? -18.346 10.695 23.474 1.00 97.25 575 LEU A O 1
ATOM 4717 N N . HIS A 1 576 ? -19.630 9.316 24.686 1.00 97.88 576 HIS A N 1
ATOM 4718 C CA . HIS A 1 576 ? -19.615 10.157 25.892 1.00 97.88 576 HIS A CA 1
ATOM 4719 C C . HIS A 1 576 ? -18.269 10.143 26.619 1.00 97.88 576 HIS A C 1
ATOM 4721 O O . HIS A 1 576 ? -17.777 11.190 27.031 1.00 97.88 576 HIS A O 1
ATOM 4727 N N . LEU A 1 577 ? -17.622 8.980 26.714 1.00 97.31 577 LEU A N 1
ATOM 4728 C CA . LEU A 1 577 ? -16.315 8.822 27.354 1.00 97.31 577 LEU A CA 1
ATOM 4729 C C . LEU A 1 577 ? -15.269 9.710 26.690 1.00 97.31 577 LEU A C 1
ATOM 4731 O O . LEU A 1 577 ? -14.502 10.375 27.375 1.00 97.31 577 LEU A O 1
ATOM 4735 N N . THR A 1 578 ? -15.252 9.748 25.359 1.00 95.88 578 THR A N 1
ATOM 4736 C CA . THR A 1 578 ? -14.298 10.561 24.592 1.00 95.88 578 THR A CA 1
ATOM 4737 C C . THR A 1 578 ? -14.567 12.064 24.681 1.00 95.88 578 THR A C 1
ATOM 4739 O O . THR A 1 578 ? -13.669 12.834 24.337 1.00 95.88 578 THR A O 1
ATOM 4742 N N . ASN A 1 579 ? -15.739 12.473 25.175 1.00 95.38 579 ASN A N 1
ATOM 4743 C CA . ASN A 1 579 ? -16.117 13.861 25.436 1.00 95.38 579 ASN A CA 1
ATOM 4744 C C . ASN A 1 579 ? -15.759 14.347 26.851 1.00 95.38 579 ASN A C 1
ATOM 4746 O O . ASN A 1 579 ? -15.877 15.542 27.104 1.00 95.38 579 ASN A O 1
ATOM 4750 N N . ILE A 1 580 ? -15.308 13.475 27.764 1.00 97.12 580 ILE A N 1
ATOM 4751 C CA . ILE A 1 580 ? -14.850 13.905 29.095 1.00 97.12 580 ILE A CA 1
ATOM 4752 C C . ILE A 1 580 ? -13.637 14.831 28.937 1.00 97.12 580 ILE A C 1
ATOM 4754 O O . ILE A 1 580 ? -12.612 14.434 28.368 1.00 97.12 580 ILE A O 1
ATOM 4758 N N . GLN A 1 581 ? -13.759 16.053 29.453 1.00 95.62 581 GLN A N 1
ATOM 4759 C CA . GLN A 1 581 ? -12.716 17.077 29.454 1.00 95.62 581 GLN A CA 1
ATOM 4760 C C . GLN A 1 581 ? -12.123 17.231 30.855 1.00 95.62 581 GLN A C 1
ATOM 4762 O O . GLN A 1 581 ? -12.823 17.118 31.862 1.00 95.62 581 GLN A O 1
ATOM 4767 N N . PHE A 1 582 ? -10.813 17.456 30.900 1.00 95.88 582 PHE A N 1
ATOM 4768 C CA . PHE A 1 582 ? -10.061 17.643 32.134 1.00 95.88 582 PHE A CA 1
ATOM 4769 C C . PHE A 1 582 ? -9.556 19.079 32.198 1.00 95.88 582 PHE A C 1
ATOM 4771 O O . PHE A 1 582 ? -9.110 19.605 31.183 1.00 95.88 582 PHE A O 1
ATOM 4778 N N . THR A 1 583 ? -9.542 19.668 33.387 1.00 94.62 583 THR A N 1
ATOM 4779 C CA . THR A 1 583 ? -8.962 20.990 33.647 1.00 94.62 583 THR A CA 1
ATOM 4780 C C . THR A 1 583 ? -7.834 20.850 34.659 1.00 94.62 583 THR A C 1
ATOM 4782 O O . THR A 1 583 ? -7.901 20.027 35.574 1.00 94.62 583 THR A O 1
ATOM 4785 N N . ARG A 1 584 ? -6.760 21.622 34.462 1.00 93.75 584 ARG A N 1
ATOM 4786 C CA . ARG A 1 584 ? -5.608 21.643 35.373 1.00 93.75 584 ARG A CA 1
ATOM 4787 C C . ARG A 1 584 ? -6.004 22.290 36.692 1.00 93.75 584 ARG A C 1
ATOM 4789 O O . ARG A 1 584 ? -6.717 23.290 36.696 1.00 93.75 584 ARG A O 1
ATOM 4796 N N . ASP A 1 585 ? -5.543 21.704 37.786 1.00 88.19 585 ASP A N 1
ATOM 4797 C CA . ASP A 1 585 ? -5.557 22.371 39.080 1.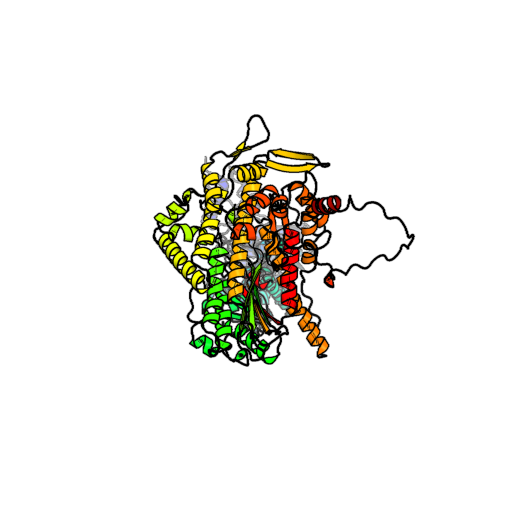00 88.19 585 ASP A CA 1
ATOM 4798 C C . ASP A 1 585 ? -4.468 23.460 39.082 1.00 88.19 585 ASP A C 1
ATOM 4800 O O . ASP A 1 585 ? -3.355 23.237 38.610 1.00 88.19 585 ASP A O 1
ATOM 4804 N N . ASP A 1 586 ? -4.797 24.661 39.554 1.00 83.56 586 ASP A N 1
ATOM 4805 C CA . ASP A 1 586 ? -3.850 25.779 39.614 1.00 83.56 586 ASP A CA 1
ATOM 4806 C C . ASP A 1 586 ? -2.877 25.639 40.803 1.00 83.56 586 ASP A C 1
ATOM 4808 O O . ASP A 1 586 ? -1.796 26.236 40.796 1.00 83.56 586 ASP A O 1
ATOM 4812 N N . GLU A 1 587 ? -3.244 24.864 41.832 1.00 82.38 587 GLU A N 1
ATOM 4813 C CA . GLU A 1 587 ? -2.455 24.681 43.059 1.00 82.38 587 GLU A CA 1
ATOM 4814 C C . GLU A 1 587 ? -1.623 23.388 43.063 1.00 82.38 587 GLU A C 1
ATOM 4816 O O . GLU A 1 587 ? -0.638 23.285 43.802 1.00 82.38 587 GLU A O 1
ATOM 4821 N N . THR A 1 588 ? -1.987 22.401 42.239 1.00 83.44 588 THR A N 1
ATOM 4822 C CA . THR A 1 588 ? -1.309 21.100 42.143 1.00 83.44 588 THR A CA 1
ATOM 4823 C C . THR A 1 588 ? -1.038 20.717 40.685 1.00 83.44 588 THR A C 1
ATOM 4825 O O . THR A 1 588 ? -1.694 21.206 39.781 1.00 83.44 588 THR A O 1
ATOM 4828 N N . ASP A 1 589 ? -0.121 19.779 40.421 1.00 78.81 589 ASP A N 1
ATOM 4829 C CA . ASP A 1 589 ? 0.060 19.206 39.068 1.00 78.81 589 ASP A CA 1
ATOM 4830 C C . ASP A 1 589 ? -1.094 18.253 38.654 1.00 78.81 589 ASP A C 1
ATOM 4832 O O . ASP A 1 589 ? -0.978 17.515 37.671 1.00 78.81 589 ASP A O 1
ATOM 4836 N N . GLY A 1 590 ? -2.183 18.209 39.431 1.00 88.38 590 GLY A N 1
ATOM 4837 C CA . GLY A 1 590 ? -3.339 17.345 39.221 1.00 88.38 590 GLY A CA 1
ATOM 4838 C C . GLY A 1 590 ? -4.364 17.905 38.232 1.00 88.38 590 GLY A C 1
ATOM 4839 O O . GLY A 1 590 ? -4.231 19.006 37.693 1.00 88.38 590 GLY A O 1
ATOM 4840 N N . VAL A 1 591 ? -5.426 17.130 38.008 1.00 93.81 591 VAL A N 1
ATOM 4841 C CA . VAL A 1 591 ? -6.584 17.552 37.213 1.00 93.81 591 VAL A CA 1
ATOM 4842 C C . VAL A 1 591 ? -7.906 17.201 37.873 1.00 93.81 591 VAL A C 1
ATOM 4844 O O . VAL A 1 591 ? -7.997 16.253 38.655 1.00 93.81 591 VAL A O 1
ATOM 4847 N N . TYR A 1 592 ? -8.946 17.925 37.475 1.00 93.00 592 TYR A N 1
ATOM 4848 C CA . TYR A 1 592 ? -10.344 17.608 37.747 1.00 93.00 592 TYR A CA 1
ATOM 4849 C C . TYR A 1 592 ? -11.139 17.535 36.437 1.00 93.00 592 TYR A C 1
ATOM 4851 O O . TYR A 1 592 ? -10.673 17.975 35.386 1.00 93.00 592 TYR A O 1
ATOM 4859 N N . ILE A 1 593 ? -12.321 16.921 36.485 1.00 95.00 593 ILE A N 1
ATOM 4860 C CA . ILE A 1 593 ? -13.225 16.815 35.333 1.00 95.00 593 ILE A CA 1
ATOM 4861 C C . ILE A 1 593 ? -14.010 18.128 35.213 1.00 95.00 593 ILE A C 1
ATOM 4863 O O . ILE A 1 593 ? -14.551 18.603 36.206 1.00 95.00 593 ILE A O 1
ATOM 4867 N N . GLU A 1 594 ? -14.042 18.725 34.019 1.00 93.25 594 GLU A N 1
ATOM 4868 C CA . GLU A 1 594 ? -14.672 20.036 33.779 1.00 93.25 594 GLU A CA 1
ATOM 4869 C C . GLU A 1 594 ? -16.205 19.970 33.824 1.00 93.25 594 GLU A C 1
ATOM 4871 O O . GLU A 1 594 ? -16.850 20.787 34.480 1.00 93.25 594 GLU A O 1
ATOM 4876 N N . ASP A 1 595 ? -16.774 18.976 33.142 1.00 92.31 595 ASP A N 1
ATOM 4877 C CA . ASP A 1 595 ? -18.206 18.687 33.105 1.00 92.31 595 ASP A CA 1
ATOM 4878 C C . ASP A 1 595 ? -18.423 17.224 33.500 1.00 92.31 595 ASP A C 1
ATOM 4880 O O . ASP A 1 595 ? -17.915 16.306 32.849 1.00 92.31 595 ASP A O 1
ATOM 4884 N N . GLU A 1 596 ? -19.164 17.001 34.584 1.00 94.25 596 GLU A N 1
ATOM 4885 C CA . GLU A 1 596 ? -19.467 15.657 35.076 1.00 94.25 596 GLU A CA 1
ATOM 4886 C C . GLU A 1 596 ? -20.560 14.964 34.252 1.00 94.25 596 GLU A C 1
ATOM 4888 O O . GLU A 1 596 ? -20.664 13.740 34.305 1.00 94.25 596 GLU A O 1
ATOM 4893 N N . TYR A 1 597 ? -21.332 15.681 33.427 1.00 96.25 597 TYR A N 1
ATOM 4894 C CA . TYR A 1 597 ? -22.444 15.085 32.682 1.00 96.25 597 TYR A CA 1
ATOM 4895 C C . TYR A 1 597 ? -22.020 13.926 31.754 1.00 96.25 597 TYR A C 1
ATOM 4897 O O . TYR A 1 597 ? -22.616 12.847 31.846 1.00 96.25 597 TYR A O 1
ATOM 4905 N N . PRO A 1 598 ? -20.982 14.044 30.895 1.00 96.81 598 PRO A N 1
ATOM 4906 C CA . PRO A 1 598 ? -20.528 12.911 30.087 1.00 96.81 598 PRO A CA 1
ATOM 4907 C C . PRO A 1 598 ? -20.082 11.716 30.941 1.00 96.81 598 PRO A C 1
ATOM 4909 O O . PRO A 1 598 ? -20.335 10.568 30.575 1.00 96.81 598 PRO A O 1
ATOM 4912 N N . LEU A 1 599 ? -19.459 11.964 32.099 1.00 97.12 599 LEU A N 1
ATOM 4913 C CA . LEU A 1 599 ? -19.049 10.921 33.040 1.00 97.12 599 LEU A CA 1
ATOM 4914 C C . LEU A 1 599 ? -20.269 10.210 33.655 1.00 97.12 599 LEU A C 1
ATOM 4916 O O . LEU A 1 599 ? -20.302 8.978 33.672 1.00 97.12 599 LEU A O 1
ATOM 4920 N N . GLU A 1 600 ? -21.271 10.957 34.125 1.00 97.75 600 GLU A N 1
ATOM 4921 C CA . GLU A 1 600 ? -22.531 10.423 34.665 1.00 97.75 600 GLU A CA 1
ATOM 4922 C C . GLU A 1 600 ? -23.229 9.511 33.651 1.00 97.75 600 GLU A C 1
ATOM 4924 O O . GLU A 1 600 ? -23.685 8.409 33.980 1.00 97.75 600 GLU A O 1
ATOM 4929 N N . VAL A 1 601 ? -23.268 9.940 32.387 1.00 97.81 601 VAL A N 1
ATOM 4930 C CA . VAL A 1 601 ? -23.857 9.164 31.294 1.00 97.81 601 VAL A CA 1
ATOM 4931 C C . VAL A 1 601 ? -23.061 7.885 31.032 1.00 97.81 601 VAL A C 1
ATOM 4933 O O . VAL A 1 601 ? -23.660 6.815 30.921 1.00 97.81 601 VAL A O 1
ATOM 4936 N N . VAL A 1 602 ? -21.724 7.946 30.983 1.00 98.00 602 VAL A N 1
ATOM 4937 C CA . VAL A 1 602 ? -20.876 6.745 30.844 1.00 98.00 602 VAL A CA 1
ATOM 4938 C C . VAL A 1 602 ? -21.132 5.765 31.986 1.00 98.00 602 VAL A C 1
ATOM 4940 O O . VAL A 1 602 ? -21.295 4.568 31.737 1.00 98.00 602 VAL A O 1
ATOM 4943 N N . CYS A 1 603 ? -21.214 6.257 33.223 1.00 97.75 603 CYS A N 1
ATOM 4944 C CA . CYS A 1 603 ? -21.485 5.426 34.393 1.00 97.75 603 CYS A CA 1
ATOM 4945 C C . CYS A 1 603 ? -22.873 4.792 34.329 1.00 97.75 603 CYS A C 1
ATOM 4947 O O . CYS A 1 603 ? -23.021 3.609 34.626 1.00 97.75 603 CYS A O 1
ATOM 4949 N N . THR A 1 604 ? -23.874 5.534 33.860 1.00 97.50 604 THR A N 1
ATOM 4950 C CA . THR A 1 604 ? -25.234 5.022 33.663 1.00 97.50 604 THR A CA 1
ATOM 4951 C C . THR A 1 604 ? -25.272 3.932 32.592 1.00 97.50 604 THR A C 1
ATOM 4953 O O . THR A 1 604 ? -25.802 2.846 32.833 1.00 97.50 604 THR A O 1
ATOM 4956 N N . LEU A 1 605 ? -24.679 4.184 31.421 1.00 97.38 605 LEU A N 1
ATOM 4957 C CA . LEU A 1 605 ? -24.694 3.257 30.288 1.00 97.38 605 LEU A CA 1
ATOM 4958 C C . LEU A 1 605 ? -23.903 1.980 30.574 1.00 97.38 605 LEU A C 1
ATOM 4960 O O . LEU A 1 605 ? -24.386 0.894 30.274 1.00 97.38 605 LEU A O 1
ATOM 4964 N N . LEU A 1 606 ? -22.714 2.097 31.170 1.00 96.81 606 LEU A N 1
ATOM 4965 C CA . LEU A 1 606 ? -21.853 0.957 31.500 1.00 96.81 606 LEU A CA 1
ATOM 4966 C C . LEU A 1 606 ? -22.142 0.363 32.887 1.00 96.81 606 LEU A C 1
ATOM 4968 O O . LEU A 1 606 ? -21.436 -0.553 33.312 1.00 96.81 606 LEU A O 1
ATOM 4972 N N . ALA A 1 607 ? -23.159 0.864 33.594 1.00 96.62 607 ALA A N 1
ATOM 4973 C CA . ALA A 1 607 ? -23.507 0.496 34.966 1.00 96.62 607 ALA A CA 1
ATOM 4974 C C . ALA A 1 607 ? -22.292 0.510 35.919 1.00 96.62 607 ALA A C 1
ATOM 4976 O O . ALA A 1 607 ? -22.040 -0.462 36.631 1.00 96.62 607 ALA A O 1
ATOM 4977 N N . LEU A 1 608 ? -21.503 1.582 35.885 1.00 96.56 608 LEU A N 1
ATOM 4978 C CA . LEU A 1 608 ? -20.317 1.782 36.720 1.00 96.56 608 LEU A CA 1
ATOM 4979 C C . LEU A 1 608 ? -20.632 2.689 37.911 1.00 96.56 608 LEU A C 1
ATOM 4981 O O . LEU A 1 608 ? -21.576 3.474 37.887 1.00 96.56 608 LEU A O 1
ATOM 4985 N N . ASP A 1 609 ? -19.793 2.594 38.937 1.00 96.38 609 ASP A N 1
ATOM 4986 C CA . ASP A 1 609 ? -19.779 3.550 40.038 1.00 96.38 609 ASP A CA 1
ATOM 4987 C C . ASP A 1 609 ? -19.031 4.829 39.621 1.00 96.38 609 ASP A C 1
ATOM 4989 O O . ASP A 1 609 ? -17.895 4.758 39.138 1.00 96.38 609 ASP A O 1
ATOM 4993 N N . GLN A 1 610 ? -19.678 5.986 39.791 1.00 95.00 610 GLN A N 1
ATOM 4994 C CA . GLN A 1 610 ? -19.162 7.277 39.328 1.00 95.00 610 GLN A CA 1
ATOM 4995 C C . GLN A 1 610 ? -17.895 7.695 40.073 1.00 95.00 610 GLN A C 1
ATOM 4997 O O . GLN A 1 610 ? -16.918 8.076 39.431 1.00 95.00 610 GLN A O 1
ATOM 5002 N N . GLU A 1 611 ? -17.864 7.555 41.401 1.00 93.50 611 GLU A N 1
ATOM 5003 C CA . GLU A 1 611 ? -16.678 7.885 42.201 1.00 93.50 611 GLU A CA 1
ATOM 5004 C C . GLU A 1 611 ? -15.483 7.017 41.793 1.00 93.50 611 GLU A C 1
ATOM 5006 O O . GLU A 1 611 ? -14.365 7.511 41.618 1.00 93.50 611 GLU A O 1
ATOM 5011 N N . MET A 1 612 ? -15.717 5.722 41.570 1.00 92.88 612 MET A N 1
ATOM 5012 C CA . MET A 1 612 ? -14.678 4.797 41.141 1.00 92.88 612 MET A CA 1
ATOM 5013 C C . MET A 1 612 ? -14.130 5.137 39.753 1.00 92.88 612 MET A C 1
ATOM 5015 O O . MET A 1 612 ? -12.912 5.073 39.565 1.00 92.88 612 MET A O 1
ATOM 5019 N N . LEU A 1 613 ? -14.986 5.500 38.789 1.00 95.12 613 LEU A N 1
ATOM 5020 C CA . LEU A 1 613 ? -14.528 5.890 37.454 1.00 95.12 613 LEU A CA 1
ATOM 5021 C C . LEU A 1 613 ? -13.772 7.223 37.491 1.00 95.12 613 LEU A C 1
ATOM 5023 O O . LEU A 1 613 ? -12.696 7.308 36.898 1.00 95.12 613 LEU A O 1
ATOM 5027 N N . THR A 1 614 ? -14.262 8.222 38.234 1.00 94.88 614 THR A N 1
ATOM 5028 C CA . THR A 1 614 ? -13.558 9.498 38.445 1.00 94.88 614 THR A CA 1
ATOM 5029 C C . THR A 1 614 ? -12.160 9.250 38.979 1.00 94.88 614 THR A C 1
ATOM 5031 O O . THR A 1 614 ? -11.177 9.641 38.349 1.00 94.88 614 THR A O 1
ATOM 5034 N N . MET A 1 615 ? -12.050 8.524 40.096 1.00 91.56 615 MET A N 1
ATOM 5035 C CA . MET A 1 615 ? -10.760 8.223 40.712 1.00 91.56 615 MET A CA 1
ATOM 5036 C C . MET A 1 615 ? -9.855 7.425 39.774 1.00 91.56 615 MET A C 1
ATOM 5038 O O . MET A 1 615 ? -8.652 7.685 39.723 1.00 91.56 615 MET A O 1
ATOM 5042 N N . ALA A 1 616 ? -10.402 6.488 38.998 1.00 91.31 616 ALA A N 1
ATOM 5043 C CA . ALA A 1 616 ? -9.622 5.733 38.027 1.00 91.31 616 ALA A CA 1
ATOM 5044 C C . ALA A 1 616 ? -9.101 6.598 36.867 1.00 91.31 616 ALA A C 1
ATOM 5046 O O . ALA A 1 616 ? -8.001 6.333 36.375 1.00 91.31 616 ALA A O 1
ATOM 5047 N N . LEU A 1 617 ? -9.839 7.635 36.457 1.00 93.00 617 LEU A N 1
ATOM 5048 C CA . LEU A 1 617 ? -9.434 8.581 35.414 1.00 93.00 617 LEU A CA 1
ATOM 5049 C C . LEU A 1 617 ? -8.405 9.597 35.917 1.00 93.00 617 LEU A C 1
ATOM 5051 O O . LEU A 1 617 ? -7.386 9.764 35.253 1.00 93.00 617 LEU A O 1
ATOM 5055 N N . ILE A 1 618 ? -8.588 10.191 37.099 1.00 92.06 618 ILE A N 1
ATOM 5056 C CA . ILE A 1 618 ? -7.738 11.301 37.584 1.00 92.06 618 ILE A CA 1
ATOM 5057 C C . ILE A 1 618 ? -6.584 10.870 38.494 1.00 92.06 618 ILE A C 1
ATOM 5059 O O . ILE A 1 618 ? -5.705 11.675 38.784 1.00 92.06 618 ILE A O 1
ATOM 5063 N N . SER A 1 619 ? -6.556 9.622 38.973 1.00 87.12 619 SER A N 1
ATOM 5064 C CA . SER A 1 619 ? -5.522 9.158 39.907 1.00 87.12 619 SER A CA 1
ATOM 5065 C C . SER A 1 619 ? -4.888 7.834 39.491 1.00 87.12 619 SER A C 1
ATOM 5067 O O . SER A 1 619 ? -5.477 7.007 38.785 1.00 87.12 619 SER A O 1
ATOM 5069 N N . THR A 1 620 ? -3.655 7.631 39.941 1.00 81.62 620 THR A N 1
ATOM 5070 C CA . THR A 1 620 ? -2.899 6.388 39.792 1.00 81.62 620 THR A CA 1
ATOM 5071 C C . THR A 1 620 ? -2.676 5.779 41.166 1.00 81.62 620 THR A C 1
ATOM 5073 O O . THR A 1 620 ? -2.221 6.451 42.090 1.00 81.62 620 THR A O 1
ATOM 5076 N N . PHE A 1 621 ? -2.987 4.492 41.295 1.00 75.69 621 PHE A N 1
ATOM 5077 C CA . PHE A 1 621 ? -2.678 3.704 42.480 1.00 75.69 621 PHE A CA 1
ATOM 5078 C C . PHE A 1 621 ? -1.414 2.892 42.221 1.00 75.69 621 PHE A C 1
ATOM 5080 O O . PHE A 1 621 ? -1.330 2.159 41.236 1.00 75.69 621 PHE A O 1
ATOM 5087 N N . SER A 1 622 ? -0.428 3.015 43.101 1.00 69.50 622 SER A N 1
ATOM 5088 C CA . SER A 1 622 ? 0.819 2.259 43.022 1.00 69.50 622 SER A CA 1
ATOM 5089 C C . SER A 1 622 ? 1.182 1.690 44.388 1.00 69.50 622 SER A C 1
ATOM 5091 O O . SER A 1 622 ? 0.853 2.266 45.424 1.00 69.50 622 SER A O 1
ATOM 5093 N N . ILE A 1 623 ? 1.850 0.536 44.398 1.00 70.44 623 ILE A N 1
ATOM 5094 C CA . ILE A 1 623 ? 2.367 -0.078 45.621 1.00 70.44 623 ILE A CA 1
ATOM 5095 C C . ILE A 1 623 ? 3.879 0.084 45.594 1.00 70.44 623 ILE A C 1
ATOM 5097 O O . ILE A 1 623 ? 4.570 -0.584 44.829 1.00 70.44 623 ILE A O 1
ATOM 5101 N N . THR A 1 624 ? 4.404 0.979 46.427 1.00 69.38 624 THR A N 1
ATOM 5102 C CA . THR A 1 624 ? 5.847 1.225 46.524 1.00 69.38 624 THR A CA 1
ATOM 5103 C C . THR A 1 624 ? 6.327 0.764 47.891 1.00 69.38 624 THR A C 1
ATOM 5105 O O . THR A 1 624 ? 5.879 1.271 48.911 1.00 69.38 624 THR A O 1
ATOM 5108 N N . LYS A 1 625 ? 7.237 -0.221 47.931 1.00 74.88 625 LYS A N 1
ATOM 5109 C CA . LYS A 1 625 ? 7.793 -0.789 49.182 1.00 74.88 625 LYS A CA 1
ATOM 5110 C C . LYS A 1 625 ? 6.733 -1.312 50.175 1.00 74.88 625 LYS A C 1
ATOM 5112 O O . LYS A 1 625 ? 6.970 -1.318 51.377 1.00 74.88 625 LYS A O 1
ATOM 5117 N N . GLY A 1 626 ? 5.587 -1.777 49.673 1.00 73.75 626 GLY A N 1
ATOM 5118 C CA . GLY A 1 626 ? 4.479 -2.275 50.498 1.00 73.75 626 GLY A CA 1
ATOM 5119 C C . GLY A 1 626 ? 3.510 -1.195 50.992 1.00 73.75 626 GLY A C 1
ATOM 5120 O O . GLY A 1 626 ? 2.523 -1.541 51.632 1.00 73.75 626 GLY A O 1
ATOM 5121 N N . GLU A 1 627 ? 3.744 0.082 50.671 1.00 73.88 627 GLU A N 1
ATOM 5122 C CA . GLU A 1 627 ? 2.813 1.178 50.949 1.00 73.88 627 GLU A CA 1
ATOM 5123 C C . GLU A 1 627 ? 1.935 1.470 49.728 1.00 73.88 627 GLU A C 1
ATOM 5125 O O . GLU A 1 627 ? 2.412 1.506 48.590 1.00 73.88 627 GLU A O 1
ATOM 5130 N N . HIS A 1 628 ? 0.644 1.687 49.978 1.00 76.62 628 HIS A N 1
ATOM 5131 C CA . HIS A 1 628 ? -0.321 2.102 48.967 1.00 76.62 628 HIS A CA 1
ATOM 5132 C C . HIS A 1 628 ? -0.220 3.615 48.748 1.00 76.62 628 HIS A C 1
ATOM 5134 O O . HIS A 1 628 ? -0.567 4.395 49.633 1.00 76.62 628 HIS A O 1
ATOM 5140 N N . VAL A 1 629 ? 0.249 4.024 47.570 1.00 79.81 629 VAL A N 1
ATOM 5141 C CA . VAL A 1 629 ? 0.415 5.428 47.181 1.00 79.81 629 VAL A CA 1
ATOM 5142 C C . VAL A 1 629 ? -0.613 5.773 46.109 1.00 79.81 629 VAL A C 1
ATOM 5144 O O . VAL A 1 629 ? -0.625 5.171 45.033 1.00 79.81 629 VAL A O 1
ATOM 5147 N N . ILE A 1 630 ? -1.463 6.757 46.406 1.00 82.75 630 ILE A N 1
ATOM 5148 C CA . ILE A 1 630 ? -2.373 7.380 45.439 1.00 82.75 630 ILE A CA 1
ATOM 5149 C C . ILE A 1 630 ? -1.737 8.697 45.001 1.00 82.75 630 ILE A C 1
ATOM 5151 O O . ILE A 1 630 ? -1.468 9.559 45.835 1.00 82.75 630 ILE A O 1
ATOM 5155 N N . SER A 1 631 ? -1.500 8.852 43.703 1.00 85.50 631 SER A N 1
ATOM 5156 C CA . SER A 1 631 ? -0.988 10.088 43.106 1.00 85.50 631 SER A CA 1
ATOM 5157 C C . SER A 1 631 ? -1.958 10.600 42.048 1.00 85.50 631 SER A C 1
ATOM 5159 O O . SER A 1 631 ? -2.430 9.815 41.222 1.00 85.50 631 SER A O 1
ATOM 5161 N N . LEU A 1 632 ? -2.235 11.904 42.043 1.00 87.81 632 LEU A N 1
ATOM 5162 C CA . LEU A 1 632 ? -3.017 12.532 40.978 1.00 87.81 632 LEU A CA 1
ATOM 5163 C C . LEU A 1 632 ? -2.249 12.476 39.653 1.00 87.81 632 LEU A C 1
ATOM 5165 O O . LEU A 1 632 ? -1.020 12.558 39.631 1.00 87.81 632 LEU A O 1
ATOM 5169 N N . LYS A 1 633 ? -2.986 12.286 38.561 1.00 87.81 633 LYS A N 1
ATOM 5170 C CA . LYS A 1 633 ? -2.465 12.362 37.200 1.00 87.81 633 LYS A CA 1
ATOM 5171 C C . LYS A 1 633 ? -2.414 13.811 36.755 1.00 87.81 633 LYS A C 1
ATOM 5173 O O . LYS A 1 633 ? -3.281 14.603 37.117 1.00 87.81 633 LYS A O 1
ATOM 5178 N N . ASN A 1 634 ? -1.431 14.116 35.921 1.00 88.19 634 ASN A N 1
ATOM 5179 C CA . ASN A 1 634 ? -1.410 15.381 35.203 1.00 88.19 634 ASN A CA 1
ATOM 5180 C C . ASN A 1 634 ? -2.390 15.367 34.014 1.00 88.19 634 ASN A C 1
ATOM 5182 O O . ASN A 1 634 ? -3.027 14.354 33.712 1.00 88.19 634 ASN A O 1
ATOM 5186 N N . PHE A 1 635 ? -2.501 16.509 33.337 1.00 87.62 635 PHE A N 1
ATOM 5187 C CA . PHE A 1 635 ? -3.434 16.709 32.226 1.00 87.62 635 PHE A CA 1
ATOM 5188 C C . PHE A 1 635 ? -3.259 15.717 31.079 1.00 87.62 635 PHE A C 1
ATOM 5190 O O . PHE A 1 635 ? -4.249 15.154 30.610 1.00 87.62 635 PHE A O 1
ATOM 5197 N N . ASP A 1 636 ? -2.024 15.481 30.649 1.00 83.06 636 ASP A N 1
ATOM 5198 C CA . ASP A 1 636 ? -1.750 14.583 29.528 1.00 83.06 636 ASP A CA 1
ATOM 5199 C C . ASP A 1 636 ? -2.070 13.137 29.939 1.00 83.06 636 ASP A C 1
ATOM 5201 O O . ASP A 1 636 ? -2.897 12.482 29.313 1.00 83.06 636 ASP A O 1
ATOM 5205 N N . GLN A 1 637 ? -1.591 12.700 31.110 1.00 84.25 637 GLN A N 1
ATOM 5206 C CA . GLN A 1 637 ? -1.872 11.371 31.666 1.00 84.25 637 GLN A CA 1
ATOM 5207 C C . GLN A 1 637 ? -3.370 11.073 31.832 1.00 84.25 637 GLN A C 1
ATOM 5209 O O . GLN A 1 637 ? -3.788 9.922 31.692 1.00 84.25 637 GLN A O 1
ATOM 5214 N N . ALA A 1 638 ? -4.187 12.068 32.188 1.00 90.12 638 ALA A N 1
ATOM 5215 C CA . ALA A 1 638 ? -5.631 11.894 32.323 1.00 90.12 638 ALA A CA 1
ATOM 5216 C C . ALA A 1 638 ? -6.329 11.754 30.958 1.00 90.12 638 ALA A C 1
ATOM 5218 O O . ALA A 1 638 ? -7.171 10.864 30.796 1.00 90.12 638 ALA A O 1
ATOM 5219 N N . ASN A 1 639 ? -5.944 12.570 29.967 1.00 89.88 639 ASN A N 1
ATOM 5220 C CA . ASN A 1 639 ? -6.423 12.439 28.586 1.00 89.88 639 ASN A CA 1
ATOM 5221 C C . ASN A 1 639 ? -6.040 11.078 27.994 1.00 89.88 639 ASN A C 1
ATOM 5223 O O . ASN A 1 639 ? -6.911 10.378 27.474 1.00 89.88 639 ASN A O 1
ATOM 5227 N N . ASP A 1 640 ? -4.787 10.664 28.169 1.00 82.31 640 ASP A N 1
ATOM 5228 C CA . ASP A 1 640 ? -4.282 9.365 27.722 1.00 82.31 640 ASP A CA 1
ATOM 5229 C C . ASP A 1 640 ? -5.059 8.225 28.383 1.00 82.31 640 ASP A C 1
ATOM 5231 O O . ASP A 1 640 ? -5.445 7.253 27.739 1.00 82.31 640 ASP A O 1
ATOM 5235 N N . CYS A 1 641 ? -5.354 8.352 29.681 1.00 87.88 641 CYS A N 1
ATOM 5236 C CA . CYS A 1 641 ? -6.110 7.352 30.424 1.00 87.88 641 CYS A CA 1
ATOM 5237 C C . CYS A 1 641 ? -7.552 7.203 29.906 1.00 87.88 641 CYS A C 1
ATOM 5239 O O . CYS A 1 641 ? -8.046 6.077 29.791 1.00 87.88 641 CYS A O 1
ATOM 5241 N N . ARG A 1 642 ? -8.229 8.314 29.586 1.00 93.75 642 ARG A N 1
ATOM 5242 C CA . ARG A 1 642 ? -9.559 8.316 28.947 1.00 93.75 642 ARG A CA 1
ATOM 5243 C C . ARG A 1 642 ? -9.496 7.642 27.577 1.00 93.75 642 ARG A C 1
ATOM 5245 O O . ARG A 1 642 ? -10.316 6.773 27.275 1.00 93.75 642 ARG A O 1
ATOM 5252 N N . ASP A 1 643 ? -8.513 8.018 26.768 1.00 90.81 643 ASP A N 1
ATOM 5253 C CA . ASP A 1 643 ? -8.374 7.555 25.389 1.00 90.81 643 ASP A CA 1
ATOM 5254 C C . ASP A 1 643 ? -7.969 6.074 25.319 1.00 90.81 643 ASP A C 1
ATOM 5256 O O . ASP A 1 643 ? -8.508 5.325 24.502 1.00 90.81 643 ASP A O 1
ATOM 5260 N N . ALA A 1 644 ? -7.120 5.601 26.235 1.00 86.69 644 ALA A N 1
ATOM 5261 C CA . ALA A 1 644 ? -6.805 4.184 26.417 1.00 86.69 644 ALA A CA 1
ATOM 5262 C C . ALA A 1 644 ? -8.050 3.352 26.757 1.00 86.69 644 ALA A C 1
ATOM 5264 O O . ALA A 1 644 ? -8.259 2.287 26.171 1.00 86.69 644 ALA A O 1
ATOM 5265 N N . LEU A 1 645 ? -8.915 3.842 27.655 1.00 92.25 645 LEU A N 1
ATOM 5266 C CA . LEU A 1 645 ? -10.167 3.154 27.977 1.00 92.25 645 LEU A CA 1
ATOM 5267 C C . LEU A 1 645 ? -11.104 3.085 26.761 1.00 92.25 645 LEU A C 1
ATOM 5269 O O . LEU A 1 645 ? -11.658 2.020 26.487 1.00 92.25 645 LEU A O 1
ATOM 5273 N N . ALA A 1 646 ? -11.260 4.185 26.019 1.00 94.56 646 ALA A N 1
ATOM 5274 C CA . ALA A 1 646 ? -12.104 4.232 24.824 1.00 94.56 646 ALA A CA 1
ATOM 5275 C C . ALA A 1 646 ? -11.620 3.251 23.743 1.00 94.56 646 ALA A C 1
ATOM 5277 O O . ALA A 1 646 ? -12.411 2.457 23.226 1.00 94.56 646 ALA A O 1
ATOM 5278 N N . LYS A 1 647 ? -10.308 3.250 23.464 1.00 89.19 647 LYS A N 1
ATOM 5279 C CA . LYS A 1 647 ? -9.653 2.302 22.550 1.00 89.19 647 LYS A CA 1
ATOM 5280 C C . LYS A 1 647 ? -9.907 0.850 22.968 1.00 89.19 647 LYS A C 1
ATOM 5282 O O . LYS A 1 647 ? -10.312 0.038 22.138 1.00 89.19 647 LYS A O 1
ATOM 5287 N N . ALA A 1 648 ? -9.724 0.525 24.249 1.00 88.31 648 ALA A N 1
ATOM 5288 C CA . ALA A 1 648 ? -9.891 -0.838 24.748 1.00 88.31 648 ALA A CA 1
ATOM 5289 C C . ALA A 1 648 ? -11.346 -1.317 24.750 1.00 88.31 648 ALA A C 1
ATOM 5291 O O . ALA A 1 648 ? -11.597 -2.481 24.441 1.00 88.31 648 ALA A O 1
ATOM 5292 N N . LEU A 1 649 ? -12.307 -0.448 25.080 1.00 94.06 649 LEU A N 1
ATOM 5293 C CA . LEU A 1 649 ? -13.733 -0.774 24.984 1.00 94.06 649 LEU A CA 1
ATOM 5294 C C . LEU A 1 649 ? -14.110 -1.135 23.546 1.00 94.06 649 LEU A C 1
ATOM 5296 O O . LEU A 1 649 ? -14.774 -2.147 23.331 1.00 94.06 649 LEU A O 1
ATOM 5300 N N . TYR A 1 650 ? -13.651 -0.345 22.571 1.00 95.94 650 TYR A N 1
ATOM 5301 C CA . TYR A 1 650 ? -13.938 -0.601 21.163 1.00 95.94 650 TYR A CA 1
ATOM 5302 C C . TYR A 1 650 ? -13.273 -1.879 20.647 1.00 95.94 650 TYR A C 1
ATOM 5304 O O . TYR A 1 650 ? -13.945 -2.719 20.055 1.00 95.94 650 TYR A O 1
ATOM 5312 N N . GLU A 1 651 ? -11.974 -2.055 20.908 1.00 90.19 651 GLU A N 1
ATOM 5313 C CA . GLU A 1 651 ? -11.220 -3.251 20.508 1.00 90.19 651 GLU A CA 1
ATOM 5314 C C . GLU A 1 651 ? -11.886 -4.522 21.048 1.00 90.19 651 GLU A C 1
ATOM 5316 O O . GLU A 1 651 ? -12.176 -5.449 20.296 1.00 90.19 651 GLU A O 1
ATOM 5321 N N . ARG A 1 652 ? -12.221 -4.542 22.343 1.00 91.00 652 ARG A N 1
ATOM 5322 C CA . ARG A 1 652 ? -12.840 -5.706 22.995 1.00 91.00 652 ARG A CA 1
ATOM 5323 C C . ARG A 1 652 ? -14.270 -5.953 22.525 1.00 91.00 652 ARG A C 1
ATOM 5325 O O . ARG A 1 652 ? -14.680 -7.109 22.422 1.00 91.00 652 ARG A O 1
ATOM 5332 N N . LEU A 1 653 ? -15.026 -4.895 22.222 1.00 94.75 653 LEU A N 1
ATOM 5333 C CA . LEU A 1 653 ? -16.342 -5.008 21.592 1.00 94.75 653 LEU A CA 1
ATOM 5334 C C . LEU A 1 653 ? -16.228 -5.642 20.202 1.00 94.75 653 LEU A C 1
ATOM 5336 O O . LEU A 1 653 ? -16.981 -6.566 19.898 1.00 94.75 653 LEU A O 1
ATOM 5340 N N . PHE A 1 654 ? -15.284 -5.178 19.383 1.00 94.81 654 PHE A N 1
ATOM 5341 C CA . PHE A 1 654 ? -15.040 -5.714 18.047 1.00 94.81 654 PHE A CA 1
ATOM 5342 C C . PHE A 1 654 ? -14.674 -7.202 18.105 1.00 94.81 654 PHE A C 1
ATOM 5344 O O . PHE A 1 654 ? -15.355 -8.022 17.485 1.00 94.81 654 PHE A O 1
ATOM 5351 N N . SER A 1 655 ? -13.724 -7.576 18.967 1.00 90.12 655 SER A N 1
ATOM 5352 C CA . SER A 1 655 ? -13.354 -8.979 19.183 1.00 90.12 655 SER A CA 1
ATOM 5353 C C . SER A 1 655 ? -14.511 -9.839 19.675 1.00 90.12 655 SER A C 1
ATOM 5355 O O . SER A 1 655 ? -14.667 -10.994 19.270 1.00 90.12 655 SER A O 1
ATOM 5357 N N . TRP A 1 656 ? -15.377 -9.293 20.530 1.00 92.50 656 TRP A N 1
ATOM 5358 C CA . TRP A 1 656 ? -16.579 -9.999 20.959 1.00 92.50 656 TRP A CA 1
ATOM 5359 C C . TRP A 1 656 ? -17.574 -10.197 19.810 1.00 92.50 656 TRP A C 1
ATOM 5361 O O . TRP A 1 656 ? -18.116 -11.295 19.680 1.00 92.50 656 TRP A O 1
ATOM 5371 N N . ILE A 1 657 ? -17.772 -9.201 18.939 1.00 93.75 657 ILE A N 1
ATOM 5372 C CA . ILE A 1 657 ? -18.604 -9.334 17.730 1.00 93.75 657 ILE A CA 1
ATOM 5373 C C . ILE A 1 657 ? -18.059 -10.461 16.843 1.00 93.75 657 ILE A C 1
ATOM 5375 O O . ILE A 1 657 ? -18.822 -11.337 16.428 1.00 93.75 657 ILE A O 1
ATOM 5379 N N . VAL A 1 658 ? -16.744 -10.509 16.610 1.00 92.81 658 VAL A N 1
ATOM 5380 C CA . VAL A 1 658 ? -16.104 -11.581 15.828 1.00 92.81 658 VAL A CA 1
ATOM 5381 C C . VAL A 1 658 ? -16.243 -12.941 16.503 1.00 92.81 658 VAL A C 1
ATOM 5383 O O . VAL A 1 658 ? -16.539 -13.934 15.832 1.00 92.81 658 VAL A O 1
ATOM 5386 N N . LYS A 1 659 ? -16.130 -13.011 17.833 1.00 90.19 659 LYS A N 1
ATOM 5387 C CA . LYS A 1 659 ? -16.396 -14.236 18.601 1.00 90.19 659 LYS A CA 1
ATOM 5388 C C . LYS A 1 659 ? -17.838 -14.718 18.421 1.00 90.19 659 LYS A C 1
ATOM 5390 O O . LYS A 1 659 ? -18.038 -15.911 18.203 1.00 90.19 659 LYS A O 1
ATOM 5395 N N . GLN A 1 660 ? -18.831 -13.828 18.466 1.00 89.75 660 GLN A N 1
ATOM 5396 C CA . GLN A 1 660 ? -20.235 -14.198 18.242 1.00 89.75 660 GLN A CA 1
ATOM 5397 C C . GLN A 1 660 ? -20.476 -14.711 16.821 1.00 89.75 660 GLN A C 1
ATOM 5399 O O . GLN A 1 660 ? -21.098 -15.760 16.647 1.00 89.75 660 GLN A O 1
ATOM 5404 N N . ILE A 1 661 ? -19.908 -14.043 15.814 1.00 91.31 661 ILE A N 1
ATOM 5405 C CA . ILE A 1 661 ? -19.945 -14.514 14.423 1.00 91.31 661 ILE A CA 1
ATOM 5406 C C . ILE A 1 661 ? -19.338 -15.921 14.332 1.00 91.31 661 ILE A C 1
ATOM 5408 O O . ILE A 1 661 ? -19.965 -16.843 13.813 1.00 91.31 661 ILE A O 1
ATOM 5412 N N . ASN A 1 662 ? -18.151 -16.126 14.905 1.00 92.00 662 ASN A N 1
ATOM 5413 C CA . ASN A 1 662 ? -17.475 -17.421 14.905 1.00 92.00 662 ASN A CA 1
ATOM 5414 C C . ASN A 1 662 ? -18.269 -18.521 15.621 1.00 92.00 662 ASN A C 1
ATOM 5416 O O . ASN A 1 662 ? -18.222 -19.671 15.192 1.00 92.00 662 ASN A O 1
ATOM 5420 N N . ASN A 1 663 ? -19.006 -18.213 16.688 1.00 89.50 663 ASN A N 1
ATOM 5421 C CA . ASN A 1 663 ? -19.866 -19.188 17.365 1.00 89.50 663 ASN A CA 1
ATOM 5422 C C . ASN A 1 663 ? -20.974 -19.721 16.450 1.00 89.50 663 ASN A C 1
ATOM 5424 O O . ASN A 1 663 ? -21.312 -20.900 16.531 1.00 89.50 663 ASN A O 1
ATOM 5428 N N . LEU A 1 664 ? -21.499 -18.885 15.552 1.00 88.25 664 LEU A N 1
ATOM 5429 C CA . LEU A 1 664 ? -22.516 -19.291 14.583 1.00 88.25 664 LEU A CA 1
ATOM 5430 C C . LEU A 1 664 ? -21.971 -19.948 13.315 1.00 88.25 664 LEU A C 1
ATOM 5432 O O . LEU A 1 664 ? -22.700 -20.704 12.673 1.00 88.25 664 LEU A O 1
ATOM 5436 N N . LEU A 1 665 ? -20.733 -19.640 12.927 1.00 89.50 665 LEU A N 1
ATOM 5437 C CA . LEU A 1 665 ? -20.102 -20.210 11.733 1.00 89.50 665 LEU A CA 1
ATOM 5438 C C . LEU A 1 665 ? -19.405 -21.552 11.999 1.00 89.50 665 LEU A C 1
ATOM 5440 O O . LEU A 1 665 ? -18.993 -22.225 11.052 1.00 89.50 665 LEU A O 1
ATOM 5444 N N . GLN A 1 666 ? -19.255 -21.950 13.265 1.00 84.56 666 GLN A N 1
ATOM 5445 C CA . GLN A 1 666 ? -18.600 -23.200 13.642 1.00 84.56 666 GLN A CA 1
ATOM 5446 C C . GLN A 1 666 ? -19.315 -24.438 13.066 1.00 84.56 666 GLN A C 1
ATOM 5448 O O . GLN A 1 666 ? -20.547 -24.475 13.020 1.00 84.56 666 GLN A O 1
ATOM 5453 N N . PRO A 1 667 ? -18.563 -25.492 12.682 1.00 75.00 667 PRO A N 1
ATOM 5454 C CA . PRO A 1 667 ? -19.157 -26.747 12.240 1.00 75.00 667 PRO A CA 1
ATOM 5455 C C . PRO A 1 667 ? -20.079 -27.341 13.305 1.00 75.00 667 PRO A C 1
ATOM 5457 O O . PRO A 1 667 ? -19.713 -27.434 14.479 1.00 75.00 667 PRO A O 1
ATOM 5460 N N . THR A 1 668 ? -21.271 -27.789 12.904 1.00 69.06 668 THR A N 1
ATOM 5461 C CA . THR A 1 668 ? -22.184 -28.484 13.818 1.00 69.06 668 THR A CA 1
ATOM 5462 C C . THR A 1 668 ? -21.523 -29.780 14.286 1.00 69.06 668 THR A C 1
ATOM 5464 O O . THR A 1 668 ? -21.324 -30.698 13.487 1.00 69.06 668 THR A O 1
ATOM 5467 N N . ARG A 1 669 ? -21.175 -29.877 15.577 1.00 59.66 669 ARG A N 1
ATOM 5468 C CA . ARG A 1 669 ? -20.609 -31.107 16.148 1.00 59.66 669 ARG A CA 1
ATOM 5469 C C . ARG A 1 669 ? -21.598 -32.253 15.933 1.00 59.66 669 ARG A C 1
ATOM 5471 O O . ARG A 1 669 ? -22.709 -32.225 16.460 1.00 59.66 669 ARG A O 1
ATOM 5478 N N . ARG A 1 670 ? -21.217 -33.272 15.159 1.00 53.59 670 ARG A N 1
ATOM 5479 C CA . ARG A 1 670 ? -21.978 -34.525 15.124 1.00 53.59 670 ARG A CA 1
ATOM 5480 C C . ARG A 1 670 ? -21.761 -35.220 16.464 1.00 53.59 670 ARG A C 1
ATOM 5482 O O . ARG A 1 670 ? -20.626 -35.457 16.851 1.00 53.59 670 ARG A O 1
ATOM 5489 N N . ASN A 1 671 ? -22.847 -35.567 17.150 1.00 41.59 671 ASN A N 1
ATOM 5490 C CA . ASN A 1 671 ? -22.857 -36.150 18.500 1.00 41.59 671 ASN A CA 1
ATOM 5491 C C . ASN A 1 671 ? -22.141 -37.519 18.661 1.00 41.59 671 ASN A C 1
ATOM 5493 O O . ASN A 1 671 ? -22.375 -38.179 19.663 1.00 41.59 671 ASN A O 1
ATOM 5497 N N . ASN A 1 672 ? -21.288 -37.965 17.727 1.00 43.19 672 ASN A N 1
ATOM 5498 C CA . ASN A 1 672 ? -20.670 -39.299 17.733 1.00 43.19 672 ASN A CA 1
ATOM 5499 C C . ASN A 1 672 ? -19.169 -39.361 17.350 1.00 43.19 672 ASN A C 1
ATOM 5501 O O . ASN A 1 672 ? -18.677 -40.463 17.122 1.00 43.19 672 ASN A O 1
ATOM 5505 N N . SER A 1 673 ? -18.411 -38.259 17.303 1.00 41.28 673 SER A N 1
ATOM 5506 C CA . SER A 1 673 ? -16.940 -38.320 17.169 1.00 41.28 673 SER A CA 1
ATOM 5507 C C . SER A 1 673 ? -16.252 -37.732 18.406 1.00 41.28 673 SER A C 1
ATOM 5509 O O . SER A 1 673 ? -16.321 -36.539 18.679 1.00 41.28 673 SER A O 1
ATOM 5511 N N . MET A 1 674 ? -15.604 -38.610 19.179 1.00 37.69 674 MET A N 1
ATOM 5512 C CA . MET A 1 674 ? -14.727 -38.289 20.319 1.00 37.69 674 MET A CA 1
ATOM 5513 C C . MET A 1 674 ? -13.285 -37.965 19.877 1.00 37.69 674 MET A C 1
ATOM 5515 O O . MET A 1 674 ? -12.380 -37.973 20.703 1.00 37.69 674 MET A O 1
ATOM 5519 N N . ASP A 1 675 ? -13.068 -37.664 18.596 1.00 40.97 675 ASP A N 1
ATOM 5520 C CA . ASP A 1 675 ? -11.763 -37.288 18.049 1.00 40.97 675 ASP A CA 1
ATOM 5521 C C . ASP A 1 675 ? -11.921 -36.040 17.176 1.00 40.97 675 ASP A C 1
ATOM 5523 O O . ASP A 1 675 ? -12.930 -35.885 16.486 1.00 40.97 675 ASP A O 1
ATOM 5527 N N . GLY A 1 676 ? -10.965 -35.116 17.262 1.00 49.41 676 GLY A N 1
ATOM 5528 C CA . GLY A 1 676 ? -11.004 -33.837 16.558 1.00 49.41 676 GLY A CA 1
ATOM 5529 C C . GLY A 1 676 ? -11.014 -34.027 15.044 1.00 49.41 676 GLY A C 1
ATOM 5530 O O . GLY A 1 676 ? -9.976 -34.320 14.459 1.00 49.41 676 GLY A O 1
ATOM 5531 N N . ASP A 1 677 ? -12.177 -33.841 14.418 1.00 54.75 677 ASP A N 1
ATOM 5532 C CA . ASP A 1 677 ? -12.319 -33.875 12.962 1.00 54.75 677 ASP A CA 1
ATOM 5533 C C . ASP A 1 677 ? -11.349 -32.857 12.326 1.00 54.75 677 ASP A C 1
ATOM 5535 O O . ASP A 1 677 ? -11.493 -31.642 12.497 1.00 54.75 677 ASP A O 1
ATOM 5539 N N . ILE A 1 678 ? -10.333 -33.352 11.611 1.00 68.25 678 ILE A N 1
ATOM 5540 C CA . ILE A 1 678 ? -9.397 -32.525 10.843 1.00 68.25 678 ILE A CA 1
ATOM 5541 C C . ILE A 1 678 ? -10.124 -32.102 9.565 1.00 68.25 678 ILE A C 1
ATOM 5543 O O . ILE A 1 678 ? -10.319 -32.903 8.655 1.00 68.25 678 ILE A O 1
ATOM 5547 N N . TYR A 1 679 ? -10.567 -30.847 9.508 1.00 83.94 679 TYR A N 1
ATOM 5548 C CA . TYR A 1 679 ? -11.190 -30.278 8.314 1.00 83.94 679 TYR A CA 1
ATOM 5549 C C . TYR A 1 679 ? -10.130 -29.761 7.340 1.00 83.94 679 TYR A C 1
ATOM 5551 O O . TYR A 1 679 ? -9.162 -29.125 7.757 1.00 83.94 679 TYR A O 1
ATOM 5559 N N . LEU A 1 680 ? -10.359 -29.953 6.039 1.00 89.19 680 LEU A N 1
ATOM 5560 C CA . LEU A 1 680 ? -9.609 -29.239 5.006 1.00 89.19 680 LEU A CA 1
ATOM 5561 C C . LEU A 1 680 ? -10.046 -27.776 4.985 1.00 89.19 680 LEU A C 1
ATOM 5563 O O . LEU A 1 680 ? -11.235 -27.481 5.141 1.00 89.19 680 LEU A O 1
ATOM 5567 N N . THR A 1 681 ? -9.110 -26.856 4.766 1.00 92.81 681 THR A N 1
ATOM 5568 C CA . THR A 1 681 ? -9.398 -25.420 4.828 1.00 92.81 681 THR A CA 1
ATOM 5569 C C . THR A 1 681 ? -9.066 -24.714 3.522 1.00 92.81 681 THR A C 1
ATOM 5571 O O . THR A 1 681 ? -8.019 -24.948 2.927 1.00 92.81 681 THR A O 1
ATOM 5574 N N . CYS A 1 682 ? -9.960 -23.832 3.072 1.00 94.75 682 CYS A N 1
ATOM 5575 C CA . CYS A 1 682 ? -9.643 -22.826 2.058 1.00 94.75 682 CYS A CA 1
ATOM 5576 C C . CYS A 1 682 ? -9.742 -21.462 2.725 1.00 94.75 682 CYS A C 1
ATOM 5578 O O . CYS A 1 682 ? -10.835 -21.025 3.095 1.00 94.75 682 CYS A O 1
ATOM 5580 N N . SER A 1 683 ? -8.604 -20.810 2.899 1.00 95.06 683 SER A N 1
ATOM 5581 C CA . SER A 1 683 ? -8.517 -19.524 3.571 1.00 95.06 683 SER A CA 1
ATOM 5582 C C . SER A 1 683 ? -8.349 -18.387 2.576 1.00 95.06 683 SER A C 1
ATOM 5584 O O . SER A 1 683 ? -7.793 -18.577 1.498 1.00 95.06 683 SER A O 1
ATOM 5586 N N . ILE A 1 684 ? -8.822 -17.197 2.934 1.00 95.31 684 ILE A N 1
ATOM 5587 C CA . ILE A 1 684 ? -8.608 -15.971 2.166 1.00 95.31 684 ILE A CA 1
ATOM 5588 C C . ILE A 1 684 ? -8.086 -14.902 3.120 1.00 95.31 684 ILE A C 1
ATOM 5590 O O . ILE A 1 684 ? -8.749 -14.581 4.110 1.00 95.31 684 ILE A O 1
ATOM 5594 N N . LEU A 1 685 ? -6.903 -14.370 2.815 1.00 93.06 685 LEU A N 1
ATOM 5595 C CA . LEU A 1 685 ? -6.279 -13.278 3.552 1.00 93.06 685 LEU A CA 1
ATOM 5596 C C . LEU A 1 685 ? -6.544 -11.951 2.835 1.00 93.06 685 LEU A C 1
ATOM 5598 O O . LEU A 1 685 ? -6.054 -11.738 1.730 1.00 93.06 685 LEU A O 1
ATOM 5602 N N . ASP A 1 686 ? -7.292 -11.073 3.497 1.00 90.06 686 ASP A N 1
ATOM 5603 C CA . ASP A 1 686 ? -7.624 -9.708 3.085 1.00 90.06 686 ASP A CA 1
ATOM 5604 C C . ASP A 1 686 ? -7.007 -8.742 4.107 1.00 90.06 686 ASP A C 1
ATOM 5606 O O . ASP A 1 686 ? -7.581 -8.481 5.166 1.00 90.06 686 ASP A O 1
ATOM 5610 N N . MET A 1 687 ? -5.781 -8.290 3.832 1.00 83.44 687 MET A N 1
ATOM 5611 C CA . MET A 1 687 ? -5.050 -7.346 4.685 1.00 83.44 687 MET A CA 1
ATOM 5612 C C . MET A 1 687 ? -5.148 -5.922 4.150 1.00 83.44 687 MET A C 1
ATOM 5614 O O . MET A 1 687 ? -5.267 -5.702 2.942 1.00 83.44 687 MET A O 1
ATOM 5618 N N . SER A 1 688 ? -5.012 -4.942 5.044 1.00 78.88 688 SER A N 1
ATOM 5619 C CA . SER A 1 688 ? -4.754 -3.556 4.653 1.00 78.88 688 SER A CA 1
ATOM 5620 C C . SER A 1 688 ? -3.511 -3.483 3.755 1.00 78.88 688 SER A C 1
ATOM 5622 O O . SER A 1 688 ? -2.511 -4.168 3.983 1.00 78.88 688 SER A O 1
ATOM 5624 N N . GLY A 1 689 ? -3.603 -2.673 2.698 1.00 78.38 689 GLY A N 1
ATOM 5625 C CA . GLY A 1 689 ? -2.501 -2.484 1.754 1.00 78.38 689 GLY A CA 1
ATOM 5626 C C . GLY A 1 689 ? -1.336 -1.714 2.366 1.00 78.38 689 GLY A C 1
ATOM 5627 O O . GLY A 1 689 ? -1.462 -1.183 3.463 1.00 78.38 689 GLY A O 1
ATOM 5628 N N . PHE A 1 690 ? -0.229 -1.620 1.632 1.00 83.50 690 PHE A N 1
ATOM 5629 C CA . PHE A 1 690 ? 0.866 -0.713 1.977 1.00 83.50 690 PHE A CA 1
ATOM 5630 C C . PHE A 1 690 ? 0.364 0.742 2.048 1.00 83.50 690 PHE A C 1
ATOM 5632 O O . PHE A 1 690 ? -0.426 1.159 1.195 1.00 83.50 690 PHE A O 1
ATOM 5639 N N . GLU A 1 691 ? 0.807 1.504 3.053 1.00 81.81 691 GLU A N 1
ATOM 5640 C CA . GLU A 1 691 ? 0.366 2.884 3.301 1.00 81.81 691 GLU A CA 1
ATOM 5641 C C . GLU A 1 691 ? 1.553 3.850 3.361 1.00 81.81 691 GLU A C 1
ATOM 5643 O O . GLU A 1 691 ? 2.530 3.621 4.073 1.00 81.81 691 GLU A O 1
ATOM 5648 N N . ASN A 1 692 ? 1.446 4.959 2.628 1.00 85.44 692 ASN A N 1
ATOM 5649 C CA . ASN A 1 692 ? 2.385 6.075 2.694 1.00 85.44 692 ASN A CA 1
ATOM 5650 C C . ASN A 1 692 ? 1.611 7.394 2.594 1.00 85.44 692 ASN A C 1
ATOM 5652 O O . ASN A 1 692 ? 1.262 7.853 1.505 1.00 85.44 692 ASN A O 1
ATOM 5656 N N . PHE A 1 693 ? 1.285 7.967 3.746 1.00 81.31 693 PHE A N 1
ATOM 5657 C CA . PHE A 1 693 ? 0.568 9.229 3.881 1.00 81.31 693 PHE A CA 1
ATOM 5658 C C . PHE A 1 693 ? 1.531 10.404 4.078 1.00 81.31 693 PHE A C 1
ATOM 5660 O O . PHE A 1 693 ? 2.737 10.228 4.231 1.00 81.31 693 PHE A O 1
ATOM 5667 N N . GLN A 1 694 ? 0.982 11.623 4.115 1.00 79.19 694 GLN A N 1
ATOM 5668 C CA . GLN A 1 694 ? 1.754 12.819 4.481 1.00 79.19 694 GLN A CA 1
ATOM 5669 C C . GLN A 1 694 ? 2.345 12.710 5.895 1.00 79.19 694 GLN A C 1
ATOM 5671 O O . GLN A 1 694 ? 3.448 13.190 6.128 1.00 79.19 694 GLN A O 1
ATOM 5676 N N . MET A 1 695 ? 1.620 12.056 6.809 1.00 79.00 695 MET A N 1
ATOM 5677 C CA . MET A 1 695 ? 2.047 11.768 8.177 1.00 79.00 695 MET A CA 1
ATOM 5678 C C . MET A 1 695 ? 1.822 10.280 8.454 1.00 79.00 695 MET A C 1
ATOM 5680 O O . MET A 1 695 ? 0.677 9.833 8.501 1.00 79.00 695 MET A O 1
ATOM 5684 N N . ASN A 1 696 ? 2.900 9.510 8.621 1.00 86.94 696 ASN A N 1
ATOM 5685 C CA . ASN A 1 696 ? 2.832 8.084 8.955 1.00 86.94 696 ASN A CA 1
ATOM 5686 C C . ASN A 1 696 ? 3.218 7.891 10.418 1.00 86.94 696 ASN A C 1
ATOM 5688 O O . ASN A 1 696 ? 4.291 8.336 10.821 1.00 86.94 696 ASN A O 1
ATOM 5692 N N . SER A 1 697 ? 2.383 7.209 11.199 1.00 87.56 697 SER A N 1
ATOM 5693 C CA . SER A 1 697 ? 2.662 6.948 12.614 1.00 87.56 697 SER A CA 1
ATOM 5694 C C . SER A 1 697 ? 2.907 5.453 12.875 1.00 87.56 697 SER A C 1
ATOM 5696 O O . SER A 1 697 ? 3.204 4.683 11.958 1.00 87.56 697 SER A O 1
ATOM 5698 N N . PHE A 1 698 ? 2.824 5.035 14.137 1.00 87.62 698 PHE A N 1
ATOM 5699 C CA . PHE A 1 698 ? 3.109 3.674 14.589 1.00 87.62 698 PHE A CA 1
ATOM 5700 C C . PHE A 1 698 ? 2.199 2.630 13.922 1.00 87.62 698 PHE A C 1
ATOM 5702 O O . PHE A 1 698 ? 2.626 1.521 13.612 1.00 87.62 698 PHE A O 1
ATOM 5709 N N . GLU A 1 699 ? 0.952 2.990 13.637 1.00 82.50 699 GLU A N 1
ATOM 5710 C CA . GLU A 1 699 ? -0.018 2.125 12.972 1.00 82.50 699 GLU A CA 1
ATOM 5711 C C . GLU A 1 699 ? 0.389 1.830 11.525 1.00 82.50 699 GLU A C 1
ATOM 5713 O O . GLU A 1 699 ? 0.421 0.664 11.125 1.00 82.50 699 GLU A O 1
ATOM 5718 N N . GLN A 1 700 ? 0.787 2.857 10.764 1.00 86.94 700 GLN A N 1
ATOM 5719 C CA . GLN A 1 700 ? 1.332 2.681 9.413 1.00 86.94 700 GLN A CA 1
ATOM 5720 C C . GLN A 1 700 ? 2.610 1.842 9.441 1.00 86.94 700 GLN A C 1
ATOM 5722 O O . GLN A 1 700 ? 2.795 0.997 8.569 1.00 86.94 700 GLN A O 1
ATOM 5727 N N . LEU A 1 701 ? 3.465 2.010 10.458 1.00 92.69 701 LEU A N 1
ATOM 5728 C CA . LEU A 1 701 ? 4.648 1.164 10.628 1.00 92.69 701 LEU A CA 1
ATOM 5729 C C . LEU A 1 701 ? 4.251 -0.315 10.773 1.00 92.69 701 LEU A C 1
ATOM 5731 O O . LEU A 1 701 ? 4.776 -1.155 10.048 1.00 92.69 701 LEU A O 1
ATOM 5735 N N . CYS A 1 702 ? 3.290 -0.642 11.640 1.00 89.75 702 CYS A N 1
ATOM 5736 C CA . CYS A 1 702 ? 2.785 -2.010 11.816 1.00 89.75 702 CYS A CA 1
ATOM 5737 C C . CYS A 1 702 ? 2.168 -2.590 10.526 1.00 89.75 702 CYS A C 1
ATOM 5739 O O . CYS A 1 702 ? 2.431 -3.744 10.164 1.00 89.75 702 CYS A O 1
ATOM 5741 N N . ILE A 1 703 ? 1.375 -1.794 9.800 1.00 86.19 703 ILE A N 1
ATOM 5742 C CA . ILE A 1 703 ? 0.780 -2.191 8.513 1.00 86.19 703 ILE A CA 1
ATOM 5743 C C . ILE A 1 703 ? 1.877 -2.470 7.478 1.00 86.19 703 ILE A C 1
ATOM 5745 O O . ILE A 1 703 ? 1.848 -3.503 6.802 1.00 86.19 703 ILE A O 1
ATOM 5749 N N . ASN A 1 704 ? 2.873 -1.592 7.377 1.00 90.62 704 ASN A N 1
ATOM 5750 C CA . ASN A 1 704 ? 3.954 -1.723 6.408 1.00 90.62 704 ASN A CA 1
ATOM 5751 C C . ASN A 1 704 ? 4.894 -2.883 6.755 1.00 90.62 704 ASN A C 1
ATOM 5753 O O . ASN A 1 704 ? 5.248 -3.633 5.852 1.00 90.62 704 ASN A O 1
ATOM 5757 N N . ILE A 1 705 ? 5.212 -3.126 8.034 1.00 93.19 705 ILE A N 1
ATOM 5758 C CA . ILE A 1 705 ? 5.950 -4.328 8.477 1.00 93.19 705 ILE A CA 1
ATOM 5759 C C . ILE A 1 705 ? 5.201 -5.600 8.069 1.00 93.19 705 ILE A C 1
ATOM 5761 O O . ILE A 1 705 ? 5.800 -6.554 7.574 1.00 93.19 705 ILE A O 1
ATOM 5765 N N . THR A 1 706 ? 3.878 -5.618 8.225 1.00 90.25 706 THR A N 1
ATOM 5766 C CA . THR A 1 706 ? 3.073 -6.774 7.815 1.00 90.25 706 THR A CA 1
ATOM 5767 C C . THR A 1 706 ? 3.124 -6.986 6.303 1.00 90.25 706 THR A C 1
ATOM 5769 O O . THR A 1 706 ? 3.310 -8.112 5.843 1.00 90.25 706 THR A O 1
ATOM 5772 N N . ASN A 1 707 ? 3.029 -5.910 5.518 1.00 88.94 707 ASN A N 1
ATOM 5773 C CA . ASN A 1 707 ? 3.161 -5.979 4.063 1.00 88.94 707 ASN A CA 1
ATOM 5774 C C . ASN A 1 707 ? 4.570 -6.419 3.619 1.00 88.94 707 ASN A C 1
ATOM 5776 O O . ASN A 1 707 ? 4.676 -7.194 2.673 1.00 88.94 707 ASN A O 1
ATOM 5780 N N . GLU A 1 708 ? 5.636 -6.013 4.318 1.00 92.00 708 GLU A N 1
ATOM 5781 C CA . GLU A 1 708 ? 6.998 -6.524 4.086 1.00 92.00 708 GLU A CA 1
ATOM 5782 C C . GLU A 1 708 ? 7.074 -8.040 4.293 1.00 92.00 708 GLU A C 1
ATOM 5784 O O . GLU A 1 708 ? 7.627 -8.753 3.456 1.00 92.00 708 GLU A O 1
ATOM 5789 N N . HIS A 1 709 ? 6.477 -8.557 5.372 1.00 91.88 709 HIS A N 1
ATOM 5790 C CA . HIS A 1 709 ? 6.429 -9.998 5.638 1.00 91.88 709 HIS A CA 1
ATOM 5791 C C . HIS A 1 709 ? 5.635 -10.766 4.574 1.00 91.88 709 HIS A C 1
ATOM 5793 O O . HIS A 1 709 ? 6.047 -11.855 4.172 1.00 91.88 709 HIS A O 1
ATOM 5799 N N . LEU A 1 710 ? 4.520 -10.211 4.089 1.00 89.50 710 LEU A N 1
ATOM 5800 C CA . LEU A 1 710 ? 3.748 -10.813 2.998 1.00 89.50 710 LEU A CA 1
ATOM 5801 C C . LEU A 1 710 ? 4.513 -10.785 1.669 1.00 89.50 710 LEU A C 1
ATOM 5803 O O . LEU A 1 710 ? 4.457 -11.760 0.921 1.00 89.50 710 LEU A O 1
ATOM 5807 N N . GLN A 1 711 ? 5.258 -9.712 1.386 1.00 88.25 711 GLN A N 1
ATOM 5808 C CA . GLN A 1 711 ? 6.130 -9.639 0.212 1.00 88.25 711 GLN A CA 1
ATOM 5809 C C . GLN A 1 711 ? 7.290 -10.636 0.314 1.00 88.25 711 GLN A C 1
ATOM 5811 O O . GLN A 1 711 ? 7.605 -11.305 -0.668 1.00 88.25 711 GLN A O 1
ATOM 5816 N N . TYR A 1 712 ? 7.882 -10.786 1.501 1.00 90.06 712 TYR A N 1
ATOM 5817 C CA . TYR A 1 712 ? 8.905 -11.797 1.759 1.00 90.06 712 TYR A CA 1
ATOM 5818 C C . TYR A 1 712 ? 8.351 -13.203 1.499 1.00 90.06 712 TYR A C 1
ATOM 5820 O O . TYR A 1 712 ? 8.925 -13.959 0.722 1.00 90.06 712 TYR A O 1
ATOM 5828 N N . TYR A 1 713 ? 7.186 -13.523 2.071 1.00 89.00 713 TYR A N 1
ATOM 5829 C CA . TYR A 1 713 ? 6.502 -14.798 1.848 1.00 89.00 713 TYR A CA 1
ATOM 5830 C C . TYR A 1 713 ? 6.216 -15.046 0.357 1.00 89.00 713 TYR A C 1
ATOM 5832 O O . TYR A 1 713 ? 6.451 -16.144 -0.139 1.00 89.00 713 TYR A O 1
ATOM 5840 N N . PHE A 1 714 ? 5.759 -14.028 -0.379 1.00 87.25 714 PHE A N 1
ATOM 5841 C CA . PHE A 1 714 ? 5.552 -14.116 -1.827 1.00 87.25 714 PHE A CA 1
ATOM 5842 C C . PHE A 1 714 ? 6.847 -14.447 -2.578 1.00 87.25 714 PHE A C 1
ATOM 5844 O O . PHE A 1 714 ? 6.862 -15.383 -3.373 1.00 87.25 714 PHE A O 1
ATOM 5851 N N . ASN A 1 715 ? 7.933 -13.722 -2.303 1.00 85.69 715 ASN A N 1
ATOM 5852 C CA . ASN A 1 715 ? 9.220 -13.931 -2.963 1.00 85.69 715 ASN A CA 1
ATOM 5853 C C . ASN A 1 715 ? 9.786 -15.336 -2.689 1.00 85.69 715 ASN A C 1
ATOM 5855 O O . ASN A 1 715 ? 10.285 -15.990 -3.604 1.00 85.69 715 ASN A O 1
ATOM 5859 N N . GLU A 1 716 ? 9.678 -15.821 -1.449 1.00 83.81 716 GLU A N 1
ATOM 5860 C CA . GLU A 1 716 ? 10.095 -17.178 -1.077 1.00 83.81 716 GLU A CA 1
ATOM 5861 C C . GLU A 1 716 ? 9.309 -18.245 -1.856 1.00 83.81 716 GLU A C 1
ATOM 5863 O O . GLU A 1 716 ? 9.900 -19.179 -2.399 1.00 83.81 716 GLU A O 1
ATOM 5868 N N . HIS A 1 717 ? 7.983 -18.101 -1.943 1.00 83.12 717 HIS A N 1
ATOM 5869 C CA . HIS A 1 717 ? 7.123 -19.064 -2.633 1.00 83.12 717 HIS A CA 1
ATOM 5870 C C . HIS A 1 717 ? 7.297 -19.045 -4.155 1.00 83.12 717 HIS A C 1
ATOM 5872 O O . HIS A 1 717 ? 7.384 -20.107 -4.757 1.00 83.12 717 HIS A O 1
ATOM 5878 N N . ILE A 1 718 ? 7.367 -17.867 -4.780 1.00 81.88 718 ILE A N 1
ATOM 5879 C CA . ILE A 1 718 ? 7.493 -17.769 -6.239 1.00 81.88 718 ILE A CA 1
ATOM 5880 C C . ILE A 1 718 ? 8.899 -18.153 -6.699 1.00 81.88 718 ILE A C 1
ATOM 5882 O O . ILE A 1 718 ? 9.041 -18.930 -7.626 1.00 81.88 718 ILE A O 1
ATOM 5886 N N . PHE A 1 719 ? 9.960 -17.652 -6.060 1.00 81.56 719 PHE A N 1
ATOM 5887 C CA . PHE A 1 719 ? 11.310 -17.840 -6.601 1.00 81.56 719 PHE A CA 1
ATOM 5888 C C . PHE A 1 719 ? 12.081 -18.990 -5.964 1.00 81.56 719 PHE A C 1
ATOM 5890 O O . PHE A 1 719 ? 12.830 -19.672 -6.664 1.00 81.56 719 PHE A O 1
ATOM 5897 N N . ILE A 1 720 ? 11.992 -19.181 -4.643 1.00 77.62 720 ILE A N 1
ATOM 5898 C CA . ILE A 1 720 ? 12.830 -20.178 -3.957 1.00 77.62 720 ILE A CA 1
ATOM 5899 C C . ILE A 1 720 ? 12.226 -21.568 -4.072 1.00 77.62 720 ILE A C 1
ATOM 5901 O O . ILE A 1 720 ? 12.955 -22.503 -4.405 1.00 77.62 720 ILE A O 1
ATOM 5905 N N . GLN A 1 721 ? 10.926 -21.716 -3.813 1.00 73.94 721 GLN A N 1
ATOM 5906 C CA . GLN A 1 721 ? 10.277 -23.025 -3.918 1.00 73.94 721 GLN A CA 1
ATOM 5907 C C . GLN A 1 721 ? 10.287 -23.544 -5.358 1.00 73.94 721 GLN A C 1
ATOM 5909 O O . GLN A 1 721 ? 10.671 -24.687 -5.569 1.00 73.94 721 GLN A O 1
ATOM 5914 N N . GLU A 1 722 ? 10.030 -22.691 -6.353 1.00 78.31 722 GLU A N 1
ATOM 5915 C CA . GLU A 1 722 ? 10.080 -23.099 -7.764 1.00 78.31 722 GLU A CA 1
ATOM 5916 C C . GLU A 1 722 ? 11.481 -23.598 -8.174 1.00 78.31 722 GLU A C 1
ATOM 5918 O O . GLU A 1 722 ? 11.636 -24.626 -8.833 1.00 78.31 722 GLU A O 1
ATOM 5923 N N . GLN A 1 723 ? 12.542 -22.942 -7.690 1.00 81.38 723 GLN A N 1
ATOM 5924 C CA . GLN A 1 723 ? 13.913 -23.420 -7.890 1.00 81.38 723 GLN A CA 1
ATOM 5925 C C . GLN A 1 723 ? 14.195 -24.751 -7.172 1.00 81.38 723 GLN A C 1
ATOM 5927 O O . GLN A 1 723 ? 14.967 -25.562 -7.685 1.00 81.38 723 GLN A O 1
ATOM 5932 N N . GLN A 1 724 ? 13.605 -24.994 -5.997 1.00 82.44 724 GLN A N 1
ATOM 5933 C CA . GLN A 1 724 ? 13.723 -26.278 -5.291 1.00 82.44 724 GLN A CA 1
ATOM 5934 C C . GLN A 1 724 ? 12.996 -27.405 -6.031 1.00 82.44 724 GLN A C 1
ATOM 5936 O O . GLN A 1 724 ? 13.506 -28.529 -6.065 1.00 82.44 724 GLN A O 1
ATOM 5941 N N . ASP A 1 725 ? 11.865 -27.110 -6.668 1.00 82.25 725 ASP A N 1
ATOM 5942 C CA . ASP A 1 725 ? 11.134 -28.068 -7.497 1.00 82.25 725 ASP A CA 1
ATOM 5943 C C . ASP A 1 725 ? 11.967 -28.464 -8.722 1.00 82.25 725 ASP A C 1
ATOM 5945 O O . ASP A 1 725 ? 12.182 -29.656 -8.948 1.00 82.25 725 ASP A O 1
ATOM 5949 N N . TYR A 1 726 ? 12.584 -27.500 -9.422 1.00 84.75 726 TYR A N 1
ATOM 5950 C CA . TYR A 1 726 ? 13.520 -27.801 -10.517 1.00 84.75 726 TYR A CA 1
ATOM 5951 C C . TYR A 1 726 ? 14.685 -28.695 -10.070 1.00 84.75 726 TYR A C 1
ATOM 5953 O O . TYR A 1 726 ? 15.035 -29.650 -10.769 1.00 84.75 726 TYR A O 1
ATOM 5961 N N . GLN A 1 727 ? 15.270 -28.438 -8.891 1.00 85.31 727 GLN A N 1
ATOM 5962 C CA . GLN A 1 727 ? 16.318 -29.301 -8.327 1.00 85.31 727 GLN A CA 1
ATOM 5963 C C . GLN A 1 727 ? 15.809 -30.715 -8.038 1.00 85.31 727 GLN A C 1
ATOM 5965 O O . GLN A 1 727 ? 16.497 -31.691 -8.345 1.00 85.31 727 GLN A O 1
ATOM 5970 N N . THR A 1 728 ? 14.622 -30.826 -7.443 1.00 88.69 728 THR A N 1
ATOM 5971 C CA . THR A 1 728 ? 14.023 -32.101 -7.029 1.00 88.69 728 THR A CA 1
ATOM 5972 C C . THR A 1 728 ? 13.635 -32.953 -8.238 1.00 88.69 728 THR A C 1
ATOM 5974 O O . THR A 1 728 ? 13.832 -34.168 -8.221 1.00 88.69 728 THR A O 1
ATOM 5977 N N . GLU A 1 729 ? 13.163 -32.326 -9.318 1.00 91.81 729 GLU A N 1
ATOM 5978 C CA . GLU A 1 729 ? 12.840 -32.985 -10.589 1.00 91.81 729 GLU A CA 1
ATOM 5979 C C . GLU A 1 729 ? 14.073 -33.266 -11.467 1.00 91.81 729 GLU A C 1
ATOM 5981 O O . GLU A 1 729 ? 13.970 -33.932 -12.499 1.00 91.81 729 GLU A O 1
ATOM 5986 N N . GLY A 1 730 ? 15.262 -32.803 -11.064 1.00 87.19 730 GLY A N 1
ATOM 5987 C CA . GLY A 1 730 ? 16.502 -32.990 -11.820 1.00 87.19 730 GLY A CA 1
ATOM 5988 C C . GLY A 1 730 ? 16.568 -32.162 -13.108 1.00 87.19 730 GLY A C 1
ATOM 5989 O O . GLY A 1 730 ? 17.301 -32.520 -14.033 1.00 87.19 730 GLY A O 1
ATOM 5990 N N . ILE A 1 731 ? 15.810 -31.067 -13.180 1.00 90.38 731 ILE A N 1
ATOM 5991 C CA . ILE A 1 731 ? 15.802 -30.132 -14.305 1.00 90.38 731 ILE A CA 1
ATOM 5992 C C . ILE A 1 731 ? 16.983 -29.172 -14.143 1.00 90.38 731 ILE A C 1
ATOM 5994 O O . ILE A 1 731 ? 17.172 -28.552 -13.100 1.00 90.38 731 ILE A O 1
ATOM 5998 N N . SER A 1 732 ? 17.803 -29.037 -15.187 1.00 82.12 732 SER A N 1
ATOM 5999 C CA . SER A 1 732 ? 18.881 -28.045 -15.205 1.00 82.12 732 SER A CA 1
ATOM 6000 C C . SER A 1 732 ? 18.291 -26.652 -15.404 1.00 82.12 732 SER A C 1
ATOM 6002 O O . SER A 1 732 ? 17.644 -26.405 -16.419 1.00 82.12 732 SER A O 1
ATOM 6004 N N . TYR A 1 733 ? 18.568 -25.734 -14.483 1.00 80.38 733 TYR A N 1
ATOM 6005 C CA . TYR A 1 733 ? 18.113 -24.346 -14.550 1.00 80.38 733 TYR A CA 1
ATOM 6006 C C . TYR A 1 733 ? 19.235 -23.387 -14.130 1.00 80.38 733 TYR A C 1
ATOM 6008 O O . TYR A 1 733 ? 20.168 -23.764 -13.415 1.00 80.38 733 TYR A O 1
ATOM 6016 N N . GLU A 1 734 ? 19.156 -22.138 -14.585 1.00 78.69 734 GLU A N 1
ATOM 6017 C CA . GLU A 1 734 ? 20.041 -21.071 -14.120 1.00 78.69 734 GLU A CA 1
ATOM 6018 C C . GLU A 1 734 ? 19.474 -20.455 -12.842 1.00 78.69 734 GLU A C 1
ATOM 6020 O O . GLU A 1 734 ? 18.294 -20.112 -12.773 1.00 78.69 734 GLU A O 1
ATOM 6025 N N . LYS A 1 735 ? 20.311 -20.316 -11.809 1.00 77.81 735 LYS A N 1
ATOM 6026 C CA . LYS A 1 735 ? 19.878 -19.754 -10.529 1.00 77.81 735 LYS A CA 1
ATOM 6027 C C . LYS A 1 735 ? 19.450 -18.297 -10.719 1.00 77.81 735 LYS A C 1
ATOM 6029 O O . LYS A 1 735 ? 20.281 -17.441 -11.017 1.00 77.81 735 LYS A O 1
ATOM 6034 N N . ILE A 1 736 ? 18.169 -18.017 -10.497 1.00 75.12 736 ILE A N 1
ATOM 6035 C CA . ILE A 1 736 ? 17.626 -16.662 -10.595 1.00 75.12 736 ILE A CA 1
ATOM 6036 C C . ILE A 1 736 ? 18.006 -15.897 -9.327 1.00 75.12 736 ILE A C 1
ATOM 6038 O O . ILE A 1 736 ? 17.679 -16.304 -8.208 1.00 75.12 736 ILE A O 1
ATOM 6042 N N . HIS A 1 737 ? 18.702 -14.778 -9.510 1.00 74.75 737 HIS A N 1
ATOM 6043 C CA . HIS A 1 737 ? 18.983 -13.822 -8.448 1.00 74.75 737 HIS A CA 1
ATOM 6044 C C . HIS A 1 737 ? 17.870 -12.774 -8.413 1.00 74.75 737 HIS A C 1
ATOM 6046 O O . HIS A 1 737 ? 17.719 -12.001 -9.354 1.00 74.75 737 HIS A O 1
ATOM 6052 N N . PHE A 1 738 ? 17.110 -12.742 -7.322 1.00 75.56 738 PHE A N 1
ATOM 6053 C CA . PHE A 1 738 ? 16.095 -11.725 -7.057 1.00 75.56 738 PHE A CA 1
ATOM 6054 C C . PHE A 1 738 ? 16.468 -10.931 -5.800 1.00 75.56 738 PHE A C 1
ATOM 6056 O O . PHE A 1 738 ? 17.248 -11.393 -4.962 1.00 75.56 738 PHE A O 1
ATOM 6063 N N . GLN A 1 739 ? 15.927 -9.722 -5.669 1.00 72.88 739 GLN A N 1
ATOM 6064 C CA . GLN A 1 739 ? 16.129 -8.903 -4.480 1.00 72.88 739 GLN A CA 1
ATOM 6065 C C . GLN A 1 739 ? 15.176 -9.371 -3.376 1.00 72.88 739 GLN A C 1
ATOM 6067 O O . GLN A 1 739 ? 13.970 -9.144 -3.455 1.00 72.88 739 GLN A O 1
ATOM 6072 N N . ASN A 1 740 ? 15.710 -10.017 -2.339 1.00 80.88 740 ASN A N 1
ATOM 6073 C CA . ASN A 1 740 ? 14.929 -10.312 -1.143 1.00 80.88 740 ASN A CA 1
ATOM 6074 C C . ASN A 1 740 ? 14.853 -9.076 -0.224 1.00 80.88 740 ASN A C 1
ATOM 6076 O O . ASN A 1 740 ? 15.604 -8.105 -0.360 1.00 80.88 740 ASN A O 1
ATOM 6080 N N . ASN A 1 741 ? 13.893 -9.086 0.692 1.00 89.75 741 ASN A N 1
ATOM 6081 C CA . ASN A 1 741 ? 13.711 -8.072 1.733 1.00 89.75 741 ASN A CA 1
ATOM 6082 C C . ASN A 1 741 ? 13.993 -8.639 3.136 1.00 89.75 741 ASN A C 1
ATOM 6084 O O . ASN A 1 741 ? 1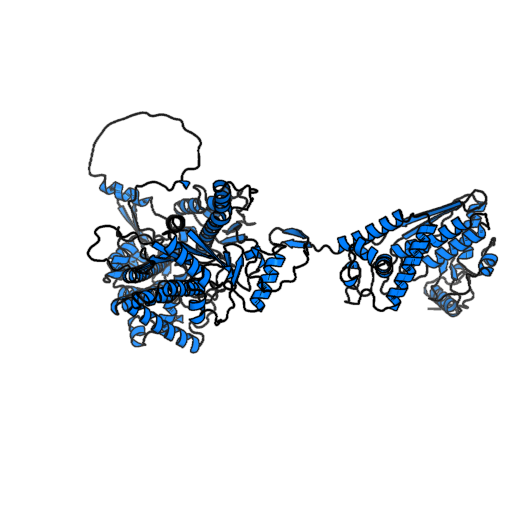3.552 -8.072 4.130 1.00 89.75 741 ASN A O 1
ATOM 6088 N N . GLU A 1 742 ? 14.743 -9.744 3.225 1.00 90.44 742 GLU A N 1
ATOM 6089 C CA . GLU A 1 742 ? 15.109 -10.410 4.484 1.00 90.44 742 GLU A CA 1
ATOM 6090 C C . GLU A 1 742 ? 15.875 -9.477 5.433 1.00 90.44 742 GLU A C 1
ATOM 6092 O O . GLU A 1 742 ? 15.609 -9.457 6.632 1.00 90.44 742 GLU A O 1
ATOM 6097 N N . ASP A 1 743 ? 16.773 -8.648 4.890 1.00 91.69 743 ASP A N 1
ATOM 6098 C CA . ASP A 1 743 ? 17.516 -7.631 5.642 1.00 91.69 743 ASP A CA 1
ATOM 6099 C C . ASP A 1 743 ? 16.578 -6.636 6.336 1.00 91.69 743 ASP A C 1
ATOM 6101 O O . ASP A 1 743 ? 16.790 -6.249 7.484 1.00 91.69 743 ASP A O 1
ATOM 6105 N N . LEU A 1 744 ? 15.491 -6.266 5.659 1.00 92.69 744 LEU A N 1
ATOM 6106 C CA . LEU A 1 744 ? 14.499 -5.352 6.198 1.00 92.69 744 LEU A CA 1
ATOM 6107 C C . LEU A 1 744 ? 13.608 -6.024 7.252 1.00 92.69 744 LEU A C 1
ATOM 6109 O O . LEU A 1 744 ? 13.297 -5.407 8.269 1.00 92.69 744 LEU A O 1
ATOM 6113 N N . ILE A 1 745 ? 13.249 -7.297 7.057 1.00 93.44 745 ILE A N 1
ATOM 6114 C CA . ILE A 1 745 ? 12.565 -8.098 8.084 1.00 93.44 745 ILE A CA 1
ATOM 6115 C C . ILE A 1 745 ? 13.420 -8.179 9.357 1.00 93.44 745 ILE A C 1
ATOM 6117 O O . ILE A 1 745 ? 12.910 -7.939 10.454 1.00 93.44 745 ILE A O 1
ATOM 6121 N N . ALA A 1 746 ? 14.722 -8.441 9.215 1.00 92.50 746 ALA A N 1
ATOM 6122 C CA . ALA A 1 746 ? 15.670 -8.464 10.326 1.00 92.50 746 ALA A CA 1
ATOM 6123 C C . ALA A 1 746 ? 15.744 -7.101 11.038 1.00 92.50 746 ALA A C 1
ATOM 6125 O O . ALA A 1 746 ? 15.632 -7.045 12.264 1.00 92.50 746 ALA A O 1
ATOM 6126 N N . LEU A 1 747 ? 15.809 -5.986 10.290 1.00 94.38 747 LEU A N 1
ATOM 6127 C CA . LEU A 1 747 ? 15.788 -4.629 10.858 1.00 94.38 747 LEU A CA 1
ATOM 6128 C C . LEU A 1 747 ? 14.581 -4.389 11.780 1.00 94.38 747 LEU A C 1
ATOM 6130 O O . LEU A 1 747 ? 14.708 -3.676 12.776 1.00 94.38 747 LEU A O 1
ATOM 6134 N N . PHE A 1 748 ? 13.416 -4.963 11.477 1.00 94.25 748 PHE A N 1
ATOM 6135 C CA . PHE A 1 748 ? 12.222 -4.819 12.312 1.00 94.25 748 PHE A CA 1
ATOM 6136 C C . PHE A 1 748 ? 12.180 -5.789 13.492 1.00 94.25 748 PHE A C 1
ATOM 6138 O O . PHE A 1 748 ? 11.802 -5.392 14.600 1.00 94.25 748 PHE A O 1
ATOM 6145 N N . MET A 1 749 ? 12.531 -7.053 13.249 1.00 90.25 749 MET A N 1
ATOM 6146 C CA . MET A 1 749 ? 12.183 -8.170 14.131 1.00 90.25 749 MET A CA 1
ATOM 6147 C C . MET A 1 749 ? 13.314 -8.621 15.058 1.00 90.25 749 MET A C 1
ATOM 6149 O O . MET A 1 749 ? 13.009 -9.189 16.112 1.00 90.25 749 MET A O 1
ATOM 6153 N N . ASP A 1 750 ? 14.577 -8.358 14.710 1.00 90.06 750 ASP A N 1
ATOM 6154 C CA . ASP A 1 750 ? 15.742 -8.821 15.471 1.00 90.06 750 ASP A CA 1
ATOM 6155 C C . ASP A 1 750 ? 15.791 -8.261 16.900 1.00 90.06 750 ASP A C 1
ATOM 6157 O O . ASP A 1 750 ? 15.125 -7.286 17.258 1.00 90.06 750 ASP A O 1
ATOM 6161 N N . SER A 1 751 ? 16.639 -8.868 17.736 1.00 84.44 751 SER A N 1
ATOM 6162 C CA . SER A 1 751 ? 16.836 -8.475 19.139 1.00 84.44 751 SER A CA 1
ATOM 6163 C C . SER A 1 751 ? 17.345 -7.042 19.325 1.00 84.44 751 SER A C 1
ATOM 6165 O O . SER A 1 751 ? 17.135 -6.466 20.387 1.00 84.44 751 SER A O 1
ATOM 6167 N N . LEU A 1 752 ? 17.983 -6.466 18.302 1.00 84.81 752 LEU A N 1
ATOM 6168 C CA . LEU A 1 752 ? 18.383 -5.053 18.228 1.00 84.81 752 LEU A CA 1
ATOM 6169 C C . LEU A 1 752 ? 17.653 -4.307 17.094 1.00 84.81 752 LEU A C 1
ATOM 6171 O O . LEU A 1 752 ? 18.117 -3.267 16.629 1.00 84.81 752 LEU A O 1
ATOM 6175 N N . GLY A 1 753 ? 16.534 -4.862 16.623 1.00 91.12 753 GLY A N 1
ATOM 6176 C CA . GLY A 1 753 ? 15.681 -4.273 15.597 1.00 91.12 753 GLY A CA 1
ATOM 6177 C C . GLY A 1 753 ? 14.741 -3.200 16.149 1.00 91.12 753 GLY A C 1
ATOM 6178 O O . GLY A 1 753 ? 14.589 -3.034 17.361 1.00 91.12 753 GLY A O 1
ATOM 6179 N N . ILE A 1 754 ? 14.066 -2.482 15.251 1.00 95.31 754 ILE A N 1
ATOM 6180 C CA . ILE A 1 754 ? 13.215 -1.321 15.562 1.00 95.31 754 ILE A CA 1
ATOM 6181 C C . ILE A 1 754 ? 12.175 -1.640 16.637 1.00 95.31 754 ILE A C 1
ATOM 6183 O O . ILE A 1 754 ? 12.045 -0.886 17.599 1.00 95.31 754 ILE A O 1
ATOM 6187 N N . LEU A 1 755 ? 11.463 -2.765 16.522 1.00 93.94 755 LEU A N 1
ATOM 6188 C CA . LEU A 1 755 ? 10.421 -3.105 17.493 1.00 93.94 755 LEU A CA 1
ATOM 6189 C C . LEU A 1 755 ? 11.005 -3.475 18.867 1.00 93.94 755 LEU A C 1
ATOM 6191 O O . LEU A 1 755 ? 10.403 -3.164 19.885 1.00 93.94 755 LEU A O 1
ATOM 6195 N N . ALA A 1 756 ? 12.179 -4.116 18.915 1.00 91.56 756 ALA A N 1
ATOM 6196 C CA . ALA A 1 756 ? 12.839 -4.434 20.185 1.00 91.56 756 ALA A CA 1
ATOM 6197 C C . ALA A 1 756 ? 13.370 -3.170 20.882 1.00 91.56 756 ALA A C 1
ATOM 6199 O O . ALA A 1 756 ? 13.206 -3.010 22.089 1.00 91.56 756 ALA A O 1
ATOM 6200 N N . LEU A 1 757 ? 13.950 -2.244 20.113 1.00 94.06 757 LEU A N 1
ATOM 6201 C CA . LEU A 1 757 ? 14.397 -0.945 20.618 1.00 94.06 757 LEU A CA 1
ATOM 6202 C C . LEU A 1 757 ? 13.219 -0.099 21.118 1.00 94.06 757 LEU A C 1
ATOM 6204 O O . LEU A 1 757 ? 13.345 0.560 22.149 1.00 94.06 757 LEU A O 1
ATOM 6208 N N . LEU A 1 758 ? 12.079 -0.146 20.420 1.00 94.31 758 LEU A N 1
ATOM 6209 C CA . LEU A 1 758 ? 10.837 0.497 20.843 1.00 94.31 758 LEU A CA 1
ATOM 6210 C C . LEU A 1 758 ? 10.337 -0.073 22.175 1.00 94.31 758 LEU A C 1
ATOM 6212 O O . LEU A 1 758 ? 9.983 0.696 23.068 1.00 94.31 758 LEU A O 1
ATOM 6216 N N . ASP A 1 759 ? 10.347 -1.397 22.335 1.00 89.25 759 ASP A N 1
ATOM 6217 C CA . ASP A 1 759 ? 9.957 -2.058 23.584 1.00 89.25 759 ASP A CA 1
ATOM 6218 C C . ASP A 1 759 ? 10.880 -1.687 24.742 1.00 89.25 759 ASP A C 1
ATOM 6220 O O . ASP A 1 759 ? 10.409 -1.351 25.829 1.00 89.25 759 ASP A O 1
ATOM 6224 N N . GLU A 1 760 ? 12.191 -1.694 24.516 1.00 89.88 760 GLU A N 1
ATOM 6225 C CA . GLU A 1 760 ? 13.175 -1.319 25.530 1.00 89.88 760 GLU A CA 1
ATOM 6226 C C . GLU A 1 760 ? 12.987 0.137 25.976 1.00 89.88 760 GLU A C 1
ATOM 6228 O O . GLU A 1 760 ? 12.928 0.429 27.170 1.00 89.88 760 GLU A O 1
ATOM 6233 N N . GLU A 1 761 ? 12.844 1.054 25.018 1.00 91.75 761 GLU A N 1
ATOM 6234 C CA . GLU A 1 761 ? 12.668 2.478 25.298 1.00 91.75 761 GLU A CA 1
ATOM 6235 C C . GLU A 1 761 ? 11.307 2.775 25.948 1.00 91.75 761 GLU A C 1
ATOM 6237 O O . GLU A 1 761 ? 11.198 3.647 26.810 1.00 91.75 761 GLU A O 1
ATOM 6242 N N . SER A 1 762 ? 10.275 1.986 25.628 1.00 86.94 762 SER A N 1
ATOM 6243 C CA . SER A 1 762 ? 8.958 2.074 26.273 1.00 86.94 762 SER A CA 1
ATOM 6244 C C . SER A 1 762 ? 9.041 1.805 27.776 1.00 86.94 762 SER A C 1
ATOM 6246 O O . SER A 1 762 ? 8.311 2.435 28.540 1.00 86.94 762 SER A O 1
ATOM 6248 N N . HIS A 1 763 ? 9.960 0.946 28.219 1.00 82.50 763 HIS A N 1
ATOM 6249 C CA . HIS A 1 763 ? 10.174 0.632 29.634 1.00 82.50 763 HIS A CA 1
ATOM 6250 C C . HIS A 1 763 ? 11.213 1.529 30.319 1.00 82.50 763 HIS A C 1
ATOM 6252 O O . HIS A 1 763 ? 11.354 1.481 31.545 1.00 82.50 763 HIS A O 1
ATOM 6258 N N . PHE A 1 764 ? 11.952 2.346 29.564 1.00 83.88 764 PHE A N 1
ATOM 6259 C CA . PHE A 1 764 ? 13.051 3.123 30.119 1.00 83.88 764 PHE A CA 1
ATOM 6260 C C . PHE A 1 764 ? 12.537 4.348 30.907 1.00 83.88 764 PHE A C 1
ATOM 6262 O O . PHE A 1 764 ? 11.758 5.154 30.383 1.00 83.88 764 PHE A O 1
ATOM 6269 N N . PRO A 1 765 ? 12.956 4.539 32.176 1.00 76.81 765 PRO A N 1
ATOM 6270 C CA . PRO A 1 765 ? 12.506 5.672 32.978 1.00 76.81 765 PRO A CA 1
ATOM 6271 C C . PRO A 1 765 ? 12.893 7.012 32.341 1.00 76.81 765 PRO A C 1
ATOM 6273 O O . PRO A 1 765 ? 14.065 7.250 32.060 1.00 76.81 765 PRO A O 1
ATOM 6276 N N . LYS A 1 766 ? 11.918 7.920 32.196 1.00 80.94 766 LYS A N 1
ATOM 6277 C CA . LYS A 1 766 ? 12.078 9.257 31.583 1.00 80.94 766 LYS A CA 1
ATOM 6278 C C . LYS A 1 766 ? 12.434 9.261 30.086 1.00 80.94 766 LYS A C 1
ATOM 6280 O O . LYS A 1 766 ? 12.861 10.302 29.593 1.00 80.94 766 LYS A O 1
ATOM 6285 N N . ALA A 1 767 ? 12.259 8.149 29.373 1.00 85.56 767 ALA A N 1
ATOM 6286 C CA . ALA A 1 767 ? 12.347 8.158 27.915 1.00 85.56 767 ALA A CA 1
ATOM 6287 C C . ALA A 1 767 ? 11.200 8.959 27.281 1.00 85.56 767 ALA A C 1
ATOM 6289 O O . ALA A 1 767 ? 10.078 8.970 27.802 1.00 85.56 767 ALA A O 1
ATOM 6290 N N . ASN A 1 768 ? 11.499 9.602 26.156 1.00 87.94 768 ASN A N 1
ATOM 6291 C CA . ASN A 1 768 ? 10.568 10.358 25.323 1.00 87.94 768 ASN A CA 1
ATOM 6292 C C . ASN A 1 768 ? 10.761 9.990 23.843 1.00 87.94 768 ASN A C 1
ATOM 6294 O O . ASN A 1 768 ? 11.694 9.269 23.483 1.00 87.94 768 ASN A O 1
ATOM 6298 N N . ASP A 1 769 ? 9.862 10.444 22.973 1.00 91.81 769 ASP A N 1
ATOM 6299 C CA . ASP A 1 769 ? 9.918 10.067 21.558 1.00 91.81 769 ASP A CA 1
ATOM 6300 C C . ASP A 1 769 ? 11.206 10.580 20.879 1.00 91.81 769 ASP A C 1
ATOM 6302 O O . ASP A 1 769 ? 11.747 9.918 19.990 1.00 91.81 769 ASP A O 1
ATOM 6306 N N . GLU A 1 770 ? 11.783 11.699 21.344 1.00 93.50 770 GLU A N 1
ATOM 6307 C CA . GLU A 1 770 ? 13.095 12.157 20.872 1.00 93.50 770 GLU A CA 1
ATOM 6308 C C . GLU A 1 770 ? 14.220 11.172 21.231 1.00 93.50 770 GLU A C 1
ATOM 6310 O O . GLU A 1 770 ? 15.089 10.896 20.396 1.00 93.50 770 GLU A O 1
ATOM 6315 N N . SER A 1 771 ? 14.233 10.633 22.457 1.00 94.25 771 SER A N 1
ATOM 6316 C CA . SER A 1 771 ? 15.239 9.657 22.896 1.00 94.25 771 SER A CA 1
ATOM 6317 C C . SER A 1 771 ? 15.104 8.341 22.131 1.00 94.25 771 SER A C 1
ATOM 6319 O O . SER A 1 771 ? 16.118 7.778 21.706 1.00 94.25 771 SER A O 1
ATOM 6321 N N . LEU A 1 772 ? 13.871 7.918 21.832 1.00 95.19 772 LEU A N 1
ATOM 6322 C CA . LEU A 1 772 ? 13.577 6.778 20.960 1.00 95.19 772 LEU A CA 1
ATOM 6323 C C . LEU A 1 772 ? 14.183 6.954 19.563 1.00 95.19 772 LEU A C 1
ATOM 6325 O O . LEU A 1 772 ? 14.916 6.086 19.084 1.00 95.19 772 LEU A O 1
ATOM 6329 N N . VAL A 1 773 ? 13.928 8.087 18.908 1.00 95.62 773 VAL A N 1
ATOM 6330 C CA . VAL A 1 773 ? 14.439 8.353 17.554 1.00 95.62 773 VAL A CA 1
ATOM 6331 C C . VAL A 1 773 ? 15.967 8.429 17.543 1.00 95.62 773 VAL A C 1
ATOM 6333 O O . VAL A 1 773 ? 16.619 7.873 16.654 1.00 95.62 773 VAL A O 1
ATOM 6336 N N . GLN A 1 774 ? 16.580 9.033 18.565 1.00 93.44 774 GLN A N 1
ATOM 6337 C CA . GLN A 1 774 ? 18.038 9.019 18.732 1.00 93.44 774 GLN A CA 1
ATOM 6338 C C . GLN A 1 774 ? 18.585 7.595 18.898 1.00 93.44 774 GLN A C 1
ATOM 6340 O O . GLN A 1 774 ? 19.639 7.260 18.337 1.00 93.44 774 GLN A O 1
ATOM 6345 N N . LYS A 1 775 ? 17.866 6.729 19.616 1.00 94.69 775 LYS A N 1
ATOM 6346 C CA . LYS A 1 775 ? 18.210 5.314 19.761 1.00 94.69 775 LYS A CA 1
ATOM 6347 C C . LYS A 1 775 ? 18.128 4.576 18.428 1.00 94.69 775 LYS A C 1
ATOM 6349 O O . LYS A 1 775 ? 19.100 3.911 18.067 1.00 94.69 775 LYS A O 1
ATOM 6354 N N . PHE A 1 776 ? 17.072 4.776 17.639 1.00 95.62 776 PHE A N 1
ATOM 6355 C CA . PHE A 1 776 ? 16.987 4.224 16.282 1.00 95.62 776 PHE A CA 1
ATOM 6356 C C . PHE A 1 776 ? 18.126 4.734 15.392 1.00 95.62 776 PHE A C 1
ATOM 6358 O O . PHE A 1 776 ? 18.825 3.947 14.758 1.00 95.62 776 PHE A O 1
ATOM 6365 N N . HIS A 1 777 ? 18.404 6.041 15.387 1.00 94.31 777 HIS A N 1
ATOM 6366 C CA . HIS A 1 777 ? 19.511 6.599 14.608 1.00 94.31 777 HIS A CA 1
ATOM 6367 C C . HIS A 1 777 ? 20.879 6.057 15.030 1.00 94.31 777 HIS A C 1
ATOM 6369 O O . HIS A 1 777 ? 21.758 5.919 14.186 1.00 94.31 777 HIS A O 1
ATOM 6375 N N . SER A 1 778 ? 21.110 5.783 16.312 1.00 92.31 778 SER A N 1
ATOM 6376 C CA . SER A 1 778 ? 22.404 5.262 16.768 1.00 92.31 778 SER A CA 1
ATOM 6377 C C . SER A 1 778 ? 22.615 3.798 16.377 1.00 92.31 778 SER A C 1
ATOM 6379 O O . SER A 1 778 ? 23.714 3.464 15.927 1.00 92.31 778 SER A O 1
ATOM 6381 N N . HIS A 1 779 ? 21.574 2.967 16.480 1.00 91.94 779 HIS A N 1
ATOM 6382 C CA . HIS A 1 779 ? 21.640 1.524 16.223 1.00 91.94 779 HIS A CA 1
ATOM 6383 C C . HIS A 1 779 ? 21.480 1.173 14.737 1.00 91.94 779 HIS A C 1
ATOM 6385 O O . HIS A 1 779 ? 22.182 0.299 14.235 1.00 91.94 779 HIS A O 1
ATOM 6391 N N . CYS A 1 780 ? 20.625 1.891 14.002 1.00 91.50 780 CYS A N 1
ATOM 6392 C CA . CYS A 1 780 ? 20.249 1.543 12.628 1.00 91.50 780 CYS A CA 1
ATOM 6393 C C . CYS A 1 780 ? 20.971 2.367 11.544 1.00 91.50 780 CYS A C 1
ATOM 6395 O O . CYS A 1 780 ? 20.810 2.074 10.365 1.00 91.50 780 CYS A 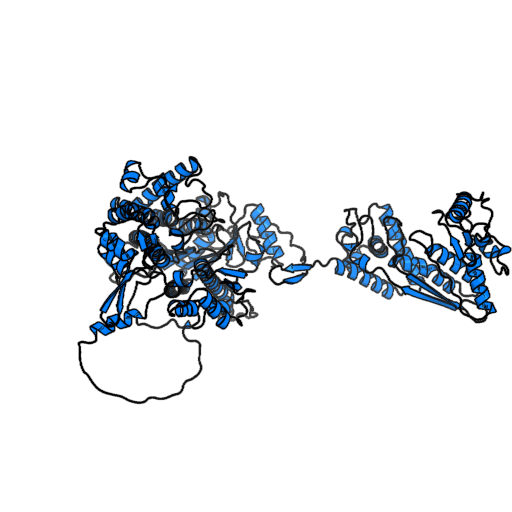O 1
ATOM 6397 N N . LYS A 1 781 ? 21.802 3.369 11.888 1.00 84.94 781 LYS A N 1
ATOM 6398 C CA . LYS A 1 781 ? 22.437 4.294 10.909 1.00 84.94 781 LYS A CA 1
ATOM 6399 C C . LYS A 1 781 ? 23.228 3.647 9.771 1.00 84.94 781 LYS A C 1
ATOM 6401 O O . LYS A 1 781 ? 23.413 4.292 8.746 1.00 84.94 781 LYS A O 1
ATOM 6406 N N . TYR A 1 782 ? 23.774 2.449 9.974 1.00 87.44 782 TYR A N 1
ATOM 6407 C CA . TYR A 1 782 ? 24.574 1.761 8.954 1.00 87.44 782 TYR A CA 1
ATOM 6408 C C . TYR A 1 782 ? 23.746 0.790 8.107 1.00 87.44 782 TYR A C 1
ATOM 6410 O O . TYR A 1 782 ? 24.278 0.218 7.158 1.00 87.44 782 TYR A O 1
ATOM 6418 N N . HIS A 1 783 ? 22.466 0.599 8.433 1.00 92.56 783 HIS A N 1
ATOM 6419 C CA . HIS A 1 783 ? 21.578 -0.237 7.641 1.00 92.56 783 HIS A CA 1
ATOM 6420 C C . HIS A 1 783 ? 21.232 0.477 6.330 1.00 92.56 783 HIS A C 1
ATOM 6422 O O . HIS A 1 783 ? 20.760 1.612 6.347 1.00 92.56 783 HIS A O 1
ATOM 6428 N N . SER A 1 784 ? 21.433 -0.191 5.192 1.00 91.94 784 SER A N 1
ATOM 6429 C CA . SER A 1 784 ? 21.258 0.384 3.845 1.00 91.94 784 SER A CA 1
ATOM 6430 C C . SER A 1 784 ? 19.854 0.943 3.596 1.00 91.94 784 SER A C 1
ATOM 6432 O O . SER A 1 784 ? 19.697 1.918 2.865 1.00 91.94 784 SER A O 1
ATOM 6434 N N . ARG A 1 785 ? 18.837 0.336 4.219 1.00 92.19 785 ARG A N 1
ATOM 6435 C CA . ARG A 1 785 ? 17.428 0.745 4.109 1.00 92.19 785 ARG A CA 1
ATOM 6436 C C . ARG A 1 785 ? 16.941 1.702 5.199 1.00 92.19 785 ARG A C 1
ATOM 6438 O O . ARG A 1 785 ? 15.790 2.123 5.138 1.00 92.19 785 ARG A O 1
ATOM 6445 N N . TYR A 1 786 ? 17.766 2.048 6.188 1.00 95.50 786 TYR A N 1
ATOM 6446 C CA . TYR A 1 786 ? 17.385 3.016 7.220 1.00 95.50 786 TYR A CA 1
ATOM 6447 C C . TYR A 1 786 ? 17.800 4.426 6.799 1.00 95.50 786 TYR A C 1
ATOM 6449 O O . TYR A 1 786 ? 18.945 4.671 6.421 1.00 95.50 786 TYR A O 1
ATOM 6457 N N . ILE A 1 787 ? 16.875 5.376 6.882 1.00 94.00 787 ILE A N 1
ATOM 6458 C CA . ILE A 1 787 ? 17.079 6.759 6.459 1.00 94.00 787 ILE A CA 1
ATOM 6459 C C . ILE A 1 787 ? 17.021 7.647 7.696 1.00 94.00 787 ILE A C 1
ATOM 6461 O O . ILE A 1 787 ? 15.999 7.746 8.371 1.00 94.00 787 ILE A O 1
ATOM 6465 N N . LYS A 1 788 ? 18.125 8.341 7.974 1.00 92.25 788 LYS A N 1
ATOM 6466 C CA . LYS A 1 788 ? 18.159 9.413 8.969 1.00 92.25 788 LYS A CA 1
ATOM 6467 C C . LYS A 1 788 ? 17.824 10.755 8.292 1.00 92.25 788 LYS A C 1
ATOM 6469 O O . LYS A 1 788 ? 18.600 11.175 7.428 1.00 92.25 788 LYS A O 1
ATOM 6474 N N . PRO A 1 789 ? 16.728 11.439 8.670 1.00 87.75 789 PRO A N 1
ATOM 6475 C CA . PRO A 1 789 ? 16.390 12.763 8.148 1.00 87.75 789 PRO A CA 1
ATOM 6476 C C . PRO A 1 789 ? 17.469 13.817 8.441 1.00 87.75 789 PRO A C 1
ATOM 6478 O O . PRO A 1 789 ? 18.269 13.689 9.374 1.00 87.75 789 PRO A O 1
ATOM 6481 N N . LYS A 1 790 ? 17.514 14.878 7.624 1.00 80.81 790 LYS A N 1
ATOM 6482 C CA . LYS A 1 790 ? 18.459 15.994 7.789 1.00 80.81 790 LYS A CA 1
ATOM 6483 C C . LYS A 1 790 ? 17.937 16.962 8.859 1.00 80.81 790 LYS A C 1
ATOM 6485 O O . LYS A 1 790 ? 17.357 17.984 8.525 1.00 80.81 790 LYS A O 1
ATOM 6490 N N . GLY A 1 791 ? 18.156 16.648 10.132 1.00 76.62 791 GLY A N 1
ATOM 6491 C CA . GLY A 1 791 ? 17.730 17.486 11.256 1.00 76.62 791 GLY A CA 1
ATOM 6492 C C . GLY A 1 791 ? 17.722 16.726 12.581 1.00 76.62 791 GLY A C 1
ATOM 6493 O O . GLY A 1 791 ? 18.156 15.577 12.640 1.00 76.62 791 GLY A O 1
ATOM 6494 N N . ASN A 1 792 ? 17.222 17.382 13.630 1.00 74.62 792 ASN A N 1
ATOM 6495 C CA . ASN A 1 792 ? 16.905 16.763 14.924 1.00 74.62 792 ASN A CA 1
ATOM 6496 C C . ASN A 1 792 ? 15.382 16.603 15.090 1.00 74.62 792 ASN A C 1
ATOM 6498 O O . ASN A 1 792 ? 14.855 16.792 16.180 1.00 74.62 792 ASN A O 1
ATOM 6502 N N . GLU A 1 793 ? 14.678 16.338 13.993 1.00 84.94 793 GLU A N 1
ATOM 6503 C CA . GLU A 1 793 ? 13.240 16.071 14.023 1.00 84.94 793 GLU A CA 1
ATOM 6504 C C . GLU A 1 793 ? 12.972 14.700 14.658 1.00 84.94 793 GLU A C 1
ATOM 6506 O O . GLU A 1 793 ? 13.798 13.789 14.549 1.00 84.94 793 GLU A O 1
ATOM 6511 N N . THR A 1 794 ? 11.811 14.541 15.295 1.00 92.62 794 THR A N 1
ATOM 6512 C CA . THR A 1 794 ? 11.342 13.283 15.906 1.00 92.62 794 THR A CA 1
ATOM 6513 C C . THR A 1 794 ? 10.819 12.325 14.828 1.00 92.62 794 THR A C 1
ATOM 6515 O O . THR A 1 794 ? 9.721 11.787 14.907 1.00 92.62 794 THR A O 1
ATOM 6518 N N . THR A 1 795 ? 11.606 12.128 13.768 1.00 94.94 795 THR A N 1
ATOM 6519 C CA . THR A 1 795 ? 11.226 11.363 12.578 1.00 94.94 795 THR A CA 1
ATOM 6520 C C . THR A 1 795 ? 12.335 10.402 12.154 1.00 94.94 795 THR A C 1
ATOM 6522 O O . THR A 1 795 ? 13.530 10.628 12.364 1.00 94.94 795 THR A O 1
ATOM 6525 N N . PHE A 1 796 ? 11.954 9.298 11.518 1.00 96.00 796 PHE A N 1
ATOM 6526 C CA . PHE A 1 796 ? 12.890 8.367 10.887 1.00 96.00 796 PHE A CA 1
ATOM 6527 C C . PHE A 1 796 ? 12.304 7.836 9.583 1.00 96.00 796 PHE A C 1
ATOM 6529 O O . PHE A 1 796 ? 11.090 7.778 9.415 1.00 96.00 796 PHE A O 1
ATOM 6536 N N . GLY A 1 797 ? 13.158 7.465 8.633 1.00 95.56 797 GLY A N 1
ATOM 6537 C CA . GLY A 1 797 ? 12.717 6.928 7.352 1.00 95.56 797 GLY A CA 1
ATOM 6538 C C . GLY A 1 797 ? 13.167 5.493 7.136 1.00 95.56 797 GLY A C 1
ATOM 6539 O O . GLY A 1 797 ? 14.208 5.066 7.637 1.00 95.56 797 GLY A O 1
ATOM 6540 N N . ILE A 1 798 ? 12.394 4.756 6.346 1.00 96.50 798 ILE A N 1
ATOM 6541 C CA . ILE A 1 798 ? 12.714 3.397 5.917 1.00 96.50 798 ILE A CA 1
ATOM 6542 C C . ILE A 1 798 ? 12.465 3.278 4.417 1.00 96.50 798 ILE A C 1
ATOM 6544 O O . ILE A 1 798 ? 11.462 3.762 3.892 1.00 96.50 798 ILE A O 1
ATOM 6548 N N . HIS A 1 799 ? 13.394 2.631 3.720 1.00 93.88 799 HIS A N 1
ATOM 6549 C CA . HIS A 1 799 ? 13.229 2.234 2.331 1.00 93.88 799 HIS A CA 1
ATOM 6550 C C . HIS A 1 799 ? 12.592 0.840 2.263 1.00 93.88 799 HIS A C 1
ATOM 6552 O O . HIS A 1 799 ? 13.284 -0.178 2.332 1.00 93.88 799 HIS A O 1
ATOM 6558 N N . HIS A 1 800 ? 11.266 0.821 2.182 1.00 91.88 800 HIS A N 1
ATOM 6559 C CA . HIS A 1 800 ? 10.438 -0.375 2.058 1.00 91.88 800 HIS A CA 1
ATOM 6560 C C . HIS A 1 800 ? 10.482 -0.967 0.643 1.00 91.88 800 HIS A C 1
ATOM 6562 O O . HIS A 1 800 ? 10.937 -0.305 -0.290 1.00 91.88 800 HIS A O 1
ATOM 6568 N N . TYR A 1 801 ? 9.954 -2.183 0.457 1.00 85.00 801 TYR A N 1
ATOM 6569 C CA . TYR A 1 801 ? 9.791 -2.794 -0.875 1.00 85.00 801 TYR A CA 1
ATOM 6570 C C . TYR A 1 801 ? 8.959 -1.918 -1.826 1.00 85.00 801 TYR A C 1
ATOM 6572 O O . TYR A 1 801 ? 9.170 -1.937 -3.035 1.00 85.00 801 TYR A O 1
ATOM 6580 N N . ALA A 1 802 ? 8.030 -1.134 -1.272 1.00 80.25 802 ALA A N 1
ATOM 6581 C CA . ALA A 1 802 ? 7.145 -0.253 -2.022 1.00 80.25 802 ALA A CA 1
ATOM 6582 C C . ALA A 1 802 ? 7.630 1.205 -2.119 1.00 80.25 802 ALA A C 1
ATOM 6584 O O . ALA A 1 802 ? 6.962 2.016 -2.753 1.00 80.25 802 ALA A O 1
ATOM 6585 N N . GLY A 1 803 ? 8.777 1.550 -1.522 1.00 86.12 803 GLY A N 1
ATOM 6586 C CA . GLY A 1 803 ? 9.364 2.890 -1.605 1.00 86.12 803 GLY A CA 1
ATOM 6587 C C . GLY A 1 803 ? 9.770 3.486 -0.257 1.00 86.12 803 GLY A C 1
ATOM 6588 O O . GLY A 1 803 ? 9.788 2.824 0.781 1.00 86.12 803 GLY A O 1
ATOM 6589 N N . LYS A 1 804 ? 10.149 4.767 -0.266 1.00 92.25 804 LYS A N 1
ATOM 6590 C CA . LYS A 1 804 ? 10.582 5.488 0.943 1.00 92.25 804 LYS A CA 1
ATOM 6591 C C . LYS A 1 804 ? 9.370 5.952 1.750 1.00 92.25 804 LYS A C 1
ATOM 6593 O O . LYS A 1 804 ? 8.529 6.679 1.228 1.00 92.25 804 LYS A O 1
ATOM 6598 N N . VAL A 1 805 ? 9.336 5.599 3.032 1.00 93.06 805 VAL A N 1
ATOM 6599 C CA . VAL A 1 805 ? 8.331 6.079 3.992 1.00 93.06 805 VAL A CA 1
ATOM 6600 C C . VAL A 1 805 ? 9.044 6.799 5.125 1.00 93.06 805 VAL A C 1
ATOM 6602 O O . VAL A 1 805 ? 10.044 6.301 5.645 1.00 93.06 805 VAL A O 1
ATOM 6605 N N . VAL A 1 806 ? 8.543 7.978 5.489 1.00 94.69 806 VAL A N 1
ATOM 6606 C CA . VAL A 1 806 ? 8.989 8.728 6.668 1.00 94.69 806 VAL A CA 1
ATOM 6607 C C . VAL A 1 806 ? 7.923 8.590 7.743 1.00 94.69 806 VAL A C 1
ATOM 6609 O O . VAL A 1 806 ? 6.750 8.867 7.488 1.00 94.69 806 VAL A O 1
ATOM 6612 N N . TYR A 1 807 ? 8.348 8.154 8.924 1.00 95.31 807 TYR A N 1
ATOM 6613 C CA . TYR A 1 807 ? 7.515 7.982 10.102 1.00 95.31 807 TYR A CA 1
ATOM 6614 C C . TYR A 1 807 ? 7.760 9.119 11.089 1.00 95.31 807 TYR A C 1
ATOM 6616 O O . TYR A 1 807 ? 8.910 9.439 11.406 1.00 95.31 807 TYR A O 1
ATOM 6624 N N . ASP A 1 808 ? 6.668 9.695 11.578 1.00 93.12 808 ASP A N 1
ATOM 6625 C CA . ASP A 1 808 ? 6.653 10.608 12.711 1.00 93.12 808 ASP A CA 1
ATOM 6626 C C . ASP A 1 808 ? 6.520 9.798 13.999 1.00 93.12 808 ASP A C 1
ATOM 6628 O O . ASP A 1 808 ? 5.510 9.123 14.217 1.00 93.12 808 ASP A O 1
ATOM 6632 N N . ALA A 1 809 ? 7.565 9.846 14.826 1.00 93.38 809 ALA A N 1
ATOM 6633 C CA . ALA A 1 809 ? 7.637 9.089 16.062 1.00 93.38 809 ALA A CA 1
ATOM 6634 C C . ALA A 1 809 ? 6.908 9.762 17.235 1.00 93.38 809 ALA A C 1
ATOM 6636 O O . ALA A 1 809 ? 6.886 9.188 18.322 1.00 93.38 809 ALA A O 1
ATOM 6637 N N . HIS A 1 810 ? 6.297 10.938 17.054 1.00 86.94 810 HIS A N 1
ATOM 6638 C CA . HIS A 1 810 ? 5.471 11.549 18.094 1.00 86.94 810 HIS A CA 1
ATOM 6639 C C . HIS A 1 810 ? 4.356 10.591 18.553 1.00 86.94 810 HIS A C 1
ATOM 6641 O O . HIS A 1 810 ? 3.565 10.075 17.758 1.00 86.94 810 HIS A O 1
ATOM 6647 N N . GLY A 1 811 ? 4.320 10.327 19.860 1.00 81.31 811 GLY A N 1
ATOM 6648 C CA . GLY A 1 811 ? 3.406 9.390 20.505 1.00 81.31 811 GLY A CA 1
ATOM 6649 C C . GLY A 1 811 ? 3.778 7.912 20.349 1.00 81.31 811 GLY A C 1
ATOM 6650 O O . GLY A 1 811 ? 2.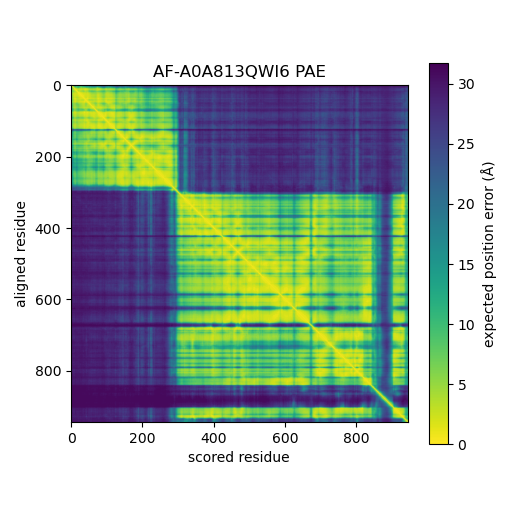997 7.061 20.766 1.00 81.31 811 GLY A O 1
ATOM 6651 N N . PHE A 1 812 ? 4.928 7.541 19.770 1.00 89.56 812 PHE A N 1
ATOM 6652 C CA . PHE A 1 812 ? 5.288 6.124 19.578 1.00 89.56 812 PHE A CA 1
ATOM 6653 C C . PHE A 1 812 ? 5.423 5.368 20.895 1.00 89.56 812 PHE A C 1
ATOM 6655 O O . PHE A 1 812 ? 4.902 4.259 21.010 1.00 89.56 812 PHE A O 1
ATOM 6662 N N . LEU A 1 813 ? 6.121 5.936 21.884 1.00 87.12 813 LEU A N 1
ATOM 6663 C CA . LEU A 1 813 ? 6.294 5.266 23.175 1.00 87.12 813 LEU A CA 1
ATOM 6664 C C . LEU A 1 813 ? 4.953 5.083 23.886 1.00 87.12 813 LEU A C 1
ATOM 6666 O O . LEU A 1 813 ? 4.702 4.039 24.480 1.00 87.12 813 LEU A O 1
ATOM 6670 N N . GLU A 1 814 ? 4.080 6.083 23.810 1.00 76.38 814 GLU A N 1
ATOM 6671 C CA . GLU A 1 814 ? 2.731 6.034 24.376 1.00 76.38 814 GLU A CA 1
ATOM 6672 C C . GLU A 1 814 ? 1.881 4.958 23.686 1.00 76.38 814 GLU A C 1
ATOM 6674 O O . GLU A 1 814 ? 1.373 4.048 24.348 1.00 76.38 814 GLU A O 1
ATOM 6679 N N . LYS A 1 815 ? 1.819 4.995 22.351 1.00 79.44 815 LYS A N 1
ATOM 6680 C CA . LYS A 1 815 ? 1.113 4.007 21.527 1.00 79.44 815 LYS A CA 1
ATOM 6681 C C . LYS A 1 815 ? 1.643 2.592 21.710 1.00 79.44 815 LYS A C 1
ATOM 6683 O O . LYS A 1 815 ? 0.869 1.650 21.590 1.00 79.44 815 LYS A O 1
ATOM 6688 N N . ASN A 1 816 ? 2.935 2.421 21.986 1.00 85.50 816 ASN A N 1
ATOM 6689 C CA . ASN A 1 816 ? 3.504 1.101 22.229 1.00 85.50 816 ASN A CA 1
ATOM 6690 C C . ASN A 1 816 ? 3.250 0.596 23.654 1.00 85.50 816 ASN A C 1
ATOM 6692 O O . ASN A 1 816 ? 3.093 -0.608 23.857 1.00 85.50 816 ASN A O 1
ATOM 6696 N N . ARG A 1 817 ? 3.199 1.499 24.640 1.00 78.81 817 ARG A N 1
ATOM 6697 C CA . ARG A 1 817 ? 2.824 1.152 26.015 1.00 78.81 817 ARG A CA 1
ATOM 6698 C C . ARG A 1 817 ? 1.371 0.696 26.074 1.00 78.81 817 ARG A C 1
ATOM 6700 O O . ARG A 1 817 ? 1.131 -0.336 26.678 1.00 78.81 817 ARG A O 1
ATOM 6707 N N . ASP A 1 818 ? 0.445 1.469 25.487 1.00 69.75 818 ASP A N 1
ATOM 6708 C CA . ASP A 1 818 ? -1.019 1.244 25.403 1.00 69.75 818 ASP A CA 1
ATOM 6709 C C . ASP A 1 818 ? -1.630 0.462 26.584 1.00 69.75 818 ASP A C 1
ATOM 6711 O O . ASP A 1 818 ? -2.477 -0.421 26.428 1.00 69.75 818 ASP A O 1
ATOM 6715 N N . ASN A 1 819 ? -1.166 0.772 27.796 1.00 67.56 819 ASN A N 1
ATOM 6716 C CA . ASN A 1 819 ? -1.499 0.016 28.990 1.00 67.56 819 ASN A CA 1
ATOM 6717 C C . ASN A 1 819 ? -2.706 0.646 29.668 1.00 67.56 819 ASN A C 1
ATOM 6719 O O . ASN A 1 819 ? -2.691 1.816 30.058 1.00 67.56 819 ASN A O 1
ATOM 6723 N N . LEU A 1 820 ? -3.747 -0.159 29.876 1.00 74.62 820 LEU A N 1
ATOM 6724 C CA . LEU A 1 820 ? -4.847 0.254 30.731 1.00 74.62 820 LEU A CA 1
ATOM 6725 C C . LEU A 1 820 ? -4.376 0.325 32.184 1.00 74.62 820 LEU A C 1
ATOM 6727 O O . LEU A 1 820 ? -3.795 -0.627 32.707 1.00 74.62 820 LEU A O 1
ATOM 6731 N N . SER A 1 821 ? -4.701 1.423 32.865 1.00 75.50 821 SER A N 1
ATOM 6732 C CA . SER A 1 821 ? -4.483 1.519 34.308 1.00 75.50 821 SER A CA 1
ATOM 6733 C C . SER A 1 821 ? -5.224 0.395 35.040 1.00 75.50 821 SER A C 1
ATOM 6735 O O . SER A 1 821 ? -6.394 0.124 34.758 1.00 75.50 821 SER A O 1
ATOM 6737 N N . ILE A 1 822 ? -4.572 -0.209 36.037 1.00 77.62 822 ILE A N 1
ATOM 6738 C CA . ILE A 1 822 ? -5.174 -1.230 36.909 1.00 77.62 822 ILE A CA 1
ATOM 6739 C C . ILE A 1 822 ? -6.478 -0.706 37.528 1.00 77.62 822 ILE A C 1
ATOM 6741 O O . ILE A 1 822 ? -7.461 -1.438 37.597 1.00 77.62 822 ILE A O 1
ATOM 6745 N N . ASN A 1 823 ? -6.528 0.581 37.891 1.00 83.62 823 ASN A N 1
ATOM 6746 C CA . ASN A 1 823 ? -7.730 1.209 38.443 1.00 83.62 823 ASN A CA 1
ATOM 6747 C C . ASN A 1 823 ? -8.910 1.168 37.462 1.00 83.62 823 ASN A C 1
ATOM 6749 O O . ASN A 1 823 ? -10.037 0.900 37.873 1.00 83.62 823 ASN A O 1
ATOM 6753 N N . LEU A 1 824 ? -8.656 1.394 36.167 1.00 87.81 824 LEU A N 1
ATOM 6754 C CA . LEU A 1 824 ? -9.688 1.295 35.135 1.00 87.81 824 LEU A CA 1
ATOM 6755 C C . LEU A 1 824 ? -10.148 -0.149 34.959 1.00 87.81 824 LEU A C 1
ATOM 6757 O O . LEU A 1 824 ? -11.345 -0.398 34.872 1.00 87.81 824 LEU A O 1
ATOM 6761 N N . ILE A 1 825 ? -9.217 -1.106 34.942 1.00 85.50 825 ILE A N 1
ATOM 6762 C CA . ILE A 1 825 ? -9.550 -2.531 34.831 1.00 85.50 825 ILE A CA 1
ATOM 6763 C C . ILE A 1 825 ? -10.443 -2.959 36.001 1.00 85.50 825 ILE A C 1
ATOM 6765 O O . ILE A 1 825 ? -11.488 -3.571 35.785 1.00 85.50 825 ILE A O 1
ATOM 6769 N N . GLU A 1 826 ? -10.068 -2.609 37.231 1.00 85.88 826 GLU A N 1
ATOM 6770 C CA . GLU A 1 826 ? -10.860 -2.912 38.426 1.00 85.88 826 GLU A CA 1
ATOM 6771 C C . GLU A 1 826 ? -12.220 -2.204 38.415 1.00 85.88 826 GLU A C 1
ATOM 6773 O O . GLU A 1 826 ? -13.213 -2.790 38.844 1.00 85.88 826 GLU A O 1
ATOM 6778 N N . CYS A 1 827 ? -12.299 -0.980 37.881 1.00 91.19 827 CYS A N 1
ATOM 6779 C CA . CYS A 1 827 ? -13.567 -0.275 37.681 1.00 91.19 827 CYS A CA 1
ATOM 6780 C C . CYS A 1 827 ? -14.479 -1.049 36.718 1.00 91.19 827 CYS A C 1
ATOM 6782 O O . CYS A 1 827 ? -15.609 -1.384 37.074 1.00 91.19 827 CYS A O 1
ATOM 6784 N N . MET A 1 828 ? -13.962 -1.445 35.552 1.00 92.81 828 MET A N 1
ATOM 6785 C CA . MET A 1 828 ? -14.726 -2.204 34.555 1.00 92.81 828 MET A CA 1
ATOM 6786 C C . MET A 1 828 ? -15.171 -3.576 35.080 1.00 92.81 828 MET A C 1
ATOM 6788 O O . MET A 1 828 ? -16.309 -3.985 34.852 1.00 92.81 828 MET A O 1
ATOM 6792 N N . LYS A 1 829 ? -14.334 -4.272 35.862 1.00 89.25 829 LYS A N 1
ATOM 6793 C CA . LYS A 1 829 ? -14.694 -5.553 36.508 1.00 89.25 829 LYS A CA 1
ATOM 6794 C C . LYS A 1 829 ? -15.861 -5.438 37.495 1.00 89.25 829 LYS A C 1
ATOM 6796 O O . LYS A 1 829 ? -16.525 -6.441 37.764 1.00 89.25 829 LYS A O 1
ATOM 6801 N N . LYS A 1 830 ? -16.122 -4.245 38.039 1.00 92.56 830 LYS A N 1
ATOM 6802 C CA . LYS A 1 830 ? -17.245 -3.981 38.954 1.00 92.56 830 LYS A CA 1
ATOM 6803 C C . LYS A 1 830 ? -18.510 -3.470 38.262 1.00 92.56 830 LYS A C 1
ATOM 6805 O O . LYS A 1 830 ? -19.514 -3.301 38.949 1.00 92.56 830 LYS A O 1
ATOM 6810 N N . SER A 1 831 ? -18.495 -3.280 36.941 1.00 95.50 831 SER A N 1
ATOM 6811 C CA . SER A 1 831 ? -19.677 -2.906 36.150 1.00 95.50 831 SER A CA 1
ATOM 6812 C C . SER A 1 831 ? -20.888 -3.781 36.471 1.00 95.50 831 SER A C 1
ATOM 6814 O O . SER A 1 831 ? -20.752 -4.985 36.617 1.00 95.50 831 SER A O 1
ATOM 6816 N N . GLY A 1 832 ? -22.097 -3.228 36.525 1.00 93.12 832 GLY A N 1
ATOM 6817 C CA . GLY A 1 832 ? -23.338 -4.004 36.605 1.00 93.12 832 GLY A CA 1
ATOM 6818 C C . GLY A 1 832 ? -23.645 -4.807 35.334 1.00 93.12 832 GLY A C 1
ATOM 6819 O O . GLY A 1 832 ? -24.461 -5.727 35.379 1.00 93.12 832 GLY A O 1
ATOM 6820 N N . MET A 1 833 ? -22.984 -4.505 34.211 1.00 91.81 833 MET A N 1
ATOM 6821 C CA . MET A 1 833 ? -23.154 -5.208 32.942 1.00 91.81 833 MET A CA 1
ATOM 6822 C C . MET A 1 833 ? -22.241 -6.429 32.850 1.00 91.81 833 MET A C 1
ATOM 6824 O O . MET A 1 833 ? -21.016 -6.326 32.850 1.00 91.81 833 MET A O 1
ATOM 6828 N N . GLU A 1 834 ? -22.844 -7.601 32.668 1.00 88.88 834 GLU A N 1
ATOM 6829 C CA . GLU A 1 834 ? -22.123 -8.878 32.615 1.00 88.88 834 GLU A CA 1
ATOM 6830 C C . GLU A 1 834 ? -21.116 -8.953 31.460 1.00 88.88 834 GLU A C 1
ATOM 6832 O O . GLU A 1 834 ? -20.010 -9.466 31.637 1.00 88.88 834 GLU A O 1
ATOM 6837 N N . LEU A 1 835 ? -21.455 -8.368 30.302 1.00 88.56 835 LEU A N 1
ATOM 6838 C CA . LEU A 1 835 ? -20.530 -8.308 29.174 1.00 88.56 835 LEU A CA 1
ATOM 6839 C C . LEU A 1 835 ? -19.290 -7.471 29.509 1.00 88.56 835 LEU A C 1
ATOM 6841 O O . LEU A 1 835 ? -18.185 -7.938 29.267 1.00 88.56 835 LEU A O 1
ATOM 6845 N N . ILE A 1 836 ? -19.443 -6.281 30.102 1.00 91.38 836 ILE A N 1
ATOM 6846 C CA . ILE A 1 836 ? -18.300 -5.432 30.475 1.00 91.38 836 ILE A CA 1
ATOM 6847 C C . ILE A 1 836 ? -17.398 -6.155 31.474 1.00 91.38 836 ILE A C 1
ATOM 6849 O O . ILE A 1 836 ? -16.186 -6.178 31.279 1.00 91.38 836 ILE A O 1
ATOM 6853 N N . LYS A 1 837 ? -17.960 -6.846 32.474 1.00 89.69 837 LYS A N 1
ATOM 6854 C CA . LYS A 1 837 ? -17.149 -7.696 33.359 1.00 89.69 837 LYS A CA 1
ATOM 6855 C C . LYS A 1 837 ? -16.349 -8.721 32.558 1.00 89.69 837 LYS A C 1
ATOM 6857 O O . LYS A 1 837 ? -15.139 -8.813 32.728 1.00 89.69 837 LYS A O 1
ATOM 6862 N N . HIS A 1 838 ? -17.007 -9.465 31.668 1.00 85.56 838 HIS A N 1
ATOM 6863 C CA . HIS A 1 838 ? -16.357 -10.508 30.874 1.00 85.56 838 HIS A CA 1
ATOM 6864 C C . HIS A 1 838 ? -15.252 -9.953 29.967 1.00 85.56 838 HIS A C 1
ATOM 6866 O O . HIS A 1 838 ? -14.179 -10.544 29.896 1.00 85.56 838 HIS A O 1
ATOM 6872 N N . LEU A 1 839 ? -15.471 -8.795 29.334 1.00 85.25 839 LEU A N 1
ATOM 6873 C CA . LEU A 1 839 ? -14.471 -8.136 28.490 1.00 85.25 839 LEU A CA 1
ATOM 6874 C C . LEU A 1 839 ? -13.225 -7.693 29.279 1.00 85.25 839 LEU A C 1
ATOM 6876 O O . LEU A 1 839 ? -12.184 -7.475 28.668 1.00 85.25 839 LEU A O 1
ATOM 6880 N N . PHE A 1 840 ? -13.300 -7.533 30.607 1.00 83.69 840 PHE A N 1
ATOM 6881 C CA . PHE A 1 840 ? -12.200 -7.040 31.455 1.00 83.69 840 PHE A CA 1
ATOM 6882 C C . PHE A 1 840 ? -11.682 -8.054 32.491 1.00 83.69 840 PHE A C 1
ATOM 6884 O O . PHE A 1 840 ? -10.844 -7.706 33.329 1.00 83.69 840 PHE A O 1
ATOM 6891 N N . VAL A 1 841 ? -12.102 -9.320 32.404 1.00 76.75 841 VAL A N 1
ATOM 6892 C CA . VAL A 1 841 ? -11.566 -10.439 33.197 1.00 76.75 841 VAL A CA 1
ATOM 6893 C C . VAL A 1 841 ? -10.567 -11.252 32.363 1.00 76.75 841 VAL A C 1
ATOM 6895 O O . VAL A 1 841 ? -10.824 -11.574 31.206 1.00 76.75 841 VAL A O 1
ATOM 6898 N N . ILE A 1 842 ? -9.433 -11.618 32.970 1.00 52.59 842 ILE A N 1
ATOM 6899 C CA . ILE A 1 842 ? -8.449 -12.537 32.379 1.00 52.59 842 ILE A CA 1
ATOM 6900 C C . ILE A 1 842 ? -9.093 -13.925 32.318 1.00 52.59 842 ILE A C 1
ATOM 6902 O O . ILE A 1 842 ? -9.439 -14.486 33.356 1.00 52.59 842 ILE A O 1
ATOM 6906 N N . THR A 1 843 ? -9.276 -14.477 31.121 1.00 41.00 843 THR A N 1
ATOM 6907 C CA . THR A 1 843 ? -9.703 -15.871 30.945 1.00 41.00 843 THR A CA 1
ATOM 6908 C C . THR A 1 843 ? -8.685 -16.607 30.084 1.00 41.00 843 THR A C 1
ATOM 6910 O O . THR A 1 843 ? -8.317 -16.126 29.015 1.00 41.00 843 THR A O 1
ATOM 6913 N N . ASP A 1 844 ? -8.277 -17.799 30.531 1.00 35.91 844 ASP A N 1
ATOM 6914 C CA . ASP A 1 844 ? -7.414 -18.732 29.783 1.00 35.91 844 ASP A CA 1
ATOM 6915 C C . ASP A 1 844 ? -8.064 -19.226 28.469 1.00 35.91 844 ASP A C 1
ATOM 6917 O O . ASP A 1 844 ? -7.428 -19.889 27.655 1.00 35.91 844 ASP A O 1
ATOM 6921 N N . GLU A 1 845 ? -9.342 -18.898 28.243 1.00 33.28 845 GLU A N 1
ATOM 6922 C CA . GLU A 1 845 ? -10.156 -19.352 27.110 1.00 33.28 845 GLU A CA 1
ATOM 6923 C C . GLU A 1 845 ? -10.321 -18.312 25.981 1.00 33.28 845 GLU A C 1
ATOM 6925 O O . GLU A 1 845 ? -10.983 -18.598 24.974 1.00 33.28 845 GLU A O 1
ATOM 6930 N N . ILE A 1 846 ? -9.734 -17.109 26.090 1.00 38.69 846 ILE A N 1
ATOM 6931 C CA . ILE A 1 846 ? -9.709 -16.147 24.971 1.00 38.69 846 ILE A CA 1
ATOM 6932 C C . ILE A 1 846 ? -8.593 -16.568 24.015 1.00 38.69 846 ILE A C 1
ATOM 6934 O O . ILE A 1 846 ? -7.466 -16.087 24.069 1.00 38.69 846 ILE A O 1
ATOM 6938 N N . ASN A 1 847 ? -8.925 -17.512 23.138 1.00 33.91 847 ASN A N 1
ATOM 6939 C CA . ASN A 1 847 ? -8.093 -17.876 22.001 1.00 33.91 847 ASN A CA 1
ATOM 6940 C C . ASN A 1 847 ? -7.773 -16.635 21.146 1.00 33.91 847 ASN A C 1
ATOM 6942 O O . ASN A 1 847 ? -8.645 -16.164 20.421 1.00 33.91 847 ASN A O 1
ATOM 6946 N N . HIS A 1 848 ? -6.525 -16.170 21.238 1.00 46.91 848 HIS A N 1
ATOM 6947 C CA . HIS A 1 848 ? -5.666 -15.670 20.156 1.00 46.91 848 HIS A CA 1
ATOM 6948 C C . HIS A 1 848 ? -6.374 -14.964 18.980 1.00 46.91 848 HIS A C 1
ATOM 6950 O O . HIS A 1 848 ? -6.676 -15.615 17.975 1.00 46.91 848 HIS A O 1
ATOM 6956 N N . SER A 1 849 ? -6.615 -13.647 19.087 1.00 41.69 849 SER A N 1
ATOM 6957 C CA . SER A 1 849 ? -6.884 -12.779 17.916 1.00 41.69 849 SER A CA 1
ATOM 6958 C C . SER A 1 849 ? -6.841 -11.250 18.147 1.00 41.69 849 SER A C 1
ATOM 6960 O O . SER A 1 849 ? -7.223 -10.508 17.252 1.00 41.69 849 SER A O 1
ATOM 6962 N N . SER A 1 850 ? -6.376 -10.717 19.286 1.00 39.06 850 SER A N 1
ATOM 6963 C CA . SER A 1 850 ? -6.322 -9.250 19.496 1.00 39.06 850 SER A CA 1
ATOM 6964 C C . SER A 1 850 ? -5.106 -8.811 20.316 1.00 39.06 850 SER A C 1
ATOM 6966 O O . SER A 1 850 ? -4.689 -9.521 21.227 1.00 39.06 850 SER A O 1
ATOM 6968 N N . ILE A 1 851 ? -4.568 -7.622 20.023 1.00 39.66 851 ILE A N 1
ATOM 6969 C CA . ILE A 1 851 ? -3.254 -7.090 20.449 1.00 39.66 851 ILE A CA 1
ATOM 6970 C C . ILE A 1 851 ? -3.279 -6.568 21.909 1.00 39.66 851 ILE A C 1
ATOM 6972 O O . ILE A 1 851 ? -2.442 -5.772 22.323 1.00 39.66 851 ILE A O 1
ATOM 6976 N N . SER A 1 852 ? -4.243 -6.983 22.736 1.00 38.22 852 SER A N 1
ATOM 6977 C CA . SER A 1 852 ? -4.382 -6.431 24.088 1.00 38.22 852 SER A CA 1
ATOM 6978 C C . SER A 1 852 ? -3.363 -7.038 25.082 1.00 38.22 852 SER A C 1
ATOM 6980 O O . SER A 1 852 ? -3.282 -8.269 25.160 1.00 38.22 852 SER A O 1
ATOM 6982 N N . PRO A 1 853 ? -2.699 -6.208 25.926 1.00 36.28 853 PRO A N 1
ATOM 6983 C CA . PRO A 1 853 ? -1.688 -6.579 26.937 1.00 36.28 853 PRO A CA 1
ATOM 6984 C C . PRO A 1 853 ? -2.030 -7.667 27.973 1.00 36.28 853 PRO A C 1
ATOM 6986 O O . PRO A 1 853 ? -1.222 -7.948 28.853 1.00 36.28 853 PRO A O 1
ATOM 6989 N N . TYR A 1 854 ? -3.224 -8.266 27.941 1.00 36.22 854 TYR A N 1
ATOM 6990 C CA . TYR A 1 854 ? -3.769 -9.030 29.072 1.00 36.22 854 TYR A CA 1
ATOM 6991 C C . TYR A 1 854 ? -4.294 -10.432 28.748 1.00 36.22 854 TYR A C 1
ATOM 6993 O O . TYR A 1 854 ? -4.972 -11.038 29.579 1.00 36.22 854 TYR A O 1
ATOM 7001 N N . THR A 1 855 ? -3.951 -10.990 27.586 1.00 36.84 855 THR A N 1
ATOM 7002 C CA . THR A 1 855 ? -4.222 -12.409 27.305 1.00 36.84 855 THR A CA 1
ATOM 7003 C C . THR A 1 855 ? -2.929 -13.224 27.331 1.00 36.84 855 THR A C 1
ATOM 7005 O O . THR A 1 855 ? -2.043 -13.021 26.510 1.00 36.84 855 THR A O 1
ATOM 7008 N N . MET A 1 856 ? -2.874 -14.157 28.291 1.00 33.31 856 MET A N 1
ATOM 7009 C CA . MET A 1 856 ? -1.901 -15.242 28.501 1.00 33.31 856 MET A CA 1
ATOM 7010 C C . MET A 1 856 ? -0.662 -14.978 29.378 1.00 33.31 856 MET A C 1
ATOM 7012 O O . MET A 1 856 ? 0.398 -14.567 28.913 1.00 33.31 856 MET A O 1
ATOM 7016 N N . THR A 1 857 ? -0.741 -15.434 30.632 1.00 29.61 857 THR A N 1
ATOM 7017 C CA . THR A 1 857 ? 0.393 -16.033 31.349 1.00 29.61 857 THR A CA 1
ATOM 7018 C C . THR A 1 857 ? 0.279 -17.558 31.247 1.00 29.61 857 THR A C 1
ATOM 7020 O O . THR A 1 857 ? -0.659 -18.153 31.759 1.00 29.61 857 THR A O 1
ATOM 7023 N N . GLY A 1 858 ? 1.243 -18.212 30.586 1.00 31.36 858 GLY A N 1
ATOM 7024 C CA . GLY A 1 858 ? 1.413 -19.669 30.688 1.00 31.36 858 GLY A CA 1
ATOM 7025 C C . GLY A 1 858 ? 1.441 -20.468 29.382 1.00 31.36 858 GLY A C 1
ATOM 7026 O O . GLY A 1 858 ? 0.661 -21.397 29.225 1.00 31.36 858 GLY A O 1
ATOM 7027 N N . TYR A 1 859 ? 2.410 -20.221 28.496 1.00 28.86 859 TYR A N 1
ATOM 7028 C CA . TYR A 1 859 ? 2.872 -21.258 27.561 1.00 28.86 859 TYR A CA 1
ATOM 7029 C C . TYR A 1 859 ? 4.388 -21.423 27.655 1.00 28.86 859 TYR A C 1
ATOM 7031 O O . TYR A 1 859 ? 5.172 -20.649 27.116 1.00 28.86 859 TYR A O 1
ATOM 7039 N N . THR A 1 860 ? 4.815 -22.487 28.333 1.00 31.05 860 THR A N 1
ATOM 7040 C CA . THR A 1 860 ? 6.139 -23.074 28.127 1.00 31.05 860 THR A CA 1
ATOM 7041 C C . THR A 1 860 ? 6.013 -24.129 27.028 1.00 31.05 860 THR A C 1
ATOM 7043 O O . THR A 1 860 ? 5.582 -25.246 27.301 1.00 31.05 860 THR A O 1
ATOM 7046 N N . LYS A 1 861 ? 6.368 -23.800 25.775 1.00 32.44 861 LYS A N 1
ATOM 7047 C CA . LYS A 1 861 ? 6.831 -24.786 24.772 1.00 32.44 861 LYS A CA 1
ATOM 7048 C C . LYS A 1 861 ? 7.435 -24.129 23.519 1.00 32.44 861 LYS A C 1
ATOM 7050 O O . LYS A 1 861 ? 6.775 -23.373 22.829 1.00 32.44 861 LYS A O 1
ATOM 7055 N N . LYS A 1 862 ? 8.698 -24.508 23.272 1.00 29.45 862 LYS A N 1
ATOM 7056 C CA . LYS A 1 862 ? 9.505 -24.512 22.032 1.00 29.45 862 LYS A CA 1
ATOM 7057 C C . LYS A 1 862 ? 9.293 -23.362 21.029 1.00 29.45 862 LYS A C 1
ATOM 7059 O O . LYS A 1 862 ? 8.353 -23.368 20.248 1.00 29.45 862 LYS A O 1
ATOM 7064 N N . HIS A 1 863 ? 10.283 -22.468 20.992 1.00 31.08 863 HIS A N 1
ATOM 7065 C CA . HIS A 1 863 ? 10.481 -21.450 19.957 1.00 31.08 863 HIS A CA 1
ATOM 7066 C C . HIS A 1 863 ? 10.398 -22.021 18.521 1.00 31.08 863 HIS A C 1
ATOM 7068 O O . HIS A 1 863 ? 10.901 -23.126 18.289 1.00 31.08 863 HIS A O 1
ATOM 7074 N N . PRO A 1 864 ? 9.863 -21.259 17.547 1.00 34.38 864 PRO A N 1
ATOM 7075 C CA . PRO A 1 864 ? 9.962 -21.574 16.121 1.00 34.38 864 PRO A CA 1
ATOM 7076 C C . PRO A 1 864 ? 11.423 -21.705 15.657 1.00 34.38 864 PRO A C 1
ATOM 7078 O O . PRO A 1 864 ? 12.291 -20.951 16.094 1.00 34.38 864 PRO A O 1
ATOM 7081 N N . ASN A 1 865 ? 11.710 -22.626 14.732 1.00 36.59 865 ASN A N 1
ATOM 7082 C CA . ASN A 1 865 ? 13.078 -22.957 14.293 1.00 36.59 865 ASN A CA 1
ATOM 7083 C C . ASN A 1 865 ? 13.877 -21.788 13.673 1.00 36.59 865 ASN A C 1
ATOM 7085 O O . ASN A 1 865 ? 15.104 -21.845 13.651 1.00 36.59 865 ASN A O 1
ATOM 7089 N N . TRP A 1 866 ? 13.228 -20.716 13.212 1.00 40.75 866 TRP A N 1
ATOM 7090 C CA . TRP A 1 866 ? 13.916 -19.524 12.694 1.00 40.75 866 TRP A CA 1
ATOM 7091 C C . TRP A 1 866 ? 14.482 -18.614 13.803 1.00 40.75 866 TRP A C 1
ATOM 7093 O O . TRP A 1 866 ? 15.317 -17.762 13.530 1.00 40.75 866 TRP A O 1
ATOM 7103 N N . TYR A 1 867 ? 14.124 -18.861 15.070 1.00 32.31 867 TYR A N 1
ATOM 7104 C CA . TYR A 1 867 ? 14.662 -18.173 16.252 1.00 32.31 867 TYR A CA 1
ATOM 7105 C C . TYR A 1 867 ? 16.116 -18.575 16.593 1.00 32.31 867 TYR A C 1
ATOM 7107 O O . TYR A 1 867 ? 16.760 -17.950 17.431 1.00 32.31 867 TYR A O 1
ATOM 7115 N N . ARG A 1 868 ? 16.671 -19.627 15.966 1.00 30.33 868 ARG A N 1
ATOM 7116 C CA . ARG A 1 868 ? 18.059 -20.081 16.180 1.00 30.33 868 ARG A CA 1
ATOM 7117 C C . ARG A 1 868 ? 18.867 -20.088 14.884 1.00 30.33 868 ARG A C 1
ATOM 7119 O O . ARG A 1 868 ? 19.187 -21.146 14.350 1.00 30.33 868 ARG A O 1
ATOM 7126 N N . LYS A 1 869 ? 19.301 -18.914 14.435 1.00 28.98 869 LYS A N 1
ATOM 7127 C CA . LYS A 1 869 ? 20.533 -18.794 13.641 1.00 28.98 869 LYS A CA 1
ATOM 7128 C C . LYS A 1 869 ? 21.381 -17.635 14.154 1.00 28.98 869 LYS A C 1
ATOM 7130 O O . LYS A 1 869 ? 21.363 -16.538 13.624 1.00 28.98 869 LYS A O 1
ATOM 7135 N N . SER A 1 870 ? 22.163 -17.922 15.187 1.00 29.31 870 SER A N 1
ATOM 7136 C CA . SER A 1 870 ? 23.454 -17.274 15.404 1.00 29.31 870 SER A CA 1
ATOM 7137 C C . SER A 1 870 ? 24.328 -18.227 16.209 1.00 29.31 870 SER A C 1
ATOM 7139 O O . SER A 1 870 ? 24.118 -18.462 17.398 1.00 29.31 870 SER A O 1
ATOM 7141 N N . SER A 1 871 ? 25.254 -18.867 15.506 1.00 26.48 871 SER A N 1
ATOM 7142 C CA . SER A 1 871 ? 26.349 -19.643 16.065 1.00 26.48 871 SER A CA 1
ATOM 7143 C C . SER A 1 871 ? 27.547 -18.720 16.273 1.00 26.48 871 SER A C 1
ATOM 7145 O O . SER A 1 871 ? 28.140 -18.293 15.286 1.00 26.48 871 SER A O 1
ATOM 7147 N N . ALA A 1 872 ? 27.924 -18.463 17.527 1.00 27.81 872 ALA A N 1
ATOM 7148 C CA . ALA A 1 872 ? 29.319 -18.318 17.951 1.00 27.81 872 ALA A CA 1
ATOM 7149 C C . ALA A 1 872 ? 29.409 -18.243 19.486 1.00 27.81 872 ALA A C 1
ATOM 7151 O O . ALA A 1 872 ? 28.843 -17.343 20.100 1.00 27.81 872 ALA A O 1
ATOM 7152 N N . ASN A 1 873 ? 30.198 -19.169 20.043 1.00 25.88 873 ASN A N 1
ATOM 7153 C CA . ASN A 1 873 ? 30.749 -19.256 21.406 1.00 25.88 873 ASN A CA 1
ATOM 7154 C C . ASN A 1 873 ? 30.059 -20.224 22.379 1.00 25.88 873 ASN A C 1
ATOM 7156 O O . ASN A 1 873 ? 29.427 -19.842 23.359 1.00 25.88 873 ASN A O 1
ATOM 7160 N N . GLU A 1 874 ? 30.324 -21.514 22.150 1.00 27.66 874 GLU A N 1
ATOM 7161 C CA . GLU A 1 874 ? 30.565 -22.463 23.237 1.00 27.66 874 GLU A CA 1
ATOM 7162 C C . GLU A 1 874 ? 31.878 -22.100 23.947 1.00 27.66 874 GLU A C 1
ATOM 7164 O O . GLU A 1 874 ? 32.921 -22.012 23.305 1.00 27.66 874 GLU A O 1
ATOM 7169 N N . HIS A 1 875 ? 31.796 -21.863 25.258 1.00 25.55 875 HIS A N 1
ATOM 7170 C CA . HIS A 1 875 ? 32.744 -22.252 26.312 1.00 25.55 875 HIS A CA 1
ATOM 7171 C C . HIS A 1 875 ? 32.561 -21.315 27.511 1.00 25.55 875 HIS A C 1
ATOM 7173 O O . HIS A 1 875 ? 32.923 -20.146 27.445 1.00 25.55 875 HIS A O 1
ATOM 7179 N N . ILE A 1 876 ? 32.027 -21.837 28.617 1.00 27.09 876 ILE A N 1
ATOM 7180 C CA . ILE A 1 876 ? 32.674 -21.885 29.941 1.00 27.09 876 ILE A CA 1
ATOM 7181 C C . ILE A 1 876 ? 31.745 -22.652 30.899 1.00 27.09 876 ILE A C 1
ATOM 7183 O O . ILE A 1 876 ? 30.523 -22.578 30.820 1.00 27.09 876 ILE A O 1
ATOM 7187 N N . GLN A 1 877 ? 32.401 -23.467 31.718 1.00 25.94 877 GLN A N 1
ATOM 7188 C CA . GLN A 1 877 ? 31.932 -24.634 32.452 1.00 25.94 877 GLN A CA 1
ATOM 7189 C C . GLN A 1 877 ? 31.040 -24.353 33.668 1.00 25.94 877 GLN A C 1
ATOM 7191 O O . GLN A 1 877 ? 31.168 -23.337 34.348 1.00 25.94 877 GLN A O 1
ATOM 7196 N N . ASP A 1 878 ? 30.225 -25.373 33.949 1.00 25.56 878 ASP A N 1
ATOM 7197 C CA . ASP A 1 878 ? 29.855 -25.921 35.258 1.00 25.56 878 ASP A CA 1
ATOM 7198 C C . ASP A 1 878 ? 30.655 -25.406 36.466 1.00 25.56 878 ASP A C 1
ATOM 7200 O O . ASP A 1 878 ? 31.879 -25.513 36.486 1.00 25.56 878 ASP A O 1
ATOM 7204 N N . HIS A 1 879 ? 29.947 -24.998 37.530 1.00 25.81 879 HIS A N 1
ATOM 7205 C CA . HIS A 1 879 ? 30.171 -25.523 38.884 1.00 25.81 879 HIS A CA 1
ATOM 7206 C C . HIS A 1 879 ? 29.125 -25.037 39.914 1.00 25.81 879 HIS A C 1
ATOM 7208 O O . HIS A 1 879 ? 28.877 -23.848 40.075 1.00 25.81 879 HIS A O 1
ATOM 7214 N N . MET A 1 880 ? 28.667 -26.021 40.697 1.00 24.11 880 MET A N 1
ATOM 7215 C CA . MET A 1 880 ? 28.224 -25.991 42.100 1.00 24.11 880 MET A CA 1
ATOM 7216 C C . MET A 1 880 ? 26.725 -25.970 42.460 1.00 24.11 880 MET A C 1
ATOM 7218 O O . MET A 1 880 ? 25.963 -25.034 42.248 1.00 24.11 880 MET A O 1
ATOM 7222 N N . THR A 1 881 ? 26.399 -27.093 43.094 1.00 26.02 881 THR A N 1
ATOM 7223 C CA . THR A 1 881 ? 25.210 -27.608 43.761 1.00 26.02 881 THR A CA 1
ATOM 7224 C C . THR A 1 881 ? 24.942 -27.023 45.156 1.00 26.02 881 THR A C 1
ATOM 7226 O O . THR A 1 881 ? 25.871 -26.757 45.911 1.00 26.02 881 THR A O 1
ATOM 7229 N N . GLU A 1 882 ? 23.650 -27.069 45.510 1.00 25.84 882 GLU A N 1
ATOM 7230 C CA . GLU A 1 882 ? 23.065 -27.507 46.796 1.00 25.84 882 GLU A CA 1
ATOM 7231 C C . GLU A 1 882 ? 22.785 -26.546 47.982 1.00 25.84 882 GLU A C 1
ATOM 7233 O O . GLU A 1 882 ? 23.665 -25.900 48.535 1.00 25.84 882 GLU A O 1
ATOM 7238 N N . GLN A 1 883 ? 21.522 -26.674 48.450 1.00 24.88 883 GLN A N 1
ATOM 7239 C CA . GLN A 1 883 ? 20.949 -26.447 49.796 1.00 24.88 883 GLN A CA 1
ATOM 7240 C C . GLN A 1 883 ? 20.719 -24.978 50.236 1.00 24.88 883 GLN A C 1
ATOM 7242 O O . GLN A 1 883 ? 21.636 -24.187 50.379 1.00 24.88 883 GLN A O 1
ATOM 7247 N N . THR A 1 884 ? 19.499 -24.522 50.549 1.00 25.05 884 THR A N 1
ATOM 7248 C CA . THR A 1 884 ? 18.636 -25.000 51.648 1.00 25.05 884 THR A CA 1
ATOM 7249 C C . THR A 1 884 ? 17.239 -24.349 51.601 1.00 25.05 884 THR A C 1
ATOM 7251 O O . THR A 1 884 ? 17.089 -23.177 51.271 1.00 25.05 884 THR A O 1
ATOM 7254 N N . ASN A 1 885 ? 16.226 -25.113 52.025 1.00 29.86 885 ASN A N 1
ATOM 7255 C CA . ASN A 1 885 ? 14.863 -24.671 52.340 1.00 29.86 885 ASN A CA 1
ATOM 7256 C C . ASN A 1 885 ? 14.824 -23.643 53.486 1.00 29.86 885 ASN A C 1
ATOM 7258 O O . ASN A 1 885 ? 15.356 -23.931 54.560 1.00 29.86 885 ASN A O 1
ATOM 7262 N N . LYS A 1 886 ? 14.076 -22.539 53.315 1.00 25.53 886 LYS A N 1
ATOM 7263 C CA . LYS A 1 886 ? 13.349 -21.836 54.394 1.00 25.53 886 LYS A CA 1
ATOM 7264 C C . LYS A 1 886 ? 12.287 -20.863 53.836 1.00 25.53 886 LYS A C 1
ATOM 7266 O O . LYS A 1 886 ? 12.567 -20.059 52.959 1.00 25.53 886 LYS A O 1
ATOM 7271 N N . SER A 1 887 ? 11.102 -20.937 54.453 1.00 26.89 887 SER A N 1
ATOM 7272 C CA . SER A 1 887 ? 9.979 -19.974 54.508 1.00 26.89 887 SER A CA 1
ATOM 7273 C C . SER A 1 887 ? 9.018 -19.791 53.311 1.00 26.89 887 SER A C 1
ATOM 7275 O O . SER A 1 887 ? 9.111 -18.842 52.539 1.00 26.89 887 SER A O 1
ATOM 7277 N N . ASN A 1 888 ? 7.947 -20.598 53.342 1.00 30.80 888 ASN A N 1
ATOM 7278 C CA . ASN A 1 888 ? 6.661 -20.462 52.632 1.00 30.80 888 ASN A CA 1
ATOM 7279 C C . ASN A 1 888 ? 5.806 -19.243 53.070 1.00 30.80 888 ASN A C 1
ATOM 7281 O O . ASN A 1 888 ? 4.608 -19.371 53.308 1.00 30.80 888 ASN A O 1
ATOM 7285 N N . GLN A 1 889 ? 6.385 -18.048 53.199 1.00 28.19 889 GLN A N 1
ATOM 7286 C CA . GLN A 1 889 ? 5.604 -16.807 53.385 1.00 28.19 889 GLN A CA 1
ATOM 7287 C C . GLN A 1 889 ? 6.069 -15.640 52.491 1.00 28.19 889 GLN A C 1
ATOM 7289 O O . GLN A 1 889 ? 5.480 -14.567 52.547 1.00 28.19 889 GLN A O 1
ATOM 7294 N N . GLN A 1 890 ? 7.063 -15.853 51.617 1.00 27.53 890 GLN A N 1
ATOM 7295 C CA . GLN A 1 890 ? 7.540 -14.857 50.640 1.00 27.53 890 GLN A CA 1
ATOM 7296 C C . GLN A 1 890 ? 7.156 -15.168 49.178 1.00 27.53 890 GLN A C 1
ATOM 7298 O O . GLN A 1 890 ? 7.408 -14.351 48.295 1.00 27.53 890 GLN A O 1
ATOM 7303 N N . GLU A 1 891 ? 6.519 -16.309 48.889 1.00 28.48 891 GLU A N 1
ATOM 7304 C CA . GLU A 1 891 ? 6.140 -16.660 47.507 1.00 28.48 891 GLU A CA 1
ATOM 7305 C C . GLU A 1 891 ? 4.882 -15.934 47.007 1.00 28.48 891 GLU A C 1
ATOM 7307 O O . GLU A 1 891 ? 4.794 -15.639 45.821 1.00 28.48 891 GLU A O 1
ATOM 7312 N N . LEU A 1 892 ? 3.956 -15.532 47.885 1.00 27.92 892 LEU A N 1
ATOM 7313 C CA . LEU A 1 892 ? 2.769 -14.762 47.478 1.00 27.92 892 LEU A CA 1
ATOM 7314 C C . LEU A 1 892 ? 3.075 -13.288 47.162 1.00 27.92 892 LEU A C 1
ATOM 7316 O O . LEU A 1 892 ? 2.363 -12.671 46.377 1.00 27.92 892 LEU A O 1
ATOM 7320 N N . THR A 1 893 ? 4.155 -12.726 47.710 1.00 28.52 893 THR A N 1
ATOM 7321 C CA . THR A 1 893 ? 4.599 -11.360 47.388 1.00 28.52 893 THR A CA 1
ATOM 7322 C C . THR A 1 893 ? 5.544 -11.330 46.186 1.00 28.52 893 THR A C 1
ATOM 7324 O O . THR A 1 893 ? 5.483 -10.395 45.391 1.00 28.52 893 THR A O 1
ATOM 7327 N N . ASN A 1 894 ? 6.358 -12.373 45.977 1.00 26.91 894 ASN A N 1
ATOM 7328 C CA . ASN A 1 894 ? 7.250 -12.464 44.815 1.00 26.91 894 ASN A CA 1
ATOM 7329 C C . ASN A 1 894 ? 6.535 -12.801 43.496 1.00 26.91 894 ASN A C 1
ATOM 7331 O O . ASN A 1 894 ? 7.050 -12.434 42.440 1.00 26.91 894 ASN A O 1
ATOM 7335 N N . ILE A 1 895 ? 5.358 -13.441 43.532 1.00 31.61 895 ILE A N 1
ATOM 7336 C CA . ILE A 1 895 ? 4.523 -13.624 42.331 1.00 31.61 895 ILE A CA 1
ATOM 7337 C C . ILE A 1 895 ? 4.020 -12.261 41.828 1.00 31.61 895 ILE A C 1
ATOM 7339 O O . ILE A 1 895 ? 4.178 -11.969 40.647 1.00 31.61 895 ILE A O 1
ATOM 7343 N N . HIS A 1 896 ? 3.574 -11.371 42.723 1.00 31.61 896 HIS A N 1
ATOM 7344 C CA . HIS A 1 896 ? 3.195 -10.008 42.336 1.00 31.61 896 HIS A CA 1
ATOM 7345 C C . HIS A 1 896 ? 4.390 -9.129 41.943 1.00 31.61 896 HIS A C 1
ATOM 7347 O O . HIS A 1 896 ? 4.286 -8.351 41.003 1.00 31.61 896 HIS A O 1
ATOM 7353 N N . PHE A 1 897 ? 5.557 -9.267 42.583 1.00 27.84 897 PHE A N 1
ATOM 7354 C CA . PHE A 1 897 ? 6.742 -8.475 42.213 1.00 27.84 897 PHE A CA 1
ATOM 7355 C C . PHE A 1 897 ? 7.340 -8.847 40.844 1.00 27.84 897 PHE A C 1
ATOM 7357 O O . PHE A 1 897 ? 7.954 -7.993 40.206 1.00 27.84 897 PHE A O 1
ATOM 7364 N N . LYS A 1 898 ? 7.144 -10.083 40.358 1.00 26.89 898 LYS A N 1
ATOM 7365 C CA . LYS A 1 898 ? 7.551 -10.491 38.999 1.00 26.89 898 LYS A CA 1
ATOM 7366 C C . LYS A 1 898 ? 6.610 -9.982 37.901 1.00 26.89 898 LYS A C 1
ATOM 7368 O O . LYS A 1 898 ? 7.051 -9.840 36.766 1.00 26.89 898 LYS A O 1
ATOM 7373 N N . GLU A 1 899 ? 5.359 -9.667 38.231 1.00 33.94 899 GLU A N 1
ATOM 7374 C CA . GLU A 1 899 ? 4.382 -9.094 37.290 1.00 33.94 899 GLU A CA 1
ATOM 7375 C C . GLU A 1 899 ? 4.652 -7.611 36.979 1.00 33.94 899 GLU A C 1
ATOM 7377 O O . GLU A 1 899 ? 4.277 -7.133 35.913 1.00 33.94 899 GLU A O 1
ATOM 7382 N N . TYR A 1 900 ? 5.368 -6.886 37.848 1.00 33.78 900 TYR A N 1
ATOM 7383 C CA . TYR A 1 900 ? 5.646 -5.453 37.663 1.00 33.78 900 TYR A CA 1
ATOM 7384 C C . TYR A 1 900 ? 6.658 -5.122 36.550 1.00 33.78 900 TYR A C 1
ATOM 7386 O O . TYR A 1 900 ? 6.715 -3.971 36.125 1.00 33.78 900 TYR A O 1
ATOM 7394 N N . PHE A 1 901 ? 7.441 -6.096 36.071 1.00 30.92 901 PHE A N 1
ATOM 7395 C CA . PHE A 1 901 ? 8.478 -5.885 35.045 1.00 30.92 901 PHE A CA 1
ATOM 7396 C C . PHE A 1 901 ? 8.206 -6.581 33.700 1.00 30.92 901 PHE A C 1
ATOM 7398 O O . PHE A 1 901 ? 8.988 -6.401 32.773 1.00 30.92 901 PHE A O 1
ATOM 7405 N N . ASN A 1 902 ? 7.103 -7.324 33.566 1.00 40.09 902 ASN A N 1
ATOM 7406 C CA . ASN A 1 902 ? 6.682 -7.950 32.306 1.00 40.09 902 ASN A CA 1
ATOM 7407 C C . ASN A 1 902 ? 5.368 -7.325 31.813 1.00 40.09 902 ASN A C 1
ATOM 7409 O O . ASN A 1 902 ? 4.352 -8.006 31.681 1.00 40.09 902 ASN A O 1
ATOM 7413 N N . GLN A 1 903 ? 5.362 -6.012 31.574 1.00 55.47 903 GLN A N 1
ATOM 7414 C CA . GLN A 1 903 ? 4.259 -5.390 30.844 1.00 55.47 903 GLN A CA 1
ATOM 7415 C C . GLN A 1 903 ? 4.503 -5.601 29.348 1.00 55.47 903 GLN A C 1
ATOM 7417 O O . GLN A 1 903 ? 5.393 -5.000 28.756 1.00 55.47 903 GLN A O 1
ATOM 7422 N N . ASN A 1 904 ? 3.745 -6.509 28.743 1.00 68.50 904 ASN A N 1
ATOM 7423 C CA . ASN A 1 904 ? 3.824 -6.743 27.307 1.00 68.50 904 ASN A CA 1
ATOM 7424 C C . ASN A 1 904 ? 3.316 -5.502 26.553 1.00 68.50 904 ASN A C 1
ATOM 7426 O O . ASN A 1 904 ? 2.260 -4.964 26.877 1.00 68.50 904 ASN A O 1
ATOM 7430 N N . THR A 1 905 ? 4.064 -5.055 25.550 1.00 80.94 905 THR A N 1
ATOM 7431 C CA . THR A 1 905 ? 3.760 -3.874 24.727 1.00 80.94 905 THR A CA 1
ATOM 7432 C C . THR A 1 905 ? 2.891 -4.226 23.521 1.00 80.94 905 THR A C 1
ATOM 7434 O O . THR A 1 905 ? 2.746 -5.393 23.140 1.00 80.94 905 THR A O 1
ATOM 7437 N N . VAL A 1 906 ? 2.365 -3.209 22.838 1.00 81.19 906 VAL A N 1
ATOM 7438 C CA . VAL A 1 906 ? 1.651 -3.387 21.565 1.00 81.19 906 VAL A CA 1
ATOM 7439 C C . VAL A 1 906 ? 2.548 -4.031 20.511 1.00 81.19 906 VAL A C 1
ATOM 7441 O O . VAL A 1 906 ? 2.105 -4.952 19.828 1.00 81.19 906 VAL A O 1
ATOM 7444 N N . ALA A 1 907 ? 3.816 -3.625 20.401 1.00 85.06 907 ALA A N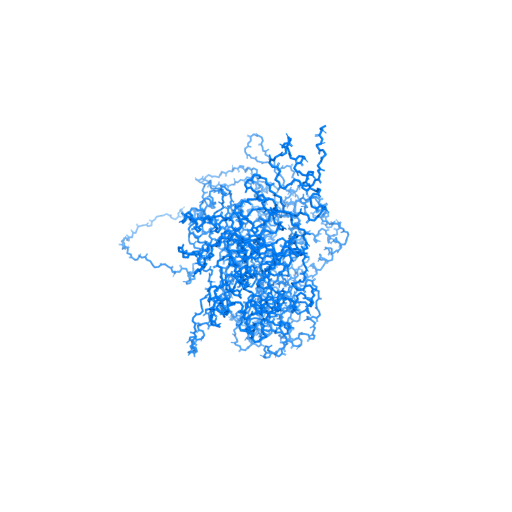 1
ATOM 7445 C CA . ALA A 1 907 ? 4.770 -4.236 19.477 1.00 85.06 907 ALA A CA 1
ATOM 7446 C C . ALA A 1 907 ? 5.049 -5.710 19.814 1.00 85.06 907 ALA A C 1
ATOM 7448 O O . ALA A 1 907 ? 5.145 -6.532 18.900 1.00 85.06 907 ALA A O 1
ATOM 7449 N N . PHE A 1 908 ? 5.106 -6.087 21.095 1.00 83.12 908 PHE A N 1
ATOM 7450 C CA . PHE A 1 908 ? 5.215 -7.490 21.499 1.00 83.12 908 PHE A CA 1
ATOM 7451 C C . PHE A 1 908 ? 4.016 -8.314 21.005 1.00 83.12 908 PHE A C 1
ATOM 7453 O O . PHE A 1 908 ? 4.188 -9.350 20.357 1.00 83.12 908 PHE A O 1
ATOM 7460 N N . HIS A 1 909 ? 2.794 -7.833 21.240 1.00 77.81 909 HIS A N 1
ATOM 7461 C CA . HIS A 1 909 ? 1.574 -8.512 20.795 1.00 77.81 909 HIS A CA 1
ATOM 7462 C C . HIS A 1 909 ? 1.414 -8.522 19.270 1.00 77.81 909 HIS A C 1
ATOM 7464 O O . HIS A 1 909 ? 0.944 -9.511 18.699 1.00 77.81 909 HIS A O 1
ATOM 7470 N N . PHE A 1 910 ? 1.851 -7.455 18.601 1.00 84.69 910 PHE A N 1
ATOM 7471 C CA . PHE A 1 910 ? 1.934 -7.368 17.147 1.00 84.69 910 PHE A CA 1
ATOM 7472 C C . PHE A 1 910 ? 2.828 -8.479 16.581 1.00 84.69 910 PHE A C 1
ATOM 7474 O O . PHE A 1 910 ? 2.396 -9.209 15.689 1.00 84.69 910 PHE A O 1
ATOM 7481 N N . LYS A 1 911 ? 4.033 -8.676 17.141 1.00 86.19 911 LYS A N 1
ATOM 7482 C CA . LYS A 1 911 ? 4.959 -9.739 16.709 1.00 86.19 911 LYS A CA 1
ATOM 7483 C C . LYS A 1 911 ? 4.335 -11.128 16.824 1.00 86.19 911 LYS A C 1
ATOM 7485 O O . LYS A 1 911 ? 4.475 -11.928 15.902 1.00 86.19 911 LYS A O 1
ATOM 7490 N N . ILE A 1 912 ? 3.649 -11.413 17.933 1.00 84.19 912 ILE A N 1
ATOM 7491 C CA . ILE A 1 912 ? 2.971 -12.702 18.142 1.00 84.19 912 ILE A CA 1
ATOM 7492 C C . ILE A 1 912 ? 1.852 -12.888 17.116 1.00 84.19 912 ILE A C 1
ATOM 7494 O O . ILE A 1 912 ? 1.817 -13.908 16.434 1.00 84.19 912 ILE A O 1
ATOM 7498 N N . SER A 1 913 ? 0.985 -11.887 16.958 1.00 84.06 913 SER A N 1
ATOM 7499 C CA . SER A 1 913 ? -0.153 -11.946 16.030 1.00 84.06 913 SER A CA 1
ATOM 7500 C C . SER A 1 913 ? 0.301 -12.161 14.582 1.00 84.06 913 SER A C 1
ATOM 7502 O O . SER A 1 913 ? -0.288 -12.954 13.847 1.00 84.06 913 SER A O 1
ATOM 7504 N N . LEU A 1 914 ? 1.381 -11.487 14.175 1.00 86.50 914 LEU A N 1
ATOM 7505 C CA . LEU A 1 914 ? 1.972 -11.647 12.850 1.00 86.50 914 LEU A CA 1
ATOM 7506 C C . LEU A 1 914 ? 2.602 -13.034 12.671 1.00 86.50 914 LEU A C 1
ATOM 7508 O O . LEU A 1 914 ? 2.425 -13.654 11.625 1.00 86.50 914 LEU A O 1
ATOM 7512 N N . ALA A 1 915 ? 3.299 -13.551 13.686 1.00 87.06 915 ALA A N 1
ATOM 7513 C CA . ALA A 1 915 ? 3.856 -14.901 13.647 1.00 87.06 915 ALA A CA 1
ATOM 7514 C C . ALA A 1 915 ? 2.755 -15.967 13.522 1.00 87.06 915 ALA A C 1
ATOM 7516 O O . ALA A 1 915 ? 2.872 -16.862 12.688 1.00 87.06 915 ALA A O 1
ATOM 7517 N N . GLU A 1 916 ? 1.661 -15.835 14.278 1.00 86.50 916 GLU A N 1
ATOM 7518 C CA . GLU A 1 916 ? 0.498 -16.725 14.189 1.00 86.50 916 GLU A CA 1
ATOM 7519 C C . GLU A 1 916 ? -0.150 -16.696 12.797 1.00 86.50 916 GLU A C 1
ATOM 7521 O O . GLU A 1 916 ? -0.504 -17.748 12.260 1.00 86.50 916 GLU A O 1
ATOM 7526 N N . LEU A 1 917 ? -0.290 -15.510 12.191 1.00 87.00 917 LEU A N 1
ATOM 7527 C CA . LEU A 1 917 ? -0.785 -15.366 10.820 1.00 87.00 917 LEU A CA 1
ATOM 7528 C C . LEU A 1 917 ? 0.122 -16.103 9.822 1.00 87.00 917 LEU A C 1
ATOM 7530 O O . LEU A 1 917 ? -0.366 -16.880 9.003 1.00 87.00 917 LEU A O 1
ATOM 7534 N N . LEU A 1 918 ? 1.436 -15.887 9.901 1.00 87.50 918 LEU A N 1
ATOM 7535 C CA . LEU A 1 918 ? 2.398 -16.516 8.994 1.00 87.50 918 LEU A CA 1
ATOM 7536 C C . LEU A 1 918 ? 2.445 -18.036 9.173 1.00 87.50 918 LEU A C 1
ATOM 7538 O O . LEU A 1 918 ? 2.517 -18.761 8.184 1.00 87.50 918 LEU A O 1
ATOM 7542 N N . ASP A 1 919 ? 2.366 -18.538 10.404 1.00 87.50 919 ASP A N 1
ATOM 7543 C CA . ASP A 1 919 ? 2.334 -19.979 10.668 1.00 87.50 919 ASP A CA 1
ATOM 7544 C C . ASP A 1 919 ? 1.061 -20.627 10.103 1.00 87.50 919 ASP A C 1
ATOM 7546 O O . ASP A 1 919 ? 1.146 -21.675 9.467 1.00 87.50 919 ASP A O 1
ATOM 7550 N N . LYS A 1 920 ? -0.100 -19.961 10.193 1.00 86.19 920 LYS A N 1
ATOM 7551 C CA . LYS A 1 920 ? -1.335 -20.414 9.523 1.00 86.19 920 LYS A CA 1
ATOM 7552 C C . LYS A 1 920 ? -1.212 -20.499 8.003 1.00 86.19 920 LYS A C 1
ATOM 7554 O O . LYS A 1 920 ? -1.912 -21.295 7.387 1.00 86.19 920 LYS A O 1
ATOM 7559 N N . MET A 1 921 ? -0.382 -19.656 7.394 1.00 87.50 921 MET A N 1
ATOM 7560 C CA . MET A 1 921 ? -0.165 -19.652 5.946 1.00 87.50 921 MET A CA 1
ATOM 7561 C C . MET A 1 921 ? 0.832 -20.727 5.501 1.00 87.50 921 MET A C 1
ATOM 7563 O O . MET A 1 921 ? 0.687 -21.265 4.406 1.00 87.50 921 MET A O 1
ATOM 7567 N N . LYS A 1 922 ? 1.824 -21.072 6.330 1.00 83.69 922 LYS A N 1
ATOM 7568 C CA . LYS A 1 922 ? 2.855 -22.072 5.988 1.00 83.69 922 LYS A CA 1
ATOM 7569 C C . LYS A 1 922 ? 2.293 -23.466 5.729 1.00 83.69 922 LYS A C 1
ATOM 7571 O O . LYS A 1 922 ? 2.805 -24.163 4.862 1.00 83.69 922 LYS A O 1
ATOM 7576 N N . ASP A 1 923 ? 1.234 -23.849 6.437 1.00 80.94 923 ASP A N 1
ATOM 7577 C CA . ASP A 1 923 ? 0.603 -25.169 6.294 1.00 80.94 923 ASP A CA 1
ATOM 7578 C C . ASP A 1 923 ? -0.397 -25.238 5.121 1.00 80.94 923 ASP A C 1
ATOM 7580 O O . ASP A 1 923 ? -1.166 -26.194 4.992 1.00 80.94 923 ASP A O 1
ATOM 7584 N N . THR A 1 924 ? -0.416 -24.219 4.258 1.00 88.56 924 THR A N 1
ATOM 7585 C CA . THR A 1 924 ? -1.342 -24.111 3.128 1.00 88.56 924 THR A CA 1
ATOM 7586 C C . THR A 1 924 ? -0.607 -23.887 1.819 1.00 88.56 924 THR A C 1
ATOM 7588 O O . THR A 1 924 ? 0.478 -23.314 1.790 1.00 88.56 924 THR A O 1
ATOM 7591 N N . GLU A 1 925 ? -1.221 -24.309 0.720 1.00 89.44 925 GLU A N 1
ATOM 7592 C CA . GLU A 1 925 ? -0.746 -23.984 -0.621 1.00 89.44 925 GLU A CA 1
ATOM 7593 C C . GLU A 1 925 ? -1.269 -22.595 -1.041 1.00 89.44 925 GLU A C 1
ATOM 7595 O O . GLU A 1 925 ? -2.492 -22.383 -1.041 1.00 89.44 925 GLU A O 1
ATOM 7600 N N . PRO A 1 926 ? -0.389 -21.624 -1.358 1.00 92.00 926 PRO A N 1
ATOM 7601 C CA . PRO A 1 926 ? -0.817 -20.264 -1.642 1.00 92.00 926 PRO A CA 1
ATOM 7602 C C . PRO A 1 926 ? -1.268 -20.064 -3.096 1.00 92.00 926 PRO A C 1
ATOM 7604 O O . PRO A 1 926 ? -0.753 -20.663 -4.035 1.00 92.00 926 PRO A O 1
ATOM 7607 N N . SER A 1 927 ? -2.217 -19.154 -3.298 1.00 92.81 927 SER A N 1
ATOM 7608 C CA . SER A 1 927 ? -2.564 -18.563 -4.596 1.00 92.81 927 SER A CA 1
ATOM 7609 C C . SER A 1 927 ? -2.574 -17.044 -4.464 1.00 92.81 927 SER A C 1
ATOM 7611 O O . SER A 1 927 ? -3.146 -16.514 -3.511 1.00 92.81 927 SER A O 1
ATOM 7613 N N . PHE A 1 928 ? -1.969 -16.330 -5.413 1.00 92.56 928 PHE A N 1
ATOM 7614 C CA . PHE A 1 928 ? -1.735 -14.890 -5.284 1.00 92.56 928 PHE A CA 1
ATOM 7615 C C . PHE A 1 928 ? -2.614 -14.065 -6.224 1.00 92.56 928 PHE A C 1
ATOM 7617 O O . PHE A 1 928 ? -2.674 -14.311 -7.432 1.00 92.56 928 PHE A O 1
ATOM 7624 N N . VAL A 1 929 ? -3.253 -13.033 -5.668 1.00 93.44 929 VAL A N 1
ATOM 7625 C CA . VAL A 1 929 ? -3.971 -12.011 -6.436 1.00 93.44 929 VAL A CA 1
ATOM 7626 C C . VAL A 1 929 ? -3.433 -10.631 -6.064 1.00 93.44 929 VAL A C 1
ATOM 7628 O O . VAL A 1 929 ? -3.504 -10.226 -4.902 1.00 93.44 929 VAL A O 1
ATOM 7631 N N . ARG A 1 930 ? -2.901 -9.915 -7.059 1.00 90.56 930 ARG A N 1
ATOM 7632 C CA . ARG A 1 930 ? -2.296 -8.583 -6.926 1.00 90.56 930 ARG A CA 1
ATOM 7633 C C . ARG A 1 930 ? -3.251 -7.520 -7.458 1.00 90.56 930 ARG A C 1
ATOM 7635 O O . ARG A 1 930 ? -3.652 -7.570 -8.620 1.00 90.56 930 ARG A O 1
ATOM 7642 N N . TYR A 1 931 ? -3.598 -6.554 -6.617 1.00 87.25 931 TYR A N 1
ATOM 7643 C CA . TYR A 1 931 ? -4.493 -5.455 -6.964 1.00 87.25 931 TYR A CA 1
ATOM 7644 C C . TYR A 1 931 ? -3.717 -4.171 -7.230 1.00 87.25 931 TYR A C 1
ATOM 7646 O O . TYR A 1 931 ? -2.830 -3.803 -6.460 1.00 87.25 931 TYR A O 1
ATOM 7654 N N . VAL A 1 932 ? -4.096 -3.482 -8.304 1.00 81.50 932 VAL A N 1
ATOM 7655 C CA . VAL A 1 932 ? -3.461 -2.250 -8.783 1.00 81.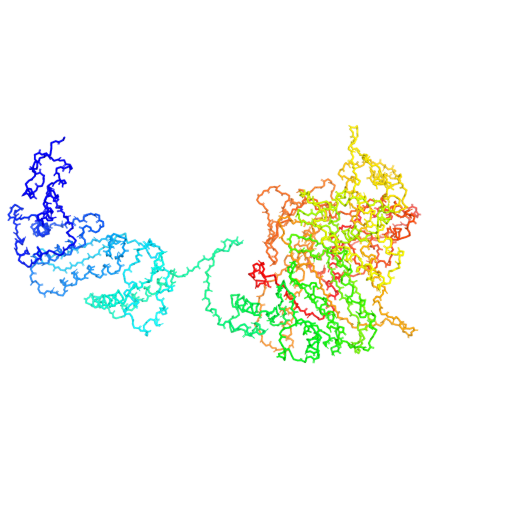50 932 VAL A CA 1
ATOM 7656 C C . VAL A 1 932 ? -4.506 -1.137 -8.835 1.00 81.50 932 VAL A C 1
ATOM 7658 O O . VAL A 1 932 ? -5.602 -1.337 -9.370 1.00 81.50 932 VAL A O 1
ATOM 7661 N N . ASP A 1 933 ? -4.181 0.032 -8.281 1.00 70.56 933 ASP A N 1
ATOM 7662 C CA . ASP A 1 933 ? -4.989 1.241 -8.463 1.00 70.56 933 ASP A CA 1
ATOM 7663 C C . ASP A 1 933 ? -4.707 1.863 -9.846 1.00 70.56 933 ASP A C 1
ATOM 7665 O O . ASP A 1 933 ? -3.588 1.836 -10.350 1.00 70.56 933 ASP A O 1
ATOM 7669 N N . GLN A 1 934 ? -5.732 2.429 -10.482 1.00 64.50 934 GLN A N 1
ATOM 7670 C CA . GLN A 1 934 ? -5.622 3.105 -11.774 1.00 64.50 934 GLN A CA 1
ATOM 7671 C C . GLN A 1 934 ? -4.886 4.457 -11.698 1.00 64.50 934 GLN A C 1
ATOM 7673 O O . GLN A 1 934 ? -4.437 4.950 -12.735 1.00 64.50 934 GLN A O 1
ATOM 7678 N N . TYR A 1 935 ? -4.821 5.081 -10.511 1.00 56.66 935 TYR A N 1
ATOM 7679 C CA . TYR A 1 935 ? -4.283 6.438 -10.319 1.00 56.66 935 TYR A CA 1
ATOM 7680 C C . TYR A 1 935 ? -2.903 6.490 -9.667 1.00 56.66 935 TYR A C 1
ATOM 7682 O O . TYR A 1 935 ? -2.200 7.489 -9.831 1.00 56.66 935 TYR A O 1
ATOM 7690 N N . VAL A 1 936 ? -2.502 5.439 -8.953 1.00 46.66 936 VAL A N 1
ATOM 7691 C CA . VAL A 1 936 ? -1.147 5.347 -8.414 1.00 46.66 936 VAL A CA 1
ATOM 7692 C C . VAL A 1 936 ? -0.232 4.881 -9.536 1.00 46.66 936 VAL A C 1
ATOM 7694 O O . VAL A 1 936 ? -0.573 3.974 -10.291 1.00 46.66 936 VAL A O 1
ATOM 7697 N N . ASN A 1 937 ? 0.893 5.582 -9.695 1.00 40.31 937 ASN A N 1
ATOM 7698 C CA . ASN A 1 937 ? 1.936 5.325 -10.683 1.00 40.31 937 ASN A CA 1
ATOM 7699 C C . ASN A 1 937 ? 2.094 3.811 -10.903 1.00 40.31 937 ASN A C 1
ATOM 7701 O O . ASN A 1 937 ? 2.696 3.125 -10.084 1.00 40.31 937 ASN A O 1
ATOM 7705 N N . VAL A 1 938 ? 1.576 3.291 -12.023 1.00 40.56 938 VAL A N 1
ATOM 7706 C CA . VAL A 1 938 ? 1.617 1.855 -12.375 1.00 40.56 938 VAL A CA 1
ATOM 7707 C C . VAL A 1 938 ? 3.071 1.332 -12.399 1.00 40.56 938 VAL A C 1
ATOM 7709 O O . VAL A 1 938 ? 3.348 0.143 -12.274 1.00 40.56 938 VAL A O 1
ATOM 7712 N N . THR A 1 939 ? 4.018 2.267 -12.476 1.00 38.00 939 THR A N 1
ATOM 7713 C CA . THR A 1 939 ? 5.453 2.160 -12.226 1.00 38.00 939 THR A CA 1
ATOM 7714 C C . THR A 1 939 ? 5.828 1.465 -10.905 1.00 38.00 939 THR A C 1
ATOM 7716 O O . THR A 1 939 ? 6.832 0.753 -10.908 1.00 38.00 939 THR A O 1
ATOM 7719 N N . TYR A 1 940 ? 5.070 1.654 -9.816 1.00 39.34 940 TYR A N 1
ATOM 7720 C CA . TYR A 1 940 ? 5.347 1.085 -8.486 1.00 39.34 940 TYR A CA 1
ATOM 7721 C C . TYR A 1 940 ? 4.945 -0.386 -8.388 1.00 39.34 940 TYR A C 1
ATOM 7723 O O . TYR A 1 940 ? 5.736 -1.195 -7.918 1.00 39.34 940 TYR A O 1
ATOM 7731 N N . THR A 1 941 ? 3.768 -0.764 -8.892 1.00 38.41 941 THR A N 1
ATOM 7732 C CA . THR A 1 941 ? 3.265 -2.144 -8.769 1.00 38.41 941 THR A CA 1
ATOM 7733 C C . THR A 1 941 ? 3.979 -3.146 -9.680 1.00 38.41 941 THR A C 1
ATOM 7735 O O . THR A 1 941 ? 3.898 -4.339 -9.433 1.00 38.41 941 THR A O 1
ATOM 7738 N N . PHE A 1 942 ? 4.676 -2.673 -10.720 1.00 38.16 942 PHE A N 1
ATOM 7739 C CA . PHE A 1 942 ? 5.457 -3.514 -11.642 1.00 38.16 942 PHE A CA 1
ATOM 7740 C C . PHE A 1 942 ? 6.953 -3.602 -11.328 1.00 38.16 942 PHE A C 1
ATOM 7742 O O . PHE A 1 942 ? 7.640 -4.433 -11.912 1.00 38.16 942 PHE A O 1
ATOM 7749 N N . ASN A 1 943 ? 7.473 -2.720 -10.467 1.00 36.22 943 ASN A N 1
ATOM 7750 C CA . ASN A 1 943 ? 8.825 -2.872 -9.920 1.00 36.22 943 ASN A CA 1
ATOM 7751 C C . ASN A 1 943 ? 8.862 -3.886 -8.756 1.00 36.22 943 ASN A C 1
ATOM 7753 O O . ASN A 1 943 ? 9.946 -4.359 -8.421 1.00 36.22 943 ASN A O 1
ATOM 7757 N N . GLN A 1 944 ? 7.704 -4.163 -8.141 1.00 33.66 944 GLN A N 1
ATOM 7758 C CA . GLN A 1 944 ? 7.468 -5.174 -7.099 1.00 33.66 944 GLN A CA 1
ATOM 7759 C C . GLN A 1 944 ? 7.144 -6.534 -7.711 1.00 33.66 944 GLN A C 1
ATOM 7761 O O . GLN A 1 944 ? 7.387 -7.543 -7.007 1.00 33.66 944 GLN A O 1
#

pLDDT: mean 82.66, std 17.26, range [24.11, 98.19]